Protein AF-A0A7C4H1R6-F1 (afdb_monomer)

Sequence (760 aa):
MKRYHRRVLLILPLIYILLGFLFTRILQIPEAVKSFLSLPSIIIIPVLVGKILTFVISKKYTYLKNLNAFSHLILEWIFGILITTIIAIDLQYLEIFWLFYVLLTLLILIGVLFSLIENKWNLHFQTPRELSIYILVSSFIGIIPPIIASLFIPFPFFGMNHDQPKFLIQPVIRALEDSYLMMDTRVPEVLLSVVACGIFNVDPAAFAWSARFFISAIQATGTFLLIYRVFKNKDLALFTTLISSFLLSAGANPLGHLFFDIPAQHFKSSTILFSIFPSILLLAEEYISRRYGNWKLCVKHLFILFITMTTMYIYFRFSEVRFLGLPHYFKLVKWNPLIVPIFLLIGILISLSIIRRNKAEFFIIFSITLTFLLIHPDEAPLFMSIFYTYLMLNVLNKLKKVKFITRIVVVISMLYVGTAKYLEKFFAYQIEFISNIINSFIGLSISTWGIDFKIKDLLHGNNILFFTLFIFGSIFIFKSKMQSPEMRYLVLSWICLAVYMLPITWTYRIFKELNLFMAYVIAFLLLSLFDYIGRFRIRLLFIKKSKELRMDAYRLLMLSFLAVILILLLAQPLYYRFSYHCKYFPQKEMQTQITIEEWEAALWMRKNLPKNAILISDYFSMWILTPLSNKVWAAEKSMDPPEQVPGLLPQLQYIKHQIFQASSSESAYRAIINIKPIWVEEQYVNYIKGNAVEKNYTWIIVISKRTSEWVRLKDYYGFVWCWEKPEIDEKLVALFQNEHYFKIVYKNDFLYVITVNEEA

Foldseek 3Di:
DVLVVLLCVLCVLVVLLVVLLCCLVPPPDPQLVLLLSLQCLLQSLLLLLLLVVLLVVCVVPVCSLVDAPLLSSLLSNLSSLLVLLLVQLLCLLVLNLVCSVVVSVVSSVVSSVSSNVCSVRPNPPCPDPVVVVLLVVLLVLLLVLLVLLCVFQPPLFLFAPLQCLPQAQLQLCCCQPVVHHQLLHLRSLNSSQNSSCNSNVHRSSSNWSNNLSVLSSLQSSLQLLLCCLLPVDNLLSSLLSNQLSQFLCFQLDPVDALSCQDSSRTRALLNSCLSCLSVVLSSCVRPVLVPCPDLVVLVVLLVVLVVLLVVVLLVVLVQPPCVVVDAHCCCSSNVCSVVLVVSLVVQLCCLVPPDPDQSVSSNSLNSVLSSLCSSPVLCSVLSNVLSSLLSSLSNCLVPPVVVVVLLVLLVVLVVCLVCLLVCCVVCVVVCVVVQVVCCVSRVQNFPFPHLVNLVVSSCLSAPVVLVVLLVVLLVVLSPDPDGSVLSSLSSSLSVLSSQCSDRGVVSVSSVSVNSSSSSSSSSNSVVVVVVVVLVVCLVVDDDPPDPVVVSVVVSVVVSVVVSVVSCVRSVVSSSCSSVQVSPSQNDSQNRHLADPVLLVVLCVLLPPPDLLAEEAFAPSSLSNSCSSNNHFYLADNDQDAQVPPPPRVVSLVLSLCQAQVNPALVSNLVSQQPGDTRPSSVVSVVSSVVVDVDPDYKYKYKQFQQRQVQSVDPPDRHDDGCSDPHFGDVVSVVRAPPPVFKDFPDDDRTMTIIIGDPPD

pLDDT: mean 85.32, std 12.9, range [40.0, 98.06]

Radius of gyration: 27.55 Å; Cα contacts (8 Å, |Δi|>4): 1043; chains: 1; bounding box: 85×66×77 Å

Secondary structure (DSSP, 8-state):
-HHHHHHHHHHHHHHHHHHHHHHHHHS---HHHHHHHHTTHHHHHHHHHHHHHHHHHHHH-GGGGGS-HHHHHHHHHHHHHHHHHHHHHHHHHTT-TTHHHHHHHHHHHHHHHHHHHGGGS-------HHHHHHHHHHHHHHHHHHHHHHTTS-TT--TT-TTHIIIIIHHHHHHHHS----TTS-HHHHHHHHHHHHHHT--HHHHHHHHHHHHHHHHHHHHHHHHHHHH--HHHHHHHHHHHHHTT-----TT--STT--TTT--SHHHHHHHHHHHHHHHIIIIIHHH---HHHHHHHHHHHHHHHHHHHHHHH----GGGTPPTTHIIIIIHHHHHHHHHHHHHHHHHHT-SS-HHHHHHHHHHHHHHHHH-TTTHHHHHHHHHHHHHHHHHTTSHHHHHHHHHHHHHHHHHHHHHHHHHHHHHHHHHHHHHHHHHHH--------HHHHHHHHHHHS-HHHHHHHHHHHHHHHHS---HHHHHHHHHHHHHHHHHTSS-TTGGGGHHHHHHHHHHHHHHHHHHHHHHHHHHHTTT----S-HHHHHHHHHHHHHHHHHHHHHHHHHHHHHHHHSS--TT---TTTT-SS-HHHHHHHHHHHHHS-TTPEEES-HHHHHHHHHHTT-EESS---SS-GGGSTTHHHHHHHIIIIIIT-SSHHHHHHHHHTPPPPHHHHHHHHHHHTTS---SPPEEEEEEHHHHHHHHSTT--S---TTS-PPP-HHHHHHT--TTTEEEEEE-SSEEEEEEPTT-

Structure (mmCIF, N/CA/C/O backbone):
data_AF-A0A7C4H1R6-F1
#
_entry.id   AF-A0A7C4H1R6-F1
#
loop_
_atom_site.group_PDB
_atom_site.id
_atom_site.type_symbol
_atom_site.label_atom_id
_atom_site.label_alt_id
_atom_site.label_comp_id
_atom_site.label_asym_id
_atom_site.label_entity_id
_atom_site.label_seq_id
_atom_site.pdbx_PDB_ins_code
_atom_site.Cartn_x
_atom_site.Cartn_y
_atom_site.Cartn_z
_atom_site.occupancy
_atom_site.B_iso_or_equiv
_atom_site.auth_seq_id
_atom_site.auth_comp_id
_atom_site.auth_asym_id
_atom_site.auth_atom_id
_atom_site.pdbx_PDB_model_num
ATOM 1 N N . MET A 1 1 ? -24.277 -32.586 17.348 1.00 47.91 1 MET A N 1
ATOM 2 C CA . MET A 1 1 ? -24.350 -31.570 16.267 1.00 47.91 1 MET A CA 1
ATOM 3 C C . MET A 1 1 ? -23.426 -30.350 16.440 1.00 47.91 1 MET A C 1
ATOM 5 O O . MET A 1 1 ? -22.580 -30.163 15.575 1.00 47.91 1 MET A O 1
ATOM 9 N N . LYS A 1 2 ? -23.478 -29.553 17.530 1.00 52.94 2 LYS A N 1
ATOM 10 C CA . LYS A 1 2 ? -22.659 -28.313 17.677 1.00 52.94 2 LYS A CA 1
ATOM 11 C C . LYS A 1 2 ? -21.126 -28.491 17.546 1.00 52.94 2 LYS A C 1
ATOM 13 O O . LYS A 1 2 ? -20.466 -27.617 16.995 1.00 52.94 2 LYS A O 1
ATOM 18 N N . ARG A 1 3 ? -20.549 -29.614 18.006 1.00 53.53 3 ARG A N 1
ATOM 19 C CA . ARG A 1 3 ? -19.103 -29.916 17.844 1.00 53.53 3 ARG A CA 1
ATOM 20 C C . ARG A 1 3 ? -18.697 -30.209 16.393 1.00 53.53 3 ARG A C 1
ATOM 22 O O . ARG A 1 3 ? -17.592 -29.855 16.003 1.00 53.53 3 ARG A O 1
ATOM 29 N N . TYR A 1 4 ? -19.579 -30.830 15.607 1.00 57.00 4 TYR A N 1
ATOM 30 C CA . TYR A 1 4 ? -19.285 -31.203 14.219 1.00 57.00 4 TYR A CA 1
ATOM 31 C C . TYR A 1 4 ? -19.254 -29.965 13.314 1.00 57.00 4 TYR A C 1
ATOM 33 O O . TYR A 1 4 ? -18.292 -29.763 12.584 1.00 57.00 4 TYR A O 1
ATOM 41 N N . HIS A 1 5 ? -20.228 -29.058 13.468 1.00 58.94 5 HIS A N 1
ATOM 42 C CA . HIS A 1 5 ? -20.249 -27.779 12.743 1.00 58.94 5 HIS A CA 1
ATOM 43 C C . HIS A 1 5 ? -19.007 -26.913 13.017 1.00 58.94 5 HIS A C 1
ATOM 45 O O . HIS A 1 5 ? -18.478 -26.296 12.098 1.00 58.94 5 HIS A O 1
ATOM 51 N N . ARG A 1 6 ? -18.489 -26.903 14.256 1.00 59.69 6 ARG A N 1
ATOM 52 C CA . ARG A 1 6 ? -17.258 -26.161 14.589 1.00 59.69 6 ARG A CA 1
ATOM 53 C C . ARG A 1 6 ? -16.021 -26.706 13.876 1.00 59.69 6 ARG A C 1
ATOM 55 O O . ARG A 1 6 ? -15.212 -25.916 13.410 1.00 59.69 6 ARG A O 1
ATOM 62 N N . ARG A 1 7 ? -15.881 -28.031 13.758 1.00 63.50 7 ARG A N 1
ATOM 63 C CA . ARG A 1 7 ? -14.752 -28.648 13.040 1.00 63.50 7 ARG A CA 1
ATOM 64 C C . ARG A 1 7 ? -14.775 -28.325 11.550 1.00 63.50 7 ARG A C 1
ATOM 66 O O . ARG A 1 7 ? -13.732 -27.995 11.004 1.00 63.50 7 ARG A O 1
ATOM 73 N N . VAL A 1 8 ? -15.955 -28.352 10.931 1.00 64.56 8 VAL A N 1
ATOM 74 C CA . VAL A 1 8 ? -16.117 -27.999 9.512 1.00 64.56 8 VAL A CA 1
ATOM 75 C C . VAL A 1 8 ? -15.670 -26.556 9.264 1.00 64.56 8 VAL A C 1
ATOM 77 O O . VAL A 1 8 ? -14.835 -26.330 8.395 1.00 64.56 8 VAL A O 1
ATOM 80 N N . LEU A 1 9 ? -16.115 -25.600 10.090 1.00 66.00 9 LEU A N 1
ATOM 81 C CA . LEU A 1 9 ? -15.741 -24.181 9.968 1.00 66.00 9 LEU A CA 1
ATOM 82 C C . LEU A 1 9 ? -14.223 -23.924 10.038 1.00 66.00 9 LEU A C 1
ATOM 84 O O . LEU A 1 9 ? -13.746 -22.967 9.437 1.00 66.00 9 LEU A O 1
ATOM 88 N N . LEU A 1 10 ? -13.462 -24.764 10.747 1.00 71.69 10 LEU A N 1
ATOM 89 C CA . LEU A 1 10 ? -12.005 -24.624 10.881 1.00 71.69 10 LEU A CA 1
ATOM 90 C C . LEU A 1 10 ? -11.235 -25.140 9.657 1.00 71.69 10 LEU A C 1
ATOM 92 O O . LEU A 1 10 ? -10.115 -24.695 9.421 1.00 71.69 10 LEU A O 1
ATOM 96 N N . ILE A 1 11 ? -11.831 -26.057 8.890 1.00 83.31 11 ILE A N 1
ATOM 97 C CA . ILE A 1 11 ? -11.237 -26.659 7.686 1.00 83.31 11 ILE A CA 1
ATOM 98 C C . ILE A 1 11 ? -11.693 -25.914 6.419 1.00 83.31 11 ILE A C 1
ATOM 100 O O . ILE A 1 11 ? -10.987 -25.935 5.414 1.00 83.31 11 ILE A O 1
ATOM 104 N N . LEU A 1 12 ? -12.820 -25.187 6.469 1.00 86.94 12 LEU A N 1
ATOM 105 C CA . LEU A 1 12 ? -13.322 -24.374 5.352 1.00 86.94 12 LEU A CA 1
ATOM 106 C C . LEU A 1 12 ? -12.264 -23.484 4.678 1.00 86.94 12 LEU A C 1
ATOM 108 O O . LEU A 1 12 ? -12.274 -23.441 3.453 1.00 86.94 12 LEU A O 1
ATOM 112 N N . PRO A 1 13 ? -11.342 -22.807 5.394 1.00 88.75 13 PRO A N 1
ATOM 113 C CA . PRO A 1 13 ? -10.333 -21.987 4.730 1.00 88.75 13 PRO A CA 1
ATOM 114 C C . PRO A 1 13 ? -9.363 -22.816 3.875 1.00 88.75 13 PRO A C 1
ATOM 116 O O . PRO A 1 13 ? -8.989 -22.391 2.787 1.00 88.75 13 PRO A O 1
ATOM 119 N N . LEU A 1 14 ? -9.002 -24.022 4.328 1.00 89.81 14 LEU A N 1
ATOM 120 C CA . LEU A 1 14 ? -8.178 -24.949 3.550 1.00 89.81 14 LEU A CA 1
ATOM 121 C C . LEU A 1 14 ? -8.955 -25.494 2.348 1.00 89.81 14 LEU A C 1
ATOM 123 O O . LEU A 1 14 ? -8.426 -25.519 1.243 1.00 89.81 14 LEU A O 1
ATOM 127 N N . ILE A 1 15 ? -10.220 -25.878 2.548 1.00 92.50 15 ILE A N 1
ATOM 128 C CA . ILE A 1 15 ? -11.101 -26.322 1.457 1.00 92.50 15 ILE A CA 1
ATOM 129 C C . ILE A 1 15 ? -11.249 -25.215 0.412 1.00 92.50 15 ILE A C 1
ATOM 131 O O . ILE A 1 15 ? -11.173 -25.500 -0.775 1.00 92.50 15 ILE A O 1
ATOM 135 N N . TYR A 1 16 ? -11.406 -23.959 0.833 1.00 94.50 16 TYR A N 1
ATOM 136 C CA . TYR A 1 16 ? -11.479 -22.810 -0.065 1.00 94.50 16 TYR A CA 1
ATOM 137 C C . TYR A 1 16 ? -10.216 -22.668 -0.917 1.00 94.50 16 TYR A C 1
ATOM 139 O O . TYR A 1 16 ? -10.318 -22.536 -2.132 1.00 94.50 16 TYR A O 1
ATOM 147 N N . ILE A 1 17 ? -9.034 -22.735 -0.294 1.00 93.69 17 ILE A N 1
ATOM 148 C CA . ILE A 1 17 ? -7.749 -22.668 -1.002 1.00 93.69 17 ILE A CA 1
ATOM 149 C C . ILE A 1 17 ? -7.627 -23.820 -2.006 1.00 93.69 17 ILE A C 1
ATOM 151 O O . ILE A 1 17 ? -7.286 -23.582 -3.160 1.00 93.69 17 ILE A O 1
ATOM 155 N N . LEU A 1 18 ? -7.942 -25.053 -1.594 1.00 94.06 18 LEU A N 1
ATOM 156 C CA . LEU A 1 18 ? -7.833 -26.240 -2.447 1.00 94.06 18 LEU A CA 1
ATOM 157 C C . LEU A 1 18 ? -8.834 -26.219 -3.608 1.00 94.06 18 LEU A C 1
ATOM 159 O O . LEU A 1 18 ? -8.450 -26.459 -4.748 1.00 94.06 18 LEU A O 1
ATOM 163 N N . LEU A 1 19 ? -10.105 -25.905 -3.346 1.00 94.56 19 LEU A N 1
ATOM 164 C CA . LEU A 1 19 ? -11.124 -25.788 -4.392 1.00 94.56 19 LEU A CA 1
ATOM 165 C C . LEU A 1 19 ? -10.817 -24.625 -5.333 1.00 94.56 19 LEU A C 1
ATOM 167 O O . LEU A 1 19 ? -10.949 -24.775 -6.540 1.00 94.56 19 LEU A O 1
ATOM 171 N N . GLY A 1 20 ? -10.369 -23.490 -4.798 1.00 93.69 20 GLY A N 1
ATOM 172 C CA . GLY A 1 20 ? -9.931 -22.345 -5.586 1.00 93.69 20 GLY A CA 1
ATOM 173 C C . GLY A 1 20 ? -8.774 -22.690 -6.520 1.00 93.69 20 GLY A C 1
ATOM 174 O O . GLY A 1 20 ? -8.851 -22.414 -7.716 1.00 93.69 20 GLY A O 1
ATOM 175 N N . PHE A 1 21 ? -7.746 -23.363 -5.997 1.00 93.75 21 PHE A N 1
ATOM 176 C CA . PHE A 1 21 ? -6.625 -23.887 -6.778 1.00 93.75 21 PHE A CA 1
ATOM 177 C C . PHE A 1 21 ? -7.100 -24.826 -7.895 1.00 93.75 21 PHE A C 1
ATOM 179 O O . PHE A 1 21 ? -6.729 -24.644 -9.053 1.00 93.75 21 PHE A O 1
ATOM 186 N N . LEU A 1 22 ? -7.959 -25.799 -7.572 1.00 94.69 22 LEU A N 1
ATOM 187 C CA . LEU A 1 22 ? -8.482 -26.758 -8.548 1.00 94.69 22 LEU A CA 1
ATOM 188 C C . LEU A 1 22 ? -9.320 -26.064 -9.627 1.00 94.69 22 LEU A C 1
ATOM 190 O O . LEU A 1 22 ? -9.078 -26.264 -10.814 1.00 94.69 22 LEU A O 1
ATOM 194 N N . PHE A 1 23 ? -10.272 -25.213 -9.241 1.00 94.19 23 PHE A N 1
ATOM 195 C CA . PHE A 1 23 ? -11.158 -24.541 -10.187 1.00 94.19 23 PHE A CA 1
ATOM 196 C C . PHE A 1 23 ? -10.403 -23.614 -11.132 1.00 94.19 23 PHE A C 1
ATOM 198 O O . PHE A 1 23 ? -10.632 -23.660 -12.333 1.00 94.19 23 PHE A O 1
ATOM 205 N N . THR A 1 24 ? -9.490 -22.796 -10.618 1.00 94.38 24 THR A N 1
ATOM 206 C CA . THR A 1 24 ? -8.797 -21.790 -11.438 1.00 94.38 24 THR A CA 1
ATOM 207 C C . THR A 1 24 ? -7.740 -22.369 -12.378 1.00 94.38 24 THR A C 1
ATOM 209 O O . THR A 1 24 ? -7.400 -21.726 -13.374 1.00 94.38 24 THR A O 1
ATOM 212 N N . ARG A 1 25 ? -7.228 -23.573 -12.087 1.00 93.25 25 ARG A N 1
ATOM 213 C CA . ARG A 1 25 ? -6.233 -24.264 -12.922 1.00 93.25 25 ARG A CA 1
ATOM 214 C C . ARG A 1 25 ? -6.835 -25.287 -13.880 1.00 93.25 25 ARG A C 1
ATOM 216 O O . ARG A 1 25 ? -6.264 -25.496 -14.942 1.00 93.25 25 ARG A O 1
ATOM 223 N N . ILE A 1 26 ? -7.950 -25.921 -13.515 1.00 93.94 26 ILE A N 1
ATOM 224 C CA . ILE A 1 26 ? -8.590 -26.959 -14.339 1.00 93.94 26 ILE A CA 1
ATOM 225 C C . ILE A 1 26 ? -9.668 -26.356 -15.241 1.00 93.94 26 ILE A C 1
ATOM 227 O O . ILE A 1 26 ? -9.763 -26.714 -16.412 1.00 93.94 26 ILE A O 1
ATOM 231 N N . LEU A 1 27 ? -10.493 -25.448 -14.712 1.00 93.25 27 LEU A N 1
ATOM 232 C CA . LEU A 1 27 ? -11.580 -24.847 -15.476 1.00 93.25 27 LEU A CA 1
ATOM 233 C C . LEU A 1 27 ? -11.090 -23.591 -16.205 1.00 93.25 27 LEU A C 1
ATOM 235 O O . LEU A 1 27 ? -10.365 -22.765 -15.648 1.00 93.25 27 LEU A O 1
ATOM 239 N N . GLN A 1 28 ? -11.555 -23.406 -17.441 1.00 93.06 28 GLN A N 1
ATOM 240 C CA . GLN A 1 28 ? -11.332 -22.188 -18.225 1.00 93.06 28 GLN A CA 1
ATOM 241 C C . GLN A 1 28 ? -12.236 -21.051 -17.724 1.00 93.06 28 GLN A C 1
ATOM 243 O O . GLN A 1 28 ? -13.190 -20.635 -18.375 1.00 93.06 28 GLN A O 1
ATOM 248 N N . ILE A 1 29 ? -11.964 -20.582 -16.509 1.00 95.19 29 ILE A N 1
ATOM 249 C CA . ILE A 1 29 ? -12.689 -19.480 -15.876 1.00 95.19 29 ILE A CA 1
ATOM 250 C C . ILE A 1 29 ? -12.142 -18.146 -16.415 1.00 95.19 29 ILE A C 1
ATOM 252 O O . ILE A 1 29 ? -10.921 -18.006 -16.525 1.00 95.19 29 ILE A O 1
ATOM 256 N N . PRO A 1 30 ? -12.996 -17.144 -16.709 1.00 96.50 30 PRO A N 1
ATOM 257 C CA . PRO A 1 30 ? -12.534 -15.813 -17.089 1.00 96.50 30 PRO A CA 1
ATOM 258 C C . PRO A 1 30 ? -11.591 -15.205 -16.047 1.00 96.50 30 PRO A C 1
ATOM 260 O O . PRO A 1 30 ? -11.819 -15.326 -14.841 1.00 96.50 30 PRO A O 1
ATOM 263 N N . GLU A 1 31 ? -10.566 -14.490 -16.507 1.00 95.88 31 GLU A N 1
ATOM 264 C CA . GLU A 1 31 ? -9.495 -13.975 -15.647 1.00 95.88 31 GLU A CA 1
ATOM 265 C C . GLU A 1 31 ? -10.015 -13.068 -14.520 1.00 95.88 31 GLU A C 1
ATOM 267 O O . GLU A 1 31 ? -9.618 -13.208 -13.365 1.00 95.88 31 GLU A O 1
ATOM 272 N N . ALA A 1 32 ? -11.005 -12.221 -14.817 1.00 96.12 32 ALA A N 1
ATOM 273 C CA . ALA A 1 32 ? -11.671 -11.388 -13.817 1.00 96.12 32 ALA A CA 1
ATOM 274 C C . ALA A 1 32 ? -12.319 -12.217 -12.690 1.00 96.12 32 ALA A C 1
ATOM 276 O O . ALA A 1 32 ? -12.241 -11.845 -11.521 1.00 96.12 32 ALA A O 1
ATOM 277 N N . VAL A 1 33 ? -12.926 -13.365 -13.012 1.00 96.75 33 VAL A N 1
ATOM 278 C CA . VAL A 1 33 ? -13.562 -14.239 -12.016 1.00 96.75 33 VAL A CA 1
ATOM 279 C C . VAL A 1 33 ? -12.505 -14.933 -11.160 1.00 96.75 33 VAL A C 1
ATOM 281 O O . VAL A 1 33 ? -12.639 -14.933 -9.936 1.00 96.75 33 VAL A O 1
ATOM 284 N N . LYS A 1 34 ? -11.421 -15.455 -11.759 1.00 97.25 34 LYS A N 1
ATOM 285 C CA . LYS A 1 34 ? -10.291 -16.006 -10.986 1.00 97.25 34 LYS A CA 1
ATOM 286 C C . LYS A 1 34 ? -9.712 -14.959 -10.036 1.00 97.25 34 LYS A C 1
ATOM 288 O O . LYS A 1 34 ? -9.435 -15.251 -8.875 1.00 97.25 34 LYS A O 1
ATOM 293 N N . SER A 1 35 ? -9.605 -13.726 -10.522 1.00 97.19 35 SER A N 1
ATOM 294 C CA . SER A 1 35 ? -9.124 -12.590 -9.757 1.00 97.19 35 SER A CA 1
ATOM 295 C C . SER A 1 35 ? -9.986 -12.291 -8.530 1.00 97.19 35 SER A C 1
ATOM 297 O O . SER A 1 35 ? -9.448 -12.138 -7.440 1.00 97.19 35 SER A O 1
ATOM 299 N N . PHE A 1 36 ? -11.318 -12.290 -8.647 1.00 97.19 36 PHE A N 1
ATOM 300 C CA . PHE A 1 36 ? -12.195 -12.135 -7.478 1.00 97.19 36 PHE A CA 1
ATOM 301 C C . PHE A 1 36 ? -12.142 -13.343 -6.529 1.00 97.19 36 PHE A C 1
ATOM 303 O O . PHE A 1 36 ? -12.200 -13.167 -5.310 1.00 97.19 36 PHE A O 1
ATOM 310 N N . LEU A 1 37 ? -11.989 -14.561 -7.063 1.00 96.69 37 LEU A N 1
ATOM 311 C CA . LEU A 1 37 ? -11.819 -15.781 -6.267 1.00 96.69 37 LEU A CA 1
ATOM 312 C C . LEU A 1 37 ? -10.496 -15.800 -5.482 1.00 96.69 37 LEU A C 1
ATOM 314 O O . LEU A 1 37 ? -10.421 -16.436 -4.433 1.00 96.69 37 LEU A O 1
ATOM 318 N N . SER A 1 38 ? -9.452 -15.097 -5.915 1.00 97.31 38 SER A N 1
ATOM 319 C CA . SER A 1 38 ? -8.189 -15.072 -5.171 1.00 97.31 38 SER A CA 1
ATOM 320 C C . SER A 1 38 ? -8.207 -14.107 -3.979 1.00 97.31 38 SER A C 1
ATOM 322 O O . SER A 1 38 ? -7.457 -14.314 -3.025 1.00 97.31 38 SER A O 1
ATOM 324 N N . LEU A 1 39 ? -9.090 -13.100 -3.951 1.00 96.81 39 LEU A N 1
ATOM 325 C CA . LEU A 1 39 ? -9.050 -12.013 -2.955 1.00 96.81 39 LEU A CA 1
ATOM 326 C C . LEU A 1 39 ? -9.098 -12.477 -1.491 1.00 96.81 39 LEU A C 1
ATOM 328 O O . LEU A 1 39 ? -8.288 -11.998 -0.694 1.00 96.81 39 LEU A O 1
ATOM 332 N N . PRO A 1 40 ? -9.958 -13.437 -1.091 1.00 96.19 40 PRO A N 1
ATOM 333 C CA . PRO A 1 40 ? -10.016 -13.877 0.303 1.00 96.19 40 PRO A CA 1
ATOM 334 C C . PRO A 1 40 ? -8.707 -14.491 0.821 1.00 96.19 40 PRO A C 1
ATOM 336 O O . PRO A 1 40 ? -8.461 -14.475 2.031 1.00 96.19 40 PRO A O 1
ATOM 339 N N . SER A 1 41 ? -7.843 -14.996 -0.068 1.00 95.69 41 SER A N 1
ATOM 340 C CA . SER A 1 41 ? -6.537 -15.561 0.301 1.00 95.69 41 SER A CA 1
ATOM 341 C C . SER A 1 41 ? -5.611 -14.549 0.987 1.00 95.69 41 SER A C 1
ATOM 343 O O . SER A 1 41 ? -4.851 -14.944 1.873 1.00 95.69 41 SER A O 1
ATOM 345 N N . ILE A 1 42 ? -5.764 -13.251 0.680 1.00 95.50 42 ILE A N 1
ATOM 346 C CA . ILE A 1 42 ? -5.015 -12.138 1.290 1.00 95.50 42 ILE A CA 1
ATOM 347 C C . ILE A 1 42 ? -5.231 -12.094 2.813 1.00 95.50 42 ILE A C 1
ATOM 349 O O . ILE A 1 42 ? -4.353 -11.668 3.564 1.00 95.50 42 ILE A O 1
ATOM 353 N N . ILE A 1 43 ? -6.400 -12.539 3.291 1.00 95.50 43 ILE A N 1
ATOM 354 C CA . ILE A 1 43 ? -6.688 -12.669 4.725 1.00 95.50 43 ILE A CA 1
ATOM 355 C C . ILE A 1 43 ? -6.420 -14.093 5.198 1.00 95.50 43 ILE A C 1
ATOM 357 O O . ILE A 1 43 ? -5.745 -14.283 6.208 1.00 95.50 43 ILE A O 1
ATOM 361 N N . ILE A 1 44 ? -6.965 -15.091 4.495 1.00 95.19 44 ILE A N 1
ATOM 362 C CA . ILE A 1 44 ? -6.989 -16.477 4.968 1.00 95.19 44 ILE A CA 1
ATOM 363 C C . ILE A 1 44 ? -5.577 -17.002 5.232 1.00 95.19 44 ILE A C 1
ATOM 365 O O . ILE A 1 44 ? -5.341 -17.596 6.282 1.00 95.19 44 ILE A O 1
ATOM 369 N N . ILE A 1 45 ? -4.644 -16.796 4.303 1.00 95.69 45 ILE A N 1
ATOM 370 C CA . ILE A 1 45 ? -3.324 -17.425 4.394 1.00 95.69 45 ILE A CA 1
ATOM 371 C C . ILE A 1 45 ? -2.492 -16.818 5.524 1.00 95.69 45 ILE A C 1
ATOM 373 O O . ILE A 1 45 ? -2.051 -17.590 6.380 1.00 95.69 45 ILE A O 1
ATOM 377 N N . PRO A 1 46 ? -2.348 -15.481 5.638 1.00 96.81 46 PRO A N 1
ATOM 378 C CA . PRO A 1 46 ? -1.693 -14.899 6.803 1.00 96.81 46 PRO A CA 1
ATOM 379 C C . PRO A 1 46 ? -2.360 -15.318 8.117 1.00 96.81 46 PRO A C 1
ATOM 381 O O . PRO A 1 46 ? -1.667 -15.688 9.056 1.00 96.81 46 PRO A O 1
ATOM 384 N N . VAL A 1 47 ? -3.694 -15.370 8.185 1.00 95.62 47 VAL A N 1
ATOM 385 C CA . VAL A 1 47 ? -4.400 -15.833 9.392 1.00 95.62 47 VAL A CA 1
ATOM 386 C C . VAL A 1 47 ? -4.010 -17.269 9.762 1.00 95.62 47 VAL A C 1
ATOM 388 O O . VAL A 1 47 ? -3.689 -17.536 10.920 1.00 95.62 47 VAL A O 1
ATOM 391 N N . LEU A 1 48 ? -3.981 -18.198 8.802 1.00 94.38 48 LEU A N 1
ATOM 392 C CA . LEU A 1 48 ? -3.577 -19.585 9.061 1.00 94.38 48 LEU A CA 1
ATOM 393 C C . LEU A 1 48 ? -2.128 -19.682 9.552 1.00 94.38 48 LEU A C 1
ATOM 395 O O . LEU A 1 48 ? -1.868 -20.419 10.500 1.00 94.38 48 LEU A O 1
ATOM 399 N N . VAL A 1 49 ? -1.206 -18.910 8.974 1.00 96.44 49 VAL A N 1
ATOM 400 C CA . VAL A 1 49 ? 0.193 -18.877 9.428 1.00 96.44 49 VAL A CA 1
ATOM 401 C C . VAL A 1 49 ? 0.303 -18.261 10.827 1.00 96.44 49 VAL A C 1
ATOM 403 O O . VAL A 1 49 ? 0.938 -18.827 11.715 1.00 96.44 49 VAL A O 1
ATOM 406 N N . GLY A 1 50 ? -0.353 -17.130 11.078 1.00 95.44 50 GLY A N 1
ATOM 407 C CA . GLY A 1 50 ? -0.256 -16.426 12.355 1.00 95.44 50 GLY A CA 1
ATOM 408 C C . GLY A 1 50 ? -0.912 -17.148 13.527 1.00 95.44 50 GLY A C 1
ATOM 409 O O . GLY A 1 50 ? -0.505 -16.936 14.672 1.00 95.44 50 GLY A O 1
ATOM 410 N N . LYS A 1 51 ? -1.846 -18.074 13.270 1.00 91.69 51 LYS A N 1
ATOM 411 C CA . LYS A 1 51 ? -2.367 -18.995 14.294 1.00 91.69 51 LYS A CA 1
ATOM 412 C C . LYS A 1 51 ? -1.275 -19.778 15.009 1.00 91.69 51 LYS A C 1
ATOM 414 O O . LYS A 1 51 ? -1.429 -20.053 16.194 1.00 91.69 51 LYS A O 1
ATOM 419 N N . ILE A 1 52 ? -0.166 -20.091 14.337 1.00 92.75 52 ILE A N 1
ATOM 420 C CA . ILE A 1 52 ? 1.000 -20.750 14.946 1.00 92.75 52 ILE A CA 1
ATOM 421 C C . ILE A 1 52 ? 1.492 -19.942 16.143 1.00 92.75 52 ILE A C 1
ATOM 423 O O . ILE A 1 52 ? 1.599 -20.460 17.258 1.00 92.75 52 ILE A O 1
ATOM 427 N N . LEU A 1 53 ? 1.729 -18.648 15.934 1.00 90.56 53 LEU A N 1
ATOM 428 C CA . LEU A 1 53 ? 2.238 -17.771 16.975 1.00 90.56 53 LEU A CA 1
ATOM 429 C C . LEU A 1 53 ? 1.161 -17.443 18.013 1.00 90.56 53 LEU A C 1
ATOM 431 O O . LEU A 1 53 ? 1.430 -17.508 19.214 1.00 90.56 53 LEU A O 1
ATOM 435 N N . THR A 1 54 ? -0.074 -17.175 17.581 1.00 89.69 54 THR A N 1
ATOM 436 C CA . THR A 1 54 ? -1.197 -16.927 18.497 1.00 89.69 54 THR A CA 1
ATOM 437 C C . THR A 1 54 ? -1.424 -18.111 19.433 1.00 89.69 54 THR A C 1
ATOM 439 O O . THR A 1 54 ? -1.608 -17.894 20.627 1.00 89.69 54 THR A O 1
ATOM 442 N N . PHE A 1 55 ? -1.333 -19.352 18.948 1.00 87.62 55 PHE A N 1
ATOM 443 C CA . PHE A 1 55 ? -1.468 -20.562 19.761 1.00 87.62 55 PHE A CA 1
ATOM 444 C C . PHE A 1 55 ? -0.364 -20.683 20.823 1.00 87.62 55 PHE A C 1
ATOM 446 O O . PHE A 1 55 ? -0.637 -20.965 21.994 1.00 87.62 55 PHE A O 1
ATOM 453 N N . VAL A 1 56 ? 0.894 -20.430 20.446 1.00 87.31 56 VAL A N 1
ATOM 454 C CA . VAL A 1 56 ? 2.033 -20.455 21.381 1.00 87.31 56 VAL A CA 1
ATOM 455 C C . VAL A 1 56 ? 1.871 -19.386 22.464 1.00 87.31 56 VAL A C 1
ATOM 457 O O . VAL A 1 56 ? 2.040 -19.665 23.655 1.00 87.31 56 VAL A O 1
ATOM 460 N N . ILE A 1 57 ? 1.486 -18.168 22.077 1.00 85.31 57 ILE A N 1
ATOM 461 C CA . ILE A 1 57 ? 1.309 -17.051 23.007 1.00 85.31 57 ILE A CA 1
ATOM 462 C C . ILE A 1 57 ? 0.066 -17.273 23.886 1.00 85.31 57 ILE A C 1
ATOM 464 O O . ILE A 1 57 ? 0.126 -17.067 25.101 1.00 85.31 57 ILE A O 1
ATOM 468 N N . SER A 1 58 ? -1.048 -17.755 23.330 1.00 83.88 58 SER A N 1
ATOM 469 C CA . SER A 1 58 ? -2.299 -17.968 24.069 1.00 83.88 58 SER A CA 1
ATOM 470 C C . SER A 1 58 ? -2.151 -19.032 25.160 1.00 83.88 58 SER A C 1
ATOM 472 O O . SER A 1 58 ? -2.783 -18.912 26.215 1.00 83.88 58 SER A O 1
ATOM 474 N N . LYS A 1 59 ? -1.281 -20.041 24.984 1.00 83.00 59 LYS A N 1
ATOM 475 C CA . LYS A 1 59 ? -0.941 -21.003 26.051 1.00 83.00 59 LYS A CA 1
ATOM 476 C C . LYS A 1 59 ? -0.406 -20.309 27.301 1.00 83.00 59 LYS A C 1
ATOM 478 O O . LYS A 1 59 ? -0.836 -20.642 28.402 1.00 83.00 59 LYS A O 1
ATOM 483 N N . LYS A 1 60 ? 0.475 -19.324 27.129 1.00 82.56 60 LYS A N 1
ATOM 484 C CA . LYS A 1 60 ? 1.092 -18.571 28.229 1.00 82.56 60 LYS A CA 1
ATOM 485 C C . LYS A 1 60 ? 0.188 -17.461 28.770 1.00 82.56 60 LYS A C 1
ATOM 487 O O . LYS A 1 60 ? 0.222 -17.163 29.960 1.00 82.56 60 LYS A O 1
ATOM 492 N N . TYR A 1 61 ? -0.634 -16.865 27.910 1.00 80.81 61 TYR A N 1
ATOM 493 C CA . TYR A 1 61 ? -1.446 -15.694 28.231 1.00 80.81 61 TYR A CA 1
ATOM 494 C C . TYR A 1 61 ? -2.936 -16.007 28.055 1.00 80.81 61 TYR A C 1
ATOM 496 O O . TYR A 1 61 ? -3.528 -15.799 26.997 1.00 80.81 61 TYR A O 1
ATOM 504 N N . THR A 1 62 ? -3.566 -16.498 29.128 1.00 74.00 62 THR A N 1
ATOM 505 C CA . THR A 1 62 ? -4.969 -16.962 29.140 1.00 74.00 62 THR A CA 1
ATOM 506 C C . THR A 1 62 ? -5.987 -15.917 28.698 1.00 74.00 62 THR A C 1
ATOM 508 O O . THR A 1 62 ? -7.058 -16.264 28.217 1.00 74.00 62 THR A O 1
ATOM 511 N N . TYR A 1 63 ? -5.674 -14.637 28.824 1.00 70.94 63 TYR A N 1
ATOM 512 C CA . TYR A 1 63 ? -6.593 -13.568 28.468 1.00 70.94 63 TYR A CA 1
ATOM 513 C C . TYR A 1 63 ? -6.660 -13.273 26.970 1.00 70.94 63 TYR A C 1
ATOM 515 O O . TYR A 1 63 ? -7.642 -12.668 26.548 1.00 70.94 63 TYR A O 1
ATOM 523 N N . LEU A 1 64 ? -5.685 -13.720 26.166 1.00 75.06 64 LEU A N 1
ATOM 524 C CA . LEU A 1 64 ? -5.809 -13.640 24.709 1.00 75.06 64 LEU A CA 1
ATOM 525 C C . LEU A 1 64 ? -7.037 -14.397 24.221 1.00 75.06 64 LEU A C 1
ATOM 527 O O . LEU A 1 64 ? -7.670 -13.949 23.286 1.00 75.06 64 LEU A O 1
ATOM 531 N N . LYS A 1 65 ? -7.446 -15.454 24.929 1.00 73.19 65 LYS A N 1
ATOM 532 C CA . LYS A 1 65 ? -8.643 -16.253 24.618 1.00 73.19 65 LYS A CA 1
ATOM 533 C C . LYS A 1 65 ? -9.961 -15.505 24.816 1.00 73.19 65 LYS A C 1
ATOM 535 O O . LYS A 1 65 ? -11.003 -16.011 24.418 1.00 73.19 65 LYS A O 1
ATOM 540 N N . ASN A 1 66 ? -9.924 -14.338 25.461 1.00 75.25 66 ASN A N 1
ATOM 541 C CA . ASN A 1 66 ? -11.100 -13.499 25.688 1.00 75.25 66 ASN A CA 1
ATOM 542 C C . ASN A 1 66 ? -11.254 -12.404 24.622 1.00 75.25 66 ASN A C 1
ATOM 544 O O . ASN A 1 66 ? -12.160 -11.575 24.742 1.00 75.25 66 ASN A O 1
ATOM 548 N N . LEU A 1 67 ? -10.366 -12.348 23.623 1.00 77.69 67 LEU A N 1
ATOM 549 C CA . LEU A 1 67 ? -10.553 -11.465 22.478 1.00 77.69 67 LEU A CA 1
ATOM 550 C C . LEU A 1 67 ? -11.798 -11.889 21.702 1.00 77.69 67 LEU A C 1
ATOM 552 O O . LEU A 1 67 ? -12.160 -13.068 21.652 1.00 77.69 67 LEU A O 1
ATOM 556 N N . ASN A 1 68 ? -12.468 -10.919 21.080 1.00 81.44 68 ASN A N 1
ATOM 557 C CA . ASN A 1 68 ? -13.509 -11.270 20.131 1.00 81.44 68 ASN A CA 1
ATOM 558 C C . ASN A 1 68 ? -12.874 -11.979 18.912 1.00 81.44 68 ASN A C 1
ATOM 560 O O . ASN A 1 68 ? -11.673 -11.864 18.647 1.00 81.44 68 ASN A O 1
ATOM 564 N N . ALA A 1 69 ? -13.691 -12.697 18.146 1.00 82.62 69 ALA A N 1
ATOM 565 C CA . ALA A 1 69 ? -13.212 -13.454 16.995 1.00 82.62 69 ALA A CA 1
ATOM 566 C C . ALA A 1 69 ? -12.528 -12.589 15.916 1.00 82.62 69 ALA A C 1
ATOM 568 O O . ALA A 1 69 ? -11.585 -13.038 15.272 1.00 82.62 69 ALA A O 1
ATOM 569 N N . PHE A 1 70 ? -12.973 -11.346 15.727 1.00 85.75 70 PHE A N 1
ATOM 570 C CA . PHE A 1 70 ? -12.422 -10.444 14.715 1.00 85.75 70 PHE A CA 1
ATOM 571 C C . PHE A 1 70 ? -11.057 -9.870 15.128 1.00 85.75 70 PHE A C 1
ATOM 573 O O . PHE A 1 70 ? -10.135 -9.830 14.327 1.00 85.75 70 PHE A O 1
ATOM 580 N N . SER A 1 71 ? -10.882 -9.487 16.391 1.00 88.62 71 SER A N 1
ATOM 581 C CA . SER A 1 71 ? -9.606 -9.071 16.972 1.00 88.62 71 SER A CA 1
ATOM 582 C C . SER A 1 71 ? -8.601 -10.218 16.996 1.00 88.62 71 SER A C 1
ATOM 584 O O . SER A 1 71 ? -7.424 -9.979 16.741 1.00 88.62 71 SER A O 1
ATOM 586 N N . HIS A 1 72 ? -9.055 -11.455 17.228 1.00 88.31 72 HIS A N 1
ATOM 587 C CA . HIS A 1 72 ? -8.233 -12.646 17.007 1.00 88.31 72 HIS A CA 1
ATOM 588 C C . HIS A 1 72 ? -7.777 -12.764 15.554 1.00 88.31 72 HIS A C 1
ATOM 590 O O . HIS A 1 72 ? -6.585 -12.915 15.316 1.00 88.31 72 HIS A O 1
ATOM 596 N N . LEU A 1 73 ? -8.699 -12.622 14.597 1.00 91.88 73 LEU A N 1
ATOM 597 C CA . LEU A 1 73 ? -8.383 -12.671 13.170 1.00 91.88 73 LEU A CA 1
ATOM 598 C C . LEU A 1 73 ? -7.359 -11.598 12.779 1.00 91.88 73 LEU A C 1
ATOM 600 O O . LEU A 1 73 ? -6.395 -11.911 12.093 1.00 91.88 73 LEU A O 1
ATOM 604 N N . ILE A 1 74 ? -7.516 -10.355 13.244 1.00 94.12 74 ILE A N 1
ATOM 605 C CA . ILE A 1 74 ? -6.553 -9.272 12.977 1.00 94.12 74 ILE A CA 1
ATOM 606 C C . ILE A 1 74 ? -5.181 -9.606 13.567 1.00 94.12 74 ILE A C 1
ATOM 608 O O . ILE A 1 74 ? -4.164 -9.407 12.910 1.00 94.12 74 ILE A O 1
ATOM 612 N N . LEU A 1 75 ? -5.143 -10.107 14.803 1.00 93.88 75 LEU A N 1
ATOM 613 C CA . LEU A 1 75 ? -3.895 -10.468 15.468 1.00 93.88 75 LEU A CA 1
ATOM 614 C C . LEU A 1 75 ? -3.173 -11.607 14.733 1.00 93.88 75 LEU A C 1
ATOM 616 O O . LEU A 1 75 ? -1.970 -11.524 14.497 1.00 93.88 75 LEU A O 1
ATOM 620 N N . GLU A 1 76 ? -3.915 -12.642 14.339 1.00 95.12 76 GLU A N 1
ATOM 621 C CA . GLU A 1 76 ? -3.416 -13.745 13.517 1.00 95.12 76 GLU A CA 1
ATOM 622 C C . GLU A 1 76 ? -2.935 -13.237 12.156 1.00 95.12 76 GLU A C 1
AT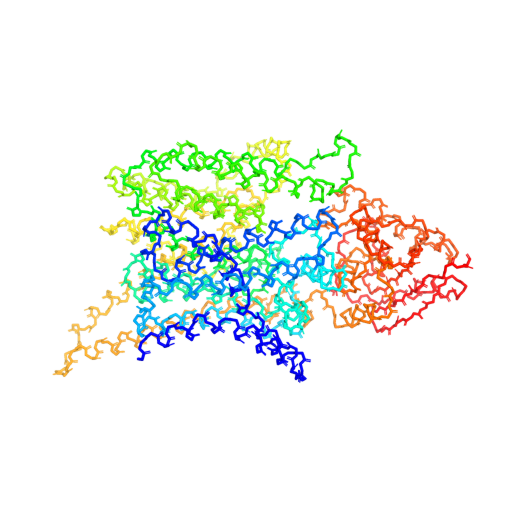OM 624 O O . GLU A 1 76 ? -1.852 -13.604 11.721 1.00 95.12 76 GLU A O 1
ATOM 629 N N . TRP A 1 77 ? -3.664 -12.329 11.510 1.00 96.75 77 TRP A N 1
ATOM 630 C CA . TRP A 1 77 ? -3.234 -11.736 10.246 1.00 96.75 77 TRP A CA 1
ATOM 631 C C . TRP A 1 77 ? -1.906 -10.975 10.388 1.00 96.75 77 TRP A C 1
ATOM 633 O O . TRP A 1 77 ? -0.989 -11.207 9.605 1.00 96.75 77 TRP A O 1
ATOM 643 N N . ILE A 1 78 ? -1.756 -10.142 11.426 1.00 96.56 78 ILE A N 1
ATOM 644 C CA . ILE A 1 78 ? -0.518 -9.393 11.714 1.00 96.56 78 ILE A CA 1
ATOM 645 C C . ILE A 1 78 ? 0.665 -10.346 11.900 1.00 96.56 78 ILE A C 1
ATOM 647 O O . ILE A 1 78 ? 1.706 -10.180 11.267 1.00 96.56 78 ILE A O 1
ATOM 651 N N . PHE A 1 79 ? 0.513 -11.364 12.749 1.00 96.00 79 PHE A N 1
ATOM 652 C CA . PHE A 1 79 ? 1.574 -12.346 12.970 1.00 96.00 79 PHE A CA 1
ATOM 653 C C . PHE A 1 79 ? 1.888 -13.159 11.718 1.00 96.00 79 PHE A C 1
ATOM 655 O O . PHE A 1 79 ? 3.056 -13.426 11.450 1.00 96.00 79 PHE A O 1
ATOM 662 N N . GLY A 1 80 ? 0.866 -13.508 10.941 1.00 97.00 80 GLY A N 1
ATOM 663 C CA . GLY A 1 80 ? 1.013 -14.173 9.657 1.00 97.00 80 GLY A CA 1
ATOM 664 C C . GLY A 1 80 ? 1.893 -13.393 8.704 1.00 97.00 80 GLY A C 1
ATOM 665 O O . GLY A 1 80 ? 2.905 -13.922 8.262 1.00 97.00 80 GLY A O 1
ATOM 666 N N . ILE A 1 81 ? 1.543 -12.126 8.456 1.00 96.75 81 ILE A N 1
ATOM 667 C CA . ILE A 1 81 ? 2.301 -11.236 7.570 1.00 96.75 81 ILE A CA 1
ATOM 668 C C . ILE A 1 81 ? 3.749 -11.106 8.031 1.00 96.75 81 ILE A C 1
ATOM 670 O O . ILE A 1 81 ? 4.651 -11.199 7.202 1.00 96.75 81 ILE A O 1
ATOM 674 N N . LEU A 1 82 ? 3.992 -10.924 9.334 1.00 95.50 82 LEU A N 1
ATOM 675 C CA . LEU A 1 82 ? 5.353 -10.841 9.872 1.00 95.50 82 LEU A CA 1
ATOM 676 C C . LEU A 1 82 ? 6.157 -12.113 9.584 1.00 95.50 82 LEU A C 1
ATOM 678 O O . LEU A 1 82 ? 7.262 -12.027 9.056 1.00 95.50 82 LEU A O 1
ATOM 682 N N . ILE A 1 83 ? 5.596 -13.283 9.903 1.00 95.56 83 ILE A N 1
ATOM 683 C CA . ILE A 1 83 ? 6.269 -14.575 9.721 1.00 95.56 83 ILE A CA 1
ATOM 684 C C . ILE A 1 83 ? 6.536 -14.837 8.240 1.00 95.56 83 ILE A C 1
ATOM 686 O O . ILE A 1 83 ? 7.667 -15.149 7.875 1.00 95.56 83 ILE A O 1
ATOM 690 N N . THR A 1 84 ? 5.529 -14.682 7.376 1.00 96.50 84 THR A N 1
ATOM 691 C CA . THR A 1 84 ? 5.694 -14.932 5.938 1.00 96.50 84 THR A CA 1
ATOM 692 C C . THR A 1 84 ? 6.685 -13.964 5.310 1.00 96.50 84 THR A C 1
ATOM 694 O O . THR A 1 84 ? 7.469 -14.378 4.464 1.00 96.50 84 THR A O 1
ATOM 697 N N . THR A 1 85 ? 6.685 -12.6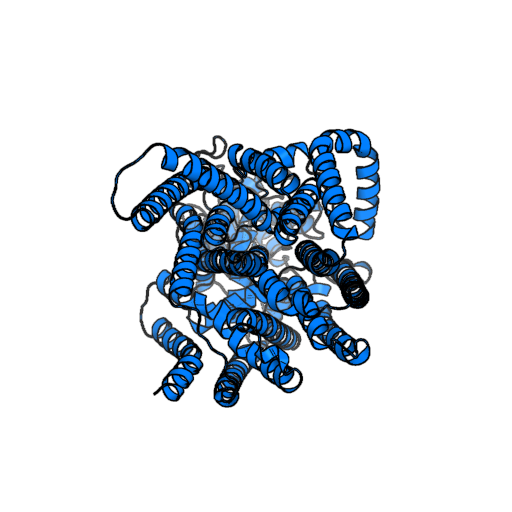97 5.739 1.00 95.88 85 THR A N 1
ATOM 698 C CA . THR A 1 85 ? 7.622 -11.682 5.238 1.00 95.88 85 THR A CA 1
ATOM 699 C C . THR A 1 85 ? 9.054 -12.018 5.616 1.00 95.88 85 THR A C 1
ATOM 701 O O . THR A 1 85 ? 9.920 -11.997 4.753 1.00 95.88 85 THR A O 1
ATOM 704 N N . ILE A 1 86 ? 9.309 -12.363 6.877 1.00 94.25 86 ILE A N 1
ATOM 705 C CA . ILE A 1 86 ? 10.664 -12.678 7.343 1.00 94.25 86 ILE A CA 1
ATOM 706 C C . ILE A 1 86 ? 11.198 -13.929 6.650 1.00 94.25 86 ILE A C 1
ATOM 708 O O . ILE A 1 86 ? 12.286 -13.888 6.094 1.00 94.25 86 ILE A O 1
ATOM 712 N N . ILE A 1 87 ? 10.400 -14.999 6.583 1.00 95.62 87 ILE A N 1
ATOM 713 C CA . ILE A 1 87 ? 10.804 -16.233 5.896 1.00 95.62 87 ILE A CA 1
ATOM 714 C C . ILE A 1 87 ? 11.116 -15.960 4.422 1.00 95.62 87 ILE A C 1
ATOM 716 O O . ILE A 1 87 ? 12.126 -16.428 3.911 1.00 95.62 87 ILE A O 1
ATOM 720 N N . ALA A 1 88 ? 10.273 -15.193 3.733 1.00 96.56 88 ALA A N 1
ATOM 721 C CA . ALA A 1 88 ? 10.509 -14.829 2.342 1.00 96.56 88 ALA A CA 1
ATOM 722 C C . ALA A 1 88 ? 11.805 -14.024 2.153 1.00 96.56 88 ALA A C 1
ATOM 724 O O . ALA A 1 88 ? 12.575 -14.312 1.239 1.00 96.56 88 ALA A O 1
ATOM 725 N N . ILE A 1 89 ? 12.047 -13.043 3.027 1.00 95.25 89 ILE A N 1
ATOM 726 C CA . ILE A 1 89 ? 13.255 -12.213 3.028 1.00 95.25 89 ILE A CA 1
ATOM 727 C C . ILE A 1 89 ? 14.504 -13.075 3.244 1.00 95.25 89 ILE A C 1
ATOM 729 O O . ILE A 1 89 ? 15.458 -12.958 2.477 1.00 95.25 89 ILE A O 1
ATOM 733 N N . ASP A 1 90 ? 14.482 -13.957 4.244 1.00 94.69 90 ASP A N 1
ATOM 734 C CA . ASP A 1 90 ? 15.610 -14.823 4.592 1.00 94.69 90 ASP A CA 1
ATOM 735 C C . ASP A 1 90 ? 15.919 -15.814 3.458 1.00 94.69 90 ASP A C 1
ATOM 737 O O . ASP A 1 90 ? 17.074 -15.982 3.071 1.00 94.69 90 ASP A O 1
ATOM 741 N N . LEU A 1 91 ? 14.894 -16.434 2.863 1.00 95.81 91 LEU A N 1
ATOM 742 C CA . LEU A 1 91 ? 15.073 -17.372 1.750 1.00 95.81 91 LEU A CA 1
ATOM 743 C C . LEU A 1 91 ? 15.565 -16.686 0.475 1.00 95.81 91 LEU A C 1
ATOM 745 O O . LEU A 1 91 ? 16.381 -17.263 -0.241 1.00 95.81 91 LEU A O 1
ATOM 749 N N . GLN A 1 92 ? 15.095 -15.467 0.192 1.00 94.81 92 GLN A N 1
ATOM 750 C CA . GLN A 1 92 ? 15.602 -14.678 -0.928 1.00 94.81 92 GLN A CA 1
ATOM 751 C C . GLN A 1 92 ? 17.054 -14.256 -0.702 1.00 94.81 92 GLN A C 1
ATOM 753 O O . GLN A 1 92 ? 17.854 -14.295 -1.634 1.00 94.81 92 GLN A O 1
ATOM 758 N N . TYR A 1 93 ? 17.409 -13.873 0.526 1.00 93.56 93 TYR A N 1
ATOM 759 C CA . TYR A 1 93 ? 18.783 -13.529 0.882 1.00 93.56 93 TYR A CA 1
ATOM 760 C C . TYR A 1 93 ? 19.741 -14.718 0.708 1.00 93.56 93 TYR A C 1
ATOM 762 O O . TYR A 1 93 ? 20.874 -14.533 0.273 1.00 93.56 93 TYR A O 1
ATOM 770 N N . LEU A 1 94 ? 19.265 -15.931 1.000 1.00 93.88 94 LEU A N 1
ATOM 771 C CA . LEU A 1 94 ? 19.979 -17.193 0.789 1.00 93.88 94 LEU A CA 1
ATOM 772 C C . LEU A 1 94 ? 19.880 -17.733 -0.652 1.00 93.88 94 LEU A C 1
ATOM 774 O O . LEU A 1 94 ? 20.344 -18.838 -0.910 1.00 93.88 94 LEU A O 1
ATOM 778 N N . GLU A 1 95 ? 19.252 -16.992 -1.571 1.00 92.88 95 GLU A N 1
ATOM 779 C CA . GLU A 1 95 ? 19.071 -17.360 -2.984 1.00 92.88 95 GLU A CA 1
ATOM 780 C C . GLU A 1 95 ? 18.284 -18.677 -3.215 1.00 92.88 95 GLU A C 1
ATOM 782 O O . GLU A 1 95 ? 18.318 -19.276 -4.286 1.00 92.88 95 GLU A O 1
ATOM 787 N N . ILE A 1 96 ? 17.473 -19.098 -2.239 1.00 95.00 96 ILE A N 1
ATOM 788 C CA . ILE A 1 96 ? 16.680 -20.346 -2.247 1.00 95.00 96 ILE A CA 1
ATOM 789 C C . ILE A 1 96 ? 15.175 -20.074 -2.117 1.00 95.00 96 ILE A C 1
ATOM 791 O O . ILE A 1 96 ? 14.434 -20.829 -1.485 1.00 95.00 96 ILE A O 1
ATOM 795 N N . PHE A 1 97 ? 14.697 -18.980 -2.714 1.00 95.31 97 PHE A N 1
ATOM 796 C CA . PHE A 1 97 ? 13.314 -18.524 -2.559 1.00 95.31 97 PHE A CA 1
ATOM 797 C C . PHE A 1 97 ? 12.262 -19.529 -3.056 1.00 95.31 97 PHE A C 1
ATOM 799 O O . PHE A 1 97 ? 11.155 -19.541 -2.529 1.00 95.31 97 PHE A O 1
ATOM 806 N N . TRP A 1 98 ? 12.588 -20.457 -3.959 1.00 94.00 98 TRP A N 1
ATOM 807 C CA . TRP A 1 98 ? 11.670 -21.541 -4.349 1.00 94.00 98 TRP A CA 1
ATOM 808 C C . TRP A 1 98 ? 11.173 -22.383 -3.149 1.00 94.00 98 TRP A C 1
ATOM 810 O O . TRP A 1 98 ? 10.034 -22.860 -3.153 1.00 94.00 98 TRP A O 1
ATOM 820 N N . LEU A 1 99 ? 11.969 -22.512 -2.072 1.00 96.25 99 LEU A N 1
ATOM 821 C CA . LEU A 1 99 ? 11.564 -23.190 -0.830 1.00 96.25 99 LEU A CA 1
ATOM 822 C C . LEU A 1 99 ? 10.451 -22.454 -0.074 1.00 96.25 99 LEU A C 1
ATOM 824 O O . LEU A 1 99 ? 9.786 -23.058 0.773 1.00 96.25 99 LEU A O 1
ATOM 828 N N . PHE A 1 100 ? 10.207 -21.177 -0.384 1.00 96.50 100 PHE A N 1
ATOM 829 C CA . PHE A 1 100 ? 9.145 -20.382 0.227 1.00 96.50 100 PHE A CA 1
ATOM 830 C C . PHE A 1 100 ? 7.784 -21.051 0.046 1.00 96.50 100 PHE A C 1
ATOM 832 O O . PHE A 1 100 ? 7.023 -21.153 1.005 1.00 96.50 100 PHE A O 1
ATOM 839 N N . TYR A 1 101 ? 7.493 -21.576 -1.146 1.00 94.50 101 TYR A N 1
ATOM 840 C CA . TYR A 1 101 ? 6.212 -22.222 -1.441 1.00 94.50 101 TYR A CA 1
ATOM 841 C C . TYR A 1 101 ? 6.004 -23.511 -0.631 1.00 94.50 101 TYR A C 1
ATOM 843 O O . TYR A 1 101 ? 4.902 -23.770 -0.131 1.00 94.50 101 TYR A O 1
ATOM 851 N N . VAL A 1 102 ? 7.071 -24.294 -0.441 1.00 95.19 102 VAL A N 1
ATOM 852 C CA . VAL A 1 102 ? 7.055 -25.517 0.377 1.00 95.19 102 VAL A CA 1
ATOM 853 C C . VAL A 1 102 ? 6.822 -25.162 1.844 1.00 95.19 102 VAL A C 1
ATOM 855 O O . VAL A 1 102 ? 5.911 -25.697 2.480 1.00 95.19 102 VAL A O 1
ATOM 858 N N . LEU A 1 103 ? 7.596 -24.212 2.372 1.00 95.62 103 LEU A N 1
ATOM 859 C CA . LEU A 1 103 ? 7.478 -23.759 3.757 1.00 95.62 103 LEU A CA 1
ATOM 860 C C . LEU A 1 103 ? 6.120 -23.116 4.032 1.00 95.62 103 LEU A C 1
ATOM 862 O O . LEU A 1 103 ? 5.505 -23.414 5.051 1.00 95.62 103 LEU A O 1
ATOM 866 N N . LEU A 1 104 ? 5.601 -22.301 3.114 1.00 95.06 104 LEU A N 1
ATOM 867 C CA . LEU A 1 104 ? 4.275 -21.706 3.234 1.00 95.06 104 LEU A CA 1
ATOM 868 C C . LEU A 1 104 ? 3.188 -22.784 3.318 1.00 95.06 104 LEU A C 1
ATOM 870 O O . LEU A 1 104 ? 2.316 -22.707 4.182 1.00 95.06 104 LEU A O 1
ATOM 874 N N . THR A 1 105 ? 3.265 -23.814 2.474 1.00 93.75 105 THR A N 1
ATOM 875 C CA . THR A 1 105 ? 2.327 -24.946 2.505 1.00 93.75 105 THR A CA 1
ATOM 876 C C . THR A 1 105 ? 2.393 -25.680 3.844 1.00 93.75 105 THR A C 1
ATOM 878 O O . THR A 1 105 ? 1.357 -25.929 4.464 1.00 93.75 105 THR A O 1
ATOM 881 N N . LEU A 1 106 ? 3.601 -25.960 4.345 1.00 95.50 106 LEU A N 1
ATOM 882 C CA . LEU A 1 106 ? 3.799 -26.572 5.662 1.00 95.50 106 LEU A CA 1
ATOM 883 C C . LEU A 1 106 ? 3.217 -25.706 6.786 1.00 95.50 106 LEU A C 1
ATOM 885 O O . LEU A 1 106 ? 2.507 -26.222 7.648 1.00 95.50 106 LEU A O 1
ATOM 889 N N . LEU A 1 107 ? 3.450 -24.392 6.766 1.00 94.81 107 LEU A N 1
ATOM 890 C CA . LEU A 1 107 ? 2.907 -23.465 7.762 1.00 94.81 107 LEU A CA 1
ATOM 891 C C . LEU A 1 107 ? 1.376 -23.407 7.721 1.00 94.81 107 LEU A C 1
ATOM 893 O O . LEU A 1 107 ? 0.742 -23.404 8.775 1.00 94.81 107 LEU A O 1
ATOM 897 N N . ILE A 1 108 ? 0.767 -23.421 6.532 1.00 93.50 108 ILE A N 1
ATOM 898 C CA . ILE A 1 108 ? -0.692 -23.501 6.376 1.00 93.50 108 ILE A CA 1
ATOM 899 C C . ILE A 1 108 ? -1.219 -24.796 7.010 1.00 93.50 108 ILE A C 1
ATOM 901 O O . ILE A 1 108 ? -2.162 -24.749 7.803 1.00 93.50 108 ILE A O 1
ATOM 905 N N . LEU A 1 109 ? -0.594 -25.942 6.719 1.00 93.69 109 LEU A N 1
ATOM 906 C CA . LEU A 1 109 ? -0.984 -27.236 7.289 1.00 93.69 109 LEU A CA 1
ATOM 907 C C . LEU A 1 109 ? -0.842 -27.252 8.817 1.00 93.69 109 LEU A C 1
ATOM 909 O O . LEU A 1 109 ? -1.771 -27.668 9.511 1.00 93.69 109 LEU A O 1
ATOM 913 N N . ILE A 1 110 ? 0.266 -26.737 9.359 1.00 93.56 110 ILE A N 1
ATOM 914 C CA . ILE A 1 110 ? 0.480 -26.608 10.809 1.00 93.56 110 ILE A CA 1
ATOM 915 C C . ILE A 1 110 ? -0.581 -25.690 11.434 1.00 93.56 110 ILE A C 1
ATOM 917 O O . ILE A 1 110 ? -1.161 -26.030 12.466 1.00 93.56 110 ILE A O 1
ATOM 921 N N . GLY A 1 111 ? -0.894 -24.557 10.801 1.00 90.88 111 GLY A N 1
ATOM 922 C CA . GLY A 1 111 ? -1.939 -23.634 11.248 1.00 90.88 111 GLY A CA 1
ATOM 923 C C . GLY A 1 111 ? -3.333 -24.269 11.291 1.00 90.88 111 GLY A C 1
ATOM 924 O O . GLY A 1 111 ? -4.105 -24.055 12.236 1.00 90.88 111 GLY A O 1
ATOM 925 N N . VAL A 1 112 ? -3.657 -25.112 10.306 1.00 89.31 112 VAL A N 1
ATOM 926 C CA . VAL A 1 112 ? -4.892 -25.912 10.287 1.00 89.31 112 VAL A CA 1
ATOM 927 C C . VAL A 1 112 ? -4.875 -26.969 11.393 1.00 89.31 112 VAL A C 1
ATOM 929 O O . VAL A 1 112 ? -5.852 -27.089 12.133 1.00 89.31 112 VAL A O 1
ATOM 932 N N . LEU A 1 113 ? -3.770 -27.696 11.575 1.00 89.44 113 LEU A N 1
ATOM 933 C CA . LEU A 1 113 ? -3.629 -28.682 12.653 1.00 89.44 113 LEU A CA 1
ATOM 934 C C . LEU A 1 113 ? -3.816 -28.041 14.031 1.00 89.44 113 LEU A C 1
ATOM 936 O O . LEU A 1 113 ? -4.572 -28.557 14.858 1.00 89.44 113 LEU A O 1
ATOM 940 N N . PHE A 1 114 ? -3.209 -26.879 14.271 1.00 87.12 114 PHE A N 1
ATOM 941 C CA . PHE A 1 114 ? -3.425 -26.131 15.506 1.00 87.12 114 PHE A CA 1
ATOM 942 C C . PHE A 1 114 ? -4.865 -25.667 15.658 1.00 87.12 114 PHE A C 1
ATOM 944 O O . PHE A 1 114 ? -5.421 -25.836 16.740 1.00 87.12 114 PHE A O 1
ATOM 951 N N . SER A 1 115 ? -5.516 -25.217 14.583 1.00 82.38 115 SER A N 1
ATOM 952 C CA . SER A 1 115 ? -6.951 -24.904 14.607 1.00 82.38 115 SER A CA 1
ATOM 953 C C . SER A 1 115 ? -7.788 -26.104 15.071 1.00 82.38 115 SER A C 1
ATOM 955 O O . SER A 1 115 ? -8.715 -25.956 15.867 1.00 82.38 115 SER A O 1
ATOM 957 N N . LEU A 1 116 ? -7.449 -27.315 14.618 1.00 83.50 116 LEU A N 1
ATOM 958 C CA . LEU A 1 116 ? -8.146 -28.543 15.002 1.00 83.50 116 LEU A CA 1
ATOM 959 C C . LEU A 1 116 ? -7.904 -28.927 16.468 1.00 83.50 116 LEU A C 1
ATOM 961 O O . LEU A 1 116 ? -8.857 -29.330 17.148 1.00 83.50 116 LEU A O 1
ATOM 965 N N . ILE A 1 117 ? -6.670 -28.773 16.959 1.00 82.69 117 ILE A N 1
ATOM 966 C CA . ILE A 1 117 ? -6.283 -29.024 18.359 1.00 82.69 117 ILE A CA 1
ATOM 967 C C . ILE A 1 117 ? -6.937 -28.000 19.296 1.00 82.69 117 ILE A C 1
ATOM 969 O O . ILE A 1 117 ? -7.386 -28.341 20.395 1.00 82.69 117 ILE A O 1
ATOM 973 N N . GLU A 1 118 ? -7.054 -26.749 18.852 1.00 72.94 118 GLU A N 1
ATOM 974 C CA . GLU A 1 118 ? -7.609 -25.642 19.626 1.00 72.94 118 GLU A CA 1
ATOM 975 C C . GLU A 1 118 ? -9.141 -25.745 19.826 1.00 72.94 118 GLU A C 1
ATOM 977 O O . GLU A 1 118 ? -9.735 -24.949 20.544 1.00 72.94 118 GLU A O 1
ATOM 982 N N . ASN A 1 119 ? -9.808 -26.799 19.337 1.00 58.34 119 ASN A N 1
ATOM 983 C CA . ASN A 1 119 ? -11.233 -27.074 19.602 1.00 58.34 119 ASN A CA 1
ATOM 984 C C . ASN A 1 119 ? -11.631 -27.142 21.096 1.00 58.34 119 ASN A C 1
ATOM 986 O O . ASN A 1 119 ? -12.825 -27.140 21.408 1.00 58.34 119 ASN A O 1
ATOM 990 N N . LYS A 1 120 ? -10.671 -27.223 22.029 1.00 50.97 120 LYS A N 1
ATOM 991 C CA . LYS A 1 120 ? -10.933 -27.095 23.476 1.00 50.97 120 LYS A CA 1
ATOM 992 C C . LYS A 1 120 ? -11.224 -25.655 23.921 1.00 50.97 120 LYS A C 1
ATOM 994 O O . LYS A 1 120 ? -11.787 -25.463 24.996 1.00 50.97 120 LYS A O 1
ATOM 999 N N . TRP A 1 121 ? -10.877 -24.653 23.121 1.00 51.59 121 TRP A N 1
ATOM 1000 C CA . TRP A 1 121 ? -10.987 -23.245 23.475 1.00 51.59 121 TRP A CA 1
ATOM 1001 C C . TRP A 1 121 ? -12.260 -22.684 22.838 1.00 51.59 121 TRP A C 1
ATOM 1003 O O . TRP A 1 121 ? -12.439 -22.678 21.624 1.00 51.59 121 TRP A O 1
ATOM 1013 N N . ASN A 1 122 ? -13.211 -22.289 23.681 1.00 47.44 122 ASN A N 1
ATOM 1014 C CA . ASN A 1 122 ? -14.540 -21.828 23.289 1.00 47.44 122 ASN A CA 1
ATOM 1015 C C . ASN A 1 122 ? -14.492 -20.440 22.616 1.00 47.44 122 ASN A C 1
ATOM 1017 O O . ASN A 1 122 ? -15.056 -19.490 23.150 1.00 47.44 122 ASN A O 1
ATOM 1021 N N . LEU A 1 123 ? -13.901 -20.315 21.424 1.00 53.41 123 LEU A N 1
ATOM 1022 C CA . LEU A 1 123 ? -14.129 -19.161 20.551 1.00 53.41 123 LEU A CA 1
ATOM 1023 C C . LEU A 1 123 ? -15.616 -19.152 20.175 1.00 53.41 123 LEU A C 1
ATOM 1025 O O . LEU A 1 123 ? -16.073 -19.867 19.281 1.00 53.41 123 LEU A O 1
ATOM 1029 N N . HIS A 1 124 ? -16.414 -18.404 20.934 1.00 50.38 124 HIS A N 1
ATOM 1030 C CA . HIS A 1 124 ? -17.811 -18.167 20.612 1.00 50.38 124 HIS A CA 1
ATOM 1031 C C . HIS A 1 124 ? -17.850 -17.203 19.425 1.00 50.38 124 HIS A C 1
ATOM 1033 O O . HIS A 1 124 ? -17.967 -15.993 19.592 1.00 50.38 124 HIS A O 1
ATOM 1039 N N . PHE A 1 125 ? -17.778 -17.756 18.210 1.00 51.03 125 PHE A N 1
ATOM 1040 C CA . PHE A 1 125 ? -18.287 -17.113 16.998 1.00 51.03 125 PHE A CA 1
ATOM 1041 C C . PHE A 1 125 ? -19.813 -17.023 17.105 1.00 51.03 125 PHE A C 1
ATOM 1043 O O . PHE A 1 125 ? -20.562 -17.740 16.451 1.00 51.03 125 PHE A O 1
ATOM 1050 N N . GLN A 1 126 ? -20.283 -16.195 18.026 1.00 53.03 126 GLN A N 1
ATOM 1051 C CA . GLN A 1 126 ? -21.662 -15.753 18.080 1.00 53.03 126 GLN A CA 1
ATOM 1052 C C . GLN A 1 126 ? -21.630 -14.248 17.886 1.00 53.03 126 GLN A C 1
ATOM 1054 O O . GLN A 1 126 ? -21.863 -13.471 18.807 1.00 53.03 126 GLN A O 1
ATOM 1059 N N . THR A 1 127 ? -21.299 -13.827 16.666 1.00 61.25 127 THR A N 1
ATOM 1060 C CA . THR A 1 127 ? -21.815 -12.546 16.203 1.00 61.25 127 THR A CA 1
ATOM 1061 C C . THR A 1 127 ? -23.334 -12.696 16.145 1.00 61.25 127 THR A C 1
ATOM 1063 O O . THR A 1 127 ? -23.829 -13.639 15.518 1.00 61.25 127 THR A O 1
ATOM 1066 N N . PRO A 1 128 ? -24.101 -11.835 16.836 1.00 72.69 128 PRO A N 1
ATOM 1067 C CA . PRO A 1 128 ? -25.550 -11.835 16.696 1.00 72.69 128 PRO A CA 1
ATOM 1068 C C . PRO A 1 128 ? -25.899 -11.760 15.209 1.00 72.69 128 PRO A C 1
ATOM 1070 O O . PRO A 1 128 ? -25.267 -10.986 14.489 1.00 72.69 128 PRO A O 1
ATOM 1073 N N . ARG A 1 129 ? -26.887 -12.539 14.745 1.00 77.25 129 ARG A N 1
ATOM 1074 C CA . ARG A 1 129 ? -27.310 -12.567 13.328 1.00 77.25 129 ARG A CA 1
ATOM 1075 C C . ARG A 1 129 ? -27.515 -11.158 12.766 1.00 77.25 129 ARG A C 1
ATOM 1077 O O . ARG A 1 129 ? -27.138 -10.884 11.633 1.00 77.25 129 ARG A O 1
ATOM 1084 N N . GLU A 1 130 ? -28.050 -10.266 13.594 1.00 79.06 130 GLU A N 1
ATOM 1085 C CA . GLU A 1 130 ? -28.212 -8.849 13.283 1.00 79.06 130 GLU A CA 1
ATOM 1086 C C . GLU A 1 130 ? -26.893 -8.165 12.904 1.00 79.06 130 GLU A C 1
ATOM 1088 O O . GLU A 1 130 ? -26.845 -7.461 11.905 1.00 79.06 130 GLU A O 1
ATOM 1093 N N . LEU A 1 131 ? -25.810 -8.382 13.659 1.00 85.56 131 LEU A N 1
ATOM 1094 C CA . LEU A 1 131 ? -24.520 -7.733 13.413 1.00 85.56 131 LEU A CA 1
ATOM 1095 C C . LEU A 1 131 ? -23.892 -8.192 12.090 1.00 85.56 131 LEU A C 1
ATOM 1097 O O . LEU A 1 131 ? -23.265 -7.387 11.410 1.00 85.56 131 LEU A O 1
ATOM 1101 N N . SER A 1 132 ? -24.098 -9.454 11.702 1.00 87.81 132 SER A N 1
ATOM 1102 C CA . SER A 1 132 ? -23.621 -9.987 10.420 1.00 87.81 132 SER A CA 1
ATOM 1103 C C . SER A 1 132 ? -24.239 -9.266 9.220 1.00 87.81 132 SER A C 1
ATOM 1105 O O . SER A 1 132 ? -23.544 -9.033 8.235 1.00 87.81 132 SER A O 1
ATOM 1107 N N . ILE A 1 133 ? -25.514 -8.864 9.312 1.00 90.50 133 ILE A N 1
ATOM 1108 C CA . ILE A 1 133 ? -26.176 -8.079 8.259 1.00 90.50 133 ILE A CA 1
ATOM 1109 C C . ILE A 1 133 ? -25.498 -6.715 8.125 1.00 90.50 133 ILE A C 1
ATOM 1111 O O . ILE A 1 133 ? -25.163 -6.319 7.016 1.00 90.50 133 ILE A O 1
ATOM 1115 N N . TYR A 1 134 ? -25.224 -6.023 9.235 1.00 92.88 134 TYR A N 1
ATOM 1116 C CA . TYR A 1 134 ? -24.532 -4.733 9.167 1.00 92.88 134 TYR A CA 1
ATOM 1117 C C . TYR A 1 134 ? -23.107 -4.854 8.626 1.00 92.88 134 TYR A C 1
ATOM 1119 O O . TYR A 1 134 ? -22.708 -4.014 7.835 1.00 92.88 134 TYR A O 1
ATOM 1127 N N . ILE A 1 135 ? -22.360 -5.902 8.988 1.00 92.94 135 ILE A N 1
ATOM 1128 C CA . ILE A 1 135 ? -21.021 -6.158 8.425 1.00 92.94 135 ILE A CA 1
ATOM 1129 C C . ILE A 1 135 ? -21.094 -6.317 6.901 1.00 92.94 135 ILE A C 1
ATOM 1131 O O . ILE A 1 135 ? -20.281 -5.743 6.176 1.00 92.94 135 ILE A O 1
ATOM 1135 N N . LEU A 1 136 ? -22.085 -7.065 6.414 1.00 94.50 136 LEU A N 1
ATOM 1136 C CA . LEU A 1 136 ? -22.319 -7.260 4.988 1.00 94.50 136 LEU A CA 1
ATOM 1137 C C . LEU A 1 136 ? -22.713 -5.944 4.300 1.00 94.50 136 LEU A C 1
ATOM 1139 O O . LEU A 1 136 ? -22.121 -5.600 3.282 1.00 94.50 136 LEU A O 1
ATOM 1143 N N . VAL A 1 137 ? -23.625 -5.160 4.883 1.00 94.31 137 VAL A N 1
ATOM 1144 C CA . VAL A 1 137 ? -23.997 -3.831 4.361 1.00 94.31 137 VAL A CA 1
ATOM 1145 C C . VAL A 1 137 ? -22.790 -2.887 4.341 1.00 94.31 137 VAL A C 1
ATOM 1147 O O . VAL A 1 137 ? -22.555 -2.225 3.337 1.00 94.31 137 VAL A O 1
ATOM 1150 N N . SER A 1 138 ? -21.984 -2.851 5.402 1.00 96.38 138 SER A N 1
ATOM 1151 C CA . SER A 1 138 ? -20.747 -2.066 5.463 1.00 96.38 138 SER A CA 1
ATOM 1152 C C . SER A 1 138 ? -19.739 -2.493 4.399 1.00 96.38 138 SER A C 1
ATOM 1154 O O . SER A 1 138 ? -19.136 -1.636 3.761 1.00 96.38 138 SER A O 1
ATOM 1156 N N . SER A 1 139 ? -19.596 -3.798 4.155 1.00 96.12 139 SER A N 1
ATOM 1157 C CA . SER A 1 139 ? -18.758 -4.313 3.065 1.00 96.12 139 SER A CA 1
ATOM 1158 C C . SER A 1 139 ? -19.261 -3.821 1.707 1.00 96.12 139 SER A C 1
ATOM 1160 O O . SER A 1 139 ? -18.471 -3.314 0.917 1.00 96.12 139 SER A O 1
ATOM 1162 N N . PHE A 1 140 ? -20.574 -3.889 1.457 1.00 95.75 140 PHE A N 1
ATOM 1163 C CA . PHE A 1 140 ? -21.178 -3.371 0.226 1.00 95.75 140 PHE A CA 1
ATOM 1164 C C . PHE A 1 140 ? -20.971 -1.865 0.058 1.00 95.75 140 PHE A C 1
ATOM 1166 O O . PHE A 1 140 ? -20.607 -1.434 -1.031 1.00 95.75 140 PHE A O 1
ATOM 1173 N N . ILE A 1 141 ? -21.127 -1.073 1.124 1.00 94.56 141 ILE A N 1
ATOM 1174 C CA . ILE A 1 141 ? -20.843 0.371 1.112 1.00 94.56 141 ILE A CA 1
ATOM 1175 C C . ILE A 1 141 ? -19.400 0.635 0.660 1.00 94.56 141 ILE A C 1
ATOM 1177 O O . ILE A 1 141 ? -19.182 1.480 -0.206 1.00 94.56 141 ILE A O 1
ATOM 1181 N N . GLY A 1 142 ? -18.430 -0.113 1.196 1.00 95.12 142 GLY A N 1
ATOM 1182 C CA . GLY A 1 142 ? -17.018 0.017 0.821 1.00 95.12 142 GLY A CA 1
ATOM 1183 C C . GLY A 1 142 ? -16.720 -0.355 -0.636 1.00 95.12 142 GLY A C 1
ATOM 1184 O O . GLY A 1 142 ? -15.759 0.144 -1.210 1.00 95.12 142 GLY A O 1
ATOM 1185 N N . ILE A 1 143 ? -17.548 -1.194 -1.262 1.00 95.69 143 ILE A N 1
ATOM 1186 C CA . ILE A 1 143 ? -17.402 -1.621 -2.663 1.00 95.69 143 ILE A CA 1
ATOM 1187 C C . ILE A 1 143 ? -17.949 -0.560 -3.644 1.00 95.69 143 ILE A C 1
ATOM 1189 O O . ILE A 1 143 ? -17.540 -0.535 -4.804 1.00 95.69 143 ILE A O 1
ATOM 1193 N N . ILE A 1 144 ? -18.814 0.368 -3.212 1.00 93.62 144 ILE A N 1
ATOM 1194 C CA . ILE A 1 144 ? -19.406 1.379 -4.112 1.00 93.62 144 ILE A CA 1
ATOM 1195 C C . ILE A 1 144 ? -18.341 2.297 -4.755 1.00 93.62 144 ILE A C 1
ATOM 1197 O O . ILE A 1 144 ? -18.349 2.419 -5.982 1.00 93.62 144 ILE A O 1
ATOM 1201 N N . PRO A 1 145 ? -17.401 2.918 -4.012 1.00 91.31 145 PRO A N 1
ATOM 1202 C CA . PRO A 1 145 ? -16.347 3.740 -4.612 1.00 91.31 145 PRO A CA 1
ATOM 1203 C C . PRO A 1 145 ? -15.507 3.031 -5.694 1.00 91.31 145 PRO A C 1
ATOM 1205 O O . PRO A 1 145 ? -15.366 3.600 -6.779 1.00 91.31 145 PRO A O 1
ATOM 1208 N N . PRO A 1 146 ? -14.978 1.803 -5.488 1.00 92.31 146 PRO A N 1
ATOM 1209 C CA . PRO A 1 146 ? -14.261 1.101 -6.548 1.00 92.31 146 PRO A CA 1
ATOM 1210 C C . PRO A 1 146 ? -15.165 0.673 -7.712 1.00 92.31 146 PRO A C 1
ATOM 1212 O O . PRO A 1 146 ? -14.669 0.623 -8.835 1.00 92.31 146 PRO A O 1
ATOM 1215 N N . ILE A 1 147 ? -16.473 0.431 -7.517 1.00 92.81 147 ILE A N 1
ATOM 1216 C CA . ILE A 1 147 ? -17.415 0.259 -8.643 1.00 92.81 147 ILE A CA 1
ATOM 1217 C C . ILE A 1 147 ? -17.447 1.531 -9.495 1.00 92.81 147 ILE A C 1
ATOM 1219 O O . ILE A 1 147 ? -17.265 1.440 -10.705 1.00 92.81 147 ILE A O 1
ATOM 1223 N N . ILE A 1 148 ? -17.610 2.709 -8.875 1.00 88.38 148 ILE A N 1
ATOM 1224 C CA . ILE A 1 148 ? -17.614 3.999 -9.589 1.00 88.38 148 ILE A CA 1
ATOM 1225 C C . ILE A 1 148 ? -16.301 4.184 -10.358 1.00 88.38 148 ILE A C 1
ATOM 1227 O O . ILE A 1 148 ? -16.332 4.519 -11.536 1.00 88.38 148 ILE A O 1
ATOM 1231 N N . ALA A 1 149 ? -15.153 3.912 -9.728 1.00 85.81 149 ALA A N 1
ATOM 1232 C CA . ALA A 1 149 ? -13.850 3.984 -10.390 1.00 85.81 149 ALA A CA 1
ATOM 1233 C C . ALA A 1 149 ? -13.722 2.984 -11.557 1.00 85.81 149 ALA A C 1
ATOM 1235 O O . ALA A 1 149 ? -13.092 3.279 -12.568 1.00 85.81 149 ALA A O 1
ATOM 1236 N N . SER A 1 150 ? -14.334 1.803 -11.444 1.00 88.88 150 SER A N 1
ATOM 1237 C CA . SER A 1 150 ? -14.273 0.737 -12.456 1.00 88.88 150 SER A CA 1
ATOM 1238 C C . SER A 1 150 ? -15.143 0.988 -13.683 1.00 88.88 150 SER A C 1
ATOM 1240 O O . SER A 1 150 ? -14.882 0.389 -14.718 1.00 88.88 150 SER A O 1
ATOM 1242 N N . LEU A 1 151 ? -16.124 1.896 -13.608 1.00 86.69 151 LEU A N 1
ATOM 1243 C CA . LEU A 1 151 ? -16.847 2.379 -14.797 1.00 86.69 151 LEU A CA 1
ATOM 1244 C C . LEU A 1 151 ? -15.917 3.087 -15.798 1.00 86.69 151 LEU A C 1
ATOM 1246 O O . LEU A 1 151 ? -16.276 3.283 -16.953 1.00 86.69 151 LEU A O 1
ATOM 1250 N N . PHE A 1 152 ? -14.739 3.480 -15.322 1.00 81.38 152 PHE A N 1
ATOM 1251 C CA . PHE A 1 152 ? -13.788 4.351 -15.993 1.00 81.38 152 PHE A CA 1
ATOM 1252 C C . PHE A 1 152 ? -12.405 3.699 -16.132 1.00 81.38 152 PHE A C 1
ATOM 1254 O O . PHE A 1 152 ? -11.669 3.928 -17.079 1.00 81.38 152 PHE A O 1
ATOM 1261 N N . ILE A 1 153 ? -12.033 2.818 -15.210 1.00 83.56 153 ILE A N 1
ATOM 1262 C CA . ILE A 1 153 ? -10.771 2.086 -15.287 1.00 83.56 153 ILE A CA 1
ATOM 1263 C C . ILE A 1 153 ? -11.065 0.678 -15.822 1.00 83.56 153 ILE A C 1
ATOM 1265 O O . ILE A 1 153 ? -11.442 -0.188 -15.015 1.00 83.56 153 ILE A O 1
ATOM 1269 N N . PRO A 1 154 ? -10.914 0.432 -17.142 1.00 83.50 154 PRO A N 1
ATOM 1270 C CA . PRO A 1 154 ? -11.201 -0.870 -17.724 1.00 83.50 154 PRO A CA 1
ATOM 1271 C C . PRO A 1 154 ? -10.311 -1.941 -17.101 1.00 83.50 154 PRO A C 1
ATOM 1273 O O . PRO A 1 154 ? -9.168 -1.693 -16.725 1.00 83.50 154 PRO A O 1
ATOM 1276 N N . PHE A 1 155 ? -10.837 -3.151 -16.974 1.00 88.88 155 PHE A N 1
ATOM 1277 C CA . PHE A 1 155 ? -10.037 -4.299 -16.567 1.00 88.88 155 PHE A CA 1
ATOM 1278 C C . PHE A 1 155 ? -9.043 -4.670 -17.687 1.00 88.88 155 PHE A C 1
ATOM 1280 O O . PHE A 1 155 ? -9.465 -4.683 -18.844 1.00 88.88 155 PHE A O 1
ATOM 1287 N N . PRO A 1 156 ? -7.770 -5.012 -17.396 1.00 90.50 156 PRO A N 1
ATOM 1288 C CA . PRO A 1 156 ? -7.092 -5.072 -16.092 1.00 90.50 156 PRO A CA 1
ATOM 1289 C C . PRO A 1 156 ? -6.216 -3.830 -15.784 1.00 90.50 156 PRO A C 1
ATOM 1291 O O . PRO A 1 156 ? -5.238 -3.924 -15.044 1.00 90.50 156 PRO A O 1
ATOM 1294 N N . PHE A 1 157 ? -6.524 -2.661 -16.351 1.00 86.69 157 PHE A N 1
ATOM 1295 C CA . PHE A 1 157 ? -5.708 -1.449 -16.209 1.00 86.69 157 PHE A CA 1
ATOM 1296 C C . PHE A 1 157 ? -5.784 -0.850 -14.798 1.00 86.69 157 PHE A C 1
ATOM 1298 O O . PHE A 1 157 ? -6.816 -0.864 -14.148 1.00 86.69 157 PHE A O 1
ATOM 1305 N N . PHE A 1 158 ? -4.720 -0.225 -14.309 1.00 82.44 158 PHE A N 1
ATOM 1306 C CA . PHE A 1 158 ? -4.655 0.342 -12.944 1.00 82.44 158 PHE A CA 1
ATOM 1307 C C . PHE A 1 158 ? -4.829 1.869 -12.895 1.00 82.44 158 PHE A C 1
ATOM 1309 O O . PHE A 1 158 ? -4.474 2.545 -11.925 1.00 82.44 158 PHE A O 1
ATOM 1316 N N . GLY A 1 159 ? -5.423 2.424 -13.945 1.00 78.81 159 GLY A N 1
ATOM 1317 C CA . GLY A 1 159 ? -5.712 3.841 -14.074 1.00 78.81 159 GLY A CA 1
ATOM 1318 C C . GLY A 1 159 ? -4.458 4.728 -14.070 1.00 78.81 159 GLY A C 1
ATOM 1319 O O . GLY A 1 159 ? -3.487 4.427 -14.761 1.00 78.81 159 GLY A O 1
ATOM 1320 N N . MET A 1 160 ? -4.463 5.800 -13.269 1.00 76.38 160 MET A N 1
ATOM 1321 C CA . MET A 1 160 ? -3.367 6.788 -13.156 1.00 76.38 160 MET A CA 1
ATOM 1322 C C . MET A 1 160 ? -2.138 6.324 -12.342 1.00 76.38 160 MET A C 1
ATOM 1324 O O . MET A 1 160 ? -1.244 7.121 -12.069 1.00 76.38 160 MET A O 1
ATOM 1328 N N . ASN A 1 161 ? -2.088 5.068 -11.894 1.00 79.38 161 ASN A N 1
ATOM 1329 C CA . ASN A 1 161 ? -0.965 4.549 -11.105 1.00 79.38 161 ASN A CA 1
ATOM 1330 C C . ASN A 1 161 ? 0.048 3.826 -11.990 1.00 79.38 161 ASN A C 1
ATOM 1332 O O . ASN A 1 161 ? 0.216 2.613 -11.877 1.00 79.38 161 ASN A O 1
ATOM 1336 N N . HIS A 1 162 ? 0.724 4.584 -12.857 1.00 80.81 162 HIS A N 1
ATOM 1337 C CA . HIS A 1 162 ? 1.831 4.121 -13.709 1.00 80.81 162 HIS A CA 1
ATOM 1338 C C . HIS A 1 162 ? 2.945 3.372 -12.967 1.00 80.81 162 HIS A C 1
ATOM 1340 O O . HIS A 1 162 ? 3.727 2.679 -13.603 1.00 80.81 162 HIS A O 1
ATOM 1346 N N . ASP A 1 163 ? 3.017 3.473 -11.641 1.00 87.31 163 ASP A N 1
ATOM 1347 C CA . ASP A 1 163 ? 4.034 2.820 -10.814 1.00 87.31 163 ASP A CA 1
ATOM 1348 C C . ASP A 1 163 ? 3.710 1.361 -10.479 1.00 87.31 163 ASP A C 1
ATOM 1350 O O . ASP A 1 163 ? 4.587 0.587 -10.085 1.00 87.31 163 ASP A O 1
ATOM 1354 N N . GLN A 1 164 ? 2.447 0.960 -10.627 1.00 90.38 164 GLN A N 1
ATOM 1355 C CA . GLN A 1 164 ? 1.985 -0.379 -10.270 1.00 90.38 164 GLN A CA 1
ATOM 1356 C C . GLN A 1 164 ? 2.713 -1.509 -11.019 1.00 90.38 164 GLN A C 1
ATOM 1358 O O . GLN A 1 164 ? 3.045 -2.511 -10.379 1.00 90.38 164 GLN A O 1
ATOM 1363 N N . PRO A 1 165 ? 3.038 -1.373 -12.321 1.00 93.06 165 PRO A N 1
ATOM 1364 C CA . PRO A 1 165 ? 3.887 -2.316 -13.030 1.00 93.06 165 PRO A CA 1
ATOM 1365 C C . PRO A 1 165 ? 5.193 -2.610 -12.311 1.00 93.06 165 PRO A C 1
ATOM 1367 O O . PRO A 1 165 ? 5.515 -3.766 -12.042 1.00 93.06 165 PRO A O 1
ATOM 1370 N N . LYS A 1 166 ? 5.922 -1.553 -11.961 1.00 92.31 166 LYS A N 1
ATOM 1371 C CA . LYS A 1 166 ? 7.249 -1.639 -11.367 1.00 92.31 166 LYS A CA 1
ATOM 1372 C C . LYS A 1 166 ? 7.220 -2.200 -9.949 1.00 92.31 166 LYS A C 1
ATOM 1374 O O . LYS A 1 166 ? 8.033 -3.057 -9.624 1.00 92.31 166 LYS A O 1
ATOM 1379 N N . PHE A 1 167 ? 6.342 -1.689 -9.086 1.00 92.25 167 PHE A N 1
ATOM 1380 C CA . PHE A 1 167 ? 6.386 -2.022 -7.655 1.00 92.25 167 PHE A CA 1
ATOM 1381 C C . PHE A 1 167 ? 5.572 -3.255 -7.272 1.00 92.25 167 PHE A C 1
ATOM 1383 O O . PHE A 1 167 ? 5.778 -3.785 -6.182 1.00 92.25 167 PHE A O 1
ATOM 1390 N N . LEU A 1 168 ? 4.675 -3.714 -8.150 1.00 95.31 168 LEU A N 1
ATOM 1391 C CA . LEU A 1 168 ? 3.805 -4.852 -7.877 1.00 95.31 168 LEU A CA 1
ATOM 1392 C C . LEU A 1 168 ? 3.883 -5.919 -8.967 1.00 95.31 168 LEU A C 1
ATOM 1394 O O . LEU A 1 168 ? 4.234 -7.055 -8.670 1.00 95.31 168 LEU A O 1
ATOM 1398 N N . ILE A 1 169 ? 3.583 -5.577 -10.223 1.00 96.31 169 ILE A N 1
ATOM 1399 C CA . ILE A 1 169 ? 3.398 -6.582 -11.284 1.00 96.31 169 ILE A CA 1
ATOM 1400 C C . ILE A 1 169 ? 4.704 -7.328 -11.574 1.00 96.31 169 ILE A C 1
ATOM 1402 O O . ILE A 1 169 ? 4.736 -8.547 -11.438 1.00 96.31 169 ILE A O 1
ATOM 1406 N N . GLN A 1 170 ? 5.791 -6.629 -11.908 1.00 96.81 170 GLN A N 1
ATOM 1407 C CA . GLN A 1 170 ? 7.080 -7.267 -12.199 1.00 96.81 170 GLN A CA 1
ATOM 1408 C C . GLN A 1 170 ? 7.628 -8.082 -11.012 1.00 96.81 170 GLN A C 1
ATOM 1410 O O . GLN A 1 170 ? 7.981 -9.242 -11.228 1.00 96.81 170 GLN A O 1
ATOM 1415 N N . PRO A 1 171 ? 7.656 -7.562 -9.766 1.00 97.44 171 PRO A N 1
ATOM 1416 C CA . PRO A 1 171 ? 8.053 -8.346 -8.597 1.00 97.44 171 PRO A CA 1
ATOM 1417 C C . PRO A 1 171 ? 7.250 -9.633 -8.418 1.00 97.44 171 PRO A C 1
ATOM 1419 O O . PRO A 1 171 ? 7.823 -10.673 -8.103 1.00 97.44 171 PRO A O 1
ATOM 1422 N N . VAL A 1 172 ? 5.931 -9.581 -8.635 1.00 98.06 172 VAL A N 1
ATOM 1423 C CA . VAL A 1 172 ? 5.069 -10.763 -8.529 1.00 98.06 172 VAL A CA 1
ATOM 1424 C C . VAL A 1 172 ? 5.361 -11.749 -9.657 1.00 98.06 172 VAL A C 1
ATOM 1426 O O . VAL A 1 172 ? 5.486 -12.939 -9.385 1.00 98.06 172 VAL A O 1
ATOM 1429 N N . ILE A 1 173 ? 5.518 -11.276 -10.900 1.00 97.56 173 ILE A N 1
ATOM 1430 C CA . ILE A 1 173 ? 5.871 -12.134 -12.040 1.00 97.56 173 ILE A CA 1
ATOM 1431 C C . ILE A 1 173 ? 7.193 -12.856 -11.767 1.00 97.56 173 ILE A C 1
ATOM 1433 O O . ILE A 1 173 ? 7.231 -14.078 -11.858 1.00 97.56 173 ILE A O 1
ATOM 1437 N N . ARG A 1 174 ? 8.247 -12.135 -11.367 1.00 97.06 174 ARG A N 1
ATOM 1438 C CA . ARG A 1 174 ? 9.565 -12.726 -11.076 1.00 97.06 174 ARG A CA 1
ATOM 1439 C C . ARG A 1 174 ? 9.518 -13.713 -9.916 1.00 97.06 174 ARG A C 1
ATOM 1441 O O . ARG A 1 174 ? 10.121 -14.779 -9.986 1.00 97.06 174 ARG A O 1
ATOM 1448 N N . ALA A 1 175 ? 8.761 -13.418 -8.864 1.00 97.50 175 ALA A N 1
ATOM 1449 C CA . ALA A 1 175 ? 8.615 -14.350 -7.752 1.00 97.50 175 ALA A CA 1
ATOM 1450 C C . ALA A 1 175 ? 7.891 -15.642 -8.174 1.00 97.50 175 ALA A C 1
ATOM 1452 O O . ALA A 1 175 ? 8.251 -16.720 -7.700 1.00 97.50 175 ALA A O 1
ATOM 1453 N N . LEU A 1 176 ? 6.894 -15.549 -9.061 1.00 96.38 176 LEU A N 1
ATOM 1454 C CA . LEU A 1 176 ? 6.107 -16.692 -9.535 1.00 96.38 176 LEU A CA 1
ATOM 1455 C C . LEU A 1 176 ? 6.815 -17.520 -10.612 1.00 96.38 176 LEU A C 1
ATOM 1457 O O . LEU A 1 176 ? 6.784 -18.745 -10.544 1.00 96.38 176 LEU A O 1
ATOM 1461 N N . GLU A 1 177 ? 7.412 -16.868 -11.607 1.00 94.44 177 GLU A N 1
ATOM 1462 C CA . GLU A 1 177 ? 8.018 -17.530 -12.768 1.00 94.44 177 GLU A CA 1
ATOM 1463 C C . GLU A 1 177 ? 9.487 -17.879 -12.547 1.00 94.44 177 GLU A C 1
ATOM 1465 O O . GLU A 1 177 ? 9.938 -18.925 -13.005 1.00 94.44 177 GLU A O 1
ATOM 1470 N N . ASP A 1 178 ? 10.225 -17.009 -11.859 1.00 94.50 178 ASP A N 1
ATOM 1471 C CA . ASP A 1 178 ? 11.679 -17.113 -11.709 1.00 94.50 178 ASP A CA 1
ATOM 1472 C C . ASP A 1 178 ? 12.090 -17.500 -10.290 1.00 94.50 178 ASP A C 1
ATOM 1474 O O . ASP A 1 178 ? 13.273 -17.665 -10.026 1.00 94.50 178 ASP A O 1
ATOM 1478 N N . SER A 1 179 ? 11.135 -17.641 -9.362 1.00 95.88 179 SER A N 1
ATOM 1479 C CA . SER A 1 179 ? 11.420 -17.784 -7.928 1.00 95.88 179 SER A CA 1
ATOM 1480 C C . SER A 1 179 ? 12.347 -16.682 -7.404 1.00 95.88 179 SER A C 1
ATOM 1482 O O . SER A 1 179 ? 13.168 -16.938 -6.535 1.00 95.88 179 SER A O 1
ATOM 1484 N N . TYR A 1 180 ? 12.214 -15.453 -7.909 1.00 95.81 180 TYR A N 1
ATOM 1485 C CA . TYR A 1 180 ? 13.021 -14.313 -7.479 1.00 95.81 180 TYR A CA 1
ATOM 1486 C C . TYR A 1 180 ? 12.154 -13.224 -6.846 1.00 95.81 180 TYR A C 1
ATOM 1488 O O . TYR A 1 180 ? 11.370 -12.554 -7.520 1.00 95.81 180 TYR A O 1
ATOM 1496 N N . LEU A 1 181 ? 12.315 -13.013 -5.542 1.00 96.06 181 LEU A N 1
ATOM 1497 C CA . LEU A 1 181 ? 11.670 -11.926 -4.816 1.00 96.06 181 LEU A CA 1
ATOM 1498 C C . LEU A 1 181 ? 12.516 -10.648 -4.893 1.00 96.06 181 LEU A C 1
ATOM 1500 O O . LEU A 1 181 ? 13.647 -10.586 -4.416 1.00 96.06 181 LEU A O 1
ATOM 1504 N N . MET A 1 182 ? 11.934 -9.587 -5.443 1.00 94.06 182 MET A N 1
ATOM 1505 C CA . MET A 1 182 ? 12.598 -8.288 -5.561 1.00 94.06 182 MET A CA 1
ATOM 1506 C C . MET A 1 182 ? 12.668 -7.552 -4.213 1.00 94.06 182 MET A C 1
ATOM 1508 O O . MET A 1 182 ? 11.655 -7.082 -3.691 1.00 94.06 182 MET A O 1
ATOM 1512 N N . MET A 1 183 ? 13.877 -7.417 -3.663 1.00 91.06 183 MET A N 1
ATOM 1513 C CA . MET A 1 183 ? 14.129 -6.819 -2.339 1.00 91.06 183 MET A CA 1
ATOM 1514 C C . MET A 1 183 ? 14.199 -5.282 -2.347 1.00 91.06 183 MET A C 1
ATOM 1516 O O . MET A 1 183 ? 14.159 -4.654 -1.292 1.00 91.06 183 MET A O 1
ATOM 1520 N N . ASP A 1 184 ? 14.268 -4.662 -3.527 1.00 88.06 184 ASP A N 1
ATOM 1521 C CA . ASP A 1 184 ? 14.154 -3.212 -3.746 1.00 88.06 184 ASP A CA 1
ATOM 1522 C C . ASP A 1 184 ? 12.693 -2.715 -3.703 1.00 88.06 184 ASP A C 1
ATOM 1524 O O . ASP A 1 184 ? 12.417 -1.546 -3.977 1.00 88.06 184 ASP A O 1
ATOM 1528 N N . THR A 1 185 ? 11.749 -3.585 -3.331 1.00 89.69 185 THR A N 1
ATOM 1529 C CA . THR A 1 185 ? 10.313 -3.289 -3.268 1.00 89.69 185 THR A CA 1
ATOM 1530 C C . THR A 1 185 ? 9.727 -3.502 -1.872 1.00 89.69 185 THR A C 1
ATOM 1532 O O . THR A 1 185 ? 10.401 -3.901 -0.920 1.00 89.69 185 THR A O 1
ATOM 1535 N N . ARG A 1 186 ? 8.433 -3.205 -1.717 1.00 90.62 186 ARG A N 1
ATOM 1536 C CA . ARG A 1 186 ? 7.716 -3.370 -0.449 1.00 90.62 186 ARG A CA 1
ATOM 1537 C C . ARG A 1 186 ? 7.221 -4.805 -0.323 1.00 90.62 186 ARG A C 1
ATOM 1539 O O . ARG A 1 186 ? 6.088 -5.126 -0.677 1.00 90.62 186 ARG A O 1
ATOM 1546 N N . VAL A 1 187 ? 8.098 -5.653 0.207 1.00 94.25 187 VAL A N 1
ATOM 1547 C CA . VAL A 1 187 ? 7.936 -7.113 0.256 1.00 94.25 187 VAL A CA 1
ATOM 1548 C C . VAL A 1 187 ? 6.546 -7.586 0.722 1.00 94.25 187 VAL A C 1
ATOM 1550 O O . VAL A 1 187 ? 5.988 -8.444 0.041 1.00 94.25 187 VAL A O 1
ATOM 1553 N N . PRO A 1 188 ? 5.914 -7.058 1.794 1.00 95.50 188 PRO A N 1
ATOM 1554 C CA . PRO A 1 188 ? 4.606 -7.569 2.225 1.00 95.50 188 PRO A CA 1
ATOM 1555 C C . PRO A 1 188 ? 3.492 -7.441 1.177 1.00 95.50 188 PRO A C 1
ATOM 1557 O O . PRO A 1 188 ? 2.651 -8.329 1.061 1.00 95.50 188 PRO A O 1
ATOM 1560 N N . GLU A 1 189 ? 3.481 -6.351 0.406 1.00 95.50 189 GLU A N 1
ATOM 1561 C CA . GLU A 1 189 ? 2.507 -6.129 -0.670 1.00 95.50 189 GLU A CA 1
ATOM 1562 C C . GLU A 1 189 ? 2.708 -7.138 -1.810 1.00 95.50 189 GLU A C 1
ATOM 1564 O O . GLU A 1 189 ? 1.748 -7.757 -2.284 1.00 95.50 189 GLU A O 1
ATOM 1569 N N . VAL A 1 190 ? 3.970 -7.348 -2.194 1.00 97.00 190 VAL A N 1
ATOM 1570 C CA . VAL A 1 190 ? 4.361 -8.325 -3.213 1.00 97.00 190 VAL A CA 1
ATOM 1571 C C . VAL A 1 190 ? 3.998 -9.733 -2.755 1.00 97.00 190 VAL A C 1
ATOM 1573 O O . VAL A 1 190 ? 3.345 -10.451 -3.498 1.00 97.00 190 VAL A O 1
ATOM 1576 N N . LEU A 1 191 ? 4.315 -10.122 -1.517 1.00 96.94 191 LEU A N 1
ATOM 1577 C CA . LEU A 1 191 ? 4.028 -11.465 -1.002 1.00 96.94 191 LEU A CA 1
ATOM 1578 C C . LEU A 1 191 ? 2.539 -11.780 -0.933 1.00 96.94 191 LEU A C 1
ATOM 1580 O O . LEU A 1 191 ? 2.135 -12.875 -1.318 1.00 96.94 191 LEU A O 1
ATOM 1584 N N . LEU A 1 192 ? 1.714 -10.832 -0.478 1.00 96.94 192 LEU A N 1
ATOM 1585 C CA . LEU A 1 192 ? 0.259 -11.000 -0.495 1.00 96.94 192 LEU A CA 1
ATOM 1586 C C . LEU A 1 192 ? -0.253 -11.294 -1.911 1.00 96.94 192 LEU A C 1
ATOM 1588 O O . LEU A 1 192 ? -1.132 -12.137 -2.091 1.00 96.94 192 LEU A O 1
ATOM 1592 N N . SER A 1 193 ? 0.342 -10.638 -2.904 1.00 97.75 193 SER A N 1
ATOM 1593 C CA . SER A 1 193 ? -0.006 -10.794 -4.314 1.00 97.75 193 SER A CA 1
ATOM 1594 C C . SER A 1 193 ? 0.549 -12.087 -4.910 1.00 97.75 193 SER A C 1
ATOM 1596 O O . SER A 1 193 ? -0.189 -12.791 -5.588 1.00 97.75 193 SER A O 1
ATOM 1598 N N . VAL A 1 194 ? 1.798 -12.458 -4.608 1.00 97.44 194 VAL A N 1
ATOM 1599 C CA . VAL A 1 194 ? 2.436 -13.723 -5.019 1.00 97.44 194 VAL A CA 1
ATOM 1600 C C . VAL A 1 194 ? 1.629 -14.913 -4.528 1.00 97.44 194 VAL A C 1
ATOM 1602 O O . VAL A 1 194 ? 1.324 -15.819 -5.295 1.00 97.44 194 VAL A O 1
ATOM 1605 N N . VAL A 1 195 ? 1.227 -14.901 -3.260 1.00 95.75 195 VAL A N 1
ATOM 1606 C CA . VAL A 1 195 ? 0.449 -15.994 -2.678 1.00 95.75 195 VAL A CA 1
ATOM 1607 C C . VAL A 1 195 ? -0.925 -16.111 -3.346 1.00 95.75 195 VAL A C 1
ATOM 1609 O O . VAL A 1 195 ? -1.332 -17.212 -3.721 1.00 95.75 195 VAL A O 1
ATOM 1612 N N . ALA A 1 196 ? -1.627 -14.991 -3.538 1.00 96.88 196 ALA A N 1
ATOM 1613 C CA . ALA A 1 196 ? -2.934 -14.986 -4.189 1.00 96.88 196 ALA A CA 1
ATOM 1614 C C . ALA A 1 196 ? -2.849 -15.405 -5.668 1.00 96.88 196 ALA A C 1
ATOM 1616 O O . ALA A 1 196 ? -3.567 -16.306 -6.101 1.00 96.88 196 ALA A O 1
ATOM 1617 N N . CYS A 1 197 ? -1.943 -14.799 -6.435 1.00 97.69 197 CYS A N 1
ATOM 1618 C CA . CYS A 1 197 ? -1.773 -15.062 -7.863 1.00 97.69 197 CYS A CA 1
ATOM 1619 C C . CYS A 1 197 ? -1.228 -16.471 -8.123 1.00 97.69 197 CYS A C 1
ATOM 1621 O O . CYS A 1 197 ? -1.710 -17.155 -9.021 1.00 97.69 197 CYS A O 1
ATOM 1623 N N . GLY A 1 198 ? -0.278 -16.945 -7.313 1.00 95.62 198 GLY A N 1
ATOM 1624 C CA . GLY A 1 198 ? 0.345 -18.257 -7.481 1.00 95.62 198 GLY A CA 1
ATOM 1625 C C . GLY A 1 198 ? -0.605 -19.418 -7.202 1.00 95.62 198 GLY A C 1
ATOM 1626 O O . GLY A 1 198 ? -0.656 -20.379 -7.972 1.00 95.62 198 GLY A O 1
ATOM 1627 N N . ILE A 1 199 ? -1.412 -19.331 -6.141 1.00 94.50 199 ILE A N 1
ATOM 1628 C CA . ILE A 1 199 ? -2.381 -20.386 -5.808 1.00 94.50 199 ILE A CA 1
ATOM 1629 C C . ILE A 1 199 ? -3.510 -20.425 -6.843 1.00 94.50 199 ILE A C 1
ATOM 1631 O O . ILE A 1 199 ? -3.855 -21.500 -7.330 1.00 94.50 199 ILE A O 1
ATOM 1635 N N . PHE A 1 200 ? -4.056 -19.263 -7.205 1.00 96.50 200 PHE A N 1
ATOM 1636 C CA . PHE A 1 200 ? -5.247 -19.160 -8.052 1.00 96.50 200 PHE A CA 1
ATOM 1637 C C . PHE A 1 200 ? -4.933 -18.951 -9.543 1.00 96.50 200 PHE A C 1
ATOM 1639 O O . PHE A 1 200 ? -5.848 -18.702 -10.323 1.00 96.50 200 PHE A O 1
ATOM 1646 N N . ASN A 1 201 ? -3.658 -19.032 -9.940 1.00 96.38 201 ASN A N 1
ATOM 1647 C CA . ASN A 1 201 ? -3.193 -18.833 -11.316 1.00 96.38 201 ASN A CA 1
ATOM 1648 C C . ASN A 1 201 ? -3.798 -17.575 -11.974 1.00 96.38 201 ASN A C 1
ATOM 1650 O O . ASN A 1 201 ? -4.446 -17.665 -13.021 1.00 96.38 201 ASN A O 1
ATOM 1654 N N . VAL A 1 202 ? -3.640 -16.435 -11.293 1.00 97.12 202 VAL A N 1
ATOM 1655 C CA . VAL A 1 202 ? -4.189 -15.133 -11.704 1.00 97.12 202 VAL A CA 1
ATOM 1656 C C . VAL A 1 202 ? -3.072 -14.238 -12.226 1.00 97.12 202 VAL A C 1
ATOM 1658 O O . VAL A 1 202 ? -1.998 -14.178 -11.626 1.00 97.12 202 VAL A O 1
ATOM 1661 N N . ASP A 1 203 ? -3.338 -13.503 -13.302 1.00 96.06 203 ASP A N 1
ATOM 1662 C CA . ASP A 1 203 ? -2.462 -12.436 -13.769 1.00 96.06 203 ASP A CA 1
ATOM 1663 C C . ASP A 1 203 ? -2.329 -11.326 -12.699 1.00 96.06 203 ASP A C 1
ATOM 1665 O O . ASP A 1 203 ? -3.336 -10.838 -12.173 1.00 96.06 203 ASP A O 1
ATOM 1669 N N . PRO A 1 204 ? -1.109 -10.873 -12.358 1.00 96.75 204 PRO A N 1
ATOM 1670 C CA . PRO A 1 204 ? -0.924 -9.895 -11.288 1.00 96.75 204 PRO A CA 1
ATOM 1671 C C . PRO A 1 204 ? -1.631 -8.553 -11.517 1.00 96.75 204 PRO A C 1
ATOM 1673 O O . PRO A 1 204 ? -2.037 -7.913 -10.545 1.00 96.75 204 PRO A O 1
ATOM 1676 N N . ALA A 1 205 ? -1.817 -8.115 -12.767 1.00 95.06 205 ALA A N 1
ATOM 1677 C CA . ALA A 1 205 ? -2.541 -6.878 -13.046 1.00 95.06 205 ALA A CA 1
ATOM 1678 C C . ALA A 1 205 ? -4.047 -7.052 -12.841 1.00 95.06 205 ALA A C 1
ATOM 1680 O O . ALA A 1 205 ? -4.683 -6.205 -12.207 1.00 95.06 205 ALA A O 1
ATOM 1681 N N . ALA A 1 206 ? -4.598 -8.186 -13.287 1.00 96.31 206 ALA A N 1
ATOM 1682 C CA . ALA A 1 206 ? -5.975 -8.570 -12.989 1.00 96.31 206 ALA A CA 1
ATOM 1683 C C . ALA A 1 206 ? -6.223 -8.598 -11.474 1.00 96.31 206 ALA A C 1
ATOM 1685 O O . ALA A 1 206 ? -7.152 -7.943 -10.980 1.00 96.31 206 ALA A O 1
ATOM 1686 N N . PHE A 1 207 ? -5.337 -9.275 -10.731 1.00 97.44 207 PHE A N 1
ATOM 1687 C CA . PHE A 1 207 ? -5.378 -9.321 -9.272 1.00 97.44 207 PHE A CA 1
ATOM 1688 C C . PHE A 1 207 ? -5.420 -7.920 -8.679 1.00 97.44 207 PHE A C 1
ATOM 1690 O O . PHE A 1 207 ? -6.345 -7.596 -7.932 1.00 97.44 207 PHE A O 1
ATOM 1697 N N . ALA A 1 208 ? -4.475 -7.063 -9.056 1.00 95.38 208 ALA A N 1
ATOM 1698 C CA . ALA A 1 208 ? -4.355 -5.746 -8.464 1.00 95.38 208 ALA A CA 1
ATOM 1699 C C . ALA A 1 208 ? -5.535 -4.812 -8.808 1.00 95.38 208 ALA A C 1
ATOM 1701 O O . ALA A 1 208 ? -5.926 -3.993 -7.970 1.00 95.38 208 ALA A O 1
ATOM 1702 N N . TRP A 1 209 ? -6.159 -4.984 -9.982 1.00 94.81 209 TRP A N 1
ATOM 1703 C CA . TRP A 1 209 ? -7.423 -4.330 -10.340 1.00 94.81 209 TRP A CA 1
ATOM 1704 C C . TRP A 1 209 ? -8.566 -4.754 -9.413 1.00 94.81 209 TRP A C 1
ATOM 1706 O O . TRP A 1 209 ? -9.321 -3.911 -8.934 1.00 94.81 209 TRP A O 1
ATOM 1716 N N . SER A 1 210 ? -8.694 -6.052 -9.122 1.00 96.94 210 SER A N 1
ATOM 1717 C CA . SER A 1 210 ? -9.775 -6.573 -8.269 1.00 96.94 210 SER A CA 1
ATOM 1718 C C . SER A 1 210 ? -9.518 -6.375 -6.766 1.00 96.94 210 SER A C 1
ATOM 1720 O O . SER A 1 210 ? -10.452 -6.212 -5.979 1.00 96.94 210 SER A O 1
ATOM 1722 N N . ALA A 1 211 ? -8.254 -6.319 -6.341 1.00 96.88 211 ALA A N 1
ATOM 1723 C CA . ALA A 1 211 ? -7.884 -6.262 -4.931 1.00 96.88 211 ALA A CA 1
ATOM 1724 C C . ALA A 1 211 ? -8.302 -4.949 -4.256 1.00 96.88 211 ALA A C 1
ATOM 1726 O O . ALA A 1 211 ? -8.610 -4.953 -3.062 1.00 96.88 211 ALA A O 1
ATOM 1727 N N . ARG A 1 212 ? -8.437 -3.858 -5.024 1.00 94.75 212 ARG A N 1
ATOM 1728 C CA . ARG A 1 212 ? -8.972 -2.565 -4.557 1.00 94.75 212 ARG A CA 1
ATOM 1729 C C . ARG A 1 212 ? -10.388 -2.676 -3.970 1.00 94.75 212 ARG A C 1
ATOM 1731 O O . ARG A 1 212 ? -10.702 -2.034 -2.969 1.00 94.75 212 ARG A O 1
ATOM 1738 N N . PHE A 1 213 ? -11.230 -3.557 -4.522 1.00 96.69 213 PHE A N 1
ATOM 1739 C CA . PHE A 1 213 ? -12.576 -3.811 -3.996 1.00 96.69 213 PHE A CA 1
ATOM 1740 C C . PHE A 1 213 ? -12.521 -4.452 -2.609 1.00 96.69 213 PHE A C 1
ATOM 1742 O O . PHE A 1 213 ? -13.257 -4.067 -1.700 1.00 96.69 213 PHE A O 1
ATOM 1749 N N . PHE A 1 214 ? -11.612 -5.409 -2.437 1.00 97.25 214 PHE A N 1
ATOM 1750 C CA . PHE A 1 214 ? -11.465 -6.146 -1.193 1.00 97.25 214 PHE A CA 1
ATOM 1751 C C . PHE A 1 214 ? -10.893 -5.283 -0.070 1.00 97.25 214 PHE A C 1
ATOM 1753 O O . PHE A 1 214 ? -11.459 -5.256 1.022 1.00 97.25 214 PHE A O 1
ATOM 1760 N N . ILE A 1 215 ? -9.828 -4.518 -0.329 1.00 96.69 215 ILE A N 1
ATOM 1761 C CA . ILE A 1 215 ? -9.255 -3.638 0.700 1.00 96.69 215 ILE A CA 1
ATOM 1762 C C . ILE A 1 215 ? -10.228 -2.515 1.099 1.00 96.69 215 ILE A C 1
ATOM 1764 O O . ILE A 1 215 ? -10.341 -2.205 2.284 1.00 96.69 215 ILE A O 1
ATOM 1768 N N . SER A 1 216 ? -11.044 -2.009 0.167 1.00 96.69 216 SER A N 1
ATOM 1769 C CA . SER A 1 216 ? -12.106 -1.040 0.483 1.00 96.69 216 SER A CA 1
ATOM 1770 C C . SER A 1 216 ? -13.197 -1.646 1.380 1.00 96.69 216 SER A C 1
ATOM 1772 O O . SER A 1 216 ? -13.652 -1.018 2.337 1.00 96.69 216 SER A O 1
ATOM 1774 N N . ALA A 1 217 ? -13.571 -2.909 1.147 1.00 97.50 217 ALA A N 1
ATOM 1775 C CA . ALA A 1 217 ? -14.497 -3.631 2.018 1.00 97.50 217 ALA A CA 1
ATOM 1776 C C . ALA A 1 217 ? -13.911 -3.896 3.422 1.00 97.50 217 ALA A C 1
ATOM 1778 O O . ALA A 1 217 ? -14.637 -3.796 4.419 1.00 97.50 217 ALA A O 1
ATOM 1779 N N . ILE A 1 218 ? -12.604 -4.187 3.525 1.00 97.19 218 ILE A N 1
ATOM 1780 C CA . ILE A 1 218 ? -11.894 -4.321 4.811 1.00 97.19 218 ILE A CA 1
ATOM 1781 C C . ILE A 1 218 ? -11.931 -2.998 5.577 1.00 97.19 218 ILE A C 1
ATOM 1783 O O . ILE A 1 218 ? -12.281 -3.003 6.759 1.00 97.19 218 ILE A O 1
ATOM 1787 N N . GLN A 1 219 ? -11.622 -1.878 4.915 1.00 97.31 219 GLN A N 1
ATOM 1788 C CA . GLN A 1 219 ? -11.672 -0.544 5.519 1.00 97.31 219 GLN A CA 1
ATOM 1789 C C . GLN A 1 219 ? -13.066 -0.253 6.086 1.00 97.31 219 GLN A C 1
ATOM 1791 O O . GLN A 1 219 ? -13.204 0.101 7.258 1.00 97.31 219 GLN A O 1
ATOM 1796 N N . ALA A 1 220 ? -14.108 -0.435 5.272 1.00 97.69 220 ALA A N 1
ATOM 1797 C CA . ALA A 1 220 ? -15.482 -0.144 5.656 1.00 97.69 220 ALA A CA 1
ATOM 1798 C C . ALA A 1 220 ? -15.962 -1.040 6.812 1.00 97.69 220 ALA A C 1
ATOM 1800 O O . ALA A 1 220 ? -16.546 -0.561 7.787 1.00 97.69 220 ALA A O 1
ATOM 1801 N N . THR A 1 221 ? -15.646 -2.336 6.761 1.00 97.06 221 THR A N 1
ATOM 1802 C CA . THR A 1 221 ? -15.973 -3.285 7.836 1.00 97.06 221 THR A CA 1
ATOM 1803 C C . THR A 1 221 ? -15.219 -2.970 9.126 1.00 97.06 221 THR A C 1
ATOM 1805 O O . THR A 1 221 ? -15.813 -2.977 10.207 1.00 97.06 221 THR A O 1
ATOM 1808 N N . GLY A 1 222 ? -13.925 -2.656 9.033 1.00 97.31 222 GLY A N 1
ATOM 1809 C CA . GLY A 1 222 ? -13.103 -2.257 10.171 1.00 97.31 222 GLY A CA 1
ATOM 1810 C C . GLY A 1 222 ? -13.635 -0.989 10.838 1.00 97.31 222 GLY A C 1
ATOM 1811 O O . GLY A 1 222 ? -13.762 -0.952 12.063 1.00 97.31 222 GLY A O 1
ATOM 1812 N N . THR A 1 223 ? -14.020 0.016 10.044 1.00 98.00 223 THR A N 1
ATOM 1813 C CA . THR A 1 223 ? -14.654 1.249 10.532 1.00 98.00 223 THR A CA 1
ATOM 1814 C C . THR A 1 223 ? -15.961 0.946 11.255 1.00 98.00 223 THR A C 1
ATOM 1816 O O . THR A 1 223 ? -16.136 1.370 12.399 1.00 98.00 223 THR A O 1
ATOM 1819 N N . PHE A 1 224 ? -16.854 0.156 10.653 1.00 97.88 224 PHE A N 1
ATOM 1820 C CA . PHE A 1 224 ? -18.112 -0.228 11.292 1.00 97.88 224 PHE A CA 1
ATOM 1821 C C . PHE A 1 224 ? -17.878 -0.906 12.647 1.00 97.88 224 PHE A C 1
ATOM 1823 O O . PHE A 1 224 ? -18.446 -0.497 13.663 1.00 97.88 224 PHE A O 1
ATOM 1830 N N . LEU A 1 225 ? -17.015 -1.925 12.684 1.00 96.31 225 LEU A N 1
ATOM 1831 C CA . LEU A 1 225 ? -16.762 -2.701 13.895 1.00 96.31 225 LEU A CA 1
ATOM 1832 C C . LEU A 1 225 ? -16.102 -1.859 14.990 1.00 96.31 225 LEU A C 1
ATOM 1834 O O . LEU A 1 225 ? -16.489 -1.980 16.154 1.00 96.31 225 LEU A O 1
ATOM 1838 N N . LEU A 1 226 ? -15.159 -0.983 14.635 1.00 96.94 226 LEU A N 1
ATOM 1839 C CA . LEU A 1 226 ? -14.530 -0.049 15.567 1.00 96.94 226 LEU A CA 1
ATOM 1840 C C . LEU A 1 226 ? -15.560 0.900 16.193 1.00 96.94 226 LEU A C 1
ATOM 1842 O O . LEU A 1 226 ? -15.667 0.970 17.420 1.00 96.94 226 LEU A O 1
ATOM 1846 N N . ILE A 1 227 ? -16.344 1.601 15.372 1.00 97.50 227 ILE A N 1
ATOM 1847 C CA . ILE A 1 227 ? -17.314 2.593 15.856 1.00 97.50 227 ILE A CA 1
ATOM 1848 C C . ILE A 1 227 ? -18.417 1.914 16.669 1.00 97.50 227 ILE A C 1
ATOM 1850 O O . ILE A 1 227 ? -18.745 2.364 17.770 1.00 97.50 227 ILE A O 1
ATOM 1854 N N . TYR A 1 228 ? -18.929 0.772 16.204 1.00 95.75 228 TYR A N 1
ATOM 1855 C CA . TYR A 1 228 ? -19.898 -0.009 16.968 1.00 95.75 228 TYR A CA 1
ATOM 1856 C C . TYR A 1 228 ? -19.308 -0.492 18.297 1.00 95.75 228 TYR A C 1
ATOM 1858 O O . TYR A 1 228 ? -19.988 -0.484 19.326 1.00 95.75 228 TYR A O 1
ATOM 1866 N N . ARG A 1 229 ? -18.031 -0.893 18.323 1.00 92.50 229 ARG A N 1
ATOM 1867 C CA . ARG A 1 229 ? -17.381 -1.340 19.556 1.00 92.50 229 ARG A CA 1
ATOM 1868 C C . ARG A 1 229 ? -17.281 -0.220 20.584 1.00 92.50 229 ARG A C 1
ATOM 1870 O O . ARG A 1 229 ? -17.583 -0.487 21.750 1.00 92.50 229 ARG A O 1
ATOM 1877 N N . VAL A 1 230 ? -16.868 0.971 20.154 1.00 92.81 230 VAL A N 1
ATOM 1878 C CA . VAL A 1 230 ? -16.653 2.138 21.019 1.00 92.81 230 VAL A CA 1
ATOM 1879 C C . VAL A 1 230 ? -17.978 2.712 21.521 1.00 92.81 230 VAL A C 1
ATOM 1881 O O . VAL A 1 230 ? -18.126 2.916 22.722 1.00 92.81 230 VAL A O 1
ATOM 1884 N N . PHE A 1 231 ? -18.947 2.933 20.630 1.00 93.38 231 PHE A N 1
ATOM 1885 C CA . PHE A 1 231 ? -20.159 3.704 20.943 1.00 93.38 231 PHE A CA 1
ATOM 1886 C C . PHE A 1 231 ? -21.416 2.856 21.151 1.00 93.38 231 PHE A C 1
ATOM 1888 O O . PHE A 1 231 ? -22.427 3.375 21.612 1.00 93.38 231 PHE A O 1
ATOM 1895 N N . LYS A 1 232 ? -21.386 1.561 20.803 1.00 92.50 232 LYS A N 1
ATOM 1896 C CA . LYS A 1 232 ? -22.546 0.647 20.879 1.00 92.50 232 LYS A CA 1
ATOM 1897 C C . LYS A 1 232 ? -23.777 1.129 20.105 1.00 92.50 232 LYS A C 1
ATOM 1899 O O . LYS A 1 232 ? -24.890 0.694 20.383 1.00 92.50 232 LYS A O 1
ATOM 1904 N N . ASN A 1 233 ? -23.568 1.971 19.096 1.00 93.19 233 ASN A N 1
ATOM 1905 C CA . ASN A 1 233 ? -24.614 2.523 18.246 1.00 93.19 233 ASN A CA 1
ATOM 1906 C C . ASN A 1 233 ? -24.407 2.045 16.798 1.00 93.19 233 ASN A C 1
ATOM 1908 O O . ASN A 1 233 ? -23.403 2.378 16.167 1.00 93.19 233 ASN A O 1
ATOM 1912 N N . LYS A 1 234 ? -25.348 1.229 16.301 1.00 93.69 234 LYS A N 1
ATOM 1913 C CA . LYS A 1 234 ? -25.305 0.630 14.955 1.00 93.69 234 LYS A CA 1
ATOM 1914 C C . LYS A 1 234 ? -25.467 1.691 13.862 1.00 93.69 234 LYS A C 1
ATOM 1916 O O . LYS A 1 234 ? -24.738 1.649 12.876 1.00 93.69 234 LYS A O 1
ATOM 1921 N N . ASP A 1 235 ? -26.358 2.660 14.069 1.00 91.31 235 ASP A N 1
ATOM 1922 C CA . ASP A 1 235 ? -26.633 3.729 13.103 1.00 91.31 235 ASP A CA 1
ATOM 1923 C C . ASP A 1 235 ? -25.403 4.624 12.945 1.00 91.31 235 ASP A C 1
ATOM 1925 O O . ASP A 1 235 ? -24.948 4.876 11.834 1.00 91.31 235 ASP A O 1
ATOM 1929 N N . LEU A 1 236 ? -24.794 5.028 14.063 1.00 95.19 236 LEU A N 1
ATOM 1930 C CA . LEU A 1 236 ? -23.566 5.825 14.054 1.00 95.19 236 LEU A CA 1
ATOM 1931 C C . LEU A 1 236 ? -22.419 5.101 13.355 1.00 95.19 236 LEU A C 1
ATOM 1933 O O . LEU A 1 236 ? -21.699 5.713 12.569 1.00 95.19 236 LEU A O 1
ATOM 1937 N N . ALA A 1 237 ? -22.271 3.799 13.600 1.00 97.00 237 ALA A N 1
ATOM 1938 C CA . ALA A 1 237 ? -21.273 2.981 12.924 1.00 97.00 237 ALA A CA 1
ATOM 1939 C C . ALA A 1 237 ? -21.516 2.898 11.412 1.00 97.00 237 ALA A C 1
ATOM 1941 O O . ALA A 1 237 ? -20.573 3.055 10.634 1.00 97.00 237 ALA A O 1
ATOM 1942 N N . LEU A 1 238 ? -22.768 2.712 10.987 1.00 95.00 238 LEU A N 1
ATOM 1943 C CA . LEU A 1 238 ? -23.129 2.629 9.575 1.00 95.00 238 LEU A CA 1
ATOM 1944 C C . LEU A 1 238 ? -22.928 3.969 8.855 1.00 95.00 238 LEU A C 1
ATOM 1946 O O . LEU A 1 238 ? -22.301 3.997 7.801 1.00 95.00 238 LEU A O 1
ATOM 1950 N N . PHE A 1 239 ? -23.372 5.083 9.443 1.00 94.75 239 PHE A N 1
ATOM 1951 C CA . PHE A 1 239 ? -23.170 6.420 8.872 1.00 94.75 239 PHE A CA 1
ATOM 1952 C C . PHE A 1 239 ? -21.699 6.827 8.838 1.00 94.75 239 PHE A C 1
ATOM 1954 O O . PHE A 1 239 ? -21.254 7.406 7.851 1.00 94.75 239 PHE A O 1
ATOM 1961 N N . THR A 1 240 ? -20.925 6.483 9.872 1.00 97.19 240 THR A N 1
ATOM 1962 C CA . THR A 1 240 ? -19.474 6.714 9.856 1.00 97.19 240 THR A CA 1
ATOM 1963 C C . THR A 1 240 ? -18.820 5.924 8.727 1.00 97.19 240 THR A C 1
ATOM 1965 O O . THR A 1 240 ? -18.004 6.480 8.006 1.00 97.19 240 THR A O 1
ATOM 1968 N N . THR A 1 241 ? -19.225 4.666 8.526 1.00 96.88 241 THR A N 1
ATOM 1969 C CA . THR A 1 241 ? -18.731 3.813 7.431 1.00 96.88 241 THR A CA 1
ATOM 1970 C C . THR A 1 241 ? -19.103 4.370 6.058 1.00 96.88 241 THR A C 1
ATOM 1972 O O . THR A 1 241 ? -18.276 4.392 5.146 1.00 96.88 241 THR A O 1
ATOM 1975 N N . LEU A 1 242 ? -20.343 4.844 5.915 1.00 94.69 242 LEU A N 1
ATOM 1976 C CA . LEU A 1 242 ? -20.827 5.478 4.696 1.00 94.69 242 LEU A CA 1
ATOM 1977 C C . LEU A 1 242 ? -19.998 6.711 4.359 1.00 94.69 242 LEU A C 1
ATOM 1979 O O . LEU A 1 242 ? -19.500 6.822 3.250 1.00 94.69 242 LEU A O 1
ATOM 1983 N N . ILE A 1 243 ? -19.800 7.609 5.322 1.00 94.75 243 ILE A N 1
ATOM 1984 C CA . ILE A 1 243 ? -19.030 8.829 5.092 1.00 94.75 243 ILE A CA 1
ATOM 1985 C C . ILE A 1 243 ? -17.553 8.489 4.852 1.00 94.75 243 ILE A C 1
ATOM 1987 O O . ILE A 1 243 ? -16.985 8.974 3.881 1.00 94.75 243 ILE A O 1
ATOM 1991 N N . SER A 1 244 ? -16.934 7.615 5.655 1.00 94.94 244 SER A N 1
ATOM 1992 C CA . SER A 1 244 ? -15.505 7.281 5.531 1.00 94.94 244 SER A CA 1
ATOM 1993 C C . SER A 1 244 ? -15.147 6.651 4.187 1.00 94.94 244 SER A C 1
ATOM 1995 O O . SER A 1 244 ? -14.045 6.861 3.694 1.00 94.94 244 SER A O 1
ATOM 1997 N N . SER A 1 245 ? -16.067 5.892 3.583 1.00 93.19 245 SER A N 1
ATOM 1998 C CA . SER A 1 245 ? -15.815 5.215 2.303 1.00 93.19 245 SER A CA 1
ATOM 1999 C C . SER A 1 245 ? -15.693 6.190 1.124 1.00 93.19 245 SER A C 1
ATOM 2001 O O . SER A 1 245 ? -15.125 5.831 0.102 1.00 93.19 245 SER A O 1
ATOM 2003 N N . PHE A 1 246 ? -16.197 7.421 1.255 1.00 89.44 246 PHE A N 1
ATOM 2004 C CA . PHE A 1 246 ? -16.179 8.420 0.178 1.00 89.44 246 PHE A CA 1
ATOM 2005 C C . PHE A 1 246 ? -15.447 9.719 0.545 1.00 89.44 246 PHE A C 1
ATOM 2007 O O . PHE A 1 246 ? -14.984 10.448 -0.333 1.00 89.44 246 PHE A O 1
ATOM 2014 N N . LEU A 1 247 ? -15.363 10.049 1.834 1.00 87.38 247 LEU A N 1
ATOM 2015 C CA . LEU A 1 247 ? -14.700 11.255 2.321 1.00 87.38 247 LEU A CA 1
ATOM 2016 C C . LEU A 1 247 ? -13.221 11.240 1.909 1.00 87.38 247 LEU A C 1
ATOM 2018 O O . LEU A 1 247 ? -12.583 10.188 1.940 1.00 87.38 247 LEU A O 1
ATOM 2022 N N . LEU A 1 248 ? -12.663 12.393 1.526 1.00 80.38 248 LEU A N 1
ATOM 2023 C CA . LEU A 1 248 ? -11.261 12.521 1.097 1.00 80.38 248 LEU A CA 1
ATOM 2024 C C . LEU A 1 248 ? -10.863 11.547 -0.029 1.00 80.38 248 LEU A C 1
ATOM 2026 O O . LEU A 1 248 ? -9.697 11.191 -0.161 1.00 80.38 248 LEU A O 1
ATOM 2030 N N . SER A 1 249 ? -11.831 11.086 -0.827 1.00 70.69 249 SER A N 1
ATOM 2031 C CA . SER A 1 249 ? -11.591 10.111 -1.897 1.00 70.69 249 SER A CA 1
ATOM 2032 C C . SER A 1 249 ? -11.532 10.758 -3.290 1.00 70.69 249 SER A C 1
ATOM 2034 O O . SER A 1 249 ? -11.194 10.113 -4.284 1.00 70.69 249 SER A O 1
ATOM 2036 N N . ALA A 1 250 ? -11.803 12.060 -3.388 1.00 62.03 250 ALA A N 1
ATOM 2037 C CA . ALA A 1 250 ? -11.969 12.757 -4.655 1.00 62.03 250 ALA A CA 1
ATOM 2038 C C . ALA A 1 250 ? -11.108 14.021 -4.766 1.00 62.03 250 ALA A C 1
ATOM 2040 O O . ALA A 1 250 ? -11.627 15.126 -4.825 1.00 62.03 250 ALA A O 1
ATOM 2041 N N . GLY A 1 251 ? -9.783 13.889 -4.821 1.00 56.66 251 GLY A N 1
ATOM 2042 C CA . GLY A 1 251 ? -8.939 15.024 -5.208 1.00 56.66 251 GLY A CA 1
ATOM 2043 C C . GLY A 1 251 ? -9.145 15.340 -6.690 1.00 56.66 251 GLY A C 1
ATOM 2044 O O . GLY A 1 251 ? -8.643 14.602 -7.529 1.00 56.66 251 GLY A O 1
ATOM 2045 N N . ALA A 1 252 ? -9.880 16.400 -7.026 1.00 48.94 252 ALA A N 1
ATOM 2046 C CA . ALA A 1 252 ? -10.117 16.838 -8.408 1.00 48.94 252 ALA A CA 1
ATOM 2047 C C . ALA A 1 252 ? -9.178 17.978 -8.856 1.00 48.94 252 ALA A C 1
ATOM 2049 O O . ALA A 1 252 ? -9.489 18.686 -9.811 1.00 48.94 252 ALA A O 1
ATOM 2050 N N . ASN A 1 253 ? -8.056 18.200 -8.161 1.00 50.62 253 ASN A N 1
ATOM 2051 C CA . ASN A 1 253 ? -7.148 19.291 -8.502 1.00 50.62 253 ASN A CA 1
ATOM 2052 C C . ASN A 1 253 ? -6.287 18.938 -9.736 1.00 50.62 253 ASN A C 1
ATOM 2054 O O . ASN A 1 253 ? -5.493 18.002 -9.657 1.00 50.62 253 ASN A O 1
ATOM 2058 N N . PRO A 1 254 ? -6.387 19.689 -10.847 1.00 43.75 254 PRO A N 1
ATOM 2059 C CA . PRO A 1 254 ? -5.581 19.476 -12.054 1.00 43.75 254 PRO A CA 1
ATOM 2060 C C . PRO A 1 254 ? -4.073 19.721 -11.872 1.00 43.75 254 PRO A C 1
ATOM 2062 O O . PRO A 1 254 ? -3.292 19.310 -12.720 1.00 43.75 254 PRO A O 1
ATOM 2065 N N . LEU A 1 255 ? -3.651 20.377 -10.783 1.00 42.50 255 LEU A N 1
ATOM 2066 C CA . LEU A 1 255 ? -2.249 20.740 -10.519 1.00 42.50 255 LEU A CA 1
ATOM 2067 C C . LEU A 1 255 ? -1.500 19.750 -9.604 1.00 42.50 255 LEU A C 1
ATOM 2069 O O . LEU A 1 255 ? -0.375 20.026 -9.197 1.00 42.50 255 LEU A O 1
ATOM 2073 N N . GLY A 1 256 ? -2.115 18.617 -9.255 1.00 53.19 256 GLY A N 1
ATOM 2074 C CA . GLY A 1 256 ? -1.512 17.589 -8.404 1.00 53.19 256 GLY A CA 1
ATOM 2075 C C . GLY A 1 256 ? -2.516 17.032 -7.401 1.00 53.19 256 GLY A C 1
ATOM 2076 O O . GLY A 1 256 ? -3.063 17.765 -6.580 1.00 53.19 256 GLY A O 1
ATOM 2077 N N . HIS A 1 257 ? -2.773 15.727 -7.473 1.00 63.66 257 HIS A N 1
ATOM 2078 C CA . HIS A 1 257 ? -3.761 15.047 -6.638 1.00 63.66 257 HIS A CA 1
ATOM 2079 C C . HIS A 1 257 ? -3.110 14.531 -5.351 1.00 63.66 257 HIS A C 1
ATOM 2081 O O . HIS A 1 257 ? -2.329 13.585 -5.411 1.00 63.66 257 HIS A O 1
ATOM 2087 N N . LEU A 1 258 ? -3.453 15.079 -4.177 1.00 70.94 258 LEU A N 1
ATOM 2088 C CA . LEU A 1 258 ? -2.893 14.558 -2.915 1.00 70.94 258 LEU A CA 1
ATOM 2089 C C . LEU A 1 258 ? -3.660 13.341 -2.393 1.00 70.94 258 LEU A C 1
ATOM 2091 O O . LEU A 1 258 ? -3.108 12.490 -1.700 1.00 70.94 258 LEU A O 1
ATOM 2095 N N . PHE A 1 259 ? -4.925 13.210 -2.790 1.00 74.56 259 PHE A N 1
ATOM 2096 C CA . PHE A 1 259 ? -5.816 12.112 -2.406 1.00 74.56 259 PHE A CA 1
ATOM 2097 C C . PHE A 1 259 ? -5.838 10.959 -3.427 1.00 74.56 259 PHE A C 1
ATOM 2099 O O . PHE A 1 259 ? -6.894 10.398 -3.729 1.00 74.56 259 PHE A O 1
ATOM 2106 N N . PHE A 1 260 ? -4.684 10.610 -4.004 1.00 73.12 260 PHE A N 1
ATOM 2107 C CA . PHE A 1 260 ? -4.564 9.485 -4.946 1.00 73.12 260 PHE A CA 1
ATOM 2108 C C . PHE A 1 260 ? -4.374 8.122 -4.259 1.00 73.12 260 PHE A C 1
ATOM 2110 O O . PHE A 1 260 ? -4.673 7.075 -4.828 1.00 73.12 260 PHE A O 1
ATOM 2117 N N . ASP A 1 261 ? -3.948 8.128 -2.999 1.00 80.44 261 ASP A N 1
ATOM 2118 C CA . ASP A 1 261 ? -3.653 6.926 -2.220 1.00 80.44 261 ASP A CA 1
ATOM 2119 C C . ASP A 1 261 ? -4.869 6.401 -1.455 1.00 80.44 261 ASP A C 1
ATOM 2121 O O . ASP A 1 261 ? -4.862 6.330 -0.222 1.00 80.44 261 ASP A O 1
ATOM 2125 N N . ILE A 1 262 ? -5.924 6.033 -2.179 1.00 87.69 262 ILE A N 1
ATOM 2126 C CA . ILE A 1 262 ? -7.152 5.510 -1.572 1.00 87.69 262 ILE A CA 1
ATOM 2127 C C . ILE A 1 262 ? -7.419 4.046 -1.949 1.00 87.69 262 ILE A C 1
ATOM 2129 O O . ILE A 1 262 ? -7.146 3.654 -3.088 1.00 87.69 262 ILE A O 1
ATOM 2133 N N . PRO A 1 263 ? -8.006 3.243 -1.034 1.00 90.00 263 PRO A N 1
ATOM 2134 C CA . PRO A 1 263 ? -8.319 1.835 -1.280 1.00 90.00 263 PRO A CA 1
ATOM 2135 C C . PRO A 1 263 ? -9.184 1.608 -2.519 1.00 90.00 263 PRO A C 1
ATOM 2137 O O . PRO A 1 263 ? -9.025 0.601 -3.197 1.00 90.00 263 PRO A O 1
ATOM 2140 N N . ALA A 1 264 ? -10.058 2.563 -2.849 1.00 87.94 264 ALA A N 1
ATOM 2141 C CA . ALA A 1 264 ? -10.944 2.480 -4.005 1.00 87.94 264 ALA A CA 1
ATOM 2142 C C . ALA A 1 264 ? -10.208 2.528 -5.355 1.00 87.94 264 ALA A C 1
ATOM 2144 O O . ALA A 1 264 ? -10.760 2.106 -6.370 1.00 87.94 264 ALA A O 1
ATOM 2145 N N . GLN A 1 265 ? -8.986 3.065 -5.385 1.00 85.56 265 GLN A N 1
ATOM 2146 C CA . GLN A 1 265 ? -8.263 3.339 -6.623 1.00 85.56 265 GLN A CA 1
ATOM 2147 C C . GLN A 1 265 ? -7.195 2.281 -6.897 1.00 85.56 265 GLN A C 1
ATOM 2149 O O . GLN A 1 265 ? -7.126 1.756 -8.011 1.00 85.56 265 GLN A O 1
ATOM 2154 N N . HIS A 1 266 ? -6.401 1.946 -5.877 1.00 88.44 266 HIS A N 1
ATOM 2155 C CA . HIS A 1 266 ? -5.210 1.115 -6.023 1.00 88.44 266 HIS A CA 1
ATOM 2156 C C . HIS A 1 266 ? -5.100 0.091 -4.910 1.00 88.44 266 HIS A C 1
ATOM 2158 O O . HIS A 1 266 ? -5.373 0.395 -3.754 1.00 88.44 266 HIS A O 1
ATOM 2164 N N . PHE A 1 267 ? -4.603 -1.090 -5.262 1.00 93.31 267 PHE A N 1
ATOM 2165 C CA . PHE A 1 267 ? -4.022 -2.011 -4.303 1.00 93.31 267 PHE A CA 1
ATOM 2166 C C . PHE A 1 267 ? -2.523 -1.729 -4.210 1.00 93.31 267 PHE A C 1
ATOM 2168 O O . PHE A 1 267 ? -1.776 -2.066 -5.123 1.00 93.31 267 PHE A O 1
ATOM 2175 N N . LYS A 1 268 ? -2.117 -1.058 -3.129 1.00 93.06 268 LYS A N 1
ATOM 2176 C CA . LYS A 1 268 ? -0.711 -0.823 -2.781 1.00 93.06 268 LYS A CA 1
ATOM 2177 C C . LYS A 1 268 ? -0.477 -0.725 -1.285 1.00 93.06 268 LYS A C 1
ATOM 2179 O O . LYS A 1 268 ? -1.422 -0.519 -0.520 1.00 93.06 268 LYS A O 1
ATOM 2184 N N . SER A 1 269 ? 0.769 -0.778 -0.838 1.00 94.19 269 SER A N 1
ATOM 2185 C CA . SER A 1 269 ? 1.089 -0.868 0.586 1.00 94.19 269 SER A CA 1
ATOM 2186 C C . SER A 1 269 ? 0.496 0.255 1.446 1.00 94.19 269 SER A C 1
ATOM 2188 O O . SER A 1 269 ? 0.037 0.004 2.559 1.00 94.19 269 SER A O 1
ATOM 2190 N N . SER A 1 270 ? 0.410 1.480 0.919 1.00 93.50 270 SER A N 1
ATOM 2191 C CA . SER A 1 270 ? -0.143 2.630 1.647 1.00 93.50 270 SER A CA 1
ATOM 2192 C C . SER A 1 270 ? -1.660 2.500 1.844 1.00 93.50 270 SER A C 1
ATOM 2194 O O . SER A 1 270 ? -2.198 2.784 2.914 1.00 93.50 270 SER A O 1
ATOM 2196 N N . THR A 1 271 ? -2.349 1.972 0.832 1.00 94.94 271 THR A N 1
ATOM 2197 C CA . THR A 1 271 ? -3.786 1.671 0.878 1.00 94.94 271 THR A CA 1
ATOM 2198 C C . THR A 1 271 ? -4.103 0.421 1.699 1.00 94.94 271 THR A C 1
ATOM 2200 O O . THR A 1 271 ? -5.165 0.365 2.318 1.00 94.94 271 THR A O 1
ATOM 2203 N N . ILE A 1 272 ? -3.178 -0.548 1.781 1.00 96.69 272 ILE A N 1
ATOM 2204 C CA . ILE A 1 272 ? -3.284 -1.688 2.702 1.00 96.69 272 ILE A CA 1
ATOM 2205 C C . ILE A 1 272 ? -3.276 -1.167 4.139 1.00 96.69 272 ILE A C 1
ATOM 2207 O O . ILE A 1 272 ? -4.199 -1.488 4.884 1.00 96.69 272 ILE A O 1
ATOM 2211 N N . LEU A 1 273 ? -2.306 -0.311 4.506 1.00 96.31 273 LEU A N 1
ATOM 2212 C CA . LEU A 1 273 ? -2.259 0.316 5.834 1.00 96.31 273 LEU A CA 1
ATOM 2213 C C . LEU A 1 273 ? -3.535 1.092 6.151 1.00 96.31 273 LEU A C 1
ATOM 2215 O O . LEU A 1 273 ? -4.137 0.860 7.198 1.00 96.31 273 LEU A O 1
ATOM 2219 N N . PHE A 1 274 ? -3.986 1.946 5.229 1.00 96.50 274 PHE A N 1
ATOM 2220 C CA . PHE A 1 274 ? -5.238 2.685 5.385 1.00 96.50 274 PHE A CA 1
ATOM 2221 C C . PHE A 1 274 ? -6.420 1.731 5.643 1.00 96.50 274 PHE A C 1
ATOM 2223 O O . PHE A 1 274 ? -7.189 1.921 6.585 1.00 96.50 274 PHE A O 1
ATOM 2230 N N . SER A 1 275 ? -6.520 0.644 4.880 1.00 97.25 275 SER A N 1
ATOM 2231 C CA . SER A 1 275 ? -7.640 -0.295 4.983 1.00 97.25 275 SER A CA 1
ATOM 2232 C C . SER A 1 275 ? -7.656 -1.090 6.289 1.00 97.25 275 SER A C 1
ATOM 2234 O O . SER A 1 275 ? -8.718 -1.312 6.868 1.00 97.25 275 SER A O 1
ATOM 2236 N N . ILE A 1 276 ? -6.492 -1.508 6.791 1.00 97.00 276 ILE A N 1
ATOM 2237 C CA . ILE A 1 276 ? -6.400 -2.283 8.039 1.00 97.00 276 ILE A CA 1
ATOM 2238 C C . ILE A 1 276 ? -6.402 -1.402 9.295 1.00 97.00 276 ILE A C 1
ATOM 2240 O O . ILE A 1 276 ? -6.635 -1.907 10.395 1.00 97.00 276 ILE A O 1
ATOM 2244 N N . PHE A 1 277 ? -6.149 -0.096 9.171 1.00 97.69 277 PHE A N 1
ATOM 2245 C CA . PHE A 1 277 ? -5.979 0.792 10.321 1.00 97.69 277 PHE A CA 1
ATOM 2246 C C . PHE A 1 277 ? -7.188 0.826 11.277 1.00 97.69 277 PHE A C 1
ATOM 2248 O O . PHE A 1 277 ? -6.977 0.655 12.483 1.00 97.69 277 PHE A O 1
ATOM 2255 N N . PRO A 1 278 ? -8.454 0.930 10.813 1.00 97.88 278 PRO A N 1
ATOM 2256 C CA . PRO A 1 278 ? -9.615 0.856 11.707 1.00 97.88 278 PRO A CA 1
ATOM 2257 C C . PRO A 1 278 ? -9.687 -0.467 12.488 1.00 97.88 278 PRO A C 1
ATOM 2259 O O . PRO A 1 278 ? -10.002 -0.487 13.680 1.00 97.88 278 PRO A O 1
ATOM 2262 N N . SER A 1 279 ? -9.324 -1.576 11.841 1.00 97.00 279 SER A N 1
ATOM 2263 C CA . SER A 1 279 ? -9.255 -2.907 12.452 1.00 97.00 279 SER A CA 1
ATOM 2264 C C . SER A 1 279 ? -8.161 -2.990 13.528 1.00 97.00 279 SER A C 1
ATOM 2266 O O . SER A 1 279 ? -8.367 -3.571 14.594 1.00 97.00 279 SER A O 1
ATOM 2268 N N . ILE A 1 280 ? -7.019 -2.335 13.320 1.00 96.81 280 ILE A N 1
ATOM 2269 C CA . ILE A 1 280 ? -5.943 -2.248 14.319 1.00 96.81 280 ILE A CA 1
ATOM 2270 C C . ILE A 1 280 ? -6.358 -1.393 15.521 1.00 96.81 280 ILE A C 1
ATOM 2272 O O . ILE A 1 280 ? -6.105 -1.771 16.669 1.00 96.81 280 ILE A O 1
ATOM 2276 N N . LEU A 1 281 ? -7.059 -0.280 15.291 1.00 96.25 281 LEU A N 1
ATOM 2277 C CA . LEU A 1 281 ? -7.638 0.516 16.374 1.00 96.25 281 LEU A CA 1
ATOM 2278 C C . LEU A 1 281 ? -8.690 -0.271 17.164 1.00 96.25 281 LEU A C 1
ATOM 2280 O O . LEU A 1 281 ? -8.769 -0.131 18.385 1.00 96.25 281 LEU A O 1
ATOM 2284 N N . LEU A 1 282 ? -9.457 -1.144 16.504 1.00 95.12 282 LEU A N 1
ATOM 2285 C CA . LEU A 1 282 ? -10.399 -2.040 17.172 1.00 95.12 282 LEU A CA 1
ATOM 2286 C C . LEU A 1 282 ? -9.666 -3.032 18.082 1.00 95.12 282 LEU A C 1
ATOM 2288 O O . LEU A 1 282 ? -10.048 -3.178 19.244 1.00 95.12 282 LEU A O 1
ATOM 2292 N N . LEU A 1 283 ? -8.589 -3.661 17.600 1.00 92.75 283 LEU A N 1
ATOM 2293 C CA . LEU A 1 283 ? -7.732 -4.518 18.427 1.00 92.75 283 LEU A CA 1
ATOM 2294 C C . LEU A 1 283 ? -7.198 -3.749 19.648 1.00 92.75 283 LEU A C 1
ATOM 2296 O O . LEU A 1 283 ? -7.270 -4.242 20.776 1.00 92.75 283 LEU A O 1
ATOM 2300 N N . ALA A 1 284 ? -6.741 -2.509 19.457 1.00 91.19 284 ALA A N 1
ATOM 2301 C CA . ALA A 1 284 ? -6.318 -1.645 20.555 1.00 91.19 284 ALA A CA 1
ATOM 2302 C C . ALA A 1 284 ? -7.439 -1.309 21.548 1.00 91.19 284 ALA A C 1
ATOM 2304 O O . ALA A 1 284 ? -7.206 -1.302 22.762 1.00 91.19 284 ALA A O 1
ATOM 2305 N N . GLU A 1 285 ? -8.651 -1.051 21.063 1.00 90.00 285 GLU A N 1
ATOM 2306 C CA . GLU A 1 285 ? -9.803 -0.746 21.907 1.00 90.00 285 GLU A CA 1
ATOM 2307 C C . GLU A 1 285 ? -10.256 -1.952 22.732 1.00 90.00 285 GLU A C 1
ATOM 2309 O O . GLU A 1 285 ? -10.648 -1.804 23.891 1.00 90.00 285 GLU A O 1
ATOM 2314 N N . GLU A 1 286 ? -10.217 -3.155 22.164 1.00 84.44 286 GLU A N 1
ATOM 2315 C CA . GLU A 1 286 ? -10.645 -4.356 22.875 1.00 84.44 286 GLU A CA 1
ATOM 2316 C C . GLU A 1 286 ? -9.617 -4.853 23.882 1.00 84.44 286 GLU A C 1
ATOM 2318 O O . GLU A 1 286 ? -9.985 -5.276 24.983 1.00 84.44 286 GLU A O 1
ATOM 2323 N N . TYR A 1 287 ? -8.346 -4.806 23.500 1.00 76.44 287 TYR A N 1
ATOM 2324 C CA . TYR A 1 287 ? -7.280 -5.490 24.213 1.00 76.44 287 TYR A CA 1
ATOM 2325 C C . TYR A 1 287 ? -6.439 -4.538 25.058 1.00 76.44 287 TYR A C 1
ATOM 2327 O O . TYR A 1 287 ? -6.249 -4.747 26.258 1.00 76.44 287 TYR A O 1
ATOM 2335 N N . ILE A 1 288 ? -5.959 -3.459 24.441 1.00 67.56 288 ILE A N 1
ATOM 2336 C CA . ILE A 1 288 ? -4.885 -2.638 24.997 1.00 67.56 288 ILE A CA 1
ATOM 2337 C C . ILE A 1 288 ? -5.442 -1.637 26.021 1.00 67.56 288 ILE A C 1
ATOM 2339 O O . ILE A 1 288 ? -4.940 -1.526 27.143 1.00 67.56 288 ILE A O 1
ATOM 2343 N N . SER A 1 289 ? -6.535 -0.946 25.689 1.00 67.19 289 SER A N 1
ATOM 2344 C CA . SER A 1 289 ? -7.109 0.129 26.521 1.00 67.19 289 SER A CA 1
ATOM 2345 C C . SER A 1 289 ? -7.684 -0.355 27.867 1.00 6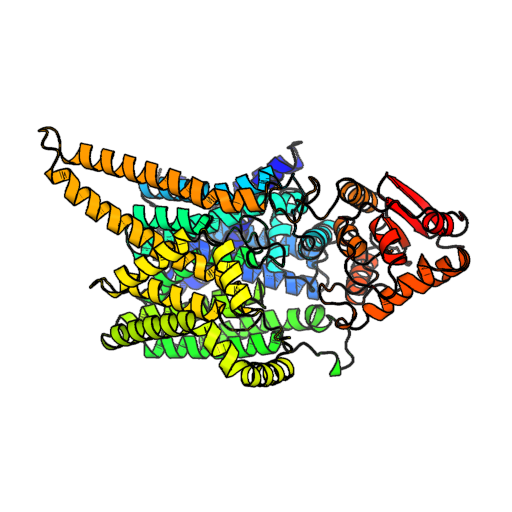7.19 289 SER A C 1
ATOM 2347 O O . SER A 1 289 ? -7.635 0.353 28.886 1.00 67.19 289 SER A O 1
ATOM 2349 N N . ARG A 1 290 ? -8.206 -1.588 27.900 1.00 69.88 290 ARG A N 1
ATOM 2350 C CA . ARG A 1 290 ? -8.822 -2.194 29.092 1.00 69.88 290 ARG A CA 1
ATOM 2351 C C . ARG A 1 290 ? -7.793 -2.641 30.126 1.00 69.88 290 ARG A C 1
ATOM 2353 O O . ARG A 1 290 ? -8.094 -2.635 31.316 1.00 69.88 290 ARG A O 1
ATOM 2360 N N . ARG A 1 291 ? -6.588 -3.004 29.681 1.00 68.38 291 ARG A N 1
ATOM 2361 C CA . ARG A 1 291 ? -5.546 -3.638 30.507 1.00 68.38 291 ARG A CA 1
ATOM 2362 C C . ARG A 1 291 ? -4.537 -2.656 31.085 1.00 68.38 291 ARG A C 1
ATOM 2364 O O . ARG A 1 291 ? -4.022 -2.895 32.176 1.00 68.38 291 ARG A O 1
ATOM 2371 N N . TYR A 1 292 ? -4.306 -1.515 30.435 1.00 65.31 292 TYR A N 1
ATOM 2372 C CA . TYR A 1 292 ? -3.560 -0.424 31.062 1.00 65.31 292 TYR A CA 1
ATOM 2373 C C . TYR A 1 292 ? -4.410 0.234 32.164 1.00 65.31 292 TYR A C 1
ATOM 2375 O O . TYR A 1 292 ? -5.102 1.236 31.964 1.00 65.31 292 TYR A O 1
ATOM 2383 N N . GLY A 1 293 ? -4.378 -0.376 33.352 1.00 62.59 293 GLY A N 1
ATOM 2384 C CA . GLY A 1 293 ? -4.858 0.222 34.600 1.00 62.59 293 GLY A CA 1
ATOM 2385 C C . GLY A 1 293 ? -3.873 1.251 35.163 1.00 62.59 293 GLY A C 1
ATOM 2386 O O . GLY A 1 293 ? -4.283 2.193 35.832 1.00 62.59 293 GLY A O 1
ATOM 2387 N N . ASN A 1 294 ? -2.581 1.119 34.838 1.00 76.12 294 ASN A N 1
ATOM 2388 C CA . ASN A 1 294 ? -1.531 2.046 35.252 1.00 76.12 294 ASN A CA 1
ATOM 2389 C C . ASN A 1 294 ? -1.045 2.889 34.064 1.00 76.12 294 ASN A C 1
ATOM 2391 O O . ASN A 1 294 ? -0.357 2.389 33.170 1.00 76.12 294 ASN A O 1
ATOM 2395 N N . TRP A 1 295 ? -1.374 4.181 34.082 1.00 80.81 295 TRP A N 1
ATOM 2396 C CA . TRP A 1 295 ? -0.993 5.113 33.023 1.00 80.81 295 TRP A CA 1
ATOM 2397 C C . TRP A 1 295 ? 0.520 5.309 32.905 1.00 80.81 295 TRP A C 1
ATOM 2399 O O . TRP A 1 295 ? 1.019 5.417 31.788 1.00 80.81 295 TRP A O 1
ATOM 2409 N N . LYS A 1 296 ? 1.268 5.260 34.018 1.00 83.12 296 LYS A N 1
ATOM 2410 C CA . LYS A 1 296 ? 2.734 5.396 34.005 1.00 83.12 296 LYS A CA 1
ATOM 2411 C C . LYS A 1 296 ? 3.385 4.263 33.219 1.00 83.12 296 LYS A C 1
ATOM 2413 O O . LYS A 1 296 ? 4.321 4.487 32.461 1.00 83.12 296 LYS A O 1
ATOM 2418 N N . LEU A 1 297 ? 2.859 3.047 33.374 1.00 78.75 297 LEU A N 1
ATOM 2419 C CA . LEU A 1 297 ? 3.353 1.880 32.648 1.00 78.75 297 LEU A CA 1
ATOM 2420 C C . LEU A 1 297 ? 3.043 1.978 31.149 1.00 78.75 297 LEU A C 1
ATOM 2422 O O . LEU A 1 297 ? 3.905 1.659 30.338 1.00 78.75 297 LEU A O 1
ATOM 2426 N N . CYS A 1 298 ? 1.852 2.469 30.784 1.00 80.94 298 CYS A N 1
ATOM 2427 C CA . CYS A 1 298 ? 1.508 2.732 29.385 1.00 80.94 298 CYS A CA 1
ATOM 2428 C C . CYS A 1 298 ? 2.451 3.758 28.758 1.00 80.94 298 CYS A C 1
ATOM 2430 O O . CYS A 1 298 ? 2.992 3.506 27.689 1.00 80.94 298 CYS A O 1
ATOM 2432 N N . VAL A 1 299 ? 2.684 4.883 29.440 1.00 83.00 299 VAL A N 1
ATOM 2433 C CA . VAL A 1 299 ? 3.605 5.925 28.966 1.00 83.00 299 VAL A CA 1
ATOM 2434 C C . VAL A 1 299 ? 5.015 5.362 28.817 1.00 83.00 299 VAL A C 1
ATOM 2436 O O . VAL A 1 299 ? 5.625 5.561 27.776 1.00 83.00 299 VAL A O 1
ATOM 2439 N N . LYS A 1 300 ? 5.508 4.583 29.791 1.00 83.56 300 LYS A N 1
ATOM 2440 C CA . LYS A 1 300 ? 6.818 3.923 29.690 1.00 83.56 300 LYS A CA 1
ATOM 2441 C C . LYS A 1 300 ? 6.905 3.007 28.466 1.00 83.56 300 LYS A C 1
ATOM 2443 O O . LYS A 1 300 ? 7.900 3.049 27.755 1.00 83.56 300 LYS A O 1
ATOM 2448 N N . HIS A 1 301 ? 5.888 2.184 28.214 1.00 82.38 301 HIS A N 1
ATOM 2449 C CA . HIS A 1 301 ? 5.881 1.283 27.058 1.00 82.38 301 HIS A CA 1
ATOM 2450 C C . HIS A 1 301 ? 5.857 2.046 25.740 1.00 82.38 301 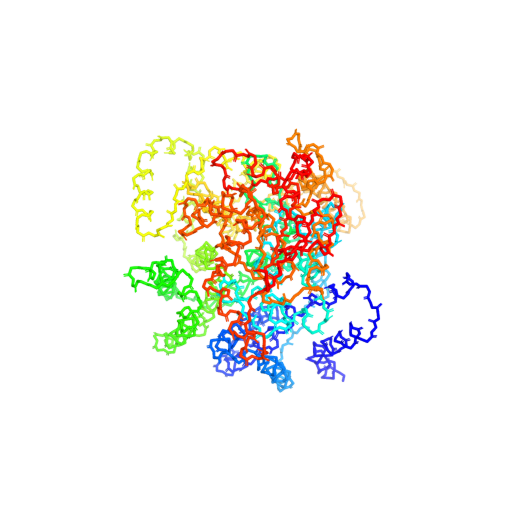HIS A C 1
ATOM 2452 O O . HIS A 1 301 ? 6.649 1.743 24.856 1.00 82.38 301 HIS A O 1
ATOM 2458 N N . LEU A 1 302 ? 4.983 3.046 25.626 1.00 83.38 302 LEU A N 1
ATOM 2459 C CA . LEU A 1 302 ? 4.889 3.878 24.431 1.00 83.38 302 LEU A CA 1
ATOM 2460 C C . LEU A 1 302 ? 6.169 4.678 24.201 1.0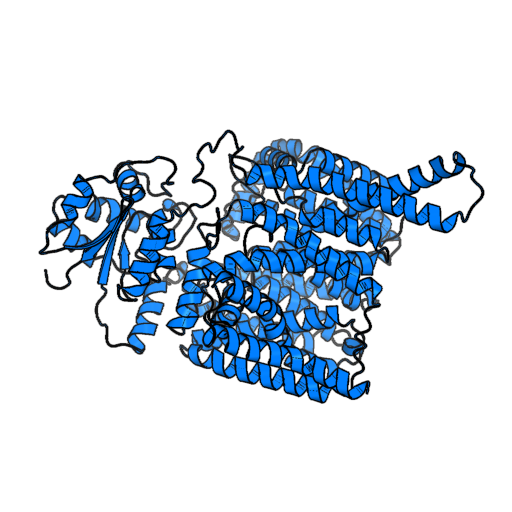0 83.38 302 LEU A C 1
ATOM 2462 O O . LEU A 1 302 ? 6.574 4.828 23.060 1.00 83.38 302 LEU A O 1
ATOM 2466 N N . PHE A 1 303 ? 6.841 5.120 25.262 1.00 84.38 303 PHE A N 1
ATOM 2467 C CA . PHE A 1 303 ? 8.128 5.797 25.162 1.00 84.38 303 PHE A CA 1
ATOM 2468 C C . PHE A 1 303 ? 9.245 4.858 24.691 1.00 84.38 303 PHE A C 1
ATOM 2470 O O . PHE A 1 303 ? 9.989 5.213 23.783 1.00 84.38 303 PHE A O 1
ATOM 2477 N N . ILE A 1 304 ? 9.329 3.638 25.240 1.00 80.94 304 ILE A N 1
ATOM 2478 C CA . ILE A 1 304 ? 10.280 2.617 24.765 1.00 80.94 304 ILE A CA 1
ATOM 2479 C C . ILE A 1 304 ? 10.033 2.327 23.284 1.00 80.94 304 ILE A C 1
ATOM 2481 O O . ILE A 1 304 ? 10.969 2.357 22.496 1.00 80.94 304 ILE A O 1
ATOM 2485 N N . LEU A 1 305 ? 8.775 2.109 22.897 1.00 81.25 305 LEU A N 1
ATOM 2486 C CA . LEU A 1 305 ? 8.405 1.875 21.504 1.00 81.25 305 LEU A CA 1
ATOM 2487 C C . LEU A 1 305 ? 8.736 3.076 20.625 1.00 81.25 305 LEU A C 1
ATOM 2489 O O . LEU A 1 305 ? 9.287 2.896 19.551 1.00 81.25 305 LEU A O 1
ATOM 2493 N N . PHE A 1 306 ? 8.448 4.293 21.076 1.00 84.00 306 PHE A N 1
ATOM 2494 C CA . PHE A 1 306 ? 8.785 5.507 20.345 1.00 84.00 306 PHE A CA 1
ATOM 2495 C C . PHE A 1 306 ? 10.290 5.603 20.091 1.00 84.00 306 PHE A C 1
ATOM 2497 O O . PHE A 1 306 ? 10.684 5.850 18.955 1.00 84.00 306 PHE A O 1
ATOM 2504 N N . ILE A 1 307 ? 11.129 5.337 21.100 1.00 83.38 307 ILE A N 1
ATOM 2505 C CA . ILE A 1 307 ? 12.587 5.307 20.933 1.00 83.38 307 ILE A CA 1
ATOM 2506 C C . ILE A 1 307 ? 12.978 4.222 19.938 1.00 83.38 307 ILE A C 1
ATOM 2508 O O . ILE A 1 307 ? 13.628 4.530 18.946 1.00 83.38 307 ILE A O 1
ATOM 2512 N N . THR A 1 308 ? 12.552 2.974 20.161 1.00 77.81 308 THR A N 1
ATOM 2513 C CA . THR A 1 308 ? 12.908 1.852 19.283 1.00 77.81 308 THR A CA 1
ATOM 2514 C C . THR A 1 308 ? 12.513 2.141 17.837 1.00 77.81 308 THR A C 1
ATOM 2516 O O . THR A 1 308 ? 13.302 1.904 16.928 1.00 77.81 308 THR A O 1
ATOM 2519 N N . MET A 1 309 ? 11.335 2.721 17.615 1.00 75.50 309 MET A N 1
ATOM 2520 C CA . MET A 1 309 ? 10.863 3.051 16.273 1.00 75.50 309 MET A CA 1
ATOM 2521 C C . MET A 1 309 ? 11.544 4.260 15.671 1.00 75.50 309 MET A C 1
ATOM 2523 O O . MET A 1 309 ? 11.788 4.256 14.474 1.00 75.50 309 MET A O 1
ATOM 2527 N N . THR A 1 310 ? 11.882 5.267 16.469 1.00 80.94 310 THR A N 1
ATOM 2528 C CA . THR A 1 310 ? 12.683 6.397 15.994 1.00 80.94 310 THR A CA 1
ATOM 2529 C C . THR A 1 310 ? 14.054 5.894 15.555 1.00 80.94 310 THR A C 1
ATOM 2531 O O . THR A 1 310 ? 14.498 6.230 14.465 1.00 80.94 310 THR A O 1
ATOM 2534 N N . THR A 1 311 ? 14.679 4.998 16.324 1.00 80.75 311 THR A N 1
ATOM 2535 C CA . THR A 1 311 ? 15.934 4.340 15.940 1.00 80.75 311 THR A CA 1
ATOM 2536 C C . THR A 1 311 ? 15.779 3.514 14.665 1.00 80.75 311 THR A C 1
ATOM 2538 O O . THR A 1 311 ? 16.608 3.640 13.770 1.00 80.75 311 THR A O 1
ATOM 2541 N N . MET A 1 312 ? 14.715 2.710 14.533 1.00 78.19 312 MET A N 1
ATOM 2542 C CA . MET A 1 312 ? 14.456 1.955 13.301 1.00 78.19 312 MET A CA 1
ATOM 2543 C C . MET A 1 312 ? 14.218 2.880 12.106 1.00 78.19 312 MET A C 1
ATOM 2545 O O . MET A 1 312 ? 14.760 2.647 11.034 1.00 78.19 312 MET A O 1
ATOM 2549 N N . TYR A 1 313 ? 13.424 3.935 12.274 1.00 78.56 313 TYR A N 1
ATOM 2550 C CA . TYR A 1 313 ? 13.121 4.890 11.215 1.00 78.56 313 TYR A CA 1
ATOM 2551 C C . TYR A 1 313 ? 14.380 5.627 10.757 1.00 78.56 313 TYR A C 1
ATOM 2553 O O . TYR A 1 313 ? 14.645 5.683 9.559 1.00 78.56 313 TYR A O 1
ATOM 2561 N N . ILE A 1 314 ? 15.195 6.110 11.703 1.00 80.25 314 ILE A N 1
ATOM 2562 C CA . ILE A 1 314 ? 16.509 6.692 11.412 1.00 80.25 314 ILE A CA 1
ATOM 2563 C C . ILE A 1 314 ? 17.360 5.670 10.664 1.00 80.25 314 ILE A C 1
ATOM 2565 O O . ILE A 1 314 ? 17.891 6.001 9.611 1.00 80.25 314 ILE A O 1
ATOM 2569 N N . TYR A 1 315 ? 17.421 4.419 11.134 1.00 82.81 315 TYR A N 1
ATOM 2570 C CA . TYR A 1 315 ? 18.138 3.360 10.433 1.00 82.81 315 TYR A CA 1
ATOM 2571 C C . TYR A 1 315 ? 17.646 3.209 8.992 1.00 82.81 315 TYR A C 1
ATOM 2573 O O . TYR A 1 315 ? 18.471 3.255 8.091 1.00 82.81 315 TYR A O 1
ATOM 2581 N N . PHE A 1 316 ? 16.339 3.077 8.737 1.00 75.12 316 PHE A N 1
ATOM 2582 C CA . PHE A 1 316 ? 15.799 2.891 7.385 1.00 75.12 316 PHE A CA 1
ATOM 2583 C C . PHE A 1 316 ? 16.061 4.097 6.478 1.00 75.12 316 PHE A C 1
ATOM 2585 O O . PHE A 1 316 ? 16.407 3.901 5.311 1.00 75.12 316 PHE A O 1
ATOM 2592 N N . ARG A 1 317 ? 15.989 5.319 7.017 1.00 72.69 317 ARG A N 1
ATOM 2593 C CA . ARG A 1 317 ? 16.223 6.565 6.271 1.00 72.69 317 ARG A CA 1
ATOM 2594 C C . ARG A 1 317 ? 17.692 6.940 6.116 1.00 72.69 317 ARG A C 1
ATOM 2596 O O . ARG A 1 317 ? 17.982 7.727 5.227 1.00 72.69 317 ARG A O 1
ATOM 2603 N N . PHE A 1 318 ? 18.605 6.363 6.900 1.00 73.50 318 PHE A N 1
ATOM 2604 C CA . PHE A 1 318 ? 20.048 6.564 6.742 1.00 73.50 318 PHE A CA 1
ATOM 2605 C C . PHE A 1 318 ? 20.508 5.928 5.420 1.00 73.50 318 PHE A C 1
ATOM 2607 O O . PHE A 1 318 ? 20.838 4.743 5.351 1.00 73.50 318 PHE A O 1
ATOM 2614 N N . SER A 1 319 ? 20.349 6.667 4.328 1.00 58.06 319 SER A N 1
ATOM 2615 C CA . SER A 1 319 ? 20.306 6.166 2.951 1.00 58.06 319 SER A CA 1
ATOM 2616 C C . SER A 1 319 ? 21.684 6.010 2.321 1.00 58.06 319 SER A C 1
ATOM 2618 O O . SER A 1 319 ? 21.846 5.243 1.369 1.00 58.06 319 SER A O 1
ATOM 2620 N N . GLU A 1 320 ? 22.695 6.685 2.853 1.00 61.81 320 GLU A N 1
ATOM 2621 C CA . GLU A 1 320 ? 24.004 6.715 2.227 1.00 61.81 320 GLU A CA 1
ATOM 2622 C C . GLU A 1 320 ? 24.852 5.528 2.670 1.00 61.81 320 GLU A C 1
ATOM 2624 O O . GLU A 1 320 ? 25.715 5.651 3.506 1.00 61.81 320 GLU A O 1
ATOM 2629 N N . VAL A 1 321 ? 24.684 4.355 2.065 1.00 71.50 321 VAL A N 1
ATOM 2630 C CA . VAL A 1 321 ? 25.793 3.371 2.029 1.00 71.50 321 VAL A CA 1
ATOM 2631 C C . VAL A 1 321 ? 26.882 3.779 1.031 1.00 71.50 321 VAL A C 1
ATOM 2633 O O . VAL A 1 321 ? 27.926 3.146 0.929 1.00 71.50 321 VAL A O 1
ATOM 2636 N N . ARG A 1 322 ? 26.658 4.870 0.297 1.00 69.56 322 ARG A N 1
ATOM 2637 C CA . ARG A 1 322 ? 27.543 5.353 -0.762 1.00 69.56 322 ARG A CA 1
ATOM 2638 C C . ARG A 1 322 ? 28.829 5.981 -0.249 1.00 69.56 322 ARG A C 1
ATOM 2640 O O . ARG A 1 322 ? 29.832 5.878 -0.942 1.00 69.56 322 ARG A O 1
ATOM 2647 N N . PHE A 1 323 ? 28.846 6.546 0.963 1.00 77.75 323 PHE A N 1
ATOM 2648 C CA . PHE A 1 323 ? 30.107 6.987 1.575 1.00 77.75 323 PHE A CA 1
ATOM 2649 C C . PHE A 1 323 ? 31.077 5.814 1.808 1.00 77.75 323 PHE A C 1
ATOM 2651 O O . PHE A 1 323 ? 32.271 6.030 1.974 1.00 77.75 323 PHE A O 1
ATOM 2658 N N . LEU A 1 324 ? 30.572 4.572 1.780 1.00 83.00 324 LEU A N 1
ATOM 2659 C CA . LEU A 1 324 ? 31.362 3.338 1.823 1.00 83.00 324 LEU A CA 1
ATOM 2660 C C . LEU A 1 324 ? 31.725 2.799 0.425 1.00 83.00 324 LEU A C 1
ATOM 2662 O O . LEU A 1 324 ? 32.244 1.693 0.325 1.00 83.00 324 LEU A O 1
ATOM 2666 N N . GLY A 1 325 ? 31.411 3.522 -0.657 1.00 83.19 325 GLY A N 1
ATOM 2667 C CA . GLY A 1 325 ? 31.645 3.080 -2.038 1.00 83.19 325 GLY A CA 1
ATOM 2668 C C . GLY A 1 325 ? 30.696 1.981 -2.536 1.00 83.19 325 GLY A C 1
ATOM 2669 O O . GLY A 1 325 ? 30.974 1.350 -3.552 1.00 83.19 325 GLY A O 1
ATOM 2670 N N . LEU A 1 326 ? 29.586 1.720 -1.834 1.00 86.94 326 LEU A N 1
ATOM 2671 C CA . LEU A 1 326 ? 28.649 0.647 -2.188 1.00 86.94 326 LEU A CA 1
ATOM 2672 C C . LEU A 1 326 ? 27.615 1.085 -3.249 1.00 86.94 326 LEU A C 1
ATOM 2674 O O . LEU A 1 326 ? 27.209 2.255 -3.254 1.00 86.94 326 LEU A O 1
ATOM 2678 N N . PRO A 1 327 ? 27.127 0.155 -4.103 1.00 84.06 327 PRO A N 1
ATOM 2679 C CA . PRO A 1 327 ? 26.121 0.444 -5.126 1.00 84.06 327 PRO A CA 1
ATOM 2680 C C . PRO A 1 327 ? 24.822 1.044 -4.578 1.00 84.06 327 PRO A C 1
ATOM 2682 O O . PRO A 1 327 ? 24.427 0.816 -3.426 1.00 84.06 327 PRO A O 1
ATOM 2685 N N . HIS A 1 328 ? 24.094 1.763 -5.438 1.00 78.19 328 HIS A N 1
ATOM 2686 C CA . HIS A 1 328 ? 22.725 2.162 -5.125 1.00 78.19 328 HIS A CA 1
ATOM 2687 C C . HIS A 1 328 ? 21.866 0.914 -4.852 1.00 78.19 328 HIS A C 1
ATOM 2689 O O . HIS A 1 328 ? 22.081 -0.142 -5.437 1.00 78.19 328 HIS A O 1
ATOM 2695 N N . TYR A 1 329 ? 20.945 1.012 -3.889 1.00 83.19 329 TYR A N 1
ATOM 2696 C CA . TYR A 1 329 ? 20.130 -0.099 -3.374 1.00 83.19 329 TYR A CA 1
ATOM 2697 C C . TYR A 1 329 ? 20.856 -1.250 -2.656 1.00 83.19 329 TYR A C 1
ATOM 2699 O O . TYR A 1 329 ? 20.168 -2.128 -2.133 1.00 83.19 329 TYR A O 1
ATOM 2707 N N . PHE A 1 330 ? 22.187 -1.234 -2.499 1.00 87.69 330 PHE A N 1
ATOM 2708 C CA . PHE A 1 330 ? 22.904 -2.283 -1.752 1.00 87.69 330 PHE A CA 1
ATOM 2709 C C . PHE A 1 330 ? 22.319 -2.501 -0.351 1.00 87.69 330 PHE A C 1
ATOM 2711 O O . PHE A 1 330 ? 22.085 -3.630 0.080 1.00 87.69 330 PHE A O 1
ATOM 2718 N N . LYS A 1 331 ? 21.988 -1.407 0.341 1.00 87.62 331 LYS A N 1
ATOM 2719 C CA . LYS A 1 331 ? 21.324 -1.460 1.644 1.00 87.62 331 LYS A CA 1
ATOM 2720 C C . LYS A 1 331 ? 19.974 -2.184 1.584 1.00 87.62 331 LYS A C 1
ATOM 2722 O O . LYS A 1 331 ? 19.707 -3.008 2.452 1.00 87.62 331 LYS A O 1
ATOM 2727 N N . LEU A 1 332 ? 19.138 -1.898 0.582 1.00 85.94 332 LEU A N 1
ATOM 2728 C CA . LEU A 1 332 ? 17.825 -2.541 0.446 1.00 85.94 332 LEU A CA 1
ATOM 2729 C C . LEU A 1 332 ? 17.963 -4.040 0.160 1.00 85.94 332 LEU A C 1
ATOM 2731 O O . LEU A 1 332 ? 17.251 -4.837 0.760 1.00 85.94 332 LEU A O 1
ATOM 2735 N N . VAL A 1 333 ? 18.905 -4.416 -0.710 1.00 87.56 333 VAL A N 1
ATOM 2736 C CA . VAL A 1 333 ? 19.058 -5.794 -1.201 1.00 87.56 333 VAL A CA 1
ATOM 2737 C C . VAL A 1 333 ? 19.883 -6.681 -0.262 1.00 87.56 333 VAL A C 1
ATOM 2739 O O . VAL A 1 333 ? 19.627 -7.879 -0.195 1.00 87.56 333 VAL A O 1
ATOM 2742 N N . LYS A 1 334 ? 20.867 -6.137 0.468 1.00 89.88 334 LYS A N 1
ATOM 2743 C CA . LYS A 1 334 ? 21.797 -6.929 1.299 1.00 89.88 334 LYS A CA 1
ATOM 2744 C C . LYS A 1 334 ? 21.712 -6.634 2.800 1.00 89.88 334 LYS A C 1
ATOM 2746 O O . LYS A 1 334 ? 21.832 -7.563 3.588 1.00 89.88 334 LYS A O 1
ATOM 2751 N N . TRP A 1 335 ? 21.491 -5.388 3.235 1.00 89.50 335 TRP A N 1
ATOM 2752 C CA . TRP A 1 335 ? 21.498 -5.044 4.673 1.00 89.50 335 TRP A CA 1
ATOM 2753 C C . TRP A 1 335 ? 20.132 -5.140 5.347 1.00 89.50 335 TRP A C 1
ATOM 2755 O O . TRP A 1 335 ? 20.011 -5.754 6.406 1.00 89.50 335 TRP A O 1
ATOM 2765 N N . ASN A 1 336 ? 19.099 -4.550 4.744 1.00 88.19 336 ASN A N 1
ATOM 2766 C CA . ASN A 1 336 ? 17.737 -4.610 5.269 1.00 88.19 336 ASN A CA 1
ATOM 2767 C C . ASN A 1 336 ? 17.266 -6.055 5.527 1.00 88.19 336 ASN A C 1
ATOM 2769 O O . ASN A 1 336 ? 16.658 -6.268 6.579 1.00 88.19 336 ASN A O 1
ATOM 2773 N N . PRO A 1 337 ? 17.572 -7.049 4.663 1.00 87.44 337 PRO A N 1
ATOM 2774 C CA . PRO A 1 337 ? 17.188 -8.438 4.898 1.00 87.44 337 PRO A CA 1
ATOM 2775 C C . PRO A 1 337 ? 17.777 -9.031 6.174 1.00 87.44 337 PRO A C 1
ATOM 2777 O O . PRO A 1 337 ? 17.098 -9.784 6.852 1.00 87.44 337 PRO A O 1
ATOM 2780 N N . LEU A 1 338 ? 18.999 -8.643 6.548 1.00 87.00 338 LEU A N 1
ATOM 2781 C CA . LEU A 1 338 ? 19.631 -9.089 7.791 1.00 87.00 338 LEU A CA 1
ATOM 2782 C C . LEU A 1 338 ? 19.066 -8.355 9.010 1.00 87.00 338 LEU A C 1
ATOM 2784 O O . LEU A 1 338 ? 18.910 -8.922 10.090 1.00 87.00 338 LEU A O 1
ATOM 2788 N N . ILE A 1 339 ? 18.764 -7.067 8.851 1.00 86.44 339 ILE A N 1
ATOM 2789 C CA . ILE A 1 339 ? 18.442 -6.185 9.974 1.00 86.44 339 ILE A CA 1
ATOM 2790 C C . ILE A 1 339 ? 16.974 -6.292 10.397 1.00 86.44 339 ILE A C 1
ATOM 2792 O O . ILE A 1 339 ? 16.671 -6.198 11.588 1.00 86.44 339 ILE A O 1
ATOM 2796 N N . VAL A 1 340 ? 16.059 -6.561 9.464 1.00 84.75 340 VAL A N 1
ATOM 2797 C CA . VAL A 1 340 ? 14.637 -6.778 9.772 1.00 84.75 340 VAL A CA 1
ATOM 2798 C C . VAL A 1 340 ? 14.417 -7.937 10.772 1.00 84.75 340 VAL A C 1
ATOM 2800 O O . VAL A 1 340 ? 13.771 -7.698 11.800 1.00 84.75 340 VAL A O 1
ATOM 2803 N N . PRO A 1 341 ? 14.967 -9.153 10.568 1.00 85.50 341 PRO A N 1
ATOM 2804 C CA . PRO A 1 341 ? 14.874 -10.247 11.539 1.00 85.50 341 PRO A CA 1
ATOM 2805 C C . PRO A 1 341 ? 15.516 -9.906 12.888 1.00 85.50 341 PRO A C 1
ATOM 2807 O O . PRO A 1 341 ? 14.942 -10.200 13.939 1.00 85.50 341 PRO A O 1
ATOM 2810 N N . ILE A 1 342 ? 16.670 -9.226 12.881 1.00 87.00 342 ILE A N 1
ATOM 2811 C CA . ILE A 1 342 ? 17.356 -8.787 14.107 1.00 87.00 342 ILE A CA 1
ATOM 2812 C C . ILE A 1 342 ? 16.456 -7.858 14.924 1.00 87.00 342 ILE A C 1
ATOM 2814 O O . ILE A 1 342 ? 16.337 -8.021 16.138 1.00 87.00 342 ILE A O 1
ATOM 2818 N N . PHE A 1 343 ? 15.763 -6.919 14.280 1.00 83.25 343 PHE A N 1
ATOM 2819 C CA . PHE A 1 343 ? 14.826 -6.040 14.970 1.00 83.25 343 PHE A CA 1
ATOM 2820 C C . PHE A 1 343 ? 13.652 -6.797 15.595 1.00 83.25 343 PHE A C 1
ATOM 2822 O O . PHE A 1 343 ? 13.264 -6.477 16.723 1.00 83.25 343 PHE A O 1
ATOM 2829 N N . LEU A 1 344 ? 13.117 -7.825 14.924 1.00 83.25 344 LEU A N 1
ATOM 2830 C CA . LEU A 1 344 ? 12.105 -8.692 15.530 1.00 83.25 344 LEU A CA 1
ATOM 2831 C C . LEU A 1 344 ? 12.663 -9.403 16.773 1.00 83.25 344 LEU A C 1
ATOM 2833 O O . LEU A 1 344 ? 12.011 -9.395 17.819 1.00 83.25 344 LEU A O 1
ATOM 2837 N N . LEU A 1 345 ? 13.869 -9.975 16.681 1.00 85.69 345 LEU A N 1
ATOM 2838 C CA . LEU A 1 345 ? 14.532 -10.646 17.803 1.00 85.69 345 LEU A CA 1
ATOM 2839 C C . LEU A 1 345 ? 14.753 -9.690 18.978 1.00 85.69 345 LEU A C 1
ATOM 2841 O O . LEU A 1 345 ? 14.413 -10.029 20.110 1.00 85.69 345 LEU A O 1
ATOM 2845 N N . ILE A 1 346 ? 15.232 -8.470 18.723 1.00 83.94 346 ILE A N 1
ATOM 2846 C CA . ILE A 1 346 ? 15.392 -7.428 19.745 1.00 83.94 346 ILE A CA 1
ATOM 2847 C C . ILE A 1 346 ? 14.045 -7.104 20.397 1.00 83.94 346 ILE A C 1
ATOM 2849 O O . ILE A 1 346 ? 13.956 -7.050 21.623 1.00 83.94 346 ILE A O 1
ATOM 2853 N N . GLY A 1 347 ? 12.977 -6.940 19.615 1.00 80.44 347 GLY A N 1
ATOM 2854 C CA . GLY A 1 347 ? 11.637 -6.700 20.151 1.00 80.44 347 GLY A CA 1
ATOM 2855 C C . GLY A 1 347 ? 11.126 -7.837 21.036 1.00 80.44 347 GLY A C 1
ATOM 2856 O O . GLY A 1 347 ? 10.589 -7.587 22.120 1.00 80.44 347 GLY A O 1
ATOM 2857 N N . ILE A 1 348 ? 11.354 -9.088 20.621 1.00 82.38 348 ILE A N 1
ATOM 2858 C CA . ILE A 1 348 ? 11.061 -10.283 21.424 1.00 82.38 348 ILE A CA 1
ATOM 2859 C C . ILE A 1 348 ? 11.861 -10.236 22.729 1.00 82.38 348 ILE A C 1
ATOM 2861 O O . ILE A 1 348 ? 11.268 -10.335 23.804 1.00 82.38 348 ILE A O 1
ATOM 2865 N N . LEU A 1 349 ? 13.175 -10.020 22.669 1.00 84.81 349 LEU A N 1
ATOM 2866 C CA . LEU A 1 349 ? 14.045 -9.965 23.846 1.00 84.81 349 LEU A CA 1
ATOM 2867 C C . LEU A 1 349 ? 13.641 -8.840 24.807 1.00 84.81 349 LEU A C 1
ATOM 2869 O O . LEU A 1 349 ? 13.516 -9.081 26.006 1.00 84.81 349 LEU A O 1
ATOM 2873 N N . ILE A 1 350 ? 13.342 -7.639 24.307 1.00 82.44 350 ILE A N 1
ATOM 2874 C CA . ILE A 1 350 ? 12.849 -6.515 25.120 1.00 82.44 350 ILE A CA 1
ATOM 2875 C C . ILE A 1 350 ? 11.527 -6.887 25.800 1.00 82.44 350 ILE A C 1
ATOM 2877 O O . ILE A 1 350 ? 11.368 -6.666 27.008 1.00 82.44 350 ILE A O 1
ATOM 2881 N N . SER A 1 351 ? 10.597 -7.497 25.055 1.00 79.25 351 SER A N 1
ATOM 2882 C CA . SER A 1 351 ? 9.309 -7.943 25.597 1.00 79.25 351 SER A CA 1
ATOM 2883 C C . SER A 1 351 ? 9.482 -8.997 26.698 1.00 79.25 351 SER A C 1
ATOM 2885 O O . SER A 1 351 ? 8.750 -8.988 27.691 1.00 79.25 351 SER A O 1
ATOM 2887 N N . LEU A 1 352 ? 10.485 -9.874 26.574 1.00 80.00 352 LEU A N 1
ATOM 2888 C CA . LEU A 1 352 ? 10.786 -10.918 27.548 1.00 80.00 352 LEU A CA 1
ATOM 2889 C C . LEU A 1 352 ? 11.523 -10.380 28.781 1.00 80.00 352 LEU A C 1
ATOM 2891 O O . LEU A 1 352 ? 11.198 -10.809 29.893 1.00 80.00 352 LEU A O 1
ATOM 2895 N N . SER A 1 353 ? 12.455 -9.444 28.610 1.00 77.56 353 SER A N 1
ATOM 2896 C CA . SER A 1 353 ? 13.394 -9.015 29.654 1.00 77.56 353 SER A CA 1
ATOM 2897 C C . SER A 1 353 ? 12.892 -7.835 30.489 1.00 77.56 353 SER A C 1
ATOM 2899 O O . SER A 1 353 ? 12.984 -7.865 31.716 1.00 77.56 353 SER A O 1
ATOM 2901 N N . ILE A 1 354 ? 12.323 -6.801 29.862 1.00 65.69 354 ILE A N 1
ATOM 2902 C CA . ILE A 1 354 ? 12.142 -5.487 30.514 1.00 65.69 354 ILE A CA 1
ATOM 2903 C C . ILE A 1 354 ? 10.764 -5.343 31.183 1.00 65.69 354 ILE A C 1
ATOM 2905 O O . ILE A 1 354 ? 10.595 -4.587 32.143 1.00 65.69 354 ILE A O 1
ATOM 2909 N N . ILE A 1 355 ? 9.754 -6.088 30.725 1.00 63.72 355 ILE A N 1
ATOM 2910 C CA . ILE A 1 355 ? 8.351 -5.817 31.068 1.00 63.72 355 ILE A CA 1
ATOM 2911 C C . ILE A 1 355 ? 7.758 -6.992 31.848 1.00 63.72 355 ILE A C 1
ATOM 2913 O O . ILE A 1 355 ? 7.031 -7.814 31.317 1.00 63.72 355 ILE A O 1
ATOM 2917 N N . ARG A 1 356 ? 8.036 -7.115 33.152 1.00 68.62 356 ARG A N 1
ATOM 2918 C CA . ARG A 1 356 ? 7.561 -8.286 33.928 1.00 68.62 356 ARG A CA 1
ATOM 2919 C C . ARG A 1 356 ? 6.031 -8.464 33.949 1.00 68.62 356 ARG A C 1
ATOM 2921 O O . ARG A 1 356 ? 5.581 -9.604 33.960 1.00 68.62 356 ARG A O 1
ATOM 2928 N N . ARG A 1 357 ? 5.236 -7.380 33.934 1.00 68.19 357 ARG A N 1
ATOM 2929 C CA . ARG A 1 357 ? 3.775 -7.433 34.183 1.00 68.19 357 ARG A CA 1
ATOM 2930 C C . ARG A 1 357 ? 2.853 -7.375 32.950 1.00 68.19 357 ARG A C 1
ATOM 2932 O O . ARG A 1 357 ? 1.699 -7.728 33.113 1.00 68.19 357 ARG A O 1
ATOM 2939 N N . ASN A 1 358 ? 3.336 -7.010 31.757 1.00 75.69 358 ASN A N 1
ATOM 2940 C CA . ASN A 1 358 ? 2.515 -6.753 30.548 1.00 75.69 358 ASN A CA 1
ATOM 2941 C C . ASN A 1 358 ? 3.260 -7.142 29.242 1.00 75.69 358 ASN A C 1
ATOM 2943 O O . ASN A 1 358 ? 3.338 -6.368 28.283 1.00 75.69 358 ASN A O 1
ATOM 2947 N N . LYS A 1 359 ? 3.922 -8.310 29.242 1.00 82.81 359 LYS A N 1
ATOM 2948 C CA . LYS A 1 359 ? 4.798 -8.756 28.135 1.00 82.81 359 LYS A CA 1
ATOM 2949 C C . LYS A 1 359 ? 4.053 -8.860 26.807 1.00 82.81 359 LYS A C 1
ATOM 2951 O O . LYS A 1 359 ? 4.557 -8.410 25.786 1.00 82.81 359 LYS A O 1
ATOM 2956 N N . ALA A 1 360 ? 2.855 -9.441 26.830 1.00 82.12 360 ALA A N 1
ATOM 2957 C CA . ALA A 1 360 ? 2.099 -9.706 25.614 1.00 82.12 360 ALA A CA 1
ATOM 2958 C C . ALA A 1 360 ? 1.454 -8.440 25.032 1.00 82.12 360 ALA A C 1
ATOM 2960 O O . ALA A 1 360 ? 1.398 -8.318 23.816 1.00 82.12 360 ALA A O 1
ATOM 2961 N N . GLU A 1 361 ? 1.027 -7.465 25.842 1.00 84.12 361 GLU A N 1
ATOM 2962 C CA . GLU A 1 361 ? 0.568 -6.165 25.332 1.00 84.12 361 GLU A CA 1
ATOM 2963 C C . GLU A 1 361 ? 1.690 -5.427 24.612 1.00 84.12 361 GLU A C 1
ATOM 2965 O O . GLU A 1 361 ? 1.483 -4.934 23.507 1.00 84.12 361 GLU A O 1
ATOM 2970 N N . PHE A 1 362 ? 2.877 -5.371 25.222 1.00 86.19 362 PHE A N 1
ATOM 2971 C CA . PHE A 1 362 ? 4.032 -4.755 24.580 1.00 86.19 362 PHE A CA 1
ATOM 2972 C C . PHE A 1 362 ? 4.411 -5.489 23.296 1.00 86.19 362 PHE A C 1
ATOM 2974 O O . PHE A 1 362 ? 4.595 -4.837 22.276 1.00 86.19 362 PHE A O 1
ATOM 2981 N N . PHE A 1 363 ? 4.475 -6.824 23.329 1.00 87.00 363 PHE A N 1
ATOM 2982 C CA . PHE A 1 363 ? 4.794 -7.626 22.150 1.00 87.00 363 PHE A CA 1
ATOM 2983 C C . PHE A 1 363 ? 3.797 -7.388 21.010 1.00 87.00 363 PHE A C 1
ATOM 2985 O O . PHE A 1 363 ? 4.211 -7.160 19.884 1.00 87.00 363 PHE A O 1
ATOM 2992 N N . ILE A 1 364 ? 2.494 -7.345 21.299 1.00 88.81 364 ILE A N 1
ATOM 2993 C CA . ILE A 1 364 ? 1.463 -7.086 20.283 1.00 88.81 364 ILE A CA 1
ATOM 2994 C C . ILE A 1 364 ? 1.588 -5.679 19.702 1.00 88.81 364 ILE A C 1
ATOM 2996 O O . ILE A 1 364 ? 1.517 -5.520 18.486 1.00 88.81 364 ILE A O 1
ATOM 3000 N N . ILE A 1 365 ? 1.797 -4.663 20.546 1.00 90.06 365 ILE A N 1
ATOM 3001 C CA . ILE A 1 365 ? 2.021 -3.292 20.071 1.00 90.06 365 ILE A CA 1
ATOM 3002 C C . ILE A 1 365 ? 3.275 -3.243 19.197 1.00 90.06 365 ILE A C 1
ATOM 3004 O O . ILE A 1 365 ? 3.224 -2.697 18.103 1.00 90.06 365 ILE A O 1
ATOM 3008 N N . PHE A 1 366 ? 4.369 -3.861 19.642 1.00 90.25 366 PHE A N 1
ATOM 3009 C CA . PHE A 1 366 ? 5.605 -3.962 18.876 1.00 90.25 366 PHE A CA 1
ATOM 3010 C C . PHE A 1 366 ? 5.384 -4.653 17.521 1.00 90.25 366 PHE A C 1
ATOM 3012 O O . PHE A 1 366 ? 5.852 -4.153 16.505 1.00 90.25 366 PHE A O 1
ATOM 3019 N N . SER A 1 367 ? 4.621 -5.748 17.472 1.00 91.50 367 SER A N 1
ATOM 3020 C CA . SER A 1 367 ? 4.296 -6.452 16.227 1.00 91.50 367 SER A CA 1
ATOM 3021 C C . SER A 1 367 ? 3.438 -5.620 15.271 1.00 91.50 367 SER A C 1
ATOM 3023 O O . SER A 1 367 ? 3.729 -5.606 14.078 1.00 91.50 367 SER A O 1
ATOM 3025 N N . ILE A 1 368 ? 2.423 -4.897 15.763 1.00 93.12 368 ILE A N 1
ATOM 3026 C CA . ILE A 1 368 ? 1.629 -3.949 14.950 1.00 93.12 368 ILE A CA 1
ATOM 3027 C C . ILE A 1 368 ? 2.559 -2.918 14.311 1.00 93.12 368 ILE A C 1
ATOM 3029 O O . ILE A 1 368 ? 2.550 -2.693 13.104 1.00 93.12 368 ILE A O 1
ATOM 3033 N N . THR A 1 369 ? 3.392 -2.324 15.148 1.00 91.38 369 THR A N 1
ATOM 3034 C CA . THR A 1 369 ? 4.333 -1.276 14.800 1.00 91.38 369 THR A CA 1
ATOM 3035 C C . THR A 1 369 ? 5.377 -1.751 13.774 1.00 91.38 369 THR A C 1
ATOM 3037 O O . THR A 1 369 ? 5.615 -1.071 12.776 1.00 91.38 369 THR A O 1
ATOM 3040 N N . LEU A 1 370 ? 5.956 -2.939 13.963 1.00 91.06 370 LEU A N 1
ATOM 3041 C CA . LEU A 1 370 ? 6.876 -3.549 13.001 1.00 91.06 370 LEU A CA 1
ATOM 3042 C C . LEU A 1 370 ? 6.166 -3.869 11.679 1.00 91.06 370 LEU A C 1
ATOM 3044 O O . LEU A 1 370 ? 6.726 -3.645 10.612 1.00 91.06 370 LEU A O 1
ATOM 3048 N N . THR A 1 371 ? 4.915 -4.328 11.736 1.00 93.81 371 THR A N 1
ATOM 3049 C CA . THR A 1 371 ? 4.107 -4.596 10.536 1.00 93.81 371 THR A CA 1
ATOM 3050 C C . THR A 1 371 ? 3.862 -3.320 9.735 1.00 93.81 371 THR A C 1
ATOM 3052 O O . THR A 1 371 ? 4.001 -3.337 8.515 1.00 93.81 371 THR A O 1
ATOM 3055 N N . PHE A 1 372 ? 3.571 -2.192 10.394 1.00 93.81 372 PHE A N 1
ATOM 3056 C CA . PHE A 1 372 ? 3.470 -0.892 9.721 1.00 93.81 372 PHE A CA 1
ATOM 3057 C C . PHE A 1 372 ? 4.760 -0.517 9.004 1.00 93.81 372 PHE A C 1
ATOM 3059 O O . PHE A 1 372 ? 4.717 -0.144 7.831 1.00 93.81 372 PHE A O 1
ATOM 3066 N N . LEU A 1 373 ? 5.895 -0.673 9.685 1.00 90.12 373 LEU A N 1
ATOM 3067 C CA . LEU A 1 373 ? 7.205 -0.368 9.124 1.00 90.12 373 LEU A CA 1
ATOM 3068 C C . LEU A 1 373 ? 7.546 -1.254 7.919 1.00 90.12 373 LEU A C 1
ATOM 3070 O O . LEU A 1 373 ? 8.072 -0.751 6.934 1.00 90.12 373 LEU A O 1
ATOM 3074 N N . LEU A 1 374 ? 7.221 -2.548 7.971 1.00 91.00 374 LEU A N 1
ATOM 3075 C CA . LEU A 1 374 ? 7.488 -3.473 6.868 1.00 91.00 374 LEU A CA 1
ATOM 3076 C C . LEU A 1 374 ? 6.571 -3.243 5.667 1.00 91.00 374 LEU A C 1
ATOM 3078 O O . LEU A 1 374 ? 7.027 -3.337 4.531 1.00 91.00 374 LEU A O 1
ATOM 3082 N N . ILE A 1 375 ? 5.289 -2.943 5.894 1.00 94.06 375 ILE A N 1
ATOM 3083 C CA . ILE A 1 375 ? 4.348 -2.678 4.800 1.00 94.06 375 ILE A CA 1
ATOM 3084 C C . ILE A 1 375 ? 4.712 -1.358 4.110 1.00 94.06 375 ILE A C 1
ATOM 3086 O O . ILE A 1 375 ? 4.809 -1.305 2.884 1.00 94.06 375 ILE A O 1
ATOM 3090 N N . HIS A 1 376 ? 4.912 -0.279 4.870 1.00 92.19 376 HIS A N 1
ATOM 3091 C CA . HIS A 1 376 ? 5.227 1.024 4.290 1.00 92.19 376 HIS A CA 1
ATOM 3092 C C . HIS A 1 376 ? 6.125 1.854 5.216 1.00 92.19 376 HIS A C 1
ATOM 3094 O O . HIS A 1 376 ? 5.619 2.698 5.963 1.00 92.19 376 HIS A O 1
ATOM 3100 N N . PRO A 1 377 ? 7.459 1.700 5.133 1.00 87.19 377 PRO A N 1
ATOM 3101 C CA . PRO A 1 377 ? 8.379 2.322 6.084 1.00 87.19 377 PRO A CA 1
ATOM 3102 C C . PRO A 1 377 ? 8.260 3.847 6.104 1.00 87.19 377 PRO A C 1
ATOM 3104 O O . PRO A 1 377 ? 8.355 4.454 7.167 1.00 87.19 377 PRO A O 1
ATOM 3107 N N . ASP A 1 378 ? 7.971 4.458 4.952 1.00 85.81 378 ASP A N 1
ATOM 3108 C CA . ASP A 1 378 ? 7.871 5.913 4.868 1.00 85.81 378 ASP A CA 1
ATOM 3109 C C . ASP A 1 378 ? 6.587 6.488 5.510 1.00 85.81 378 ASP A C 1
ATOM 3111 O O . ASP A 1 378 ? 6.598 7.602 6.022 1.00 85.81 378 ASP A O 1
ATOM 3115 N N . GLU A 1 379 ? 5.462 5.754 5.510 1.00 90.44 379 GLU A N 1
ATOM 3116 C CA . GLU A 1 379 ? 4.182 6.236 6.071 1.00 90.44 379 GLU A CA 1
ATOM 3117 C C . GLU A 1 379 ? 3.917 5.700 7.473 1.00 90.44 379 GLU A C 1
ATOM 3119 O O . GLU A 1 379 ? 3.135 6.291 8.219 1.00 90.44 379 GLU A O 1
ATOM 3124 N N . ALA A 1 380 ? 4.601 4.623 7.863 1.00 91.31 380 ALA A N 1
ATOM 3125 C CA . ALA A 1 380 ? 4.497 4.037 9.185 1.00 91.31 380 ALA A CA 1
ATOM 3126 C C . ALA A 1 380 ? 4.585 5.076 10.319 1.00 91.31 380 ALA A C 1
ATOM 3128 O O . ALA A 1 380 ? 3.779 4.966 11.242 1.00 91.31 380 ALA A O 1
ATOM 3129 N N . PRO A 1 381 ? 5.471 6.101 10.298 1.00 90.06 381 PRO A N 1
ATOM 3130 C CA . PRO A 1 381 ? 5.530 7.095 11.369 1.00 90.06 381 PRO A CA 1
ATOM 3131 C C . PRO A 1 381 ? 4.205 7.811 11.627 1.00 90.06 381 PRO A C 1
ATOM 3133 O O . PRO A 1 381 ? 3.878 8.057 12.788 1.00 90.06 381 PRO A O 1
ATOM 3136 N N . LEU A 1 382 ? 3.425 8.105 10.583 1.00 91.62 382 LEU A N 1
ATOM 3137 C CA . LEU A 1 382 ? 2.122 8.761 10.714 1.00 91.62 382 LEU A CA 1
ATOM 3138 C C . LEU A 1 382 ? 1.118 7.820 11.395 1.00 91.62 382 LEU A C 1
ATOM 3140 O O . LEU A 1 382 ? 0.616 8.140 12.479 1.00 91.62 382 LEU A O 1
ATOM 3144 N N . PHE A 1 383 ? 0.958 6.607 10.855 1.00 94.06 383 PHE A N 1
ATOM 3145 C CA . PHE A 1 383 ? 0.061 5.588 11.406 1.00 94.06 383 PHE A CA 1
ATOM 3146 C C . PHE A 1 383 ? 0.416 5.231 12.854 1.00 94.06 383 PHE A C 1
ATOM 3148 O O . PHE A 1 383 ? -0.461 5.146 13.717 1.00 94.06 383 PHE A O 1
ATOM 3155 N N . MET A 1 384 ? 1.708 5.066 13.151 1.00 93.00 384 MET A N 1
ATOM 3156 C CA . MET A 1 384 ? 2.214 4.785 14.497 1.00 93.00 384 MET A CA 1
ATOM 3157 C C . MET A 1 384 ? 1.952 5.945 15.455 1.00 93.00 384 MET A C 1
ATOM 3159 O O . MET A 1 384 ? 1.505 5.715 16.577 1.00 93.00 384 MET A O 1
ATOM 3163 N N . SER A 1 385 ? 2.187 7.188 15.028 1.00 92.12 385 SER A N 1
ATOM 3164 C CA . SER A 1 385 ? 1.971 8.368 15.872 1.00 92.12 385 SER A CA 1
ATOM 3165 C C . SER A 1 385 ? 0.503 8.511 16.263 1.00 92.12 385 SER A C 1
ATOM 3167 O O . SER A 1 385 ? 0.191 8.733 17.437 1.00 92.12 385 SER A O 1
ATOM 3169 N N . ILE A 1 386 ? -0.419 8.311 15.317 1.00 95.31 386 ILE A N 1
ATOM 3170 C CA . ILE A 1 386 ? -1.858 8.351 15.598 1.00 95.31 386 ILE A CA 1
ATOM 3171 C C . ILE A 1 386 ? -2.291 7.153 16.442 1.00 95.31 386 ILE A C 1
ATOM 3173 O O . ILE A 1 386 ? -3.054 7.322 17.394 1.00 95.31 386 ILE A O 1
ATOM 3177 N N . PHE A 1 387 ? -1.767 5.959 16.167 1.00 94.81 387 PHE A N 1
ATOM 3178 C CA . PHE A 1 387 ? -2.022 4.766 16.970 1.00 94.81 387 PHE A CA 1
ATOM 3179 C C . PHE A 1 387 ? -1.579 4.939 18.433 1.00 94.81 387 PHE A C 1
ATOM 3181 O O . PHE A 1 387 ? -2.350 4.680 19.360 1.00 94.81 387 PHE A O 1
ATOM 3188 N N . TYR A 1 388 ? -0.367 5.441 18.671 1.00 92.69 388 TYR A N 1
ATOM 3189 C CA . TYR A 1 388 ? 0.134 5.719 20.017 1.00 92.69 388 TYR A CA 1
ATOM 3190 C C . TYR A 1 388 ? -0.653 6.833 20.698 1.00 92.69 388 TYR A C 1
ATOM 3192 O O . TYR A 1 388 ? -0.997 6.698 21.873 1.00 92.69 388 TYR A O 1
ATOM 3200 N N . THR A 1 389 ? -1.017 7.887 19.964 1.00 92.06 389 THR A N 1
ATOM 3201 C CA . THR A 1 389 ? -1.888 8.954 20.476 1.00 92.06 389 THR A CA 1
ATOM 3202 C C . THR A 1 389 ? -3.250 8.396 20.892 1.00 92.06 389 THR A C 1
ATOM 3204 O O . THR A 1 389 ? -3.730 8.697 21.985 1.00 92.06 389 THR A O 1
ATOM 3207 N N . TYR A 1 390 ? -3.846 7.509 20.090 1.00 93.38 390 TYR A N 1
ATOM 3208 C CA . TYR A 1 390 ? -5.091 6.814 20.422 1.00 93.38 390 TYR A CA 1
ATOM 3209 C C . TYR A 1 390 ? -4.966 6.019 21.731 1.00 93.38 390 TYR A C 1
ATOM 3211 O O . TYR A 1 390 ? -5.802 6.154 22.631 1.00 93.38 390 TYR A O 1
ATOM 3219 N N . LEU A 1 391 ? -3.889 5.237 21.881 1.00 90.62 391 LEU A N 1
ATOM 3220 C CA . LEU A 1 391 ? -3.598 4.480 23.103 1.00 90.62 391 LEU A CA 1
ATOM 3221 C C . LEU A 1 391 ? -3.391 5.393 24.319 1.00 90.62 391 LEU A C 1
ATOM 3223 O O . LEU A 1 391 ? -3.945 5.124 25.389 1.00 90.62 391 LEU A O 1
ATOM 3227 N N . MET A 1 392 ? -2.648 6.491 24.159 1.00 88.25 392 MET A N 1
ATOM 3228 C CA . MET A 1 392 ? -2.444 7.477 25.219 1.00 88.25 392 MET A CA 1
ATOM 3229 C C . MET A 1 392 ? -3.761 8.099 25.660 1.00 88.25 392 MET A C 1
ATOM 3231 O O . MET A 1 392 ? -4.059 8.088 26.852 1.00 88.25 392 MET A O 1
ATOM 3235 N N . LEU A 1 393 ? -4.578 8.592 24.727 1.00 88.81 393 LEU A N 1
ATOM 3236 C CA . LEU A 1 393 ? -5.875 9.192 25.041 1.00 88.81 393 LEU A CA 1
ATOM 3237 C C . LEU A 1 393 ? -6.796 8.197 25.752 1.00 88.81 393 LEU A C 1
ATOM 3239 O O . LEU A 1 393 ? -7.477 8.564 26.706 1.00 88.81 393 LEU A O 1
ATOM 3243 N N . ASN A 1 394 ? -6.771 6.922 25.360 1.00 86.06 394 ASN A N 1
ATOM 3244 C CA . ASN A 1 394 ? -7.529 5.864 26.024 1.00 86.06 394 ASN A CA 1
ATOM 3245 C C . ASN A 1 394 ? -7.176 5.681 27.498 1.00 86.06 394 ASN A C 1
ATOM 3247 O O . ASN A 1 394 ? -8.057 5.490 28.341 1.00 86.06 394 ASN A O 1
ATOM 3251 N N . VAL A 1 395 ? -5.889 5.730 27.815 1.00 82.75 395 VAL A N 1
ATOM 3252 C CA . VAL A 1 395 ? -5.407 5.533 29.179 1.00 82.75 395 VAL A CA 1
ATOM 3253 C C . VAL A 1 395 ? -5.553 6.810 30.002 1.00 82.75 395 VAL A C 1
ATOM 3255 O O . VAL A 1 395 ? -6.003 6.762 31.148 1.00 82.75 395 VAL A O 1
ATOM 3258 N N . LEU A 1 396 ? -5.234 7.956 29.405 1.00 82.19 396 LEU A N 1
ATOM 3259 C CA . LEU A 1 396 ? -5.269 9.259 30.053 1.00 82.19 396 LEU A CA 1
ATOM 3260 C C . LEU A 1 396 ? -6.700 9.749 30.308 1.00 82.19 396 LEU A C 1
ATOM 3262 O O . LEU A 1 396 ? -6.936 10.359 31.346 1.00 82.19 396 LEU A O 1
ATOM 3266 N N . ASN A 1 397 ? -7.682 9.434 29.454 1.00 78.25 397 ASN A N 1
ATOM 3267 C CA . ASN A 1 397 ? -9.082 9.848 29.649 1.00 78.25 397 ASN A CA 1
ATOM 3268 C C . ASN A 1 397 ? -9.731 9.299 30.936 1.00 78.25 397 ASN A C 1
ATOM 3270 O O . ASN A 1 397 ? -10.801 9.770 31.330 1.00 78.25 397 ASN A O 1
ATOM 3274 N N . LYS A 1 398 ? -9.084 8.344 31.623 1.00 76.31 398 LYS A N 1
ATOM 3275 C CA . LYS A 1 398 ? -9.469 7.884 32.969 1.00 76.31 398 LYS A CA 1
ATOM 3276 C C . LYS A 1 398 ? -9.179 8.935 34.056 1.00 76.31 398 LYS A C 1
ATOM 3278 O O . LYS A 1 398 ? -9.758 8.876 35.137 1.00 76.31 398 LYS A O 1
ATOM 3283 N N . LEU A 1 399 ? -8.315 9.914 33.785 1.00 80.06 399 LEU A N 1
ATOM 3284 C CA . LEU A 1 399 ? -7.925 10.976 34.713 1.00 80.06 399 LEU A CA 1
ATOM 3285 C C . LEU A 1 399 ? -8.770 12.239 34.481 1.00 80.06 399 LEU A C 1
ATOM 3287 O O . LEU A 1 399 ? -8.833 12.762 33.369 1.00 80.06 399 LEU A O 1
ATOM 3291 N N . LYS A 1 400 ? -9.367 12.805 35.543 1.00 78.06 400 LYS A N 1
ATOM 3292 C CA . LYS A 1 400 ? -10.208 14.021 35.441 1.00 78.06 400 LYS A CA 1
ATOM 3293 C C . LYS A 1 400 ? -9.478 15.205 34.782 1.00 78.06 400 LYS A C 1
ATOM 3295 O O . LYS A 1 400 ? -10.061 15.865 33.928 1.00 78.06 400 LYS A O 1
ATOM 3300 N N . LYS A 1 401 ? -8.200 15.435 35.123 1.00 78.56 401 LYS A N 1
ATOM 3301 C CA . LYS A 1 401 ? -7.375 16.536 34.575 1.00 78.56 401 LYS A CA 1
ATOM 3302 C C . LYS A 1 401 ? -7.155 16.433 33.058 1.00 78.56 401 LYS A C 1
ATOM 3304 O O . LYS A 1 401 ? -7.051 17.449 32.381 1.00 78.56 401 LYS A O 1
ATOM 3309 N N . VAL A 1 402 ? -7.147 15.223 32.500 1.00 80.12 402 VAL A N 1
ATOM 3310 C CA . VAL A 1 402 ? -6.901 15.001 31.065 1.00 80.12 402 VAL A CA 1
ATOM 3311 C C . VAL A 1 402 ? -8.080 15.468 30.212 1.00 80.12 402 VAL A C 1
ATOM 3313 O O . VAL A 1 402 ? -7.880 15.922 29.088 1.00 80.12 402 VAL A O 1
ATOM 3316 N N . LYS A 1 403 ? -9.307 15.450 30.745 1.00 80.81 403 LYS A N 1
ATOM 3317 C CA . LYS A 1 403 ? -10.477 15.991 30.034 1.00 80.81 403 LYS A CA 1
ATOM 3318 C C . LYS A 1 403 ? -10.336 17.485 29.724 1.00 80.81 403 LYS A C 1
ATOM 3320 O O . LYS A 1 403 ? -10.847 17.956 28.716 1.00 80.81 403 LYS A O 1
ATOM 3325 N N . PHE A 1 404 ? -9.637 18.227 30.580 1.00 84.94 404 PHE A N 1
ATOM 3326 C CA . PHE A 1 404 ? -9.333 19.634 30.336 1.00 84.94 404 PHE A CA 1
ATOM 3327 C C . PHE A 1 404 ? -8.228 19.790 29.283 1.00 84.94 404 PHE A C 1
ATOM 3329 O O . PHE A 1 404 ? -8.407 20.526 28.318 1.00 84.94 404 PHE A O 1
ATOM 3336 N N . ILE A 1 405 ? -7.140 19.021 29.407 1.00 85.50 405 ILE A N 1
ATOM 3337 C CA . ILE A 1 405 ? -6.021 19.037 28.448 1.00 85.50 405 ILE A CA 1
ATOM 3338 C C . ILE A 1 405 ? -6.494 18.678 27.035 1.00 85.50 405 ILE A C 1
ATOM 3340 O O . ILE A 1 405 ? -6.150 19.359 26.081 1.00 85.50 405 ILE A O 1
ATOM 3344 N N . THR A 1 406 ? -7.330 17.651 26.885 1.00 87.00 406 THR A N 1
ATOM 3345 C CA . THR A 1 406 ? -7.879 17.248 25.577 1.00 87.00 406 THR A CA 1
ATOM 3346 C C . THR A 1 406 ? -8.702 18.355 24.922 1.00 87.00 406 THR A C 1
ATOM 3348 O O . THR A 1 406 ? -8.581 18.570 23.720 1.00 87.00 406 THR A O 1
ATOM 3351 N N . ARG A 1 407 ? -9.483 19.116 25.697 1.00 88.94 407 ARG A N 1
ATOM 3352 C CA . ARG A 1 407 ? -10.190 20.300 25.184 1.00 88.94 407 ARG A CA 1
ATOM 3353 C C . ARG A 1 407 ? -9.227 21.403 24.758 1.00 88.94 407 ARG A C 1
ATOM 3355 O O . ARG A 1 407 ? -9.433 21.979 23.697 1.00 88.94 407 ARG A O 1
ATOM 3362 N N . ILE A 1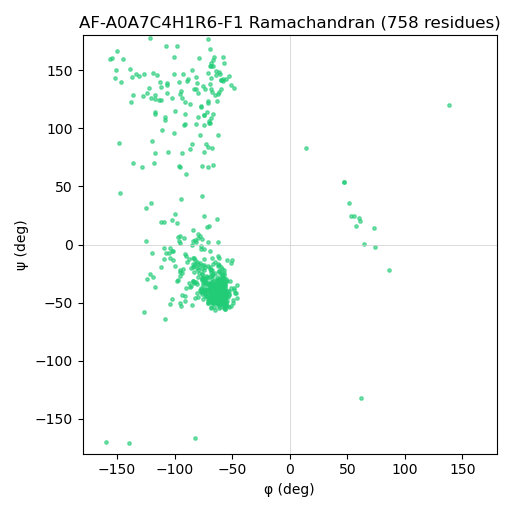 408 ? -8.179 21.661 25.542 1.00 89.88 408 ILE A N 1
ATOM 3363 C CA . ILE A 1 408 ? -7.127 22.616 25.168 1.00 89.88 408 ILE A CA 1
ATOM 3364 C C . ILE A 1 408 ? -6.476 22.201 23.850 1.00 89.88 408 ILE A C 1
ATOM 3366 O O . ILE A 1 408 ? -6.352 23.034 22.964 1.00 89.88 408 ILE A O 1
ATOM 3370 N N . VAL A 1 409 ? -6.121 20.923 23.689 1.00 90.62 409 VAL A N 1
ATOM 3371 C CA . VAL A 1 409 ? -5.518 20.415 22.449 1.00 90.62 409 VAL A CA 1
ATOM 3372 C C . VAL A 1 409 ? -6.439 20.662 21.256 1.00 90.62 409 VAL A C 1
ATOM 3374 O O . VAL A 1 409 ? -5.973 21.182 20.253 1.00 90.62 409 VAL A O 1
ATOM 3377 N N . VAL A 1 410 ? -7.745 20.384 21.373 1.00 92.19 410 VAL A N 1
ATOM 3378 C CA . VAL A 1 410 ? -8.713 20.692 20.301 1.00 92.19 410 VAL A CA 1
ATOM 3379 C C . VAL A 1 410 ? -8.712 22.182 19.965 1.00 92.19 410 VAL A C 1
ATOM 3381 O O . VAL A 1 410 ? -8.622 22.530 18.793 1.00 92.19 410 VAL A O 1
ATOM 3384 N N . VAL A 1 411 ? -8.783 23.059 20.970 1.00 93.38 411 VAL A N 1
ATOM 3385 C CA . VAL A 1 411 ? -8.801 24.515 20.754 1.00 93.38 411 VAL A CA 1
ATOM 3386 C C . VAL A 1 411 ? -7.503 24.992 20.105 1.00 93.38 411 VAL A C 1
ATOM 3388 O O . VAL A 1 411 ? -7.558 25.738 19.135 1.00 93.38 411 VAL A O 1
ATOM 3391 N N . ILE A 1 412 ? -6.345 24.532 20.581 1.00 92.94 412 ILE A N 1
ATOM 3392 C CA . ILE A 1 412 ? -5.041 24.871 19.997 1.00 92.94 412 ILE A CA 1
ATOM 3393 C C . ILE A 1 412 ? -4.962 24.382 18.551 1.00 92.94 412 ILE A C 1
ATOM 3395 O O . ILE A 1 412 ? -4.553 25.145 17.684 1.00 92.94 412 ILE A O 1
ATOM 3399 N N . SER A 1 413 ? -5.390 23.151 18.262 1.00 92.06 413 SER A N 1
ATOM 3400 C CA . SER A 1 413 ? -5.409 22.622 16.897 1.00 92.06 413 SER A CA 1
ATOM 3401 C C . SER A 1 413 ? -6.372 23.394 15.989 1.00 92.06 413 SER A C 1
ATOM 3403 O O . SER A 1 413 ? -6.027 23.664 14.844 1.00 92.06 413 SER A O 1
ATOM 3405 N N . MET A 1 414 ? -7.547 23.795 16.486 1.00 92.31 414 MET A N 1
ATOM 3406 C CA . MET A 1 414 ? -8.492 24.644 15.747 1.00 92.31 414 MET A CA 1
ATOM 3407 C C . MET A 1 414 ? -7.901 26.019 15.440 1.00 92.31 414 MET A C 1
ATOM 3409 O O . MET A 1 414 ? -7.975 26.475 14.301 1.00 92.31 414 MET A O 1
ATOM 3413 N N . LEU A 1 415 ? -7.301 26.666 16.443 1.00 92.50 415 LEU A N 1
ATOM 3414 C CA . LEU A 1 415 ? -6.635 27.956 16.283 1.00 92.50 415 LEU A CA 1
ATOM 3415 C C . LEU A 1 415 ? -5.478 27.845 15.296 1.00 92.50 415 LEU A C 1
ATOM 3417 O O . LEU A 1 415 ? -5.387 28.669 14.392 1.00 92.50 415 LEU A O 1
ATOM 3421 N N . TYR A 1 416 ? -4.648 26.806 15.419 1.00 90.62 416 TYR A N 1
ATOM 3422 C CA . TYR A 1 416 ? -3.573 26.519 14.477 1.00 90.62 416 TYR A CA 1
ATOM 3423 C C . TYR A 1 416 ? -4.110 26.382 13.053 1.00 90.62 416 TYR A C 1
ATOM 3425 O O . TYR A 1 416 ? -3.689 27.140 12.196 1.00 90.62 416 TYR A O 1
ATOM 3433 N N . VAL A 1 417 ? -5.084 25.503 12.795 1.00 87.38 417 VAL A N 1
ATOM 3434 C CA . VAL A 1 417 ? -5.659 25.316 11.449 1.00 87.38 417 VAL A CA 1
ATOM 3435 C C . VAL A 1 417 ? -6.273 26.615 10.908 1.00 87.38 417 VAL A C 1
ATOM 3437 O O . VAL A 1 417 ? -6.063 26.947 9.744 1.00 87.38 417 VAL A O 1
ATOM 3440 N N . GLY A 1 418 ? -6.986 27.383 11.741 1.00 88.38 418 GLY A N 1
ATOM 3441 C CA . GLY A 1 418 ? -7.599 28.656 11.341 1.00 88.38 418 GLY A CA 1
ATOM 3442 C C . GLY A 1 418 ? -6.589 29.776 11.067 1.00 88.38 418 GLY A C 1
ATOM 3443 O O . GLY A 1 418 ? -6.861 30.672 10.271 1.00 88.38 418 GLY A O 1
ATOM 3444 N N . THR A 1 419 ? -5.414 29.717 11.698 1.00 88.94 419 THR A N 1
ATOM 3445 C CA . THR A 1 419 ? -4.331 30.705 11.539 1.00 88.94 419 THR A CA 1
ATOM 3446 C C . THR A 1 419 ? -3.178 30.213 10.675 1.00 88.94 419 THR A C 1
ATOM 3448 O O . THR A 1 419 ? -2.274 30.991 10.383 1.00 88.94 419 THR A O 1
ATOM 3451 N N . ALA A 1 420 ? -3.219 28.962 10.213 1.00 85.12 420 ALA A N 1
ATOM 3452 C CA . ALA A 1 420 ? -2.110 28.266 9.573 1.00 85.12 420 ALA A CA 1
ATOM 3453 C C . ALA A 1 420 ? -1.529 29.066 8.402 1.00 85.12 420 ALA A C 1
ATOM 3455 O O . ALA A 1 420 ? -0.324 29.277 8.340 1.00 85.12 420 ALA A O 1
ATOM 3456 N N . LYS A 1 421 ? -2.394 29.626 7.549 1.00 84.88 421 LYS A N 1
ATOM 3457 C CA . LYS A 1 421 ? -1.999 30.493 6.428 1.00 84.88 421 LYS A CA 1
ATOM 3458 C C . LYS A 1 421 ? -1.199 31.730 6.863 1.00 84.88 421 LYS A C 1
ATOM 3460 O O . LYS A 1 421 ? -0.268 32.143 6.177 1.00 84.88 421 LYS A O 1
ATOM 3465 N N . TYR A 1 422 ? -1.574 32.351 7.979 1.00 85.75 422 TYR A N 1
ATOM 3466 C CA . TYR A 1 422 ? -0.864 33.515 8.514 1.00 85.75 422 TYR A CA 1
ATOM 3467 C C . TYR A 1 422 ? 0.443 33.100 9.190 1.00 85.75 422 TYR A C 1
ATOM 3469 O O . TYR A 1 422 ? 1.454 33.777 9.019 1.00 85.75 422 TYR A O 1
ATOM 3477 N N . LEU A 1 423 ? 0.434 31.965 9.897 1.00 81.69 423 LEU A N 1
ATOM 3478 C CA . LEU A 1 423 ? 1.631 31.381 10.499 1.00 81.69 423 LEU A CA 1
ATOM 3479 C C . LEU A 1 423 ? 2.662 31.012 9.429 1.00 81.69 423 LEU A C 1
ATOM 3481 O O . LEU A 1 423 ? 3.823 31.348 9.591 1.00 81.69 423 LEU A O 1
ATOM 3485 N N . GLU A 1 424 ? 2.264 30.404 8.313 1.00 81.12 424 GLU A N 1
ATOM 3486 C CA . GLU A 1 424 ? 3.186 30.099 7.214 1.00 81.12 424 GLU A CA 1
ATOM 3487 C C . GLU A 1 424 ? 3.887 31.353 6.696 1.00 81.12 424 GLU A C 1
ATOM 3489 O O . GLU A 1 424 ? 5.105 31.352 6.565 1.00 81.12 424 GLU A O 1
ATOM 3494 N N . LYS A 1 425 ? 3.148 32.448 6.477 1.00 82.88 425 LYS A N 1
ATOM 3495 C CA . LYS A 1 425 ? 3.747 33.721 6.050 1.00 82.88 425 LYS A CA 1
ATOM 3496 C C . LYS A 1 425 ? 4.710 34.294 7.087 1.00 82.88 425 LYS A C 1
ATOM 3498 O O . LYS A 1 425 ? 5.753 34.816 6.715 1.00 82.88 425 LYS A O 1
ATOM 3503 N N . PHE A 1 426 ? 4.359 34.211 8.369 1.00 81.62 426 PHE A N 1
ATOM 3504 C CA . PHE A 1 426 ? 5.181 34.744 9.455 1.00 81.62 426 PHE A CA 1
ATOM 3505 C C . PHE A 1 426 ? 6.452 33.913 9.687 1.00 81.62 426 PHE A C 1
ATOM 3507 O O . PHE A 1 426 ? 7.523 34.464 9.918 1.00 81.62 426 PHE A O 1
ATOM 3514 N N . PHE A 1 427 ? 6.338 32.588 9.589 1.00 77.38 427 PHE A N 1
ATOM 3515 C CA . PHE A 1 427 ? 7.410 31.633 9.860 1.00 77.38 427 PHE A CA 1
ATOM 3516 C C . PHE A 1 427 ? 8.155 31.183 8.596 1.00 77.38 427 PHE A C 1
ATOM 3518 O O . PHE A 1 427 ? 9.042 30.348 8.719 1.00 77.38 427 PHE A O 1
ATOM 3525 N N . ALA A 1 428 ? 7.841 31.700 7.400 1.00 76.19 428 ALA A N 1
ATOM 3526 C CA . ALA A 1 428 ? 8.376 31.203 6.124 1.00 76.19 428 ALA A CA 1
ATOM 3527 C C . ALA A 1 428 ? 9.906 31.040 6.137 1.00 76.19 428 ALA A C 1
ATOM 3529 O O . ALA A 1 428 ? 10.418 29.970 5.820 1.00 76.19 428 ALA A O 1
ATOM 3530 N N . TYR A 1 429 ? 10.620 32.061 6.621 1.00 72.94 429 TYR A N 1
ATOM 3531 C CA . TYR A 1 429 ? 12.081 32.046 6.737 1.00 72.94 429 TYR A CA 1
ATOM 3532 C C . TYR A 1 429 ? 12.598 30.986 7.727 1.00 72.94 429 TYR A C 1
ATOM 3534 O O . TYR A 1 429 ? 13.567 30.276 7.471 1.00 72.94 429 TYR A O 1
ATOM 3542 N N . GLN A 1 430 ? 11.928 30.835 8.870 1.00 78.00 430 GLN A N 1
ATOM 3543 C CA . GLN A 1 430 ? 12.300 29.849 9.889 1.00 78.00 430 GLN A CA 1
ATOM 3544 C C . GLN A 1 430 ? 11.946 28.424 9.450 1.00 78.00 430 GLN A C 1
ATOM 3546 O O . GLN A 1 430 ? 12.676 27.490 9.770 1.00 78.00 430 GLN A O 1
ATOM 3551 N N . ILE A 1 431 ? 10.857 28.254 8.696 1.00 71.12 431 ILE A N 1
ATOM 3552 C CA . ILE A 1 431 ? 10.460 26.983 8.086 1.00 71.12 431 ILE A CA 1
ATOM 3553 C C . ILE A 1 431 ? 11.507 26.559 7.065 1.00 71.12 431 ILE A C 1
ATOM 3555 O O . ILE A 1 431 ? 11.885 25.396 7.077 1.00 71.12 431 ILE A O 1
ATOM 3559 N N . GLU A 1 432 ? 12.017 27.476 6.241 1.00 72.31 432 GLU A N 1
ATOM 3560 C CA . GLU A 1 432 ? 13.093 27.187 5.290 1.00 72.31 432 GLU A CA 1
ATOM 3561 C C . GLU A 1 432 ? 14.393 26.789 6.005 1.00 72.31 432 GLU A C 1
ATOM 3563 O O . GLU A 1 432 ? 15.017 25.793 5.648 1.00 72.31 432 GLU A O 1
ATOM 3568 N N . PHE A 1 433 ? 14.758 27.487 7.084 1.00 74.69 433 PHE A N 1
ATOM 3569 C CA . PHE A 1 433 ? 15.925 27.136 7.897 1.00 74.69 433 PHE A CA 1
ATOM 3570 C C . PHE A 1 433 ? 15.795 25.758 8.568 1.00 74.69 433 PHE A C 1
ATOM 3572 O O . PHE A 1 433 ? 16.685 24.916 8.443 1.00 74.69 433 PHE A O 1
ATOM 3579 N N . ILE A 1 434 ? 14.672 25.498 9.249 1.00 70.94 434 ILE A N 1
ATOM 3580 C CA . ILE A 1 434 ? 14.380 24.192 9.861 1.00 70.94 434 ILE A CA 1
ATOM 3581 C C . ILE A 1 434 ? 14.314 23.115 8.782 1.00 70.94 434 ILE A C 1
ATOM 3583 O O . ILE A 1 434 ? 14.806 22.011 8.997 1.00 70.94 434 ILE A O 1
ATOM 3587 N N . SER A 1 435 ? 13.747 23.445 7.622 1.00 67.69 435 SER A N 1
ATOM 3588 C CA . SER A 1 435 ? 13.726 22.576 6.456 1.00 67.69 435 SER A CA 1
ATOM 3589 C C . SER A 1 435 ? 15.138 22.197 6.055 1.00 67.69 435 SER A C 1
ATOM 3591 O O . SER A 1 435 ? 15.453 21.022 6.037 1.00 67.69 435 SER A O 1
ATOM 3593 N N . ASN A 1 436 ? 16.032 23.159 5.851 1.00 70.88 436 ASN A N 1
ATOM 3594 C CA . ASN A 1 436 ? 17.403 22.881 5.435 1.00 70.88 436 ASN A CA 1
ATOM 3595 C C . ASN A 1 436 ? 18.171 22.031 6.459 1.00 70.88 436 ASN A C 1
ATOM 3597 O O . ASN A 1 436 ? 18.931 21.149 6.064 1.00 70.88 436 ASN A O 1
ATOM 3601 N N . ILE A 1 437 ? 17.918 22.219 7.759 1.00 69.44 437 ILE A N 1
ATOM 3602 C CA . ILE A 1 437 ? 18.459 21.352 8.818 1.00 69.44 437 ILE A CA 1
ATOM 3603 C C . ILE A 1 437 ? 17.858 19.941 8.739 1.00 69.44 437 ILE A C 1
ATOM 3605 O O . ILE A 1 437 ? 18.578 18.949 8.763 1.00 69.44 437 ILE A O 1
ATOM 3609 N N . ILE A 1 438 ? 16.537 19.804 8.641 1.00 66.81 438 ILE A N 1
ATOM 3610 C CA . ILE A 1 438 ? 15.893 18.485 8.554 1.00 66.81 438 ILE A CA 1
ATOM 3611 C C . ILE A 1 438 ? 16.317 17.760 7.271 1.00 66.81 438 ILE A C 1
ATOM 3613 O O . ILE A 1 438 ? 16.571 16.557 7.303 1.00 66.81 438 ILE A O 1
ATOM 3617 N N . ASN A 1 439 ? 16.432 18.485 6.163 1.00 66.12 439 ASN A N 1
ATOM 3618 C CA . ASN A 1 439 ? 16.875 17.975 4.877 1.00 66.12 439 ASN A CA 1
ATOM 3619 C C . ASN A 1 439 ? 18.324 17.480 4.974 1.00 66.12 439 ASN A C 1
ATOM 3621 O O . ASN A 1 439 ? 18.609 16.389 4.489 1.00 66.12 439 ASN A O 1
ATOM 3625 N N . SER A 1 440 ? 19.215 18.210 5.655 1.00 63.81 440 SER A N 1
ATOM 3626 C CA . SER A 1 440 ? 20.612 17.790 5.828 1.00 63.81 440 SER A CA 1
ATOM 3627 C C . SER A 1 440 ? 20.779 16.591 6.767 1.00 63.81 440 SER A C 1
ATOM 3629 O O . SER A 1 440 ? 21.649 15.758 6.532 1.00 63.81 440 SER A O 1
ATOM 3631 N N . PHE A 1 441 ? 19.931 16.449 7.793 1.00 56.22 441 PHE A N 1
ATOM 3632 C CA . PHE A 1 441 ? 20.010 15.325 8.737 1.00 56.22 441 PHE A CA 1
ATOM 3633 C C . PHE A 1 441 ? 19.234 14.072 8.307 1.00 56.22 441 PHE A C 1
ATOM 3635 O O . PHE A 1 441 ? 19.622 12.961 8.664 1.00 56.22 441 PHE A O 1
ATOM 3642 N N . ILE A 1 442 ? 18.107 14.225 7.605 1.00 58.72 442 ILE A N 1
ATOM 3643 C CA . ILE A 1 442 ? 17.144 13.136 7.342 1.00 58.72 442 ILE A CA 1
ATOM 3644 C C . ILE A 1 442 ? 16.978 12.875 5.832 1.00 58.72 442 ILE A C 1
ATOM 3646 O O . ILE A 1 442 ? 16.314 11.911 5.440 1.00 58.72 442 ILE A O 1
ATOM 3650 N N . GLY A 1 443 ? 17.563 13.711 4.963 1.00 53.84 443 GLY A N 1
ATOM 3651 C CA . GLY A 1 443 ? 17.431 13.581 3.507 1.00 53.84 443 GLY A CA 1
ATOM 3652 C C . GLY A 1 443 ? 15.984 13.711 3.025 1.00 53.84 443 GLY A C 1
ATOM 3653 O O . GLY A 1 443 ? 15.621 13.208 1.965 1.00 53.84 443 GLY A O 1
ATOM 3654 N N . LEU A 1 444 ? 15.104 14.309 3.831 1.00 56.03 444 LEU A N 1
ATOM 3655 C CA . LEU A 1 444 ? 13.771 14.686 3.379 1.00 56.03 444 LEU A CA 1
ATOM 3656 C C . LEU A 1 444 ? 13.963 15.941 2.549 1.00 56.03 444 LEU A C 1
ATOM 3658 O O . LEU A 1 444 ? 14.446 16.900 3.100 1.00 56.03 444 LEU A O 1
ATOM 3662 N N . SER A 1 445 ? 13.623 15.989 1.266 1.00 51.72 445 SER A N 1
ATOM 3663 C CA . SER A 1 445 ? 13.472 17.287 0.610 1.00 51.72 445 SER A CA 1
ATOM 3664 C C . SER A 1 445 ? 12.153 17.882 1.100 1.00 51.72 445 SER A C 1
ATOM 3666 O O . SER A 1 445 ? 11.083 17.444 0.668 1.00 51.72 445 SER A O 1
ATOM 3668 N N . ILE A 1 446 ? 12.182 18.843 2.022 1.00 53.47 446 ILE A N 1
ATOM 3669 C CA . ILE A 1 446 ? 10.985 19.634 2.324 1.00 53.47 446 ILE A CA 1
ATOM 3670 C C . ILE A 1 446 ? 10.792 20.607 1.160 1.00 53.47 446 ILE A C 1
ATOM 3672 O O . ILE A 1 446 ? 11.139 21.781 1.207 1.00 53.47 446 ILE A O 1
ATOM 3676 N N . SER A 1 447 ? 10.232 20.097 0.068 1.00 55.62 447 SER A N 1
ATOM 3677 C CA . SER A 1 447 ? 9.422 20.943 -0.790 1.00 55.62 447 SER A CA 1
ATOM 3678 C C . SER A 1 447 ? 8.233 21.402 0.055 1.00 55.62 447 SER A C 1
ATOM 3680 O O . SER A 1 447 ? 7.603 20.611 0.759 1.00 55.62 447 SER A O 1
ATOM 3682 N N . THR A 1 448 ? 7.964 22.699 0.085 1.00 61.22 448 THR A N 1
ATOM 3683 C CA . THR A 1 448 ? 6.843 23.245 0.845 1.00 61.22 448 THR A CA 1
ATOM 3684 C C . THR A 1 448 ? 5.647 23.302 -0.092 1.00 61.22 448 THR A C 1
ATOM 3686 O O . THR A 1 448 ? 5.535 24.156 -0.969 1.00 61.22 448 THR A O 1
ATOM 3689 N N . TRP A 1 449 ? 4.722 22.355 0.049 1.00 71.06 449 TRP A N 1
ATOM 3690 C CA . TRP A 1 449 ? 3.385 22.614 -0.470 1.00 71.06 449 TRP A CA 1
ATOM 3691 C C . TRP A 1 449 ? 2.746 23.632 0.443 1.00 71.06 449 TRP A C 1
ATOM 3693 O O . TRP A 1 449 ? 2.496 23.334 1.615 1.00 71.06 449 TRP A O 1
ATOM 3703 N N . GLY A 1 450 ? 2.506 24.815 -0.120 1.00 77.44 450 GLY A N 1
ATOM 3704 C CA . GLY A 1 450 ? 1.912 25.913 0.613 1.00 77.44 450 GLY A CA 1
ATOM 3705 C C . GLY A 1 450 ? 0.612 25.485 1.284 1.00 77.44 450 GLY A C 1
ATOM 3706 O O . GLY A 1 450 ? -0.159 24.694 0.726 1.00 77.44 450 GLY A O 1
ATOM 3707 N N . ILE A 1 451 ? 0.329 26.021 2.467 1.00 84.44 451 ILE A N 1
ATOM 3708 C CA . ILE A 1 451 ? -0.904 25.701 3.198 1.00 84.44 451 ILE A CA 1
ATOM 3709 C C . ILE A 1 451 ? -2.128 26.063 2.351 1.00 84.44 451 ILE A C 1
ATOM 3711 O O . ILE A 1 451 ? -3.124 25.343 2.361 1.00 84.44 451 ILE A O 1
ATOM 3715 N N . ASP A 1 452 ? -2.026 27.103 1.521 1.00 84.44 452 ASP A N 1
ATOM 3716 C CA . ASP A 1 452 ? -3.045 27.462 0.531 1.00 84.44 452 ASP A CA 1
ATOM 3717 C C . ASP A 1 452 ? -3.349 26.331 -0.461 1.00 84.44 452 ASP A C 1
ATOM 3719 O O . ASP A 1 452 ? -4.514 26.095 -0.788 1.00 84.44 452 ASP A O 1
ATOM 3723 N N . PHE A 1 453 ? -2.326 25.613 -0.929 1.00 84.06 453 PHE A N 1
ATOM 3724 C CA . PHE A 1 453 ? -2.508 24.468 -1.815 1.00 84.06 453 PHE A CA 1
ATOM 3725 C C . PHE A 1 453 ? -3.212 23.324 -1.085 1.00 84.06 453 PHE A C 1
ATOM 3727 O O . PHE A 1 453 ? -4.171 22.770 -1.613 1.00 84.06 453 PHE A O 1
ATOM 3734 N N . LYS A 1 454 ? -2.813 23.027 0.156 1.00 86.50 454 LYS A N 1
ATOM 3735 C CA . LYS A 1 454 ? -3.435 21.977 0.976 1.00 86.50 454 LYS A CA 1
ATOM 3736 C C . LYS A 1 454 ? -4.874 22.295 1.374 1.00 86.50 454 LYS A C 1
ATOM 3738 O O . LYS A 1 454 ? -5.721 21.413 1.344 1.00 86.50 454 LYS A O 1
ATOM 3743 N N . ILE A 1 455 ? -5.190 23.546 1.711 1.00 86.31 455 ILE A N 1
ATOM 3744 C CA . ILE A 1 455 ? -6.571 23.974 1.976 1.00 86.31 455 ILE A CA 1
ATOM 3745 C C . ILE A 1 455 ? -7.409 23.822 0.710 1.00 86.31 455 ILE A C 1
ATOM 3747 O O . ILE A 1 455 ? -8.497 23.252 0.770 1.00 86.31 455 ILE A O 1
ATOM 3751 N N . LYS A 1 456 ? -6.909 24.303 -0.438 1.00 84.12 456 LYS A N 1
ATOM 3752 C CA . LYS A 1 456 ? -7.602 24.125 -1.717 1.00 84.12 456 LYS A CA 1
ATOM 3753 C C . LYS A 1 456 ? -7.819 22.647 -1.990 1.00 84.12 456 LYS A C 1
ATOM 3755 O O . LYS A 1 456 ? -8.952 22.267 -2.244 1.00 84.12 456 LYS A O 1
ATOM 3760 N N . ASP A 1 457 ? -6.786 21.822 -1.891 1.00 82.38 457 ASP A N 1
ATOM 3761 C CA . ASP A 1 457 ? -6.897 20.392 -2.139 1.00 82.38 457 ASP A CA 1
ATOM 3762 C C . ASP A 1 457 ? -7.897 19.734 -1.181 1.00 82.38 457 ASP A C 1
ATOM 3764 O O . ASP A 1 457 ? -8.814 19.080 -1.654 1.00 82.38 457 ASP A O 1
ATOM 3768 N N . LEU A 1 458 ? -7.857 20.018 0.127 1.00 85.44 458 LEU A N 1
ATOM 3769 C CA . LEU A 1 458 ? -8.848 19.542 1.102 1.00 85.44 458 LEU A CA 1
ATOM 3770 C C . LEU A 1 458 ? -10.291 19.929 0.730 1.00 85.44 458 LEU A C 1
ATOM 3772 O O . LEU A 1 458 ? -11.204 19.118 0.892 1.00 85.44 458 LEU A O 1
ATOM 3776 N N . LEU A 1 459 ? -10.502 21.152 0.235 1.00 83.56 459 LEU A N 1
ATOM 3777 C CA . LEU A 1 459 ? -11.807 21.662 -0.201 1.00 83.56 459 LEU A CA 1
ATOM 3778 C C . LEU A 1 459 ? -12.242 21.165 -1.587 1.00 83.56 459 LEU A C 1
ATOM 3780 O O . LEU A 1 459 ? -13.423 21.247 -1.896 1.00 83.56 459 LEU A O 1
ATOM 3784 N N . HIS A 1 460 ? -11.327 20.680 -2.429 1.00 77.00 460 HIS A N 1
ATOM 3785 C CA . HIS A 1 460 ? -11.670 19.993 -3.682 1.00 77.00 460 HIS A CA 1
ATOM 3786 C C . HIS A 1 460 ? -11.898 18.497 -3.434 1.00 77.00 460 HIS A C 1
ATOM 3788 O O . HIS A 1 460 ? -12.800 17.900 -4.012 1.00 77.00 460 HIS A O 1
ATOM 3794 N N . GLY A 1 461 ? -11.101 17.922 -2.529 1.00 75.75 461 GLY A N 1
ATOM 3795 C CA . GLY A 1 461 ? -11.147 16.554 -2.017 1.00 75.75 461 GLY A CA 1
ATOM 3796 C C . GLY A 1 461 ? -12.463 16.183 -1.349 1.00 75.75 461 GLY A C 1
ATOM 3797 O O . GLY A 1 461 ? -12.826 15.007 -1.279 1.00 75.75 461 GLY A O 1
ATOM 3798 N N . ASN A 1 462 ? -13.169 17.193 -0.844 1.00 77.50 462 ASN A N 1
ATOM 3799 C CA . ASN A 1 462 ? -14.447 17.078 -0.166 1.00 77.50 462 ASN A CA 1
ATOM 3800 C C . ASN A 1 462 ? -15.401 18.136 -0.709 1.00 77.50 462 ASN A C 1
ATOM 3802 O O . ASN A 1 462 ? -14.992 19.259 -0.957 1.00 77.50 462 ASN A O 1
ATOM 3806 N N . ASN A 1 463 ? -16.699 17.845 -0.785 1.00 78.12 463 ASN A N 1
ATOM 3807 C CA . ASN A 1 463 ? -17.674 18.924 -0.941 1.00 78.12 463 ASN A CA 1
ATOM 3808 C C . ASN A 1 463 ? -17.553 19.883 0.266 1.00 78.12 463 ASN A C 1
ATOM 3810 O O . ASN A 1 463 ? -17.499 19.407 1.405 1.00 78.12 463 ASN A O 1
ATOM 3814 N N . ILE A 1 464 ? -17.527 21.205 0.036 1.00 85.00 464 ILE A N 1
ATOM 3815 C CA . ILE A 1 464 ? -17.462 22.249 1.085 1.00 85.00 464 ILE A CA 1
ATOM 3816 C C . ILE A 1 464 ? -18.445 21.975 2.232 1.00 85.00 464 ILE A C 1
ATOM 3818 O O . ILE A 1 464 ? -18.111 22.167 3.401 1.00 85.00 464 ILE A O 1
ATOM 3822 N N . LEU A 1 465 ? -19.614 21.414 1.904 1.00 86.12 465 LEU A N 1
ATOM 3823 C CA . LEU A 1 465 ? -20.627 20.981 2.856 1.00 86.12 465 LEU A CA 1
ATOM 3824 C C . LEU A 1 465 ? -20.071 20.041 3.938 1.00 86.12 465 LEU A C 1
ATOM 3826 O O . LEU A 1 465 ? -20.387 20.221 5.110 1.00 86.12 465 LEU A O 1
ATOM 3830 N N . PHE A 1 466 ? -19.232 19.060 3.593 1.00 87.50 466 PHE A N 1
ATOM 3831 C CA . PHE A 1 466 ? -18.674 18.111 4.565 1.00 87.50 466 PHE A CA 1
ATOM 3832 C C . PHE A 1 466 ? -17.675 18.765 5.512 1.00 87.50 466 PHE A C 1
ATOM 3834 O O . PHE A 1 466 ? -17.645 18.423 6.695 1.00 87.50 466 PHE A O 1
ATOM 3841 N N . PHE A 1 467 ? -16.902 19.739 5.031 1.00 88.44 467 PHE A N 1
ATOM 3842 C CA . PHE A 1 467 ? -16.022 20.517 5.896 1.00 88.44 467 PHE A CA 1
ATOM 3843 C C . PHE A 1 467 ? -16.830 21.402 6.855 1.00 88.44 467 PHE A C 1
ATOM 3845 O O . PHE A 1 467 ? -16.555 21.442 8.055 1.00 88.44 467 PHE A O 1
ATOM 3852 N N . THR A 1 468 ? -17.902 22.030 6.366 1.00 91.06 468 THR A N 1
ATOM 3853 C CA . THR A 1 468 ? -18.847 22.785 7.199 1.00 91.06 468 THR A CA 1
ATOM 3854 C C . THR A 1 468 ? -19.517 21.896 8.255 1.00 91.06 468 THR A C 1
ATOM 3856 O O . THR A 1 468 ? -19.542 22.253 9.435 1.00 91.06 468 THR A O 1
ATOM 3859 N N . LEU A 1 469 ? -20.000 20.708 7.874 1.00 93.50 469 LEU A N 1
ATOM 3860 C CA . LEU A 1 469 ? -20.564 19.725 8.806 1.00 93.50 469 LEU A CA 1
ATOM 3861 C C . LEU A 1 469 ? -19.531 19.267 9.843 1.00 93.50 469 LEU A C 1
ATOM 3863 O O . LEU A 1 469 ? -19.869 19.118 11.015 1.00 93.50 469 LEU A O 1
ATOM 3867 N N . PHE A 1 470 ? -18.270 19.087 9.449 1.00 95.31 470 PHE A N 1
ATOM 3868 C CA . PHE A 1 470 ? -17.193 18.748 10.375 1.00 95.31 470 PHE A CA 1
ATOM 3869 C C . PHE A 1 470 ? -16.950 19.851 11.417 1.00 95.31 470 PHE A C 1
ATOM 3871 O O . PHE A 1 470 ? -16.835 19.549 12.609 1.00 95.31 470 PHE A O 1
ATOM 3878 N N . ILE A 1 471 ? -16.927 21.126 11.009 1.00 94.81 471 ILE A N 1
ATOM 3879 C CA . ILE A 1 471 ? -16.785 22.260 11.936 1.00 94.81 471 ILE A CA 1
ATOM 3880 C C . ILE A 1 471 ? -17.967 22.305 12.912 1.00 94.81 471 ILE A C 1
ATOM 3882 O O . ILE A 1 471 ? -17.762 22.353 14.128 1.00 94.81 471 ILE A O 1
ATOM 3886 N N . PHE A 1 472 ? -19.205 22.231 12.415 1.00 95.56 472 PHE A N 1
ATOM 3887 C CA . PHE A 1 472 ? -20.386 22.243 13.282 1.00 95.56 472 PHE A CA 1
ATOM 3888 C C . PHE A 1 472 ? -20.433 21.034 14.219 1.00 95.56 472 PHE A C 1
ATOM 3890 O O . PHE A 1 472 ? -20.751 21.187 15.399 1.00 95.56 472 PHE A O 1
ATOM 3897 N N . GLY A 1 473 ? -20.053 19.850 13.735 1.00 95.69 473 GLY A N 1
ATOM 3898 C CA . GLY A 1 473 ? -19.972 18.637 14.542 1.00 95.69 473 GLY A CA 1
ATOM 3899 C C . GLY A 1 473 ? -18.922 18.760 15.632 1.00 95.69 473 GLY A C 1
ATOM 3900 O O . GLY A 1 473 ? -19.169 18.387 16.777 1.00 95.69 473 GLY A O 1
ATOM 3901 N N . SER A 1 474 ? -17.791 19.385 15.310 1.00 95.75 474 SER A N 1
ATOM 3902 C CA . SER A 1 474 ? -16.736 19.676 16.273 1.00 95.75 474 SER A CA 1
ATOM 3903 C C . SER A 1 474 ? -17.222 20.593 17.392 1.00 95.75 474 SER A C 1
ATOM 3905 O O . SER A 1 474 ? -17.033 20.275 18.565 1.00 95.75 474 SER A O 1
ATOM 3907 N N . ILE A 1 475 ? -17.899 21.695 17.053 1.00 94.38 475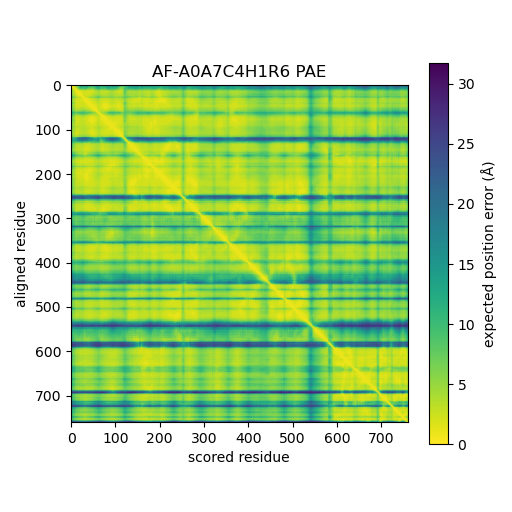 ILE A N 1
ATOM 3908 C CA . ILE A 1 475 ? -18.478 22.625 18.036 1.00 94.38 475 ILE A CA 1
ATOM 3909 C C . ILE A 1 475 ? -19.539 21.920 18.889 1.00 94.38 475 ILE A C 1
ATOM 3911 O O . ILE A 1 475 ? -19.575 22.106 20.109 1.00 94.38 475 ILE A O 1
ATOM 3915 N N . PHE A 1 476 ? -20.387 21.100 18.265 1.00 93.44 476 PHE A N 1
ATOM 3916 C CA . PHE A 1 476 ? -21.442 20.358 18.950 1.00 93.44 476 PHE A CA 1
ATOM 3917 C C . PHE A 1 476 ? -20.868 19.373 19.975 1.00 93.44 476 PHE A C 1
ATOM 3919 O O . PHE A 1 476 ? -21.229 19.442 21.152 1.00 93.44 476 PHE A O 1
ATOM 3926 N N . ILE A 1 477 ? -19.915 18.524 19.570 1.00 93.50 477 ILE A N 1
ATOM 3927 C CA . ILE A 1 477 ? -19.233 17.584 20.472 1.00 93.50 477 ILE A CA 1
ATOM 3928 C C . ILE A 1 477 ? -18.499 18.353 21.577 1.00 93.50 477 ILE A C 1
ATOM 3930 O O . ILE A 1 477 ? -18.639 18.009 22.749 1.00 93.50 477 ILE A O 1
ATOM 3934 N N . PHE A 1 478 ? -17.787 19.433 21.242 1.00 91.00 478 PHE A N 1
ATOM 3935 C CA . PHE A 1 478 ? -17.029 20.226 22.212 1.00 91.00 478 PHE A CA 1
ATOM 3936 C C . PHE A 1 478 ? -17.911 20.846 23.308 1.00 91.00 478 PHE A C 1
ATOM 3938 O O . PHE A 1 478 ? -17.549 20.817 24.487 1.00 91.00 478 PHE A O 1
ATOM 3945 N N . LYS A 1 479 ? -19.077 21.396 22.934 1.00 87.88 479 LYS A N 1
ATOM 3946 C CA . LYS A 1 479 ? -20.033 22.006 23.877 1.00 87.88 479 LYS A CA 1
ATOM 3947 C C . LYS A 1 479 ? -20.821 20.977 24.678 1.00 87.88 479 LYS A C 1
ATOM 3949 O O . LYS A 1 479 ? -21.263 21.264 25.791 1.00 87.88 479 LYS A O 1
ATOM 3954 N N . SER A 1 480 ? -21.032 19.794 24.117 1.00 82.50 480 SER A N 1
ATOM 3955 C CA . SER A 1 480 ? -21.796 18.751 24.781 1.00 82.50 480 SER A CA 1
ATOM 3956 C C . SER A 1 480 ? -21.101 18.281 26.075 1.00 82.50 480 SER A C 1
ATOM 3958 O O . SER A 1 480 ? -19.874 18.206 26.170 1.00 82.50 480 SER A O 1
ATOM 3960 N N . LYS A 1 481 ? -21.878 17.917 27.105 1.00 71.62 481 LYS A N 1
ATOM 3961 C CA . LYS A 1 481 ? -21.356 17.238 28.315 1.00 71.62 481 LYS A CA 1
ATOM 3962 C C . LYS A 1 481 ? -21.009 15.759 28.042 1.00 71.62 481 LYS A C 1
ATOM 3964 O O . LYS A 1 481 ? -21.072 14.943 28.959 1.00 71.62 481 LYS A O 1
ATOM 3969 N N . MET A 1 482 ? -20.728 15.400 26.789 1.00 65.81 482 MET A N 1
ATOM 3970 C CA . MET A 1 482 ? -20.623 14.013 26.338 1.00 65.81 482 MET A CA 1
ATOM 3971 C C . MET A 1 482 ? -19.400 13.291 26.896 1.00 65.81 482 MET A C 1
ATOM 3973 O O . MET A 1 482 ? -18.537 13.872 27.565 1.00 65.81 482 MET A O 1
ATOM 3977 N N . GLN A 1 483 ? -19.410 11.973 26.711 1.00 71.56 483 GLN A N 1
ATOM 3978 C CA . GLN A 1 483 ? -18.501 11.053 27.363 1.00 71.56 483 GLN A CA 1
ATOM 3979 C C . GLN A 1 483 ? -17.065 11.186 26.806 1.00 71.56 483 GLN A C 1
ATOM 3981 O O . GLN A 1 483 ? -16.738 11.996 25.937 1.00 71.56 483 GLN A O 1
ATOM 3986 N N . SER A 1 484 ? -16.139 10.427 27.395 1.00 77.69 484 SER A N 1
ATOM 3987 C CA . SER A 1 484 ? -14.737 10.411 26.969 1.00 77.69 484 SER A CA 1
ATOM 3988 C C . SER A 1 484 ? -14.467 9.908 25.536 1.00 77.69 484 SER A C 1
ATOM 3990 O O . SER A 1 484 ? -13.488 10.397 24.962 1.00 77.69 484 SER A O 1
ATOM 3992 N N . PRO A 1 485 ? -15.219 8.957 24.934 1.00 87.56 485 PRO A N 1
ATOM 3993 C CA . PRO A 1 485 ? -14.896 8.472 23.595 1.00 87.56 485 PRO A CA 1
ATOM 3994 C C . PRO A 1 485 ? -15.198 9.495 22.492 1.00 87.56 485 PRO A C 1
ATOM 3996 O O . PRO A 1 485 ? -14.392 9.624 21.577 1.00 87.56 485 PRO A O 1
ATOM 3999 N N . GLU A 1 486 ? -16.272 10.281 22.588 1.00 91.44 486 GLU A N 1
ATOM 4000 C CA . GLU A 1 486 ? -16.622 11.304 21.593 1.00 91.44 486 GLU A CA 1
ATOM 4001 C C . GLU A 1 486 ? -15.515 12.364 21.505 1.00 91.44 486 GLU A C 1
ATOM 4003 O O . GLU A 1 486 ? -15.021 12.688 20.423 1.00 91.44 486 GLU A O 1
ATOM 4008 N N . MET A 1 487 ? -15.052 12.838 22.667 1.00 91.12 487 MET A N 1
ATOM 4009 C CA . MET A 1 487 ? -13.946 13.792 22.757 1.00 91.12 487 MET A CA 1
ATOM 4010 C C . MET A 1 487 ? -12.632 13.224 22.214 1.00 91.12 487 MET A C 1
ATOM 4012 O O . MET A 1 487 ? -11.858 13.963 21.615 1.00 91.12 487 MET A O 1
ATOM 4016 N N . ARG A 1 488 ? -12.367 11.923 22.388 1.00 91.69 488 ARG A N 1
ATOM 4017 C CA . ARG A 1 488 ? -11.159 11.272 21.854 1.00 91.69 488 ARG A CA 1
ATOM 4018 C C . ARG A 1 488 ? -11.116 11.340 20.328 1.00 91.69 488 ARG A C 1
ATOM 4020 O O . ARG A 1 488 ? -10.089 11.714 19.771 1.00 91.69 488 ARG A O 1
ATOM 4027 N N . TYR A 1 489 ? -12.220 11.005 19.667 1.00 94.75 489 TYR A N 1
ATOM 4028 C CA . TYR A 1 489 ? -12.313 11.054 18.206 1.00 94.75 489 TYR A CA 1
ATOM 4029 C C . TYR A 1 489 ? -12.239 12.494 17.683 1.00 94.75 489 TYR A C 1
ATOM 4031 O O . TYR A 1 489 ? -11.593 12.745 16.666 1.00 94.75 489 TYR A O 1
ATOM 4039 N N . LEU A 1 490 ? -12.817 13.456 18.412 1.00 95.94 490 LEU A N 1
ATOM 4040 C CA . LEU A 1 490 ? -12.683 14.874 18.085 1.00 95.94 490 LEU A CA 1
ATOM 4041 C C . LEU A 1 490 ? -11.221 15.345 18.156 1.00 95.94 490 LEU A C 1
ATOM 4043 O O . LEU A 1 490 ? -10.732 15.958 17.212 1.00 95.94 490 LEU A O 1
ATOM 4047 N N . VAL A 1 491 ? -10.512 15.026 19.246 1.00 95.44 491 VAL A N 1
ATOM 4048 C CA . VAL A 1 491 ? -9.086 15.359 19.419 1.00 95.44 491 VAL A CA 1
ATOM 4049 C C . VAL A 1 491 ? -8.254 14.776 18.282 1.00 95.44 491 VAL A C 1
ATOM 4051 O O . VAL A 1 491 ? -7.472 15.496 17.673 1.00 95.44 491 VAL A O 1
ATOM 4054 N N . LEU A 1 492 ? -8.444 13.494 17.960 1.00 96.56 492 LEU A N 1
ATOM 4055 C CA . LEU A 1 492 ? -7.690 12.835 16.891 1.00 96.56 492 LEU A CA 1
ATOM 4056 C C . LEU A 1 492 ? -7.979 13.443 15.516 1.00 96.56 492 LEU A C 1
ATOM 4058 O O . LEU A 1 492 ? -7.040 13.638 14.752 1.00 96.56 492 LEU A O 1
ATOM 4062 N N . SER A 1 493 ? -9.231 13.820 15.231 1.00 97.00 493 SER A N 1
ATOM 4063 C CA . SER A 1 493 ? -9.583 14.528 13.989 1.00 97.00 493 SER A CA 1
ATOM 4064 C C . SER A 1 493 ? -8.798 15.834 13.850 1.00 97.00 493 SER A C 1
ATOM 4066 O O . SER A 1 493 ? -8.188 16.088 12.817 1.00 97.00 493 SER A O 1
ATOM 4068 N N . TRP A 1 494 ? -8.775 16.652 14.906 1.00 96.75 494 TRP A N 1
ATOM 4069 C CA . TRP A 1 494 ? -8.098 17.950 14.881 1.00 96.75 494 TRP A CA 1
ATOM 4070 C C . TRP A 1 494 ? -6.573 17.840 14.906 1.00 96.75 494 TRP A C 1
ATOM 4072 O O . TRP A 1 494 ? -5.914 18.636 14.244 1.00 96.75 494 TRP A O 1
ATOM 4082 N N . ILE A 1 495 ? -6.005 16.838 15.587 1.00 96.00 495 ILE A N 1
ATOM 4083 C CA . ILE A 1 495 ? -4.568 16.536 15.500 1.00 96.00 495 ILE A CA 1
ATOM 4084 C C . ILE A 1 495 ? -4.201 16.140 14.068 1.00 96.00 495 ILE A C 1
ATOM 4086 O O . ILE A 1 495 ? -3.256 16.697 13.519 1.00 96.00 495 ILE A O 1
ATOM 4090 N N . CYS A 1 496 ? -4.952 15.229 13.439 1.00 96.81 496 CYS A N 1
ATOM 4091 C CA . CYS A 1 496 ? -4.670 14.816 12.062 1.00 96.81 496 CYS A CA 1
ATOM 4092 C C . CYS A 1 496 ? -4.794 15.999 11.090 1.00 96.81 496 CYS A C 1
ATOM 4094 O O . CYS A 1 496 ? -3.934 16.174 10.234 1.00 96.81 496 CYS A O 1
ATOM 4096 N N . LEU A 1 497 ? -5.812 16.852 11.254 1.00 95.38 497 LEU A N 1
ATOM 4097 C CA . LEU A 1 497 ? -5.983 18.046 10.423 1.00 95.38 497 LEU A CA 1
ATOM 4098 C C . LEU A 1 497 ? -4.864 19.078 10.644 1.00 95.38 497 LEU A C 1
ATOM 4100 O O . LEU A 1 497 ? -4.391 19.680 9.685 1.00 95.38 497 LEU A O 1
ATOM 4104 N N . ALA A 1 498 ? -4.394 19.256 11.881 1.00 94.50 498 ALA A N 1
ATOM 4105 C CA . ALA A 1 498 ? -3.245 20.110 12.168 1.00 94.50 498 ALA A CA 1
ATOM 4106 C C . ALA A 1 498 ? -1.960 19.560 11.524 1.00 94.50 498 ALA A C 1
ATOM 4108 O O . ALA A 1 498 ? -1.239 20.309 10.875 1.00 94.50 498 ALA A O 1
ATOM 4109 N N . VAL A 1 499 ? -1.706 18.250 11.624 1.00 92.44 499 VAL A N 1
ATOM 4110 C CA . VAL A 1 499 ? -0.562 17.602 10.957 1.00 92.44 499 VAL A CA 1
ATOM 4111 C C . VAL A 1 499 ? -0.656 17.763 9.439 1.00 92.44 499 VAL A C 1
ATOM 4113 O O . VAL A 1 499 ? 0.340 18.113 8.806 1.00 92.44 499 VAL A O 1
ATOM 4116 N N . TYR A 1 500 ? -1.847 17.588 8.858 1.00 92.44 500 TYR A N 1
ATOM 4117 C CA . TYR A 1 500 ? -2.084 17.779 7.425 1.00 92.44 500 TYR A CA 1
ATOM 4118 C C . TYR A 1 500 ? -1.649 19.182 6.982 1.00 92.44 500 TYR A C 1
ATOM 4120 O O . TYR A 1 500 ? -0.933 19.313 5.989 1.00 92.44 500 TYR A O 1
ATOM 4128 N N . MET A 1 501 ? -2.002 20.207 7.767 1.00 91.31 501 MET A N 1
ATOM 4129 C CA . MET A 1 501 ? -1.698 21.616 7.492 1.00 91.31 501 MET A CA 1
ATOM 4130 C C . MET A 1 501 ? -0.251 22.036 7.784 1.00 91.31 501 MET A C 1
ATOM 4132 O O . MET A 1 501 ? 0.104 23.166 7.465 1.00 91.31 501 MET A O 1
ATOM 4136 N N . LEU A 1 502 ? 0.608 21.167 8.331 1.00 86.75 502 LEU A N 1
ATOM 4137 C CA . LEU A 1 502 ? 2.038 21.484 8.443 1.00 86.75 502 LEU A CA 1
ATOM 4138 C C . LEU A 1 502 ? 2.618 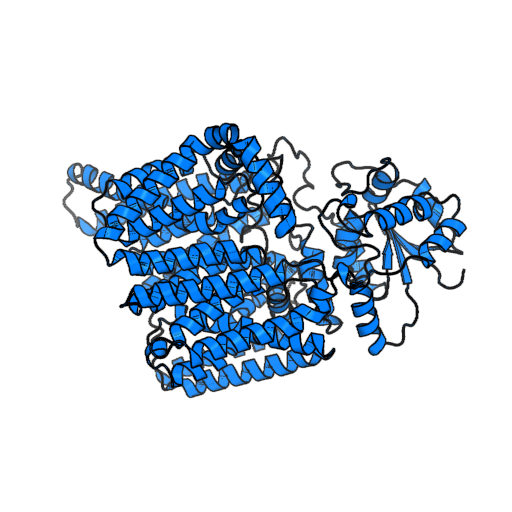21.772 7.045 1.00 86.75 502 LEU A C 1
ATOM 4140 O O . LEU A 1 502 ? 2.285 21.042 6.111 1.00 86.75 502 LEU A O 1
ATOM 4144 N N . PRO A 1 503 ? 3.517 22.756 6.872 1.00 81.06 503 PRO A N 1
ATOM 4145 C CA . PRO A 1 503 ? 4.093 23.138 5.575 1.00 81.06 503 PRO A CA 1
ATOM 4146 C C . PRO A 1 503 ? 5.172 22.144 5.095 1.00 81.06 503 PRO A C 1
ATOM 4148 O O . PRO A 1 503 ? 6.228 22.521 4.611 1.00 81.06 503 PRO A O 1
ATOM 4151 N N . ILE A 1 504 ? 4.924 20.846 5.265 1.00 79.56 504 ILE A N 1
ATOM 4152 C CA . ILE A 1 504 ? 5.818 19.745 4.905 1.00 79.56 504 ILE A CA 1
ATOM 4153 C C . ILE A 1 504 ? 5.114 18.911 3.832 1.00 79.56 504 ILE A C 1
ATOM 4155 O O . ILE A 1 504 ? 3.968 18.486 4.027 1.00 79.56 504 ILE A O 1
ATOM 4159 N N . THR A 1 505 ? 5.775 18.639 2.705 1.00 75.94 505 THR A N 1
ATOM 4160 C CA . THR A 1 505 ? 5.177 17.879 1.593 1.00 75.94 505 THR A CA 1
ATOM 4161 C C . THR A 1 505 ? 4.747 16.482 1.942 1.00 75.94 505 THR A C 1
ATOM 4163 O O . THR A 1 505 ? 3.858 15.971 1.292 1.00 75.94 505 THR A O 1
ATOM 4166 N N . TRP A 1 506 ? 5.308 15.839 2.956 1.00 79.31 506 TRP A N 1
ATOM 4167 C CA . TRP A 1 506 ? 4.877 14.494 3.326 1.00 79.31 506 TRP A CA 1
ATOM 4168 C C . TRP A 1 506 ? 3.539 14.469 4.079 1.00 79.31 506 TRP A C 1
ATOM 4170 O O . TRP A 1 506 ? 2.795 13.488 4.022 1.00 79.31 506 TRP A O 1
ATOM 4180 N N . THR A 1 507 ? 3.209 15.535 4.816 1.00 87.75 507 THR A N 1
ATOM 4181 C CA . THR A 1 507 ? 2.173 15.447 5.855 1.00 87.75 507 THR A CA 1
ATOM 4182 C C . THR A 1 507 ? 0.753 15.385 5.317 1.00 87.75 507 THR A C 1
ATOM 4184 O O . THR A 1 507 ? -0.136 15.006 6.073 1.00 87.75 507 THR A O 1
ATOM 4187 N N . TYR A 1 508 ? 0.518 15.659 4.026 1.00 87.75 508 TYR A N 1
ATOM 4188 C CA . TYR A 1 508 ? -0.812 15.456 3.439 1.00 87.75 508 TYR A CA 1
ATOM 4189 C C . TYR A 1 508 ? -1.288 14.012 3.610 1.00 87.75 508 TYR A C 1
ATOM 4191 O O . TYR A 1 508 ? -2.481 13.793 3.779 1.00 87.75 508 TYR A O 1
ATOM 4199 N N . ARG A 1 509 ? -0.364 13.038 3.627 1.00 89.88 509 ARG A N 1
ATOM 4200 C CA . ARG A 1 509 ? -0.655 11.599 3.706 1.00 89.88 509 ARG A CA 1
ATOM 4201 C C . ARG A 1 509 ? -1.427 11.199 4.969 1.00 89.88 509 ARG A C 1
ATOM 4203 O O . ARG A 1 509 ? -2.112 10.184 4.929 1.00 89.88 509 ARG A O 1
ATOM 4210 N N . ILE A 1 510 ? -1.413 12.032 6.022 1.00 93.88 510 ILE A N 1
ATOM 4211 C CA . ILE A 1 510 ? -2.210 11.849 7.255 1.00 93.88 510 ILE A CA 1
ATOM 4212 C C . ILE A 1 510 ? -3.730 11.880 7.003 1.00 93.88 510 ILE A C 1
ATOM 4214 O O . ILE A 1 510 ? -4.538 11.606 7.894 1.00 93.88 510 ILE A O 1
ATOM 4218 N N . PHE A 1 511 ? -4.156 12.255 5.790 1.00 92.56 511 PHE A N 1
ATOM 4219 C CA . PHE A 1 511 ? -5.564 12.245 5.410 1.00 92.56 511 PHE A CA 1
ATOM 4220 C C . PHE A 1 511 ? -6.208 10.857 5.580 1.00 92.56 511 PHE A C 1
ATOM 4222 O O . PHE A 1 511 ? -7.415 10.772 5.807 1.00 92.56 511 PHE A O 1
ATOM 4229 N N . LYS A 1 512 ? -5.411 9.783 5.499 1.00 94.12 512 LYS A N 1
ATOM 4230 C CA . LYS A 1 512 ? -5.846 8.386 5.648 1.00 94.12 512 LYS A CA 1
ATOM 4231 C C . LYS A 1 512 ? -6.370 8.125 7.061 1.00 94.12 512 LYS A C 1
ATOM 4233 O O . LYS A 1 512 ? -7.439 7.549 7.242 1.00 94.12 512 LYS A O 1
ATOM 4238 N N . GLU A 1 513 ? -5.671 8.622 8.075 1.00 95.56 513 GLU A N 1
ATOM 4239 C CA . GLU A 1 513 ? -6.097 8.566 9.470 1.00 95.56 513 GLU A CA 1
ATOM 4240 C C . GLU A 1 513 ? -7.193 9.598 9.762 1.00 95.56 513 GLU A C 1
ATOM 4242 O O . GLU A 1 513 ? -8.166 9.281 10.452 1.00 95.56 513 GLU A O 1
ATOM 4247 N N . LEU A 1 514 ? -7.079 10.811 9.200 1.00 95.88 514 LEU A N 1
ATOM 4248 C CA . LEU A 1 514 ? -8.095 11.864 9.323 1.00 95.88 514 LEU A CA 1
ATOM 4249 C C . LEU A 1 514 ? -9.469 11.383 8.842 1.00 95.88 514 LEU A C 1
ATOM 4251 O O . LEU A 1 514 ? -10.468 11.684 9.492 1.00 95.88 514 LEU A O 1
ATOM 4255 N N . ASN A 1 515 ? -9.518 10.629 7.739 1.00 95.25 515 ASN A N 1
ATOM 4256 C CA . ASN A 1 515 ? -10.740 10.121 7.116 1.00 95.25 515 ASN A CA 1
ATOM 4257 C C . ASN A 1 515 ? -11.673 9.440 8.128 1.00 95.25 515 ASN A C 1
ATOM 4259 O O . ASN A 1 515 ? -12.843 9.809 8.223 1.00 95.25 515 ASN A O 1
ATOM 4263 N N . LEU A 1 516 ? -11.148 8.516 8.938 1.00 96.88 516 LEU A N 1
ATOM 4264 C CA . LEU A 1 516 ? -11.928 7.786 9.937 1.00 96.88 516 LEU A CA 1
ATOM 4265 C C . LEU A 1 516 ? -12.520 8.722 11.003 1.00 96.88 516 LEU A C 1
ATOM 4267 O O . LEU A 1 516 ? -13.710 8.650 11.320 1.00 96.88 516 LEU A O 1
ATOM 4271 N N . PHE A 1 517 ? -11.689 9.588 11.585 1.00 97.69 517 PHE A N 1
ATOM 4272 C CA . PHE A 1 517 ? -12.106 10.425 12.710 1.00 97.69 517 PHE A CA 1
ATOM 4273 C C . PHE A 1 517 ? -13.024 11.571 12.262 1.00 97.69 517 PHE A C 1
ATOM 4275 O O . PHE A 1 517 ? -14.031 11.847 12.916 1.00 97.69 517 PHE A O 1
ATOM 4282 N N . MET A 1 518 ? -12.740 12.177 11.107 1.00 96.50 518 MET A N 1
ATOM 4283 C CA . MET A 1 518 ? -13.579 13.210 10.501 1.00 96.50 518 MET A CA 1
ATOM 4284 C C . MET A 1 518 ? -14.951 12.649 10.107 1.00 96.50 518 MET A C 1
ATOM 4286 O O . MET A 1 518 ? -15.971 13.271 10.413 1.00 96.50 518 MET A O 1
ATOM 4290 N N . ALA A 1 519 ? -14.998 11.450 9.512 1.00 96.94 519 ALA A N 1
ATOM 4291 C CA . ALA A 1 519 ? -16.252 10.777 9.179 1.00 96.94 519 ALA A CA 1
ATOM 4292 C C . ALA A 1 519 ? -17.127 10.544 10.418 1.00 96.94 519 ALA A C 1
ATOM 4294 O O . ALA A 1 519 ? -18.335 10.777 10.368 1.00 96.94 519 ALA A O 1
ATOM 4295 N N . TYR A 1 520 ? -16.518 10.162 11.545 1.00 97.81 520 TYR A N 1
ATOM 4296 C CA . TYR A 1 520 ? -17.227 10.014 12.814 1.00 97.81 520 TYR A CA 1
ATOM 4297 C C . TYR A 1 520 ? -17.854 11.337 13.280 1.00 97.81 520 TYR A C 1
ATOM 4299 O O . TYR A 1 520 ? -19.034 11.361 13.628 1.00 97.81 520 TYR A O 1
ATOM 4307 N N . VAL A 1 521 ? -17.098 12.443 13.277 1.00 97.56 521 VAL A N 1
ATOM 4308 C CA . VAL A 1 521 ? -17.598 13.751 13.748 1.00 97.56 521 VAL A CA 1
ATOM 4309 C C . VAL A 1 521 ? -18.797 14.214 12.913 1.00 97.56 521 VAL A C 1
ATOM 4311 O O . VAL A 1 521 ? -19.785 14.702 13.467 1.00 97.56 521 VAL A O 1
ATOM 4314 N N . ILE A 1 522 ? -18.741 14.014 11.594 1.00 96.44 522 ILE A N 1
ATOM 4315 C CA . ILE A 1 522 ? -19.839 14.342 10.676 1.00 96.44 522 ILE A CA 1
ATOM 4316 C C . ILE A 1 522 ? -21.050 13.435 10.936 1.00 96.44 522 ILE A C 1
ATOM 4318 O O . ILE A 1 522 ? -22.160 13.936 11.118 1.00 96.44 522 ILE A O 1
ATOM 4322 N N . ALA A 1 523 ? -20.849 12.113 11.000 1.00 96.38 523 ALA A N 1
ATOM 4323 C CA . ALA A 1 523 ? -21.916 11.145 11.269 1.00 96.38 523 ALA A CA 1
ATOM 4324 C C . ALA A 1 523 ? -22.632 11.444 12.593 1.00 96.38 523 ALA A C 1
ATOM 4326 O O . ALA A 1 523 ? -23.861 11.400 12.678 1.00 96.38 523 ALA A O 1
ATOM 4327 N N . PHE A 1 524 ? -21.853 11.798 13.615 1.00 95.69 524 PHE A N 1
ATOM 4328 C CA . PHE A 1 524 ? -22.349 12.140 14.935 1.00 95.69 524 PHE A CA 1
ATOM 4329 C C . PHE A 1 524 ? -23.254 13.374 14.917 1.00 95.69 524 PHE A C 1
ATOM 4331 O O . PHE A 1 524 ? -24.343 13.345 15.500 1.00 95.69 524 PHE A O 1
ATOM 4338 N N . LEU A 1 525 ? -22.833 14.446 14.234 1.00 95.50 525 LEU A N 1
ATOM 4339 C CA . LEU A 1 525 ? -23.648 15.651 14.077 1.00 95.50 525 LEU A CA 1
ATOM 4340 C C . LEU A 1 525 ? -24.963 15.329 13.372 1.00 95.50 525 LEU A C 1
ATOM 4342 O O . LEU A 1 525 ? -26.020 15.711 13.868 1.00 95.50 525 LEU A O 1
ATOM 4346 N N . LEU A 1 526 ? -24.893 14.633 12.233 1.00 92.88 526 LEU A N 1
ATOM 4347 C CA . LEU A 1 526 ? -26.071 14.315 11.434 1.00 92.88 526 LEU A CA 1
ATOM 4348 C C . LEU A 1 526 ? -27.091 13.557 12.281 1.00 92.88 526 LEU A C 1
ATOM 4350 O O . LEU A 1 526 ? -28.210 14.036 12.445 1.00 92.88 526 LEU A O 1
ATOM 4354 N N . LEU A 1 527 ? -26.698 12.446 12.907 1.00 91.25 527 LEU A N 1
ATOM 4355 C CA . LEU A 1 527 ? -27.607 11.668 13.751 1.00 91.25 527 LEU A CA 1
ATOM 4356 C C . LEU A 1 527 ? -28.158 12.475 14.931 1.00 91.25 527 LEU A C 1
ATOM 4358 O O . LEU A 1 527 ? -29.349 12.388 15.221 1.00 91.25 527 LEU A O 1
ATOM 4362 N N . SER A 1 528 ? -27.337 13.321 15.556 1.00 90.44 528 SER A N 1
ATOM 4363 C CA . SER A 1 528 ? -27.792 14.193 16.646 1.00 90.44 528 SER A CA 1
ATOM 4364 C C . SER A 1 528 ? -28.859 15.193 16.185 1.00 90.44 528 SER A C 1
ATOM 4366 O O . SER A 1 528 ? -29.838 15.425 16.900 1.00 90.44 528 SER A O 1
ATOM 4368 N N . LEU A 1 529 ? -28.704 15.767 14.986 1.00 88.31 529 LEU A N 1
ATOM 4369 C CA . LEU A 1 529 ? -29.707 16.640 14.373 1.00 88.31 529 LEU A CA 1
ATOM 4370 C C . LEU A 1 529 ? -30.986 15.865 14.036 1.00 88.31 529 LEU A C 1
ATOM 4372 O O . LEU A 1 529 ? -32.080 16.361 14.308 1.00 88.31 529 LEU A O 1
ATOM 4376 N N . PHE A 1 530 ? -30.875 14.637 13.522 1.00 82.88 530 PHE A N 1
ATOM 4377 C CA . PHE A 1 530 ? -32.039 13.787 13.244 1.00 82.88 530 PHE A CA 1
ATOM 4378 C C . PHE A 1 530 ? -32.817 13.432 14.505 1.00 82.88 530 PHE A C 1
ATOM 4380 O O . PHE A 1 530 ? -34.037 13.596 14.534 1.00 82.88 530 PHE A O 1
ATOM 4387 N N . ASP A 1 531 ? -32.130 13.022 15.568 1.00 82.19 531 ASP A N 1
ATOM 4388 C CA . ASP A 1 531 ? -32.766 12.713 16.847 1.00 82.19 531 ASP A CA 1
ATOM 4389 C C . ASP A 1 531 ? -33.428 13.958 17.462 1.00 82.19 531 ASP A C 1
ATOM 4391 O O . ASP A 1 531 ? -34.435 13.863 18.171 1.00 82.19 531 ASP A O 1
ATOM 4395 N N . TYR A 1 532 ? -32.886 15.152 17.207 1.00 81.56 532 TYR A N 1
ATOM 4396 C CA . TYR A 1 532 ? -33.499 16.413 17.623 1.00 81.56 532 TYR A CA 1
ATOM 4397 C C . TYR A 1 532 ? -34.763 16.746 16.809 1.00 81.56 532 TYR A C 1
ATOM 4399 O O . TYR A 1 532 ? -35.824 16.976 17.394 1.00 81.56 532 TYR A O 1
ATOM 4407 N N . ILE A 1 533 ? -34.690 16.702 15.473 1.00 78.06 533 ILE A N 1
ATOM 4408 C CA . ILE A 1 533 ? -35.817 16.999 14.568 1.00 78.06 533 ILE A CA 1
ATOM 4409 C C . ILE A 1 533 ? -36.956 15.991 14.752 1.00 78.06 533 ILE A C 1
ATOM 4411 O O . ILE A 1 533 ? -38.126 16.379 14.807 1.00 78.06 533 ILE A O 1
ATOM 4415 N N . GLY A 1 534 ? -36.621 14.703 14.884 1.00 69.06 534 GLY A N 1
ATOM 4416 C CA . GLY A 1 534 ? -37.585 13.635 15.132 1.00 69.06 534 GLY A CA 1
ATOM 4417 C C . GLY A 1 534 ? -38.434 13.951 16.358 1.00 69.06 534 GLY A C 1
ATOM 4418 O O . GLY A 1 534 ? -39.656 14.034 16.252 1.00 69.06 534 GLY A O 1
ATOM 4419 N N . ARG A 1 535 ? -37.793 14.262 17.495 1.00 68.50 535 ARG A N 1
ATOM 4420 C CA . ARG A 1 535 ? -38.479 14.628 18.748 1.00 68.50 535 ARG A CA 1
ATOM 4421 C C . ARG A 1 535 ? -39.431 15.821 18.606 1.00 68.50 535 ARG A C 1
ATOM 4423 O O . ARG A 1 535 ? -40.472 15.828 19.262 1.00 68.50 535 ARG A O 1
ATOM 4430 N N . PHE A 1 536 ? -39.112 16.796 17.754 1.00 60.31 536 PHE A N 1
ATOM 4431 C CA . PHE A 1 536 ? -39.943 17.984 17.541 1.00 60.31 536 PHE A CA 1
ATOM 4432 C C . PHE A 1 536 ? -41.216 17.685 16.726 1.00 60.31 536 PHE A C 1
ATOM 4434 O O . PHE A 1 536 ? -42.306 18.096 17.119 1.00 60.31 536 PHE A O 1
ATOM 4441 N N . ARG A 1 537 ? -41.121 16.910 15.634 1.00 56.06 537 ARG A N 1
ATOM 4442 C CA . ARG A 1 537 ? -42.273 16.613 14.752 1.00 56.06 537 ARG A CA 1
ATOM 4443 C C . ARG A 1 537 ? -43.259 15.586 15.317 1.00 56.06 537 ARG A C 1
ATOM 4445 O O . ARG A 1 537 ? -44.441 15.638 14.995 1.00 56.06 537 ARG A O 1
ATOM 4452 N N . ILE A 1 538 ? -42.820 14.697 16.205 1.00 51.53 538 ILE A N 1
ATOM 4453 C CA . ILE A 1 538 ? -43.694 13.687 16.840 1.00 51.53 538 ILE A CA 1
ATOM 4454 C C . ILE A 1 538 ? -44.708 14.324 17.793 1.00 51.53 538 ILE A C 1
ATOM 4456 O O . ILE A 1 538 ? -45.773 13.758 18.026 1.00 51.53 538 ILE A O 1
ATOM 4460 N N . ARG A 1 539 ? -44.420 15.522 18.316 1.00 53.00 539 ARG A N 1
ATOM 4461 C CA . ARG A 1 539 ? -45.409 16.299 19.074 1.00 53.00 539 ARG A CA 1
ATOM 4462 C C . ARG A 1 539 ? -46.558 16.819 18.204 1.00 53.00 539 ARG A C 1
ATOM 4464 O O . ARG A 1 539 ? -47.617 17.100 18.749 1.00 53.00 539 ARG A O 1
ATOM 4471 N N . LEU A 1 540 ? -46.364 16.925 16.887 1.00 52.28 540 LEU A N 1
ATOM 4472 C CA . LEU A 1 540 ? -47.323 17.519 15.950 1.00 52.28 540 LEU A CA 1
ATOM 4473 C C . LEU A 1 540 ? -48.249 16.499 15.265 1.00 52.28 540 LEU A C 1
ATOM 4475 O O . LEU A 1 540 ? -49.348 16.866 14.867 1.00 52.28 540 LEU A O 1
ATOM 4479 N N . LEU A 1 541 ? -47.861 15.223 15.150 1.00 53.78 541 LEU A N 1
ATOM 4480 C CA . LEU A 1 541 ? -48.663 14.190 14.473 1.00 53.78 541 LEU A CA 1
ATOM 4481 C C . LEU A 1 541 ? -49.314 13.226 15.482 1.00 53.78 541 LEU A C 1
ATOM 4483 O O . LEU A 1 541 ? -48.847 12.110 15.714 1.00 53.78 541 LEU A O 1
ATOM 4487 N N . PHE A 1 542 ? -50.420 13.665 16.088 1.00 50.16 542 PHE A N 1
ATOM 4488 C CA . PHE A 1 542 ? -51.282 12.847 16.951 1.00 50.16 542 PHE A CA 1
ATOM 4489 C C . PHE A 1 542 ? -52.191 11.920 16.122 1.00 50.16 542 PHE A C 1
ATOM 4491 O O . PHE A 1 542 ? -53.288 12.309 15.735 1.00 50.16 542 PHE A O 1
ATOM 4498 N N . ILE A 1 543 ? -51.782 10.662 15.888 1.00 49.81 543 ILE A N 1
ATOM 4499 C CA . ILE A 1 543 ? -52.687 9.591 15.414 1.00 49.81 543 ILE A CA 1
ATOM 4500 C C . ILE A 1 543 ? -52.442 8.282 16.193 1.00 49.81 543 ILE A C 1
ATOM 4502 O O . ILE A 1 543 ? -51.327 7.774 16.283 1.00 49.81 543 ILE A O 1
ATOM 4506 N N . LYS A 1 544 ? -53.539 7.716 16.711 1.00 50.34 544 LYS A N 1
ATOM 4507 C CA . LYS A 1 544 ? -53.699 6.753 17.824 1.00 50.34 544 LYS A CA 1
ATOM 4508 C C . LYS A 1 544 ? -53.224 5.281 17.671 1.00 50.34 544 LYS A C 1
ATOM 4510 O O . LYS A 1 544 ? -53.631 4.472 18.497 1.00 50.34 544 LYS A O 1
ATOM 4515 N N . LYS A 1 545 ? -52.385 4.863 16.706 1.00 52.66 545 LYS A N 1
ATOM 4516 C CA . LYS A 1 545 ? -51.984 3.425 16.584 1.00 52.66 545 LYS A CA 1
ATOM 4517 C C . LYS A 1 545 ? -50.468 3.184 16.650 1.00 52.66 545 LYS A C 1
ATOM 4519 O O . LYS A 1 545 ? -49.711 3.923 16.030 1.00 52.66 545 LYS A O 1
ATOM 4524 N N . SER A 1 546 ? -50.086 2.165 17.439 1.00 59.78 546 SER A N 1
ATOM 4525 C CA . SER A 1 546 ? -48.737 1.699 17.842 1.00 59.78 546 SER A CA 1
ATOM 4526 C C . SER A 1 546 ? -47.596 2.686 17.565 1.00 59.78 546 SER A C 1
ATOM 4528 O O . SER A 1 546 ? -46.887 2.596 16.559 1.00 59.78 546 SER A O 1
ATOM 4530 N N . LYS A 1 547 ? -47.434 3.634 18.492 1.00 62.50 547 LYS A N 1
ATOM 4531 C CA . LYS A 1 547 ? -46.462 4.732 18.439 1.00 62.50 547 LYS A CA 1
ATOM 4532 C C . LYS A 1 547 ? -45.044 4.256 18.089 1.00 62.50 547 LYS A C 1
ATOM 4534 O O . LYS A 1 547 ? -44.392 4.907 17.292 1.00 62.50 547 LYS A O 1
ATOM 4539 N N . GLU A 1 548 ? -44.601 3.114 18.608 1.00 65.62 548 GLU A N 1
ATOM 4540 C CA . GLU A 1 548 ? -43.229 2.606 18.432 1.00 65.62 548 GLU A CA 1
ATOM 4541 C C . GLU A 1 548 ? -42.928 2.111 17.008 1.00 65.62 548 GLU A C 1
ATOM 4543 O O . GLU A 1 548 ? -41.959 2.546 16.396 1.00 65.62 548 GLU A O 1
ATOM 4548 N N . LEU A 1 549 ? -43.805 1.303 16.407 1.00 64.19 549 LEU A N 1
ATOM 4549 C CA . LEU A 1 549 ? -43.564 0.757 15.062 1.00 64.19 549 LEU A CA 1
ATOM 4550 C C . LEU A 1 549 ? -43.545 1.846 13.973 1.00 64.19 549 LEU A C 1
ATOM 4552 O O . LEU A 1 549 ? -42.765 1.784 13.025 1.00 64.19 549 LEU A O 1
ATOM 4556 N N . ARG A 1 550 ? -44.384 2.883 14.122 1.00 65.69 550 ARG A N 1
ATOM 4557 C CA . ARG A 1 550 ? -44.385 4.051 13.219 1.00 65.69 550 ARG A CA 1
ATOM 4558 C C . ARG A 1 550 ? -43.141 4.913 13.395 1.00 65.69 550 ARG A C 1
ATOM 4560 O O . ARG A 1 550 ? -42.649 5.483 12.425 1.00 65.69 550 ARG A O 1
ATOM 4567 N N . MET A 1 551 ? -42.658 5.009 14.629 1.00 64.88 551 MET A N 1
ATOM 4568 C CA . MET A 1 551 ? -41.455 5.749 14.987 1.00 64.88 551 MET A CA 1
ATOM 4569 C C . MET A 1 551 ? -40.214 5.142 14.346 1.00 64.88 551 MET A C 1
ATOM 4571 O O . MET A 1 551 ? -39.432 5.867 13.730 1.00 64.88 551 MET A O 1
ATOM 4575 N N . ASP A 1 552 ? -40.088 3.822 14.415 1.00 68.94 552 ASP A N 1
ATOM 4576 C CA . ASP A 1 552 ? -38.977 3.106 13.799 1.00 68.94 552 ASP A CA 1
ATOM 4577 C C . ASP A 1 552 ? -39.059 3.141 12.270 1.00 68.94 552 ASP A C 1
ATOM 4579 O O . ASP A 1 552 ? -38.052 3.401 11.615 1.00 68.94 552 ASP A O 1
ATOM 4583 N N . ALA A 1 553 ? -40.257 2.990 11.690 1.00 71.06 553 ALA A N 1
ATOM 4584 C CA . ALA A 1 553 ? -40.452 3.089 10.243 1.00 71.06 553 ALA A CA 1
ATOM 4585 C C . ALA A 1 553 ? -40.117 4.490 9.696 1.00 71.06 553 ALA A C 1
ATOM 4587 O O . ALA A 1 553 ? -39.412 4.609 8.694 1.00 71.06 553 ALA A O 1
ATOM 4588 N N . TYR A 1 554 ? -40.569 5.559 10.363 1.00 72.50 554 TYR A N 1
ATOM 4589 C CA . TYR A 1 554 ? -40.244 6.934 9.969 1.00 72.50 554 TYR A CA 1
ATOM 4590 C C . TYR A 1 554 ? -38.749 7.223 10.116 1.00 72.50 554 TYR A C 1
ATOM 4592 O O . TYR A 1 554 ? -38.136 7.797 9.216 1.00 72.50 554 TYR A O 1
ATOM 4600 N N . ARG A 1 555 ? -38.144 6.798 11.233 1.00 72.62 555 ARG A N 1
ATOM 4601 C CA . ARG A 1 555 ? -36.703 6.937 11.460 1.00 72.62 555 ARG A CA 1
ATOM 4602 C C . ARG A 1 555 ? -35.915 6.210 10.373 1.00 72.62 555 ARG A C 1
ATOM 4604 O O . ARG A 1 555 ? -35.022 6.810 9.787 1.00 72.62 555 ARG A O 1
ATOM 4611 N N . LEU A 1 556 ? -36.283 4.973 10.047 1.00 76.81 556 LEU A N 1
ATOM 4612 C CA . LEU A 1 556 ? -35.649 4.192 8.987 1.00 76.81 556 LEU A CA 1
ATOM 4613 C C . LEU A 1 556 ? -35.784 4.865 7.616 1.00 76.81 556 LEU A C 1
ATOM 4615 O O . LEU A 1 556 ? -34.795 4.958 6.892 1.00 76.81 556 LEU A O 1
ATOM 4619 N N . LEU A 1 557 ? -36.972 5.368 7.268 1.00 76.69 557 LEU A N 1
ATOM 4620 C CA . LEU A 1 557 ? -37.215 6.052 5.995 1.00 76.69 557 LEU A CA 1
ATOM 4621 C C . LEU A 1 557 ? -36.384 7.335 5.884 1.00 76.69 557 LEU A C 1
ATOM 4623 O O . LEU A 1 557 ? -35.731 7.558 4.867 1.00 76.69 557 LEU A O 1
ATOM 4627 N N . MET A 1 558 ? -36.334 8.139 6.948 1.00 74.19 558 MET A N 1
ATOM 4628 C CA . MET A 1 558 ? -35.520 9.357 6.997 1.00 74.19 558 MET A CA 1
ATOM 4629 C C . MET A 1 558 ? -34.019 9.063 6.930 1.00 74.19 558 MET A C 1
ATOM 4631 O O . MET A 1 558 ? -33.299 9.750 6.209 1.00 74.19 558 MET A O 1
ATOM 4635 N N . LEU A 1 559 ? -33.540 8.041 7.647 1.00 77.62 559 LEU A N 1
ATOM 4636 C CA . LEU A 1 559 ? -32.139 7.619 7.581 1.00 77.62 559 LEU A CA 1
ATOM 4637 C C . LEU A 1 559 ? -31.787 7.077 6.192 1.00 77.62 559 LEU A C 1
ATOM 4639 O O . LEU A 1 559 ? -30.712 7.378 5.684 1.00 77.62 559 LEU A O 1
ATOM 4643 N N . SER A 1 560 ? -32.697 6.342 5.552 1.00 78.31 560 SER A N 1
ATOM 4644 C CA . SER A 1 560 ? -32.511 5.844 4.184 1.00 78.31 560 SER A CA 1
ATOM 4645 C C . SER A 1 560 ? -32.448 6.996 3.183 1.00 78.31 560 SER A C 1
ATOM 4647 O O . SER A 1 560 ? -31.537 7.052 2.365 1.00 78.31 560 SER A O 1
ATOM 4649 N N . PHE A 1 561 ? -33.361 7.964 3.292 1.00 79.94 561 PHE A N 1
ATOM 4650 C CA . PHE A 1 561 ? -33.367 9.166 2.459 1.00 79.94 561 PHE A CA 1
ATOM 4651 C C . PHE A 1 561 ? -32.081 9.985 2.625 1.00 79.94 561 PHE A C 1
ATOM 4653 O O . PHE A 1 561 ? -31.453 10.369 1.640 1.00 79.94 561 PHE A O 1
ATOM 4660 N N . LEU A 1 562 ? -31.640 10.193 3.869 1.00 81.44 562 LEU A N 1
ATOM 4661 C CA . LEU A 1 562 ? -30.372 10.853 4.158 1.00 81.44 562 LEU A CA 1
ATOM 4662 C C . LEU A 1 562 ? -29.190 10.084 3.570 1.00 81.44 562 LEU A C 1
ATOM 4664 O O . LEU A 1 562 ? -28.313 10.701 2.977 1.00 81.44 562 LEU A O 1
ATOM 4668 N N . ALA A 1 563 ? -29.152 8.761 3.729 1.00 79.94 563 ALA A N 1
ATOM 4669 C CA . ALA A 1 563 ? -28.086 7.938 3.176 1.00 79.94 563 ALA A CA 1
ATOM 4670 C C . ALA A 1 563 ? -28.019 8.074 1.649 1.00 79.94 563 ALA A C 1
ATOM 4672 O O . ALA A 1 563 ? -26.931 8.260 1.117 1.00 79.94 563 ALA A O 1
ATOM 4673 N N . VAL A 1 564 ? -29.163 8.076 0.954 1.00 83.06 564 VAL A N 1
ATOM 4674 C CA . VAL A 1 564 ? -29.223 8.300 -0.500 1.00 83.06 564 VAL A CA 1
ATOM 4675 C C . VAL A 1 564 ? -28.684 9.681 -0.873 1.00 83.06 564 VAL A C 1
ATOM 4677 O O . VAL A 1 564 ? -27.820 9.775 -1.740 1.00 83.06 564 VAL A O 1
ATOM 4680 N N . ILE A 1 565 ? -29.120 10.749 -0.195 1.00 83.94 565 ILE A N 1
ATOM 4681 C CA . ILE A 1 565 ? -28.607 12.106 -0.447 1.00 83.94 565 ILE A CA 1
ATOM 4682 C C . ILE A 1 565 ? -27.099 12.177 -0.200 1.00 83.94 565 ILE A C 1
ATOM 4684 O O . ILE A 1 565 ? -26.368 12.735 -1.015 1.00 83.94 565 ILE A O 1
ATOM 4688 N N . LEU A 1 566 ? -26.624 11.605 0.909 1.00 83.25 566 LEU A N 1
ATOM 4689 C CA . LEU A 1 566 ? -25.202 11.575 1.231 1.00 83.25 566 LEU A CA 1
ATOM 4690 C C . LEU A 1 566 ? -24.420 10.827 0.160 1.00 83.25 566 LEU A C 1
ATOM 4692 O O . LEU A 1 566 ? -23.402 11.346 -0.275 1.00 83.25 566 LEU A O 1
ATOM 4696 N N . ILE A 1 567 ? -24.900 9.667 -0.299 1.00 82.31 567 ILE A N 1
ATOM 4697 C CA . ILE A 1 567 ? -24.266 8.915 -1.387 1.00 82.31 567 ILE A CA 1
ATOM 4698 C C . ILE A 1 567 ? -24.190 9.774 -2.641 1.00 82.31 567 ILE A C 1
ATOM 4700 O O . ILE A 1 567 ? -23.120 9.856 -3.221 1.00 82.31 567 ILE A O 1
ATOM 4704 N N . LEU A 1 568 ? -25.265 10.453 -3.046 1.00 84.44 568 LEU A N 1
ATOM 4705 C CA . LEU A 1 568 ? -25.243 11.301 -4.242 1.00 84.44 568 LEU A CA 1
ATOM 4706 C C . LEU A 1 568 ? -24.225 12.448 -4.111 1.00 84.44 568 LEU A C 1
ATOM 4708 O O . LEU A 1 568 ? -23.424 12.669 -5.019 1.00 84.44 568 LEU A O 1
ATOM 4712 N N . LEU A 1 569 ? -24.198 13.129 -2.961 1.00 84.62 569 LEU A N 1
ATOM 4713 C CA . LEU A 1 569 ? -23.269 14.234 -2.694 1.00 84.62 569 LEU A CA 1
ATOM 4714 C C . LEU A 1 569 ? -21.808 13.779 -2.563 1.00 84.62 569 LEU A C 1
ATOM 4716 O O . LEU A 1 569 ? -20.898 14.522 -2.921 1.00 84.62 569 LEU A O 1
ATOM 4720 N N . LEU A 1 570 ? -21.581 12.578 -2.031 1.00 82.94 570 LEU A N 1
ATOM 4721 C CA . LEU A 1 570 ? -20.260 11.980 -1.836 1.00 82.94 570 LEU A CA 1
ATOM 4722 C C . LEU A 1 570 ? -19.733 11.286 -3.098 1.00 82.94 570 LEU A C 1
ATOM 4724 O O . LEU A 1 570 ? -18.527 11.265 -3.337 1.00 82.94 570 LEU A O 1
ATOM 4728 N N . ALA A 1 571 ? -20.626 10.730 -3.915 1.00 84.25 571 ALA A N 1
ATOM 4729 C CA . ALA A 1 571 ? -20.293 10.086 -5.176 1.00 84.25 571 ALA A CA 1
ATOM 4730 C C . ALA A 1 571 ? -19.988 11.111 -6.264 1.00 84.25 571 ALA A C 1
ATOM 4732 O O . ALA A 1 571 ? -19.159 10.821 -7.116 1.00 84.25 571 ALA A O 1
ATOM 4733 N N . GLN A 1 572 ? -20.597 12.303 -6.244 1.00 82.88 572 GLN A N 1
ATOM 4734 C CA . GLN A 1 572 ? -20.358 13.322 -7.269 1.00 82.88 572 GLN A CA 1
ATOM 4735 C C . GLN A 1 572 ? -18.867 13.694 -7.405 1.00 82.88 572 GLN A C 1
ATOM 4737 O O . GLN A 1 572 ? -18.383 13.672 -8.535 1.00 82.88 572 GLN A O 1
ATOM 4742 N N . PRO A 1 573 ? -18.103 13.984 -6.332 1.00 79.25 573 PRO A N 1
ATOM 4743 C CA . PRO A 1 573 ? -16.667 14.235 -6.449 1.00 79.25 573 PRO A CA 1
ATOM 4744 C C . PRO A 1 573 ? -15.886 13.054 -7.044 1.00 79.25 573 PRO A C 1
ATOM 4746 O O . PRO A 1 573 ? -15.019 13.257 -7.892 1.00 79.25 573 PRO A O 1
ATOM 4749 N N . LEU A 1 574 ? -16.206 11.817 -6.642 1.00 79.44 574 LEU A N 1
ATOM 4750 C CA . LEU A 1 574 ? -15.585 10.609 -7.200 1.00 79.44 574 LEU A CA 1
ATOM 4751 C C . LEU A 1 574 ? -15.912 10.449 -8.682 1.00 79.44 574 LEU A C 1
ATOM 4753 O O . LEU A 1 574 ? -15.022 10.243 -9.500 1.00 79.44 574 LEU A O 1
ATOM 4757 N N . TYR A 1 575 ? -17.189 10.583 -9.027 1.00 81.50 575 TYR A N 1
ATOM 4758 C CA . TYR A 1 575 ? -17.658 10.536 -10.396 1.00 81.50 575 TYR A CA 1
ATOM 4759 C C . TYR A 1 575 ? -16.966 11.617 -11.218 1.00 81.50 575 TYR A C 1
ATOM 4761 O O . TYR A 1 575 ? -16.385 11.289 -12.235 1.00 81.50 575 TYR A O 1
ATOM 4769 N N . TYR A 1 576 ? -16.931 12.876 -10.778 1.00 76.31 576 TYR A N 1
ATOM 4770 C CA . TYR A 1 576 ? -16.261 13.970 -11.490 1.00 76.31 576 TYR A CA 1
ATOM 4771 C C . TYR A 1 576 ? -14.769 13.701 -11.708 1.00 76.31 576 TYR A C 1
ATOM 4773 O O . TYR A 1 576 ? -14.256 13.928 -12.801 1.00 76.31 576 TYR A O 1
ATOM 4781 N N . ARG A 1 577 ? -14.089 13.170 -10.684 1.00 75.06 577 ARG A N 1
ATOM 4782 C CA . ARG A 1 577 ? -12.678 12.789 -10.760 1.00 75.06 577 ARG A CA 1
ATOM 4783 C C . ARG A 1 577 ? -12.423 11.752 -11.849 1.00 75.06 577 ARG A C 1
ATOM 4785 O O . ARG A 1 577 ? -11.431 11.872 -12.558 1.00 75.06 577 ARG A O 1
ATOM 4792 N N . PHE A 1 578 ? -13.277 10.737 -11.955 1.00 74.12 578 PHE A N 1
ATOM 4793 C CA . PHE A 1 578 ? -13.088 9.694 -12.954 1.00 74.12 578 PHE A CA 1
ATOM 4794 C C . PHE A 1 578 ? -13.693 10.103 -14.312 1.00 74.12 578 PHE A C 1
ATOM 4796 O O . PHE A 1 578 ? -12.966 10.146 -15.285 1.00 74.12 578 PHE A O 1
ATOM 4803 N N . SER A 1 579 ? -14.953 10.526 -14.392 1.00 69.19 579 SER A N 1
ATOM 4804 C CA . SER A 1 579 ? -15.809 10.719 -15.588 1.00 69.19 579 SER A CA 1
ATOM 4805 C C . SER A 1 579 ? -15.443 11.750 -16.680 1.00 69.19 579 SER A C 1
ATOM 4807 O O . SER A 1 579 ? -16.328 12.128 -17.438 1.00 69.19 579 SER A O 1
ATOM 4809 N N . TYR A 1 580 ? -14.197 12.192 -16.852 1.00 56.91 580 TYR A N 1
ATOM 4810 C CA . TYR A 1 580 ? -13.780 13.099 -17.952 1.00 56.91 580 TYR A CA 1
ATOM 4811 C C . TYR A 1 580 ? -14.195 14.579 -17.873 1.00 56.91 580 TYR A C 1
ATOM 4813 O O . TYR A 1 580 ? -13.772 15.361 -18.720 1.00 56.91 580 TYR A O 1
ATOM 4821 N N . HIS A 1 581 ? -14.942 15.041 -16.866 1.00 46.06 581 HIS A N 1
ATOM 4822 C CA . HIS A 1 581 ? -15.304 16.469 -16.773 1.00 46.06 581 HIS A CA 1
ATOM 4823 C C . HIS A 1 581 ? -14.258 17.377 -16.114 1.00 46.06 581 HIS A C 1
ATOM 4825 O O . HIS A 1 581 ? -14.547 18.548 -15.845 1.00 46.06 581 HIS A O 1
ATOM 4831 N N . CYS A 1 582 ? -13.028 16.903 -15.902 1.00 46.00 582 CYS A N 1
ATOM 4832 C CA . CYS A 1 582 ? -11.946 17.804 -15.533 1.00 46.00 582 CYS A CA 1
ATOM 4833 C C . CYS A 1 582 ? -11.636 18.702 -16.742 1.00 46.00 582 CYS A C 1
ATOM 4835 O O . CYS A 1 582 ? -11.087 18.237 -17.736 1.00 46.00 582 CYS A O 1
ATOM 4837 N N . LYS A 1 583 ? -11.982 19.997 -16.656 1.00 40.00 583 LYS A N 1
ATOM 4838 C CA . LYS A 1 583 ? -11.779 21.035 -17.698 1.00 40.00 583 LYS A CA 1
ATOM 4839 C C . LYS A 1 583 ? -10.349 21.106 -18.263 1.00 40.00 583 LYS A C 1
ATOM 4841 O O . LYS A 1 583 ? -10.121 21.776 -19.262 1.00 40.00 5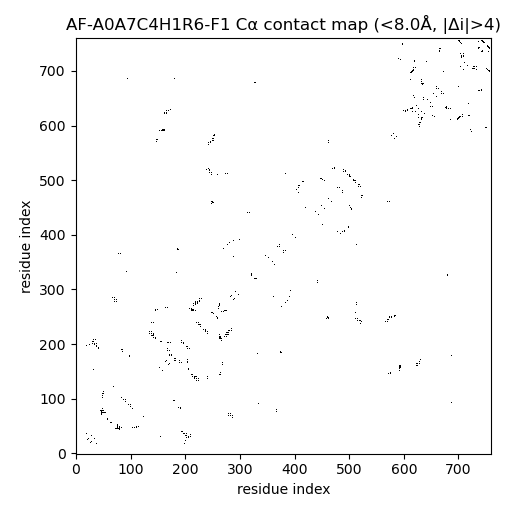83 LYS A O 1
ATOM 4846 N N . TYR A 1 584 ? -9.410 20.449 -17.598 1.00 44.88 584 TYR A N 1
ATOM 4847 C CA . TYR A 1 584 ? -7.978 20.488 -17.836 1.00 44.88 584 TYR A CA 1
ATOM 4848 C C . TYR A 1 584 ? -7.446 19.215 -18.525 1.00 44.88 584 TYR A C 1
ATOM 4850 O O . TYR A 1 584 ? -6.291 19.200 -18.929 1.00 44.88 584 TYR A O 1
ATOM 4858 N N . PHE A 1 585 ? -8.277 18.173 -18.692 1.00 49.28 585 PHE A N 1
ATOM 4859 C CA . PHE A 1 585 ? -7.902 16.860 -19.242 1.00 49.28 585 PHE A CA 1
ATOM 4860 C C . PHE A 1 585 ? -8.960 16.347 -20.251 1.00 49.28 585 PHE A C 1
ATOM 4862 O O . PHE A 1 585 ? -9.723 15.429 -19.951 1.00 49.28 585 PHE A O 1
ATOM 4869 N N . PRO A 1 586 ? -9.071 16.967 -21.444 1.00 43.09 586 PRO A N 1
ATOM 4870 C CA . PRO A 1 586 ? -10.249 16.850 -22.312 1.00 43.09 586 PRO A CA 1
ATOM 4871 C C . PRO A 1 586 ? -10.361 15.573 -23.176 1.00 43.09 586 PRO A C 1
ATOM 4873 O O . PRO A 1 586 ? -11.282 15.494 -23.988 1.00 43.09 586 PRO A O 1
ATOM 4876 N N . GLN A 1 587 ? -9.479 14.572 -23.056 1.00 53.97 587 GLN A N 1
ATOM 4877 C CA . GLN A 1 587 ? -9.469 13.412 -23.971 1.00 53.97 587 GLN A CA 1
ATOM 4878 C C . GLN A 1 587 ? -9.878 12.105 -23.283 1.00 53.97 587 GLN A C 1
ATOM 4880 O O . GLN A 1 587 ? -9.367 11.782 -22.219 1.00 53.97 587 GLN A O 1
ATOM 4885 N N . LYS A 1 588 ? -10.741 11.317 -23.947 1.00 48.62 588 LYS A N 1
ATOM 4886 C CA . LYS A 1 588 ? -11.312 10.018 -23.516 1.00 48.62 588 LYS A CA 1
ATOM 4887 C C . LYS A 1 588 ? -10.308 8.866 -23.284 1.00 48.62 588 LYS A C 1
ATOM 4889 O O . LYS A 1 588 ? -10.733 7.755 -22.993 1.00 48.62 588 LYS A O 1
ATOM 4894 N N . GLU A 1 589 ? -9.009 9.107 -23.431 1.00 49.47 589 GLU A N 1
ATOM 4895 C CA . GLU A 1 589 ? -7.935 8.116 -23.232 1.00 49.47 589 GLU A CA 1
ATOM 4896 C C . GLU A 1 589 ? -7.218 8.305 -21.871 1.00 49.47 589 GLU A C 1
ATOM 4898 O O . GLU A 1 589 ? -6.404 7.482 -21.472 1.00 49.47 589 GLU A O 1
ATOM 4903 N N . MET A 1 590 ? -7.545 9.359 -21.108 1.00 54.78 590 MET A N 1
ATOM 4904 C CA . MET A 1 590 ? -6.763 9.809 -19.942 1.00 54.78 590 MET A CA 1
ATOM 4905 C C . MET A 1 590 ? -7.005 9.059 -18.620 1.00 54.78 590 MET A C 1
ATOM 4907 O O . MET A 1 590 ? -6.438 9.430 -17.594 1.00 54.78 590 MET A O 1
ATOM 4911 N N . GLN A 1 591 ? -7.848 8.026 -18.586 1.00 61.91 591 GLN A N 1
ATOM 4912 C CA . GLN A 1 591 ? -8.091 7.287 -17.339 1.00 61.91 591 GLN A CA 1
ATOM 4913 C C . GLN A 1 591 ? -7.008 6.262 -17.022 1.00 61.91 591 GLN A C 1
ATOM 4915 O O . GLN A 1 591 ? -6.925 5.838 -15.872 1.00 61.91 591 GLN A O 1
ATOM 4920 N N . THR A 1 592 ? -6.159 5.915 -17.992 1.00 69.69 592 THR A N 1
ATOM 4921 C CA . THR A 1 592 ? -4.939 5.131 -17.800 1.00 69.69 592 THR A CA 1
ATOM 4922 C C . THR A 1 592 ? -3.762 5.811 -18.493 1.00 69.69 592 THR A C 1
ATOM 4924 O O . THR A 1 592 ? -3.918 6.438 -19.532 1.00 69.69 592 THR A O 1
ATOM 4927 N N . GLN A 1 593 ? -2.574 5.706 -17.903 1.00 76.00 593 GLN A N 1
ATOM 4928 C CA . GLN A 1 593 ? -1.338 6.196 -18.522 1.00 76.00 593 GLN A CA 1
ATOM 4929 C C . GLN A 1 593 ? -0.729 5.188 -19.507 1.00 76.00 593 GLN A C 1
ATOM 4931 O O . GLN A 1 593 ? 0.345 5.437 -20.048 1.00 76.00 593 GLN A O 1
ATOM 4936 N N . ILE A 1 594 ? -1.392 4.052 -19.725 1.00 81.56 594 ILE A N 1
ATOM 4937 C CA . ILE A 1 594 ? -0.925 2.960 -20.576 1.00 81.56 594 ILE A CA 1
ATOM 4938 C C . ILE A 1 594 ? -1.948 2.755 -21.671 1.00 81.56 594 ILE A C 1
ATOM 4940 O O . ILE A 1 594 ? -3.125 2.547 -21.379 1.00 81.56 594 ILE A O 1
ATOM 4944 N N . THR A 1 595 ? -1.506 2.792 -22.921 1.00 83.06 595 THR A N 1
ATOM 4945 C CA . THR A 1 595 ? -2.411 2.518 -24.038 1.00 83.06 595 THR A CA 1
ATOM 4946 C C . THR A 1 595 ? -2.629 1.010 -24.204 1.00 83.06 595 THR A C 1
ATOM 4948 O O . THR A 1 595 ? -1.846 0.191 -23.713 1.00 83.06 595 THR A O 1
ATOM 4951 N N . ILE A 1 596 ? -3.705 0.612 -24.887 1.00 85.31 596 ILE A N 1
ATOM 4952 C CA . ILE A 1 596 ? -3.971 -0.810 -25.166 1.00 85.31 596 ILE A CA 1
ATOM 4953 C C . ILE A 1 596 ? -2.826 -1.401 -25.999 1.00 85.31 596 ILE A C 1
ATOM 4955 O O . ILE A 1 596 ? -2.383 -2.518 -25.758 1.00 85.31 596 ILE A O 1
ATOM 4959 N N . GLU A 1 597 ? -2.277 -0.611 -26.910 1.00 87.94 597 GLU A N 1
ATOM 4960 C CA . GLU A 1 597 ? -1.185 -0.983 -27.799 1.00 87.94 597 GLU A CA 1
ATOM 4961 C C . GLU A 1 597 ? 0.136 -1.188 -27.044 1.00 87.94 597 GLU A C 1
ATOM 4963 O O . GLU A 1 597 ? 0.882 -2.118 -27.356 1.00 87.94 597 GLU A O 1
ATOM 4968 N N . GLU A 1 598 ? 0.417 -0.362 -26.029 1.00 89.88 598 GLU A N 1
ATOM 4969 C CA . GLU A 1 598 ? 1.549 -0.553 -25.110 1.00 89.88 598 GLU A CA 1
ATOM 4970 C C . GLU A 1 598 ? 1.382 -1.825 -24.275 1.00 89.88 598 GLU A C 1
ATOM 4972 O O . GLU A 1 598 ? 2.332 -2.591 -24.090 1.00 89.88 598 GLU A O 1
ATOM 4977 N N . TRP A 1 599 ? 0.162 -2.075 -23.796 1.00 91.25 599 TRP A N 1
ATOM 4978 C CA . TRP A 1 599 ? -0.175 -3.274 -23.037 1.00 91.25 599 TRP A CA 1
ATOM 4979 C C . TRP A 1 599 ? 0.023 -4.552 -23.865 1.00 91.25 599 TRP A C 1
ATOM 4981 O O . TRP A 1 599 ? 0.702 -5.484 -23.427 1.00 91.25 599 TRP A O 1
ATOM 4991 N N . GLU A 1 600 ? -0.522 -4.591 -25.081 1.00 93.19 600 GLU A N 1
ATOM 4992 C CA . GLU A 1 600 ? -0.387 -5.719 -26.008 1.00 93.19 600 GLU A CA 1
ATOM 4993 C C . GLU A 1 600 ? 1.070 -5.967 -26.400 1.00 93.19 600 GLU A C 1
ATOM 4995 O O . GLU A 1 600 ? 1.533 -7.110 -26.350 1.00 93.19 600 GLU A O 1
ATOM 5000 N N . ALA A 1 601 ? 1.821 -4.903 -26.700 1.00 95.38 601 ALA A N 1
ATOM 5001 C CA . ALA A 1 601 ? 3.246 -5.000 -26.985 1.00 95.38 601 ALA A CA 1
ATOM 5002 C C . ALA A 1 601 ? 4.028 -5.576 -25.799 1.00 95.38 601 ALA A C 1
ATOM 5004 O O . ALA A 1 601 ? 4.870 -6.455 -25.980 1.00 95.38 601 ALA A O 1
ATOM 5005 N N . ALA A 1 602 ? 3.737 -5.134 -24.572 1.00 96.19 602 ALA A N 1
ATOM 5006 C CA . ALA A 1 602 ? 4.400 -5.654 -23.381 1.00 96.19 602 ALA A CA 1
ATOM 5007 C C . ALA A 1 602 ? 4.111 -7.146 -23.159 1.00 96.19 602 ALA A C 1
ATOM 5009 O O . ALA A 1 602 ? 5.032 -7.918 -22.876 1.00 96.19 602 ALA A O 1
ATOM 5010 N N . LEU A 1 603 ? 2.857 -7.577 -23.339 1.00 95.69 603 LEU A N 1
ATOM 5011 C CA . LEU A 1 603 ? 2.485 -8.992 -23.261 1.00 95.69 603 LEU A CA 1
ATOM 5012 C C . LEU A 1 603 ? 3.142 -9.824 -24.366 1.00 95.69 603 LEU A C 1
ATOM 5014 O O . LEU A 1 603 ? 3.571 -10.952 -24.111 1.00 95.69 603 LEU A O 1
ATOM 5018 N N . TRP A 1 604 ? 3.247 -9.279 -25.578 1.00 97.44 604 TRP A N 1
ATOM 5019 C CA . TRP A 1 604 ? 3.952 -9.922 -26.680 1.00 97.44 604 TRP A CA 1
ATOM 5020 C C . TRP A 1 604 ? 5.447 -10.073 -26.362 1.00 97.44 604 TRP A C 1
ATOM 5022 O O . TRP A 1 604 ? 5.976 -11.181 -26.455 1.00 97.44 604 TRP A O 1
ATOM 5032 N N . MET A 1 605 ? 6.111 -9.014 -25.885 1.00 97.81 605 MET A N 1
ATOM 5033 C CA . MET A 1 605 ? 7.524 -9.047 -25.482 1.00 97.81 605 MET A CA 1
ATOM 5034 C C . MET A 1 605 ? 7.777 -10.024 -24.329 1.00 97.81 605 MET A C 1
ATOM 5036 O O . MET A 1 605 ? 8.807 -10.698 -24.303 1.00 97.81 605 MET A O 1
ATOM 5040 N N . ARG A 1 606 ? 6.848 -10.144 -23.371 1.00 96.69 606 ARG A N 1
ATOM 5041 C CA . ARG A 1 606 ? 6.948 -11.125 -22.276 1.00 96.69 606 ARG A CA 1
ATOM 5042 C C . ARG A 1 606 ? 7.004 -12.560 -22.792 1.00 96.69 606 ARG A C 1
ATOM 5044 O O . ARG A 1 606 ? 7.764 -13.355 -22.257 1.00 96.69 606 ARG A O 1
ATOM 5051 N N . LYS A 1 607 ? 6.200 -12.877 -23.810 1.00 96.56 607 LYS A N 1
ATOM 5052 C CA . LYS A 1 607 ? 6.061 -14.234 -24.358 1.00 96.56 607 LYS A CA 1
ATOM 5053 C C . LYS A 1 607 ? 7.142 -14.602 -25.373 1.00 96.56 607 LYS A C 1
ATOM 5055 O O . LYS A 1 607 ? 7.491 -15.772 -25.455 1.00 96.56 607 LYS A O 1
ATOM 5060 N N . ASN A 1 608 ? 7.621 -13.635 -26.155 1.00 97.25 608 ASN A N 1
ATOM 5061 C CA . ASN A 1 608 ? 8.437 -13.909 -27.344 1.00 97.25 608 ASN A CA 1
ATOM 5062 C C . ASN A 1 608 ? 9.914 -13.516 -27.209 1.00 97.25 608 ASN A C 1
ATOM 5064 O O . ASN A 1 608 ? 10.706 -13.894 -28.065 1.00 97.25 608 ASN A O 1
ATOM 5068 N N . LEU A 1 609 ? 10.296 -12.757 -26.176 1.00 95.44 609 LEU A N 1
ATOM 5069 C CA . LEU A 1 609 ? 11.670 -12.276 -25.989 1.00 95.44 609 LEU A CA 1
ATOM 5070 C C . LEU A 1 609 ? 12.269 -12.798 -24.676 1.00 95.44 609 LEU A C 1
ATOM 5072 O O . LEU A 1 609 ? 11.530 -12.932 -23.690 1.00 95.44 609 LEU A O 1
ATOM 5076 N N . PRO A 1 610 ? 13.591 -13.047 -24.626 1.00 92.94 610 PRO A N 1
ATOM 5077 C CA . PRO A 1 610 ? 14.216 -13.700 -23.484 1.00 92.94 610 PRO A CA 1
ATOM 5078 C C . PRO A 1 610 ? 14.200 -12.808 -22.232 1.00 92.94 610 PRO A C 1
ATOM 5080 O O . PRO A 1 610 ? 14.051 -11.582 -22.296 1.00 92.94 610 PRO A O 1
ATOM 5083 N N . LYS A 1 611 ? 14.278 -13.437 -21.054 1.00 92.81 611 LYS A N 1
ATOM 5084 C CA . LYS A 1 611 ? 14.091 -12.766 -19.749 1.00 92.81 611 LYS A CA 1
ATOM 5085 C C . LYS A 1 611 ? 15.256 -11.856 -19.365 1.00 92.81 611 LYS A C 1
ATOM 5087 O O . LYS A 1 611 ? 15.058 -10.886 -18.638 1.00 92.81 611 LYS A O 1
ATOM 5092 N N . ASN A 1 612 ? 16.451 -12.167 -19.857 1.00 92.31 612 ASN A N 1
ATOM 5093 C CA . ASN A 1 612 ? 17.673 -11.377 -19.708 1.00 92.31 612 ASN A CA 1
ATOM 5094 C C . ASN A 1 612 ? 17.716 -10.145 -20.633 1.00 92.31 612 ASN A C 1
ATOM 5096 O O . ASN A 1 612 ? 18.707 -9.416 -20.596 1.00 92.31 612 ASN A O 1
ATOM 5100 N N . ALA A 1 613 ? 16.698 -9.918 -21.473 1.00 94.88 613 ALA A N 1
ATOM 5101 C CA . ALA A 1 613 ? 16.764 -8.845 -22.447 1.00 94.88 613 ALA A CA 1
ATOM 5102 C C . ALA A 1 613 ? 16.604 -7.460 -21.800 1.00 94.88 613 ALA A C 1
ATOM 5104 O O . ALA A 1 613 ? 15.708 -7.237 -20.979 1.00 94.88 613 ALA A O 1
ATOM 5105 N N . ILE A 1 614 ? 17.479 -6.535 -22.192 1.00 95.94 614 ILE A N 1
ATOM 5106 C CA . ILE A 1 614 ? 17.542 -5.152 -21.719 1.00 95.94 614 ILE A CA 1
ATOM 5107 C C . ILE A 1 614 ? 16.689 -4.281 -22.639 1.00 95.94 614 ILE A C 1
ATOM 5109 O O . ILE A 1 614 ? 16.934 -4.229 -23.844 1.00 95.94 614 ILE A O 1
ATOM 5113 N N . LEU A 1 615 ? 15.699 -3.589 -22.071 1.00 97.19 615 LEU A N 1
ATOM 5114 C CA . LEU A 1 615 ? 14.810 -2.700 -22.822 1.00 97.19 615 LEU A CA 1
ATOM 5115 C C . LEU A 1 615 ? 15.331 -1.258 -22.785 1.00 97.19 615 LEU A C 1
ATOM 5117 O O . LEU A 1 615 ? 15.534 -0.696 -21.709 1.00 97.19 615 LEU A O 1
ATOM 5121 N N . ILE A 1 616 ? 15.505 -0.656 -23.964 1.00 97.25 616 ILE A N 1
ATOM 5122 C CA . ILE A 1 616 ? 15.952 0.728 -24.165 1.00 97.25 616 ILE A CA 1
ATOM 5123 C C . ILE A 1 616 ? 14.837 1.525 -24.858 1.00 97.25 616 ILE A C 1
ATOM 5125 O O . ILE A 1 616 ? 14.349 1.138 -25.919 1.00 97.25 616 ILE A O 1
ATOM 5129 N N . SER A 1 617 ? 14.429 2.643 -24.254 1.00 96.12 617 SER A N 1
ATOM 5130 C CA . SER A 1 617 ? 13.433 3.594 -24.780 1.00 96.12 617 SER A CA 1
ATOM 5131 C C . SER A 1 617 ? 13.607 4.957 -24.092 1.00 96.12 617 SER A C 1
ATOM 5133 O O . SER A 1 617 ? 14.565 5.152 -23.342 1.00 96.12 617 SER A O 1
ATOM 5135 N N . ASP A 1 618 ? 12.674 5.894 -24.286 1.00 93.31 618 ASP A N 1
ATOM 5136 C CA . ASP A 1 618 ? 12.484 6.995 -23.337 1.00 93.31 618 ASP A CA 1
ATOM 5137 C C . ASP A 1 618 ? 12.160 6.484 -21.923 1.00 93.31 618 ASP A C 1
ATOM 5139 O O . ASP A 1 618 ? 11.718 5.346 -21.719 1.00 93.31 618 ASP A O 1
ATOM 5143 N N . TYR A 1 619 ? 12.349 7.359 -20.934 1.00 91.69 619 TYR A N 1
ATOM 5144 C CA . TYR A 1 619 ? 12.236 6.974 -19.534 1.00 91.69 619 TYR A CA 1
ATOM 5145 C C . TYR A 1 619 ? 10.840 6.476 -19.139 1.00 91.69 619 TYR A C 1
ATOM 5147 O O . TYR A 1 619 ? 10.730 5.523 -18.368 1.00 91.69 619 TYR A O 1
ATOM 5155 N N . PHE A 1 620 ? 9.771 7.061 -19.685 1.00 89.62 620 PHE A N 1
ATOM 5156 C CA . PHE A 1 620 ? 8.406 6.684 -19.321 1.00 89.62 620 PHE A CA 1
ATOM 5157 C C . PHE A 1 620 ? 7.978 5.369 -19.986 1.00 89.62 620 PHE A C 1
ATOM 5159 O O . PHE A 1 620 ? 7.394 4.507 -19.328 1.00 89.62 620 PHE A O 1
ATOM 5166 N N . SER A 1 621 ? 8.334 5.149 -21.255 1.00 92.06 621 SER A N 1
ATOM 5167 C CA . SER A 1 621 ? 8.105 3.843 -21.891 1.00 92.06 621 SER A CA 1
ATOM 5168 C C . SER A 1 621 ? 8.911 2.741 -21.200 1.00 92.06 621 SER A C 1
ATOM 5170 O O . SER A 1 621 ? 8.372 1.661 -20.966 1.00 92.06 621 SER A O 1
ATOM 5172 N N . MET A 1 622 ? 10.161 3.002 -20.784 1.00 94.44 622 MET A N 1
ATOM 5173 C CA . MET A 1 622 ? 10.911 2.055 -19.946 1.00 94.44 622 MET A CA 1
ATOM 5174 C C . MET A 1 622 ? 10.208 1.808 -18.605 1.00 94.44 622 MET A C 1
ATOM 5176 O O . MET A 1 622 ? 10.163 0.661 -18.158 1.00 94.44 622 MET A O 1
ATOM 5180 N N . TRP A 1 623 ? 9.618 2.846 -17.999 1.00 91.81 623 TRP A N 1
ATOM 5181 C CA . TRP A 1 623 ? 8.892 2.749 -16.731 1.00 91.81 623 TRP A CA 1
ATOM 5182 C C . TRP A 1 623 ? 7.707 1.782 -16.778 1.00 91.81 623 TRP A C 1
ATOM 5184 O O . TRP A 1 623 ? 7.440 1.074 -15.808 1.00 91.81 623 TRP A O 1
ATOM 5194 N N . ILE A 1 624 ? 7.007 1.743 -17.912 1.00 91.62 624 ILE A N 1
ATOM 5195 C CA . ILE A 1 624 ? 5.797 0.941 -18.112 1.00 91.62 624 ILE A CA 1
ATOM 5196 C C . ILE A 1 624 ? 6.111 -0.417 -18.741 1.00 91.62 624 ILE A C 1
ATOM 5198 O O . ILE A 1 624 ? 5.694 -1.458 -18.228 1.00 91.62 624 ILE A O 1
ATOM 5202 N N . LEU A 1 625 ? 6.822 -0.422 -19.868 1.00 95.31 625 LEU A N 1
ATOM 5203 C CA . LEU A 1 625 ? 6.966 -1.611 -20.704 1.00 95.31 625 LEU A CA 1
ATOM 5204 C C . LEU A 1 625 ? 7.931 -2.617 -20.094 1.00 95.31 625 LEU A C 1
ATOM 5206 O O . LEU A 1 625 ? 7.642 -3.811 -20.126 1.00 95.31 625 LEU A O 1
ATOM 5210 N N . THR A 1 626 ? 9.037 -2.165 -19.497 1.00 96.25 626 THR A N 1
ATOM 5211 C CA . THR A 1 626 ? 10.024 -3.054 -18.863 1.00 96.25 626 THR A CA 1
ATOM 5212 C C . THR A 1 626 ? 9.388 -3.948 -17.796 1.00 96.25 626 THR A C 1
ATOM 5214 O O . THR A 1 626 ? 9.531 -5.171 -17.888 1.00 96.25 626 THR A O 1
ATOM 5217 N N . PRO A 1 627 ? 8.630 -3.415 -16.815 1.00 95.94 627 PRO A N 1
ATOM 5218 C CA . PRO A 1 627 ? 8.010 -4.269 -15.815 1.00 95.94 627 PRO A CA 1
ATOM 5219 C C . PRO A 1 627 ? 6.875 -5.142 -16.358 1.00 95.94 627 PRO A C 1
ATOM 5221 O O . PRO A 1 627 ? 6.793 -6.313 -15.988 1.00 95.94 627 PRO A O 1
ATOM 5224 N N . LEU A 1 628 ? 6.023 -4.629 -17.252 1.00 95.88 628 LEU A N 1
ATOM 5225 C CA . LEU A 1 628 ? 4.927 -5.424 -17.827 1.00 95.88 628 LEU A CA 1
ATOM 5226 C C . LEU A 1 628 ? 5.431 -6.586 -18.694 1.00 95.88 628 LEU A C 1
ATOM 5228 O O . LEU A 1 628 ? 4.848 -7.672 -18.683 1.00 95.88 628 LEU A O 1
ATOM 5232 N N . SER A 1 629 ? 6.536 -6.375 -19.411 1.00 97.06 629 SER A N 1
ATOM 5233 C CA . SER A 1 629 ? 7.183 -7.400 -20.235 1.00 97.06 629 SER A CA 1
ATOM 5234 C C . SER A 1 629 ? 8.151 -8.309 -19.460 1.00 97.06 629 SER A C 1
ATOM 5236 O O . SER A 1 629 ? 8.734 -9.226 -20.049 1.00 97.06 629 SER A O 1
ATOM 5238 N N . ASN A 1 630 ? 8.307 -8.067 -18.149 1.00 96.69 630 ASN A N 1
ATOM 5239 C CA . ASN A 1 630 ? 9.295 -8.680 -17.257 1.00 96.69 630 ASN A CA 1
ATOM 5240 C C . ASN A 1 630 ? 10.719 -8.681 -17.848 1.00 96.69 630 ASN A C 1
ATOM 5242 O O . ASN A 1 630 ? 11.361 -9.724 -17.962 1.00 96.69 630 ASN A O 1
ATOM 5246 N N . LYS A 1 631 ? 11.197 -7.504 -18.256 1.00 96.38 631 LYS A N 1
ATOM 5247 C CA . LYS A 1 631 ? 12.527 -7.305 -18.848 1.00 96.38 631 LYS A CA 1
ATOM 5248 C C . LYS A 1 631 ? 13.489 -6.604 -17.899 1.00 96.38 631 LYS A C 1
ATOM 5250 O O . LYS A 1 631 ? 13.107 -6.172 -16.808 1.00 96.38 631 LYS A O 1
ATOM 5255 N N . VAL A 1 632 ? 14.753 -6.565 -18.298 1.00 95.75 632 VAL A N 1
ATOM 5256 C CA . VAL A 1 632 ? 15.855 -5.990 -17.530 1.00 95.75 632 VAL A CA 1
ATOM 5257 C C . VAL A 1 632 ? 15.896 -4.481 -17.762 1.00 95.75 632 VAL A C 1
ATOM 5259 O O . VAL A 1 632 ? 15.786 -4.012 -18.896 1.00 95.75 632 VAL A O 1
ATOM 5262 N N . TRP A 1 633 ? 16.042 -3.710 -16.685 1.00 95.06 633 TRP A N 1
ATOM 5263 C CA . TRP A 1 633 ? 16.086 -2.250 -16.772 1.00 95.06 633 TRP A CA 1
ATOM 5264 C C . TRP A 1 633 ? 17.462 -1.747 -17.217 1.00 95.06 633 TRP A C 1
ATOM 5266 O O . TRP A 1 633 ? 18.481 -2.098 -16.620 1.00 95.06 633 TRP A O 1
ATOM 5276 N N . ALA A 1 634 ? 17.469 -0.860 -18.215 1.00 93.81 634 ALA A N 1
ATOM 5277 C CA . ALA A 1 634 ? 18.667 -0.172 -18.703 1.00 93.81 634 ALA A CA 1
ATOM 5278 C C . ALA A 1 634 ? 19.069 1.057 -17.865 1.00 93.81 634 ALA A C 1
ATOM 5280 O O . ALA A 1 634 ? 20.153 1.605 -18.055 1.00 93.81 634 ALA A O 1
ATOM 5281 N N . ALA A 1 635 ? 18.185 1.534 -16.984 1.00 91.94 635 ALA A N 1
ATOM 5282 C CA . ALA A 1 635 ? 18.362 2.765 -16.220 1.00 91.94 635 ALA A CA 1
ATOM 5283 C C . ALA A 1 635 ? 17.767 2.645 -14.809 1.00 91.94 635 ALA A C 1
ATOM 5285 O O . ALA A 1 635 ? 16.922 1.785 -14.547 1.00 91.94 635 ALA A O 1
ATOM 5286 N N . GLU A 1 636 ? 18.216 3.516 -13.901 1.00 88.00 636 GLU A N 1
ATOM 5287 C CA . GLU A 1 636 ? 17.776 3.523 -12.504 1.00 88.00 636 GLU A CA 1
ATOM 5288 C C . GLU A 1 636 ? 16.264 3.729 -12.371 1.00 88.00 636 GLU A C 1
ATOM 5290 O O . GLU A 1 636 ? 15.639 4.514 -13.092 1.00 88.00 636 GLU A O 1
ATOM 5295 N N . LYS A 1 637 ? 15.662 3.026 -11.408 1.00 87.44 637 LYS A N 1
ATOM 5296 C CA . LYS A 1 637 ? 14.211 3.013 -11.217 1.00 87.44 637 LYS A CA 1
ATOM 5297 C C . LYS A 1 637 ? 13.793 4.077 -10.193 1.00 87.44 637 LYS A C 1
ATOM 5299 O O . LYS A 1 637 ? 13.450 3.735 -9.058 1.00 87.44 637 LYS A O 1
ATOM 5304 N N . SER A 1 638 ? 13.713 5.348 -10.572 1.00 83.19 638 SER A N 1
ATOM 5305 C CA . SER A 1 638 ? 13.257 6.423 -9.678 1.00 83.19 638 SER A CA 1
ATOM 5306 C C . SER A 1 638 ? 12.116 7.274 -10.250 1.00 83.19 638 SER A C 1
ATOM 5308 O O . SER A 1 638 ? 12.021 7.487 -11.447 1.00 83.19 638 SER A O 1
ATOM 5310 N N . MET A 1 639 ? 11.224 7.750 -9.380 1.00 77.00 639 MET A N 1
ATOM 5311 C CA . MET A 1 639 ? 10.243 8.781 -9.760 1.00 77.00 639 MET A CA 1
ATOM 5312 C C . MET A 1 639 ? 10.801 10.195 -9.582 1.00 77.00 639 MET A C 1
ATOM 5314 O O . MET A 1 639 ? 10.164 11.161 -9.999 1.00 77.00 639 MET A O 1
ATOM 5318 N N . ASP A 1 640 ? 11.936 10.321 -8.894 1.00 77.38 640 ASP A N 1
ATOM 5319 C CA . ASP A 1 640 ? 12.562 11.613 -8.661 1.00 77.38 640 ASP A CA 1
ATOM 5320 C C . ASP A 1 640 ? 13.092 12.176 -9.990 1.00 77.38 640 ASP A C 1
ATOM 5322 O O . ASP A 1 640 ? 13.416 11.401 -10.899 1.00 77.38 640 ASP A O 1
ATOM 5326 N N . PRO A 1 641 ? 13.204 13.512 -10.116 1.00 77.12 641 PRO A N 1
ATOM 5327 C CA . PRO A 1 641 ? 13.823 14.132 -11.279 1.00 77.12 641 PRO A CA 1
ATOM 5328 C C . PRO A 1 641 ? 15.177 13.475 -11.592 1.00 77.12 641 PRO A C 1
ATOM 5330 O O . PRO A 1 641 ? 15.957 13.252 -10.659 1.00 77.12 641 PRO A O 1
ATOM 5333 N N . PRO A 1 642 ? 15.484 13.156 -12.863 1.00 81.88 642 PRO A N 1
ATOM 5334 C CA . PRO A 1 642 ? 16.715 12.456 -13.230 1.00 81.88 642 PRO A CA 1
ATOM 5335 C C . PRO A 1 642 ? 17.992 13.096 -12.682 1.00 81.88 642 PRO A C 1
ATOM 5337 O O . PRO A 1 642 ? 18.946 12.390 -12.363 1.00 81.88 642 PRO A O 1
ATOM 5340 N N . GLU A 1 643 ? 18.000 14.421 -12.531 1.00 79.69 643 GLU A N 1
ATOM 5341 C CA . GLU A 1 643 ? 19.102 15.207 -11.975 1.00 79.69 643 GLU A CA 1
ATOM 5342 C C . GLU A 1 643 ? 19.388 14.862 -10.504 1.00 79.69 643 GLU A C 1
ATOM 5344 O O . GLU A 1 643 ? 20.517 14.998 -10.038 1.00 79.69 643 GLU A O 1
ATOM 5349 N N . GLN A 1 644 ? 18.369 14.412 -9.767 1.00 79.12 644 GLN A N 1
ATOM 5350 C CA . GLN A 1 644 ? 18.455 14.051 -8.350 1.00 79.12 644 GLN A CA 1
ATOM 5351 C C . GLN A 1 644 ? 18.816 12.581 -8.136 1.00 79.12 644 GLN A C 1
ATOM 5353 O O . GLN A 1 644 ? 19.100 12.180 -7.008 1.00 79.12 644 GLN A O 1
ATOM 5358 N N . VAL A 1 645 ? 18.805 11.772 -9.199 1.00 80.00 645 VAL A N 1
ATOM 5359 C CA . VAL A 1 645 ? 18.995 10.323 -9.133 1.00 80.00 645 VAL A CA 1
ATOM 5360 C C . VAL A 1 645 ? 20.365 9.988 -9.703 1.00 80.00 645 VAL A C 1
ATOM 5362 O O . VAL A 1 645 ? 20.580 10.050 -10.916 1.00 80.00 645 VAL A O 1
ATOM 5365 N N . PRO A 1 646 ? 21.335 9.623 -8.857 1.00 80.94 646 PRO A N 1
ATOM 5366 C CA . PRO A 1 646 ? 22.707 9.519 -9.331 1.00 80.94 646 PRO A CA 1
ATOM 5367 C C . PRO A 1 646 ? 22.875 8.369 -10.319 1.00 80.94 646 PRO A C 1
ATOM 5369 O O . PRO A 1 646 ? 22.419 7.259 -10.061 1.00 80.94 646 PRO A O 1
ATOM 5372 N N . GLY A 1 647 ? 23.519 8.663 -11.448 1.00 85.31 647 GLY A N 1
ATOM 5373 C CA . GLY A 1 647 ? 23.674 7.742 -12.576 1.00 85.31 647 GLY A CA 1
ATOM 5374 C C . GLY A 1 647 ? 22.505 7.748 -13.566 1.00 85.31 647 GLY A C 1
ATOM 5375 O O . GLY A 1 647 ? 22.725 7.425 -14.729 1.00 85.31 647 GLY A O 1
ATOM 5376 N N . LEU A 1 648 ? 21.302 8.191 -13.174 1.00 89.81 648 LEU A N 1
ATOM 5377 C CA . LEU A 1 648 ? 20.137 8.182 -14.063 1.00 89.81 648 LEU A CA 1
ATOM 5378 C C . LEU A 1 648 ? 20.276 9.191 -15.205 1.00 89.81 648 LEU A C 1
ATOM 5380 O O . LEU A 1 648 ? 20.181 8.805 -16.366 1.00 89.81 648 LEU A O 1
ATOM 5384 N N . LEU A 1 649 ? 20.528 10.467 -14.895 1.00 91.56 649 LEU A N 1
ATOM 5385 C CA . LEU A 1 649 ? 20.664 11.499 -15.925 1.00 91.56 649 LEU A CA 1
ATOM 5386 C C . LEU A 1 649 ? 21.783 11.185 -16.940 1.00 91.56 649 LEU A C 1
ATOM 5388 O O . LEU A 1 649 ? 21.483 11.212 -18.133 1.00 91.56 649 LEU A O 1
ATOM 5392 N N . PRO A 1 650 ? 23.020 10.822 -16.532 1.00 93.19 650 PRO A N 1
ATOM 5393 C CA . PRO A 1 650 ? 24.060 10.425 -17.483 1.00 93.19 650 PRO A CA 1
ATOM 5394 C C . PRO A 1 650 ? 23.648 9.247 -18.373 1.00 93.19 650 PRO A C 1
ATOM 5396 O O . PRO A 1 650 ? 23.911 9.264 -19.573 1.00 93.19 650 PRO A O 1
ATOM 5399 N N . GLN A 1 651 ? 22.959 8.247 -17.813 1.00 93.69 651 GLN A N 1
ATOM 5400 C CA . GLN A 1 651 ? 22.475 7.094 -18.572 1.00 93.69 651 GLN A CA 1
ATOM 5401 C C . GLN A 1 651 ? 21.408 7.499 -19.601 1.00 93.69 651 GLN A C 1
ATOM 5403 O O . GLN A 1 651 ? 21.459 7.068 -20.751 1.00 93.69 651 GLN A O 1
ATOM 5408 N N . LEU A 1 652 ? 20.461 8.362 -19.222 1.00 94.56 652 LEU A N 1
ATOM 5409 C CA . LEU A 1 652 ? 19.434 8.870 -20.137 1.00 94.56 652 LEU A CA 1
ATOM 5410 C C . LEU A 1 652 ? 20.025 9.778 -21.222 1.00 94.56 652 LEU A C 1
ATOM 5412 O O . LEU A 1 652 ? 19.605 9.697 -22.375 1.00 94.56 652 LEU A O 1
ATOM 5416 N N . GLN A 1 653 ? 21.021 10.599 -20.884 1.00 94.81 653 GLN A N 1
ATOM 5417 C CA . GLN A 1 653 ? 21.785 11.397 -21.847 1.00 94.81 653 GLN A CA 1
ATOM 5418 C C . GLN A 1 653 ? 22.522 10.511 -22.849 1.00 94.81 653 GLN A C 1
ATOM 5420 O O . GLN A 1 653 ? 22.473 10.774 -24.050 1.00 94.81 653 GLN A O 1
ATOM 5425 N N . TYR A 1 654 ? 23.154 9.437 -22.373 1.00 96.25 654 TYR A N 1
ATOM 5426 C CA . TYR A 1 654 ? 23.811 8.457 -23.228 1.00 96.25 654 TYR A CA 1
ATOM 5427 C C . TYR A 1 654 ? 22.814 7.797 -24.187 1.00 96.25 654 TYR A C 1
ATOM 5429 O O . TYR A 1 654 ? 23.019 7.827 -25.398 1.00 96.25 654 TYR A O 1
ATOM 5437 N N . ILE A 1 655 ? 21.689 7.288 -23.669 1.00 96.31 655 ILE A N 1
ATOM 5438 C CA . ILE A 1 655 ? 20.628 6.677 -24.483 1.00 96.31 655 ILE A CA 1
ATOM 5439 C C . ILE A 1 655 ? 20.108 7.662 -25.539 1.00 96.31 655 ILE A C 1
ATOM 5441 O O . ILE A 1 655 ? 19.979 7.321 -26.713 1.00 96.31 655 ILE A O 1
ATOM 5445 N N . LYS A 1 656 ? 19.842 8.910 -25.156 1.00 95.94 656 LYS A N 1
ATOM 5446 C CA . LYS A 1 656 ? 19.319 9.913 -26.083 1.00 95.94 656 LYS A CA 1
ATOM 5447 C C . LYS A 1 656 ? 20.318 10.268 -27.180 1.00 95.94 656 LYS A C 1
ATOM 5449 O O . LYS A 1 656 ? 19.985 10.192 -28.358 1.00 95.94 656 LYS A O 1
ATOM 5454 N N . HIS A 1 657 ? 21.530 10.658 -26.794 1.00 96.25 657 HIS A N 1
ATOM 5455 C CA . HIS A 1 657 ? 22.487 11.265 -27.715 1.00 96.25 657 HIS A CA 1
ATOM 5456 C C . HIS A 1 657 ? 23.326 10.248 -28.483 1.00 96.25 657 HIS A C 1
ATOM 5458 O O . HIS A 1 657 ? 23.639 10.483 -29.644 1.00 96.25 657 HIS A O 1
ATOM 5464 N N . GLN A 1 658 ? 23.692 9.128 -27.859 1.00 97.44 658 GLN A N 1
ATOM 5465 C CA . GLN A 1 658 ? 24.580 8.137 -28.474 1.00 97.44 658 GLN A CA 1
ATOM 5466 C C . GLN A 1 658 ? 23.818 7.025 -29.200 1.00 97.44 658 GLN A C 1
ATOM 5468 O O . GLN A 1 658 ? 24.393 6.386 -30.076 1.00 97.44 658 GLN A O 1
ATOM 5473 N N . ILE A 1 659 ? 22.541 6.794 -28.864 1.00 97.38 659 ILE A N 1
ATOM 5474 C CA . ILE A 1 659 ? 21.721 5.744 -29.489 1.00 97.38 659 ILE A CA 1
ATOM 5475 C C . ILE A 1 659 ? 20.661 6.357 -30.398 1.00 97.38 659 ILE A C 1
ATOM 5477 O O . ILE A 1 659 ? 20.706 6.158 -31.607 1.00 97.38 659 ILE A O 1
ATOM 5481 N N . PHE A 1 660 ? 19.720 7.127 -29.849 1.00 97.06 660 PHE A N 1
ATOM 5482 C CA . PHE A 1 660 ? 18.588 7.630 -30.636 1.00 97.06 660 PHE A CA 1
ATOM 5483 C C . PHE A 1 660 ? 18.933 8.804 -31.565 1.00 97.06 660 PHE A C 1
ATOM 5485 O O . PHE A 1 660 ? 18.224 9.037 -32.539 1.00 97.06 660 PHE A O 1
ATOM 5492 N N . GLN A 1 661 ? 20.017 9.533 -31.293 1.00 96.31 661 GLN A N 1
ATOM 5493 C CA . GLN A 1 661 ? 20.538 10.604 -32.156 1.00 96.31 661 GLN A CA 1
ATOM 5494 C C . GLN A 1 661 ? 21.861 10.220 -32.839 1.00 96.31 661 GLN A C 1
ATOM 5496 O O . GLN A 1 661 ? 22.609 11.095 -33.278 1.00 96.31 661 GLN A O 1
ATOM 5501 N N . ALA A 1 662 ? 22.164 8.921 -32.922 1.00 97.44 662 ALA A N 1
ATOM 5502 C CA . ALA A 1 662 ? 23.368 8.443 -33.586 1.00 97.44 662 ALA A CA 1
ATOM 5503 C C . ALA A 1 662 ? 23.384 8.833 -35.074 1.00 97.44 662 ALA A C 1
ATOM 5505 O O . ALA A 1 662 ? 22.349 8.881 -35.739 1.00 97.44 662 ALA A O 1
ATOM 5506 N N . SER A 1 663 ? 24.580 9.063 -35.616 1.00 96.81 663 SER A N 1
ATOM 5507 C CA . SER A 1 663 ? 24.762 9.429 -37.026 1.00 96.81 663 SER A CA 1
ATOM 5508 C C . SER A 1 663 ? 24.556 8.260 -37.997 1.00 96.81 663 SER A C 1
ATOM 5510 O O . SER A 1 663 ? 24.344 8.491 -39.186 1.00 96.81 663 SER A O 1
ATOM 5512 N N . SER A 1 664 ? 24.627 7.015 -37.517 1.00 97.69 664 SER A N 1
ATOM 5513 C CA . SER A 1 664 ? 24.459 5.800 -38.320 1.00 97.69 664 SER A CA 1
ATOM 5514 C C . SER A 1 664 ? 23.972 4.614 -37.481 1.00 97.69 664 SER A C 1
ATOM 5516 O O . SER A 1 664 ? 24.149 4.589 -36.259 1.00 97.69 664 SER A O 1
ATOM 5518 N N . SER A 1 665 ? 23.410 3.598 -38.148 1.00 97.44 665 SER A N 1
ATOM 5519 C CA . SER A 1 665 ? 22.989 2.338 -37.516 1.00 97.44 665 SER A CA 1
ATOM 5520 C C . SER A 1 665 ? 24.140 1.633 -36.787 1.00 97.44 665 SER A C 1
ATOM 5522 O O . SER A 1 665 ? 23.950 1.144 -35.679 1.00 97.44 665 SER A O 1
ATOM 5524 N N . GLU A 1 666 ? 25.347 1.636 -37.365 1.00 97.44 666 GLU A N 1
ATOM 5525 C CA . GLU A 1 666 ? 26.551 1.051 -36.753 1.00 97.44 666 GLU A CA 1
ATOM 5526 C C . GLU A 1 666 ? 26.951 1.787 -35.463 1.00 97.44 666 GLU A C 1
ATOM 5528 O O . GLU A 1 666 ? 27.274 1.160 -34.453 1.00 97.44 666 GLU A O 1
ATOM 5533 N N . SER A 1 667 ? 26.901 3.126 -35.468 1.00 97.62 667 SER A N 1
ATOM 5534 C CA . SER A 1 667 ? 27.195 3.921 -34.271 1.00 97.62 667 SER A CA 1
ATOM 5535 C C . SER A 1 667 ? 26.181 3.646 -33.161 1.00 97.62 667 SER A C 1
ATOM 5537 O O . SER A 1 667 ? 26.576 3.479 -32.006 1.00 97.62 667 SER A O 1
ATOM 5539 N N . ALA A 1 668 ? 24.891 3.557 -33.504 1.00 97.50 668 ALA A N 1
ATOM 5540 C CA . ALA A 1 668 ? 23.845 3.212 -32.545 1.00 97.50 668 ALA A CA 1
ATOM 5541 C C . ALA A 1 668 ? 24.067 1.807 -31.967 1.00 97.50 668 ALA A C 1
ATOM 5543 O O . ALA A 1 668 ? 24.009 1.624 -30.754 1.00 97.50 668 ALA A O 1
ATOM 5544 N N . TYR A 1 669 ? 24.385 0.830 -32.821 1.00 97.50 669 TYR A N 1
ATOM 5545 C CA . TYR A 1 669 ? 24.675 -0.550 -32.429 1.00 97.50 669 TYR A CA 1
ATOM 5546 C C . TYR A 1 669 ? 25.818 -0.626 -31.411 1.00 97.50 669 TYR A C 1
ATOM 5548 O O . TYR A 1 669 ? 25.645 -1.166 -30.317 1.00 97.50 669 TYR A O 1
ATOM 5556 N N . ARG A 1 670 ? 26.957 0.011 -31.718 1.00 96.00 670 ARG A N 1
ATOM 5557 C CA . ARG A 1 670 ? 28.114 0.071 -30.811 1.00 96.00 670 ARG A CA 1
ATOM 5558 C C . ARG A 1 670 ? 27.793 0.763 -29.489 1.00 96.00 670 ARG A C 1
ATOM 5560 O O . ARG A 1 670 ? 28.334 0.384 -28.454 1.00 96.00 670 ARG A O 1
ATOM 5567 N N . ALA A 1 671 ? 26.930 1.776 -29.494 1.00 96.88 671 ALA A N 1
ATOM 5568 C CA . ALA A 1 671 ? 26.498 2.420 -28.259 1.00 96.88 671 ALA A CA 1
ATOM 5569 C C . ALA A 1 671 ? 25.593 1.499 -27.418 1.00 96.88 671 ALA A C 1
ATOM 5571 O O . ALA A 1 671 ? 25.746 1.423 -26.200 1.00 96.88 671 ALA A O 1
ATOM 5572 N N . ILE A 1 672 ? 24.696 0.741 -28.053 1.00 96.12 672 ILE A N 1
ATOM 5573 C CA . ILE A 1 672 ? 23.770 -0.163 -27.358 1.00 96.12 672 ILE A CA 1
ATOM 5574 C C . ILE A 1 672 ? 24.504 -1.297 -26.640 1.00 96.12 672 ILE A C 1
ATOM 5576 O O . ILE A 1 672 ? 24.233 -1.532 -25.464 1.00 96.12 672 ILE A O 1
ATOM 5580 N N . ILE A 1 673 ? 25.465 -1.957 -27.294 1.00 92.62 673 ILE A N 1
ATOM 5581 C CA . ILE A 1 673 ? 26.215 -3.076 -26.687 1.00 92.62 673 ILE A CA 1
ATOM 5582 C C . ILE A 1 673 ? 27.029 -2.657 -25.449 1.00 92.62 673 ILE A C 1
ATOM 5584 O O . ILE A 1 673 ? 27.392 -3.496 -24.627 1.00 92.62 673 ILE A O 1
ATOM 5588 N N . ASN A 1 674 ? 27.291 -1.355 -25.285 1.00 92.75 674 ASN A N 1
ATOM 5589 C CA . ASN A 1 674 ? 27.974 -0.798 -24.117 1.00 92.75 674 ASN A CA 1
ATOM 5590 C C . ASN A 1 674 ? 27.036 -0.534 -22.927 1.00 92.75 674 ASN A C 1
ATOM 5592 O O . ASN A 1 674 ? 27.518 -0.279 -21.819 1.00 92.75 674 ASN A O 1
ATOM 5596 N N . ILE A 1 675 ? 25.712 -0.599 -23.117 1.00 92.56 675 ILE A N 1
ATOM 5597 C CA . ILE A 1 675 ? 24.753 -0.450 -22.021 1.00 92.56 675 ILE A CA 1
ATOM 5598 C C . ILE A 1 675 ? 24.801 -1.681 -21.125 1.00 92.56 675 ILE A C 1
ATOM 5600 O O . ILE A 1 675 ? 24.546 -2.808 -21.553 1.00 92.56 675 ILE A O 1
ATOM 5604 N N . LYS A 1 676 ? 25.053 -1.424 -19.842 1.00 89.62 676 LYS A N 1
ATOM 5605 C CA . LYS A 1 676 ? 24.957 -2.410 -18.769 1.00 89.62 676 LYS A CA 1
ATOM 5606 C C . LYS A 1 676 ? 23.639 -2.240 -18.017 1.00 89.62 676 LYS A C 1
ATOM 5608 O O . LYS A 1 676 ? 23.163 -1.111 -17.880 1.00 89.62 676 LYS A O 1
ATOM 5613 N N . PRO A 1 677 ? 23.046 -3.334 -17.518 1.00 89.19 677 PRO A N 1
ATOM 5614 C CA . PRO A 1 677 ? 21.903 -3.228 -16.629 1.00 89.19 677 PRO A CA 1
ATOM 5615 C C . PRO A 1 677 ? 22.318 -2.592 -15.300 1.00 89.19 677 PRO A C 1
ATOM 5617 O O . PRO A 1 677 ? 23.485 -2.610 -14.910 1.00 89.19 677 PRO A O 1
ATOM 5620 N N . ILE A 1 678 ? 21.348 -2.040 -14.578 1.00 89.75 678 ILE A N 1
ATOM 5621 C CA . ILE A 1 678 ? 21.614 -1.507 -13.239 1.00 89.75 678 ILE A CA 1
ATOM 5622 C C . ILE A 1 678 ? 21.973 -2.630 -12.257 1.00 89.75 678 ILE A C 1
ATOM 5624 O O . ILE A 1 678 ? 21.500 -3.759 -12.388 1.00 89.75 678 ILE A O 1
ATOM 5628 N N . TRP A 1 679 ? 22.740 -2.310 -11.213 1.00 89.31 679 TRP A N 1
ATOM 5629 C CA . TRP A 1 679 ? 23.277 -3.302 -10.269 1.00 89.31 679 TRP A CA 1
ATOM 5630 C C . TRP A 1 679 ? 22.214 -4.236 -9.657 1.00 89.31 679 TRP A C 1
ATOM 5632 O O . TRP A 1 679 ? 22.440 -5.435 -9.513 1.00 89.31 679 TRP A O 1
ATOM 5642 N N . VAL A 1 680 ? 21.029 -3.717 -9.312 1.00 88.38 680 VAL A N 1
ATOM 5643 C CA . VAL A 1 680 ? 19.932 -4.548 -8.769 1.00 88.38 680 VAL A CA 1
ATOM 5644 C C . VAL A 1 680 ? 19.435 -5.561 -9.798 1.00 88.38 680 VAL A C 1
ATOM 5646 O O . VAL A 1 680 ? 19.123 -6.699 -9.458 1.00 88.38 680 VAL A O 1
ATOM 5649 N N . GLU A 1 681 ? 19.375 -5.160 -11.062 1.00 92.00 681 GLU A N 1
ATOM 5650 C CA . GLU A 1 681 ? 18.963 -6.036 -12.149 1.00 92.00 681 GLU A CA 1
ATOM 5651 C C . GLU A 1 681 ? 20.047 -7.057 -12.500 1.00 92.00 681 GLU A C 1
ATOM 5653 O O . GLU A 1 681 ? 19.710 -8.192 -12.815 1.00 92.00 681 GLU A O 1
ATOM 5658 N N . GLU A 1 682 ? 21.333 -6.722 -12.349 1.00 90.62 682 GLU A N 1
ATOM 5659 C CA . GLU A 1 682 ? 22.420 -7.707 -12.442 1.00 90.62 682 GLU A CA 1
ATOM 5660 C C . GLU A 1 682 ? 22.241 -8.840 -11.426 1.00 90.62 682 GLU A C 1
ATOM 5662 O O . GLU A 1 682 ? 22.477 -9.996 -11.761 1.00 90.62 682 GLU A O 1
ATOM 5667 N N . GLN A 1 683 ? 21.783 -8.546 -10.201 1.00 90.25 683 GLN A N 1
ATOM 5668 C CA . GLN A 1 683 ? 21.495 -9.593 -9.211 1.00 90.25 683 GLN A CA 1
ATOM 5669 C C . GLN A 1 683 ? 20.382 -10.533 -9.693 1.00 90.25 683 GLN A C 1
ATOM 5671 O O . GLN A 1 683 ? 20.500 -11.745 -9.534 1.00 90.25 683 GLN A O 1
ATOM 5676 N N . TYR A 1 684 ? 19.321 -9.992 -10.300 1.00 92.50 684 TYR A N 1
ATOM 5677 C CA . TYR A 1 684 ? 18.256 -10.798 -10.900 1.00 92.50 684 TYR A CA 1
ATOM 5678 C C . TYR A 1 684 ? 18.776 -11.638 -12.071 1.00 92.50 684 TYR A C 1
ATOM 5680 O O . TYR A 1 684 ? 18.534 -12.842 -12.114 1.00 92.50 684 TYR A O 1
ATOM 5688 N N . VAL A 1 685 ? 19.540 -11.035 -12.987 1.00 91.19 685 VAL A N 1
ATOM 5689 C CA . VAL A 1 685 ? 20.110 -11.758 -14.128 1.00 91.19 685 VAL A CA 1
ATOM 5690 C C . VAL A 1 685 ? 21.059 -12.863 -13.662 1.00 91.19 685 VAL A C 1
ATOM 5692 O O . VAL A 1 685 ? 20.980 -13.982 -14.158 1.00 91.19 685 VAL A O 1
ATOM 5695 N N . ASN A 1 686 ? 21.914 -12.599 -12.677 1.00 89.44 686 ASN A N 1
ATOM 5696 C CA . ASN A 1 686 ? 22.801 -13.613 -12.108 1.00 89.44 686 ASN A CA 1
ATOM 5697 C C . ASN A 1 686 ? 22.017 -14.742 -11.427 1.00 89.44 686 ASN A C 1
ATOM 5699 O O . ASN A 1 686 ? 22.384 -15.903 -11.584 1.00 89.44 686 ASN A O 1
ATOM 5703 N N . TYR A 1 687 ? 20.914 -14.421 -10.741 1.00 89.19 687 TYR A N 1
ATOM 5704 C CA . TYR A 1 687 ? 20.028 -15.412 -10.128 1.00 89.19 687 TYR A CA 1
ATOM 5705 C C . TYR A 1 687 ? 19.431 -16.372 -11.166 1.00 89.19 687 TYR A C 1
ATOM 5707 O O . TYR A 1 687 ? 19.470 -17.588 -10.987 1.00 89.19 687 TYR A O 1
ATOM 5715 N N . ILE A 1 688 ? 18.920 -15.846 -12.284 1.00 87.44 688 ILE A N 1
ATOM 5716 C CA . ILE A 1 688 ? 18.358 -16.689 -13.349 1.00 87.44 688 ILE A CA 1
ATOM 5717 C C . ILE A 1 688 ? 19.447 -17.403 -14.166 1.00 87.44 688 ILE A C 1
ATOM 5719 O O . ILE A 1 688 ? 19.223 -18.534 -14.580 1.00 87.44 688 ILE A O 1
ATOM 5723 N N . LYS A 1 689 ? 20.643 -16.812 -14.341 1.00 79.88 689 LYS A N 1
ATOM 5724 C CA . LYS A 1 689 ? 21.803 -17.449 -15.003 1.00 79.88 689 LYS A CA 1
ATOM 5725 C C . LYS A 1 689 ? 22.407 -18.586 -14.179 1.00 79.88 689 LYS A C 1
ATOM 5727 O O . LYS A 1 689 ? 22.821 -19.591 -14.742 1.00 79.88 689 LYS A O 1
ATOM 5732 N N . GLY A 1 690 ? 22.404 -18.485 -12.849 1.00 66.12 690 GLY A N 1
ATOM 5733 C CA . GLY A 1 690 ? 22.742 -19.614 -11.973 1.00 66.12 690 GLY A CA 1
ATOM 5734 C C . GLY A 1 690 ? 21.845 -20.837 -12.215 1.00 66.12 690 GLY A C 1
ATOM 5735 O O . GLY A 1 690 ? 22.256 -21.964 -11.951 1.00 66.12 690 GLY A O 1
ATOM 5736 N N . ASN A 1 691 ? 20.660 -20.606 -12.794 1.00 57.56 691 ASN A N 1
ATOM 5737 C CA . ASN A 1 691 ? 19.662 -21.611 -13.136 1.00 57.56 691 ASN A CA 1
ATOM 5738 C C . ASN A 1 691 ? 19.533 -21.889 -14.660 1.00 57.56 691 ASN A C 1
ATOM 5740 O O . ASN A 1 691 ? 18.815 -22.819 -15.024 1.00 57.56 691 ASN A O 1
ATOM 5744 N N . ALA A 1 692 ? 20.199 -21.135 -15.557 1.00 53.22 692 ALA A N 1
ATOM 5745 C CA . ALA A 1 692 ? 20.047 -21.231 -17.022 1.00 53.22 692 ALA A CA 1
ATOM 5746 C C . ALA A 1 692 ? 21.314 -20.836 -17.828 1.00 53.22 692 ALA A C 1
ATOM 5748 O O . ALA A 1 692 ? 22.094 -19.979 -17.433 1.00 53.22 692 ALA A O 1
ATOM 5749 N N . VAL A 1 693 ? 21.489 -21.434 -19.015 1.00 45.69 693 VAL A N 1
ATOM 5750 C CA . VAL A 1 693 ? 22.712 -21.413 -19.862 1.00 45.69 693 VAL A CA 1
ATOM 5751 C C . VAL A 1 693 ? 22.903 -20.121 -20.700 1.00 45.69 693 VAL A C 1
ATOM 5753 O O . VAL A 1 693 ? 23.802 -20.044 -21.533 1.00 45.69 693 VAL A O 1
ATOM 5756 N N . GLU A 1 694 ? 22.112 -19.065 -20.504 1.00 53.88 694 GLU A N 1
ATOM 5757 C CA . GLU A 1 694 ? 22.221 -17.836 -21.315 1.00 53.88 694 GLU A CA 1
ATOM 5758 C C . GLU A 1 694 ? 23.351 -16.921 -20.811 1.00 53.88 694 GLU A C 1
ATOM 5760 O O . GLU A 1 694 ? 23.227 -16.245 -19.790 1.00 53.88 694 GLU A O 1
ATOM 5765 N N . LYS A 1 695 ? 24.493 -16.895 -21.514 1.00 55.72 695 LYS A N 1
ATOM 5766 C CA . LYS A 1 695 ? 25.673 -16.113 -21.091 1.00 55.72 695 LYS A CA 1
ATOM 5767 C C . LYS A 1 695 ? 25.590 -14.624 -21.445 1.00 55.72 695 LYS A C 1
ATOM 5769 O O . LYS A 1 695 ? 26.031 -13.805 -20.631 1.00 55.72 695 LYS A O 1
ATOM 5774 N N . ASN A 1 696 ? 24.973 -14.264 -22.570 1.00 77.94 696 ASN A N 1
ATOM 5775 C CA . ASN A 1 696 ? 24.962 -12.894 -23.096 1.00 77.94 696 ASN A CA 1
ATOM 5776 C C . ASN A 1 696 ? 23.654 -12.158 -22.776 1.00 77.94 696 ASN A C 1
ATOM 5778 O O . ASN A 1 696 ? 22.679 -12.782 -22.368 1.00 77.94 696 ASN A O 1
ATOM 5782 N N . TYR A 1 697 ? 23.661 -10.828 -22.859 1.00 88.50 697 TYR A N 1
ATOM 5783 C CA . TYR A 1 697 ? 22.444 -10.017 -22.791 1.00 88.50 697 TYR A CA 1
ATOM 5784 C C . TYR A 1 697 ? 21.871 -9.872 -24.198 1.00 88.50 697 TYR A C 1
ATOM 5786 O O . TYR A 1 697 ? 22.629 -9.685 -25.139 1.00 88.50 697 TYR A O 1
ATOM 5794 N N . THR A 1 698 ? 20.548 -9.888 -24.327 1.00 91.81 698 THR A N 1
ATOM 5795 C CA . THR A 1 698 ? 19.873 -9.453 -25.555 1.00 91.81 698 THR A CA 1
ATOM 5796 C C . THR A 1 698 ? 19.440 -8.000 -25.382 1.00 91.81 698 THR A C 1
ATOM 5798 O O . THR A 1 698 ? 18.952 -7.627 -24.316 1.00 91.81 698 THR A O 1
ATOM 5801 N N . TRP A 1 699 ? 19.570 -7.163 -26.409 1.00 96.00 699 TRP A N 1
ATOM 5802 C CA . TRP A 1 699 ? 19.092 -5.778 -26.351 1.00 96.00 699 TRP A CA 1
ATOM 5803 C C . TRP A 1 699 ? 17.834 -5.603 -27.194 1.00 96.00 699 TRP A C 1
ATOM 5805 O O . TRP A 1 699 ? 17.726 -6.119 -28.309 1.00 96.00 699 TRP A O 1
ATOM 5815 N N . ILE A 1 700 ? 16.877 -4.867 -26.635 1.00 96.88 700 ILE A N 1
ATOM 5816 C CA . ILE A 1 700 ? 15.610 -4.523 -27.271 1.00 96.88 700 ILE A CA 1
ATOM 5817 C C . ILE A 1 700 ? 15.475 -3.007 -27.261 1.00 96.88 700 ILE A C 1
ATOM 5819 O O . ILE A 1 700 ? 15.604 -2.368 -26.218 1.00 96.88 700 ILE A O 1
ATOM 5823 N N . ILE A 1 701 ? 15.153 -2.443 -28.415 1.00 97.69 701 ILE A N 1
ATOM 5824 C CA . ILE A 1 701 ? 14.846 -1.029 -28.583 1.00 97.69 701 ILE A CA 1
ATOM 5825 C C . ILE A 1 701 ? 13.344 -0.909 -28.792 1.00 97.69 701 ILE A C 1
ATOM 5827 O O . ILE A 1 701 ? 12.767 -1.610 -29.628 1.00 97.69 701 ILE A O 1
ATOM 5831 N N . VAL A 1 702 ? 12.714 -0.009 -28.043 1.00 97.19 702 VAL A N 1
ATOM 5832 C CA . VAL A 1 702 ? 11.324 0.370 -28.273 1.00 97.19 702 VAL A CA 1
ATOM 5833 C C . VAL A 1 702 ? 11.273 1.808 -28.765 1.00 97.19 702 VAL A C 1
ATOM 5835 O O . VAL A 1 702 ? 11.771 2.728 -28.118 1.00 97.19 702 VAL A O 1
ATOM 5838 N N . ILE A 1 703 ? 10.643 2.001 -29.920 1.00 96.19 703 ILE A N 1
ATOM 5839 C CA . ILE A 1 703 ? 10.357 3.325 -30.467 1.00 96.19 703 ILE A CA 1
ATOM 5840 C C . ILE A 1 703 ? 8.855 3.522 -30.387 1.00 96.19 703 ILE A C 1
ATOM 5842 O O . ILE A 1 703 ? 8.117 3.009 -31.226 1.00 96.19 703 ILE A O 1
ATOM 5846 N N . SER A 1 704 ? 8.406 4.231 -29.357 1.00 92.69 704 SER A N 1
ATOM 5847 C CA . SER A 1 704 ? 7.020 4.660 -29.217 1.00 92.69 704 SER A CA 1
ATOM 5848 C C . SER A 1 704 ? 6.857 6.109 -29.679 1.00 92.69 704 SER A C 1
ATOM 5850 O O . SER A 1 704 ? 7.833 6.843 -29.861 1.00 92.69 704 SER A O 1
ATOM 5852 N N . LYS A 1 705 ? 5.605 6.558 -29.788 1.00 88.94 705 LYS A N 1
ATOM 5853 C CA . LYS A 1 705 ? 5.272 7.984 -29.954 1.00 88.94 705 LYS A CA 1
ATOM 5854 C C . LYS A 1 705 ? 5.957 8.870 -28.895 1.00 88.94 705 LYS A C 1
ATOM 5856 O O . LYS A 1 705 ? 6.441 9.953 -29.217 1.00 88.94 705 LYS A O 1
ATOM 5861 N N . ARG A 1 706 ? 6.072 8.390 -27.646 1.00 88.00 706 ARG A N 1
ATOM 5862 C CA . ARG A 1 706 ? 6.783 9.097 -26.561 1.00 88.00 706 ARG A CA 1
ATOM 5863 C C . ARG A 1 706 ? 8.283 9.151 -26.810 1.00 88.00 706 ARG A C 1
ATOM 5865 O O . ARG A 1 706 ? 8.877 10.200 -26.591 1.00 88.00 706 ARG A O 1
ATOM 5872 N N . THR A 1 707 ? 8.879 8.065 -27.305 1.00 92.75 707 THR A N 1
ATOM 5873 C CA . THR A 1 707 ? 10.300 8.037 -27.672 1.00 92.75 707 THR A CA 1
ATOM 5874 C C . THR A 1 707 ? 10.613 9.106 -28.712 1.00 92.75 707 THR A C 1
ATOM 5876 O O . THR A 1 707 ? 11.557 9.872 -28.535 1.00 92.75 707 THR A O 1
ATOM 5879 N N . SER A 1 708 ? 9.797 9.209 -29.763 1.00 92.81 708 SER A N 1
ATOM 5880 C CA . SER A 1 708 ? 9.979 10.212 -30.817 1.00 92.81 708 SER A CA 1
ATOM 5881 C C . SER A 1 708 ? 9.929 11.644 -30.284 1.00 92.81 708 SER A C 1
ATOM 5883 O O . SER A 1 708 ? 10.814 12.441 -30.590 1.00 92.81 708 SER A O 1
ATOM 5885 N N . GLU A 1 709 ? 8.949 11.966 -29.440 1.00 90.12 709 GLU A N 1
ATOM 5886 C CA . GLU A 1 709 ? 8.839 13.303 -28.848 1.00 90.12 709 GLU A CA 1
ATOM 5887 C C . GLU A 1 709 ? 9.964 13.590 -27.850 1.00 90.12 709 GLU A C 1
ATOM 5889 O O . GLU A 1 709 ? 10.601 14.642 -27.887 1.00 90.12 709 GLU A O 1
ATOM 5894 N N . TRP A 1 710 ? 10.301 12.612 -27.009 1.00 91.81 710 TRP A N 1
ATOM 5895 C CA . TRP A 1 710 ? 11.402 12.724 -26.061 1.00 91.81 710 TRP A CA 1
ATOM 5896 C C . TRP A 1 710 ? 12.737 13.026 -26.744 1.00 91.81 710 TRP A C 1
ATOM 5898 O O . TRP A 1 710 ? 13.516 13.830 -26.233 1.00 91.81 710 TRP A O 1
ATOM 5908 N N . VAL A 1 711 ? 13.002 12.426 -27.906 1.00 92.38 711 VAL A N 1
ATOM 5909 C CA . VAL A 1 711 ? 14.218 12.681 -28.691 1.00 92.38 711 VAL A CA 1
ATOM 5910 C C . VAL A 1 711 ? 14.240 14.104 -29.265 1.00 92.38 711 VAL A C 1
ATOM 5912 O O . VAL A 1 711 ? 15.322 14.690 -29.359 1.00 92.38 711 VAL A O 1
ATOM 5915 N N . ARG A 1 712 ? 13.077 14.684 -29.596 1.00 89.50 712 ARG A N 1
ATOM 5916 C CA . ARG A 1 712 ? 12.946 16.057 -30.123 1.00 89.50 712 ARG A CA 1
ATOM 5917 C C . ARG A 1 712 ? 13.137 17.130 -29.055 1.00 89.50 712 ARG A C 1
ATOM 5919 O O . ARG A 1 712 ? 13.745 18.163 -29.334 1.00 89.50 712 ARG A O 1
ATOM 5926 N N . LEU A 1 713 ? 12.642 16.898 -27.839 1.00 87.75 713 LEU A N 1
ATOM 5927 C CA . LEU A 1 713 ? 12.725 17.871 -26.748 1.00 87.75 713 LEU A CA 1
ATOM 5928 C C . LEU A 1 713 ? 14.178 18.087 -26.310 1.00 87.75 713 LEU A C 1
ATOM 5930 O O . LEU A 1 713 ? 14.805 17.198 -25.738 1.00 87.75 713 LEU A O 1
ATOM 5934 N N . LYS A 1 714 ? 14.738 19.274 -26.538 1.00 84.44 714 LYS A N 1
ATOM 5935 C CA . LYS A 1 714 ? 16.118 19.579 -26.136 1.00 84.44 714 LYS A CA 1
ATOM 5936 C C . LYS A 1 714 ? 16.240 19.636 -24.606 1.00 84.44 714 LYS A C 1
ATOM 5938 O O . LYS A 1 714 ? 15.402 20.241 -23.948 1.00 84.44 714 LYS A O 1
ATOM 5943 N N . ASP A 1 715 ? 17.271 18.994 -24.055 1.00 79.69 715 ASP A N 1
ATOM 5944 C CA . ASP A 1 715 ? 17.625 19.019 -22.624 1.00 79.69 715 ASP A CA 1
ATOM 5945 C C . ASP A 1 715 ? 16.527 18.544 -21.644 1.00 79.69 715 ASP A C 1
ATOM 5947 O O . ASP A 1 715 ? 16.632 18.754 -20.438 1.00 79.69 715 ASP A O 1
ATOM 5951 N N . TYR A 1 716 ? 15.496 17.847 -22.139 1.00 77.44 716 TYR A N 1
ATOM 5952 C CA . TYR A 1 716 ? 14.458 17.228 -21.315 1.00 77.44 716 TYR A CA 1
ATOM 5953 C C . TYR A 1 716 ? 14.679 15.716 -21.177 1.00 77.44 716 TYR A C 1
ATOM 5955 O O . TYR A 1 716 ? 14.773 14.996 -22.177 1.00 77.44 716 TYR A O 1
ATOM 5963 N N . TYR A 1 717 ? 14.729 15.237 -19.930 1.00 75.81 717 TYR A N 1
ATOM 5964 C CA . TYR A 1 717 ? 14.977 13.829 -19.576 1.00 75.81 717 TYR A CA 1
ATOM 5965 C C . TYR A 1 717 ? 13.890 13.225 -18.673 1.00 75.81 717 TYR A C 1
ATOM 5967 O O . TYR A 1 717 ? 14.006 12.076 -18.258 1.00 75.81 717 TYR A O 1
ATOM 5975 N N . GLY A 1 718 ? 12.841 13.997 -18.372 1.00 71.75 718 GLY A N 1
ATOM 5976 C CA . GLY A 1 718 ? 11.715 13.571 -17.543 1.00 71.75 718 GLY A CA 1
ATOM 5977 C C . GLY A 1 718 ? 10.659 12.763 -18.304 1.00 71.75 718 GLY A C 1
ATOM 5978 O O . GLY A 1 718 ? 10.867 12.309 -19.429 1.00 71.75 718 GLY A O 1
ATOM 5979 N N . PHE A 1 719 ? 9.495 12.591 -17.678 1.00 74.25 719 PHE A N 1
ATOM 5980 C CA . PHE A 1 719 ? 8.379 11.847 -18.256 1.00 74.25 719 PHE A CA 1
ATOM 5981 C C . PHE A 1 719 ? 7.674 12.627 -19.368 1.00 74.25 719 PHE A C 1
ATOM 5983 O O . PHE A 1 719 ? 6.969 13.603 -19.113 1.00 74.25 719 PHE A O 1
ATOM 5990 N N . VAL A 1 720 ? 7.814 12.143 -20.604 1.00 74.69 720 VAL A N 1
ATOM 5991 C CA . VAL A 1 720 ? 6.990 12.590 -21.728 1.00 74.69 720 VAL A CA 1
ATOM 5992 C C . VAL A 1 720 ? 5.649 11.879 -21.656 1.00 74.69 720 VAL A C 1
ATOM 5994 O O . VAL A 1 720 ? 5.537 10.669 -21.858 1.00 74.69 720 VAL A O 1
ATOM 5997 N N . TRP A 1 721 ? 4.614 12.640 -21.337 1.00 70.19 721 TRP A N 1
ATOM 5998 C CA . TRP A 1 721 ? 3.273 12.099 -21.232 1.00 70.19 721 TRP A CA 1
ATOM 5999 C C . TRP A 1 721 ? 2.609 11.965 -22.613 1.00 70.19 721 TRP A C 1
ATOM 6001 O O . TRP A 1 721 ? 2.766 12.827 -23.468 1.00 70.19 721 TRP A O 1
ATOM 6011 N N . CYS A 1 722 ? 1.806 10.915 -22.825 1.00 57.16 722 CYS A N 1
ATOM 6012 C CA . CYS A 1 722 ? 1.150 10.598 -24.112 1.00 57.16 722 CYS A CA 1
ATOM 6013 C C . CYS A 1 722 ? -0.005 11.533 -24.527 1.00 57.16 722 CYS A C 1
ATOM 6015 O O . CYS A 1 722 ? -0.830 11.142 -25.350 1.00 57.16 722 CYS A O 1
ATOM 6017 N N . TRP A 1 723 ? -0.152 12.706 -23.910 1.00 57.28 723 TRP A N 1
ATOM 6018 C CA . TRP A 1 723 ? -1.315 13.578 -24.142 1.00 57.28 723 TRP A CA 1
ATOM 6019 C C . TRP A 1 723 ? -1.235 14.318 -25.475 1.00 57.28 723 TRP A C 1
ATOM 6021 O O . TRP A 1 723 ? -2.250 14.656 -26.086 1.00 57.28 723 TRP A O 1
ATOM 6031 N N . GLU A 1 724 ? -0.013 14.578 -25.909 1.00 54.62 724 GLU A N 1
ATOM 6032 C CA . GLU A 1 724 ? 0.279 15.014 -27.258 1.00 54.62 724 GLU A CA 1
ATOM 6033 C C . GLU A 1 724 ? 0.288 13.728 -28.086 1.00 54.62 724 GLU A C 1
ATOM 6035 O O . GLU A 1 724 ? 0.806 12.709 -27.630 1.00 54.62 724 GLU A O 1
ATOM 6040 N N . LYS A 1 725 ? -0.369 13.715 -29.247 1.00 60.53 725 LYS A N 1
ATOM 6041 C CA . LYS A 1 725 ? -0.389 12.566 -30.163 1.00 60.53 725 LYS A CA 1
ATOM 6042 C C . LYS A 1 725 ? 0.697 12.765 -31.231 1.00 60.53 725 LYS A C 1
ATOM 6044 O O . LYS A 1 725 ? 0.329 13.003 -32.381 1.00 60.53 725 LYS A O 1
ATOM 6049 N N . PRO A 1 726 ? 2.005 12.750 -30.903 1.00 67.62 726 PRO A N 1
ATOM 6050 C CA . PRO A 1 726 ? 3.028 12.850 -31.921 1.00 67.62 726 PRO A CA 1
ATOM 6051 C C . PRO A 1 726 ? 2.987 11.570 -32.751 1.00 67.62 726 PRO A C 1
ATOM 6053 O O . PRO A 1 726 ? 2.733 10.471 -32.249 1.00 67.62 726 PRO A O 1
ATOM 6056 N N . GLU A 1 727 ? 3.211 11.721 -34.044 1.00 84.69 727 GLU A N 1
ATOM 6057 C CA . GLU A 1 727 ? 3.486 10.587 -34.911 1.00 84.69 727 GLU A CA 1
ATOM 6058 C C . GLU A 1 727 ? 4.859 10.005 -34.566 1.00 84.69 727 GLU A C 1
ATOM 6060 O O . GLU A 1 727 ? 5.740 10.704 -34.050 1.00 84.69 727 GLU A O 1
ATOM 6065 N N . ILE A 1 728 ? 5.037 8.714 -34.840 1.00 89.62 728 ILE A N 1
ATOM 6066 C CA . ILE A 1 728 ? 6.351 8.090 -34.713 1.00 89.62 728 ILE A CA 1
ATOM 6067 C C . ILE A 1 728 ? 7.268 8.742 -35.749 1.00 89.62 728 ILE A C 1
ATOM 6069 O O . ILE A 1 728 ? 6.925 8.844 -36.923 1.00 89.62 728 ILE A O 1
ATOM 6073 N N . ASP A 1 729 ? 8.433 9.205 -35.307 1.00 91.25 729 ASP A N 1
ATOM 6074 C CA . ASP A 1 729 ? 9.416 9.810 -36.196 1.00 91.25 729 ASP A CA 1
ATOM 6075 C C . ASP A 1 729 ? 10.036 8.737 -37.099 1.00 91.25 729 ASP A C 1
ATOM 6077 O O . ASP A 1 729 ? 10.876 7.949 -36.664 1.00 91.25 729 ASP A O 1
ATOM 6081 N N . GLU A 1 730 ? 9.628 8.705 -38.366 1.00 92.94 730 GLU A N 1
ATOM 6082 C CA . GLU A 1 730 ? 10.126 7.733 -39.345 1.00 92.94 730 GLU A CA 1
ATOM 6083 C C . GLU A 1 730 ? 11.649 7.817 -39.539 1.00 92.94 730 GLU A C 1
ATOM 6085 O O . GLU A 1 730 ? 12.283 6.805 -39.837 1.00 92.94 730 GLU A O 1
ATOM 6090 N N . LYS A 1 731 ? 12.284 8.978 -39.294 1.00 93.38 731 LYS A N 1
ATOM 6091 C CA . LYS A 1 731 ? 13.756 9.078 -39.324 1.00 93.38 731 LYS A CA 1
ATOM 6092 C C . LYS A 1 731 ? 14.393 8.274 -38.196 1.00 93.38 731 LYS A C 1
ATOM 6094 O O . LYS A 1 731 ? 15.449 7.676 -38.391 1.00 93.38 731 LYS A O 1
ATOM 6099 N N . LEU A 1 732 ? 13.747 8.252 -37.030 1.00 93.88 732 LEU A N 1
ATOM 6100 C CA . LEU A 1 732 ? 14.195 7.462 -35.891 1.00 93.88 732 LEU A CA 1
ATOM 6101 C C . LEU A 1 732 ? 14.049 5.970 -36.183 1.00 93.88 732 LEU A C 1
ATOM 6103 O O . LEU A 1 732 ? 14.957 5.209 -35.886 1.00 93.88 732 LEU A O 1
ATOM 6107 N N . VAL A 1 733 ? 12.942 5.553 -36.803 1.00 95.81 733 VAL A N 1
ATOM 6108 C CA . VAL A 1 733 ? 12.739 4.152 -37.205 1.00 95.81 733 VAL A CA 1
ATOM 6109 C C . VAL A 1 733 ? 13.775 3.735 -38.251 1.00 95.81 733 VAL A C 1
ATOM 6111 O O . VAL A 1 733 ? 14.380 2.674 -38.109 1.00 95.81 733 VAL A O 1
ATOM 6114 N N . ALA A 1 734 ? 14.037 4.580 -39.255 1.00 95.88 734 ALA A N 1
ATOM 6115 C CA . ALA A 1 734 ? 15.007 4.315 -40.319 1.00 95.88 734 ALA A CA 1
ATOM 6116 C C . ALA A 1 734 ? 16.429 4.046 -39.793 1.00 95.88 734 ALA A C 1
ATOM 6118 O O . ALA A 1 734 ? 17.131 3.193 -40.337 1.00 95.88 734 ALA A O 1
ATOM 6119 N N . LEU A 1 735 ? 16.837 4.697 -38.693 1.00 96.81 735 LEU A N 1
ATOM 6120 C CA . LEU A 1 735 ? 18.126 4.449 -38.033 1.00 96.81 735 LEU A CA 1
ATOM 6121 C C . LEU A 1 735 ? 18.308 2.976 -37.620 1.00 96.81 735 LEU A C 1
ATOM 6123 O O . LEU A 1 735 ? 19.434 2.476 -37.607 1.00 96.81 735 LEU A O 1
ATOM 6127 N N . PHE A 1 736 ? 17.214 2.268 -37.338 1.00 97.00 736 PHE A N 1
ATOM 6128 C CA . PHE A 1 736 ? 17.209 0.887 -36.851 1.00 97.00 736 PHE A CA 1
ATOM 6129 C C . PHE A 1 736 ? 16.650 -0.125 -37.866 1.00 97.00 736 PHE A C 1
ATOM 6131 O O . PHE A 1 736 ? 16.258 -1.226 -37.487 1.00 97.00 736 PHE A O 1
ATOM 6138 N N . GLN A 1 737 ? 16.608 0.227 -39.157 1.00 94.75 737 GLN A N 1
ATOM 6139 C CA . GLN A 1 737 ? 16.153 -0.671 -40.231 1.00 94.75 737 GLN A CA 1
ATOM 6140 C C . GLN A 1 737 ? 17.276 -1.493 -40.882 1.00 94.75 737 GLN A C 1
ATOM 6142 O O . GLN A 1 737 ? 16.990 -2.372 -41.690 1.00 94.75 737 GLN A O 1
ATOM 6147 N N . ASN A 1 738 ? 18.547 -1.232 -40.561 1.00 95.62 738 ASN A N 1
ATOM 6148 C CA . ASN A 1 738 ? 19.655 -2.008 -41.115 1.00 95.62 738 ASN A CA 1
ATOM 6149 C C . ASN A 1 738 ? 19.667 -3.433 -40.532 1.00 95.62 738 ASN A C 1
ATOM 6151 O O . ASN A 1 738 ? 20.082 -3.624 -39.387 1.00 95.62 738 ASN A O 1
ATOM 6155 N N . GLU A 1 739 ? 19.258 -4.412 -41.347 1.00 95.06 739 GLU A N 1
ATOM 6156 C CA . GLU A 1 739 ? 19.120 -5.827 -40.971 1.00 95.06 739 GLU A CA 1
ATOM 6157 C C . GLU A 1 739 ? 20.412 -6.481 -40.473 1.00 95.06 739 GLU A C 1
ATOM 6159 O O . GLU A 1 739 ? 20.353 -7.481 -39.757 1.00 95.06 739 GLU A O 1
ATOM 6164 N N . HIS A 1 740 ? 21.577 -5.913 -40.807 1.00 95.69 740 HIS A N 1
ATOM 6165 C CA . HIS A 1 740 ? 22.853 -6.384 -40.280 1.00 95.69 740 HIS A CA 1
ATOM 6166 C C . HIS A 1 740 ? 22.924 -6.202 -38.759 1.00 95.69 740 HIS A C 1
ATOM 6168 O O . HIS A 1 740 ? 23.292 -7.137 -38.056 1.00 95.69 740 HIS A O 1
ATOM 6174 N N . TYR A 1 741 ? 22.488 -5.049 -38.241 1.00 96.69 741 TYR A N 1
ATOM 6175 C CA . TYR A 1 741 ? 22.569 -4.706 -36.815 1.00 96.69 741 TYR A CA 1
ATOM 6176 C C . TYR A 1 741 ? 21.263 -4.951 -36.051 1.00 96.69 741 TYR A C 1
ATOM 6178 O O . TYR A 1 741 ? 21.286 -5.236 -34.851 1.00 96.69 741 TYR A O 1
ATOM 6186 N N . PHE A 1 742 ? 20.118 -4.806 -36.720 1.00 97.50 742 PHE A N 1
ATOM 6187 C CA . PHE A 1 742 ? 18.814 -4.692 -36.073 1.00 97.50 742 PHE A CA 1
ATOM 6188 C C . PHE A 1 742 ? 17.736 -5.485 -36.801 1.00 97.50 742 PHE A C 1
ATOM 6190 O O . PHE A 1 742 ? 17.762 -5.623 -38.017 1.00 97.50 742 PHE A O 1
ATOM 6197 N N . LYS A 1 743 ? 16.723 -5.943 -36.066 1.00 96.88 743 LYS A N 1
ATOM 6198 C CA . LYS A 1 743 ? 15.556 -6.614 -36.642 1.00 96.88 743 LYS A CA 1
ATOM 6199 C C . LYS A 1 743 ? 14.279 -6.136 -35.972 1.00 96.88 743 LYS A C 1
ATOM 6201 O O . LYS A 1 743 ? 14.119 -6.276 -34.762 1.00 96.88 743 LYS A O 1
ATOM 6206 N N . ILE A 1 744 ? 13.342 -5.602 -36.753 1.00 96.94 744 ILE A N 1
ATOM 6207 C CA . ILE A 1 744 ? 11.997 -5.293 -36.255 1.00 96.94 744 ILE A CA 1
ATOM 6208 C C . ILE A 1 744 ? 11.266 -6.619 -36.035 1.00 96.94 744 ILE A C 1
ATOM 6210 O O . ILE A 1 744 ? 11.107 -7.411 -36.963 1.00 96.94 744 ILE A O 1
ATOM 6214 N N . VAL A 1 745 ? 10.823 -6.863 -34.805 1.00 97.12 745 VAL A N 1
ATOM 6215 C CA . VAL A 1 745 ? 10.158 -8.119 -34.418 1.00 97.12 745 VAL A CA 1
ATOM 6216 C C . VAL A 1 745 ? 8.681 -7.933 -34.081 1.00 97.12 745 VAL A C 1
ATOM 6218 O O . VAL A 1 745 ? 7.920 -8.896 -34.113 1.00 97.12 745 VAL A O 1
ATOM 6221 N N . TYR A 1 746 ? 8.263 -6.700 -33.790 1.00 97.25 746 TYR A N 1
ATOM 6222 C CA . TYR A 1 746 ? 6.867 -6.341 -33.566 1.00 97.25 746 TYR A CA 1
ATOM 6223 C C . TYR A 1 746 ? 6.627 -4.879 -33.949 1.00 97.25 746 TYR A C 1
ATOM 6225 O O . TYR A 1 746 ? 7.478 -4.017 -33.722 1.00 97.25 746 TYR A O 1
ATOM 6233 N N . LYS A 1 747 ? 5.454 -4.595 -34.515 1.00 95.25 747 LYS A N 1
ATOM 6234 C CA . LYS A 1 747 ? 5.007 -3.252 -34.890 1.00 95.25 747 LYS A CA 1
ATOM 6235 C C . LYS A 1 747 ? 3.496 -3.153 -34.706 1.00 95.25 747 LYS A C 1
ATOM 6237 O O . LYS A 1 747 ? 2.771 -4.069 -35.086 1.00 95.25 747 LYS A O 1
ATOM 6242 N N . ASN A 1 748 ? 3.040 -2.015 -34.199 1.00 92.00 748 ASN A N 1
ATOM 6243 C CA . ASN A 1 748 ? 1.654 -1.566 -34.302 1.00 92.00 748 ASN A CA 1
ATOM 6244 C C . ASN A 1 748 ? 1.612 -0.050 -34.575 1.00 92.00 748 ASN A C 1
ATOM 6246 O O . ASN A 1 748 ? 2.646 0.570 -34.824 1.00 92.00 748 ASN A O 1
ATOM 6250 N N . ASP A 1 749 ? 0.426 0.553 -34.514 1.00 84.12 749 ASP A N 1
ATOM 6251 C CA . ASP A 1 749 ? 0.217 1.981 -34.807 1.00 84.12 749 ASP A CA 1
ATOM 6252 C C . ASP A 1 749 ? 0.822 2.938 -33.755 1.00 84.12 749 ASP A C 1
ATOM 6254 O O . ASP A 1 749 ? 0.770 4.164 -33.904 1.00 84.12 749 ASP A O 1
ATOM 6258 N N . PHE A 1 750 ? 1.362 2.405 -32.654 1.00 85.19 750 PHE A N 1
ATOM 6259 C CA . PHE A 1 750 ? 1.873 3.182 -31.522 1.00 85.19 750 PHE A CA 1
ATOM 6260 C C . PHE A 1 750 ? 3.355 2.981 -31.242 1.00 85.19 750 PHE A C 1
ATOM 6262 O O . PHE A 1 750 ? 3.983 3.898 -30.702 1.00 85.19 750 PHE A O 1
ATOM 6269 N N . LEU A 1 751 ? 3.914 1.820 -31.584 1.00 93.69 751 LEU A N 1
ATOM 6270 C CA . LEU A 1 751 ? 5.314 1.525 -31.332 1.00 93.69 751 LEU A CA 1
ATOM 6271 C C . LEU A 1 751 ? 5.904 0.456 -32.259 1.00 93.69 751 LEU A C 1
ATOM 6273 O O . LEU A 1 751 ? 5.206 -0.399 -32.810 1.00 93.69 751 LEU A O 1
ATOM 6277 N N . TYR A 1 752 ? 7.232 0.477 -32.331 1.00 97.06 752 TYR A N 1
ATOM 6278 C CA . TYR A 1 752 ? 8.079 -0.562 -32.906 1.00 97.06 752 TYR A CA 1
ATOM 6279 C C . TYR A 1 752 ? 8.908 -1.222 -31.801 1.00 97.06 752 TYR A C 1
ATOM 6281 O O . TYR A 1 752 ? 9.437 -0.531 -30.929 1.00 97.06 752 TYR A O 1
ATOM 6289 N N . VAL A 1 753 ? 9.056 -2.546 -31.866 1.00 97.81 753 VAL A N 1
ATOM 6290 C CA . VAL A 1 753 ? 9.988 -3.323 -31.037 1.00 97.81 753 VAL A CA 1
ATOM 6291 C C . VAL A 1 753 ? 11.053 -3.918 -31.945 1.00 97.81 753 VAL A C 1
ATOM 6293 O O . VAL A 1 753 ? 10.742 -4.625 -32.909 1.00 97.81 753 VAL A O 1
ATOM 6296 N N . ILE A 1 754 ? 12.309 -3.633 -31.623 1.00 97.94 754 ILE A N 1
ATOM 6297 C CA . ILE A 1 754 ? 13.468 -3.949 -32.452 1.00 97.94 754 ILE A CA 1
ATOM 6298 C C . ILE A 1 754 ? 14.477 -4.718 -31.604 1.00 97.94 754 ILE A C 1
ATOM 6300 O O . ILE A 1 754 ? 14.841 -4.267 -30.521 1.00 97.94 754 ILE A O 1
ATOM 6304 N N . THR A 1 755 ? 14.926 -5.877 -32.074 1.00 96.88 755 THR A N 1
ATOM 6305 C CA . THR A 1 755 ? 16.009 -6.641 -31.443 1.00 96.88 755 THR A CA 1
ATOM 6306 C C . THR A 1 755 ? 17.348 -6.281 -32.066 1.00 96.88 755 THR A C 1
ATOM 6308 O O . THR A 1 755 ? 17.422 -6.011 -33.266 1.00 96.88 755 THR A O 1
ATOM 6311 N N . VAL A 1 756 ? 18.402 -6.312 -31.259 1.00 95.50 756 VAL A N 1
ATOM 6312 C CA . VAL A 1 756 ? 19.786 -6.107 -31.701 1.00 95.50 756 VAL A CA 1
ATOM 6313 C C . VAL A 1 756 ? 20.444 -7.461 -31.972 1.00 95.50 756 VAL A C 1
ATOM 6315 O O . VAL A 1 756 ? 20.328 -8.364 -31.144 1.00 95.50 756 VAL A O 1
ATOM 6318 N N . ASN A 1 757 ? 21.108 -7.612 -33.119 1.00 92.12 757 ASN A N 1
ATOM 6319 C CA . ASN A 1 757 ? 21.797 -8.853 -33.492 1.00 92.12 757 ASN A CA 1
ATOM 6320 C C . ASN A 1 757 ? 23.105 -9.001 -32.695 1.00 92.12 757 ASN A C 1
ATOM 6322 O O . ASN A 1 757 ? 23.844 -8.036 -32.563 1.00 92.12 757 ASN A O 1
ATOM 6326 N N . GLU A 1 758 ? 23.415 -10.191 -32.172 1.00 74.69 758 GLU A N 1
ATOM 6327 C CA . GLU A 1 758 ? 24.597 -10.395 -31.306 1.00 74.69 758 GLU A CA 1
ATOM 6328 C C . GLU A 1 758 ? 25.939 -10.493 -32.068 1.00 74.69 758 GLU A C 1
ATOM 6330 O O . GLU A 1 758 ? 26.992 -10.358 -31.451 1.00 74.69 758 GLU A O 1
ATOM 6335 N N . GLU A 1 759 ? 25.919 -10.714 -33.389 1.00 67.75 759 GLU A N 1
ATOM 6336 C CA . GLU A 1 759 ? 27.105 -11.050 -34.206 1.00 67.75 759 GLU A CA 1
ATOM 6337 C C . GLU A 1 759 ? 27.331 -10.093 -35.397 1.00 67.75 759 GLU A C 1
ATOM 6339 O O . GLU A 1 759 ? 27.810 -10.509 -36.453 1.00 67.75 759 GLU A O 1
ATOM 6344 N N . ALA A 1 760 ? 26.954 -8.819 -35.251 1.00 55.28 760 ALA A N 1
ATOM 6345 C CA . ALA A 1 760 ? 27.128 -7.801 -36.292 1.00 55.28 760 ALA A CA 1
ATOM 6346 C C . ALA A 1 760 ? 28.452 -7.037 -36.180 1.00 55.28 760 ALA A C 1
ATOM 6348 O O . ALA A 1 760 ? 28.838 -6.688 -35.033 1.00 55.28 760 ALA A O 1
#

Nearest PDB structures (foldseek):
  6gxc-assembly1_A  TM=4.882E-01  e=7.220E-07  Campylobacter lari RM2100
  5ogl-assembly1_A  TM=4.843E-01  e=1.560E-06  Campylobacter lari RM2100

Solvent-accessible surface area (backbone atoms only — not comparable to full-atom values): 39859 Å² total; per-residue (Å²): 112,78,72,58,57,55,54,51,64,60,44,45,64,58,51,48,53,53,51,42,29,50,47,39,70,72,42,93,63,58,65,69,57,33,18,58,68,22,51,63,44,61,51,50,52,26,25,29,37,6,38,52,54,49,53,62,49,36,74,79,37,69,67,62,70,70,51,55,67,66,45,46,46,52,51,14,28,54,46,9,48,51,52,55,42,48,53,46,40,50,28,40,71,68,73,46,32,63,53,46,62,58,51,51,53,51,38,40,51,51,16,43,51,47,54,63,67,47,69,81,56,84,75,72,84,66,69,54,73,70,57,54,54,51,45,51,51,30,25,52,53,16,32,47,50,22,52,63,45,46,78,56,29,55,88,50,50,61,24,81,48,62,57,48,30,53,61,37,34,24,36,25,48,33,35,69,77,66,39,40,68,55,53,87,42,48,51,51,50,31,49,46,46,34,55,24,23,62,55,22,67,32,57,55,46,40,32,38,48,46,38,9,38,53,38,16,19,44,26,14,32,19,36,26,52,30,40,26,66,76,68,72,34,67,66,53,9,50,43,18,22,54,40,34,54,38,48,60,53,12,35,62,48,90,91,63,54,83,40,65,76,34,27,43,65,39,60,45,40,67,18,50,51,50,17,47,43,37,42,52,52,32,37,39,60,69,54,51,45,70,66,47,80,49,54,69,59,48,52,52,51,52,49,52,48,49,50,55,47,51,53,49,49,50,55,71,53,62,72,71,56,48,88,76,75,45,64,82,62,44,54,45,58,63,45,46,53,60,48,54,58,50,51,52,50,51,49,51,49,46,26,70,71,76,37,91,88,53,32,65,62,51,40,51,51,51,51,54,52,50,45,37,38,55,37,30,58,87,56,23,64,57,57,48,50,54,52,50,48,52,52,46,50,54,38,43,58,76,38,77,72,41,60,55,51,50,52,50,50,36,52,51,28,48,50,44,58,77,40,37,66,59,49,48,69,73,39,43,70,59,50,52,52,51,33,55,51,47,25,72,76,57,68,46,79,63,50,63,51,49,44,66,56,52,53,49,45,54,50,48,16,30,58,62,64,59,58,52,41,32,52,54,16,48,53,50,58,69,71,44,92,65,61,68,68,64,53,49,40,52,33,51,22,33,51,30,52,34,49,32,55,41,62,40,58,71,32,54,67,38,49,58,65,22,30,56,29,42,18,38,37,32,26,50,38,52,54,53,51,49,60,51,53,51,63,59,55,60,76,72,64,88,69,99,67,68,68,64,66,54,49,53,50,51,49,51,52,53,52,50,52,48,50,52,54,49,48,53,63,42,42,46,45,41,45,44,54,57,72,58,70,45,92,84,52,86,56,99,67,71,50,33,81,65,52,71,66,55,52,52,50,15,51,48,42,42,75,76,45,67,64,62,22,31,42,45,51,37,61,44,57,39,47,41,38,25,23,59,20,51,38,30,45,55,56,69,92,67,91,63,60,38,89,80,37,90,68,28,38,64,48,52,50,45,49,45,53,41,38,71,57,36,95,41,48,67,52,19,48,62,46,53,77,68,64,58,60,35,71,69,46,46,54,51,47,50,58,52,38,78,75,41,92,68,87,72,75,44,46,34,41,43,49,30,27,47,28,37,51,44,69,68,43,79,98,58,76,64,75,59,69,79,84,62,83,56,66,64,45,62,71,58,54,58,47,53,61,51,69,69,48,20,41,77,77,46,74,61,100,57,37,39,35,30,39,51,51,94,87,101

Mean predicted aligned error: 7.18 Å